Protein AF-0000000065770873 (afdb_homodimer)

Foldseek 3Di:
DKAKEWEQWEQQLPPVRDIDGQKIFIDFQFTADIGRLVVVCVVPVPHHYYYHYQKYKYFQWEFAAAELQQLQDAPQAAWDAQLRRVVSCVVCVVVSNPPCQVSSLVLLVLCVFLRHQEYEYEDAPCPCVVVQVVARHQYEYAHEDFAPDDDPVSLVVSVVVQVVLCVSDDPRYHYAHEYEEQLTHADVSVLSRLVVCVVVVHAYEYEYCLAPQRQCQQDPVDDDSVVVCCPVVVDNDDHRSHNHLLRVLLSQAAHQYEHEACQRPDLVSLLSNVVRHVNYAYEHALQLSCGHHNGHRDVVSNVVSVHQYAYHHYYPSRHNGRNLLVRLVSQLVSDDDDNLVSLSSHLSRRAVRSCSSNVAQGRGNDGPGGPWMWMFHDVDHDDSSCVSVCCSVDGDTTPWTDGSNRTPD/DKAKEWEQWEQQLPPVRDIDGQKIFIDFLFTADIGRLVVVCVVVVPHHYYYHYQKYKYFQWEFAAAELQQLQDAPQAAWDAQLRRVVSCLVCVVVSNPPCQVSSLVLLVLCVFLRHQEYEYEDAPCPCVVVQVVARHQYEYAHEDFAQDDDPVSLVVSVVVQVVLCVSDDDRYHYAHEHEEQLTHADVSVLSRLVVCVVVVHAYEYEYCLAPQRQCQQDPVDDDVVVVCCVPVVDNDDHRSHNHLLRVLLSQAPHQYEHEACQRPDLVSLLSNVVRHVNYAYEHALQLSCGHHNGHRDVVSNVVSVHQYAYHHYYPSRHNGRNLLVRLVSQLVSDDDDNLVSLSSHLSRRAVRSCSSNVAQGRGNDGPGRPWMWMFHDVDHDDSSCVSVCCSVDGDTTPWTDGSNRTND

Structure (mmCIF, N/CA/C/O backbone):
data_AF-0000000065770873-model_v1
#
loop_
_entity.id
_entity.type
_entity.pdbx_description
1 polymer 'Adenosine deaminase'
#
loop_
_atom_site.group_PDB
_atom_site.id
_atom_site.type_symbol
_atom_site.label_atom_id
_atom_site.label_alt_id
_atom_site.label_comp_id
_atom_site.label_asym_id
_atom_site.label_entity_id
_atom_site.label_seq_id
_atom_site.pdbx_PDB_ins_code
_atom_site.Cartn_x
_atom_site.Cartn_y
_atom_site.Cartn_z
_atom_site.occupancy
_atom_site.B_iso_or_equiv
_atom_site.auth_seq_id
_atom_site.auth_comp_id
_atom_site.auth_asym_id
_atom_site.auth_atom_id
_atom_site.pdbx_PDB_model_num
ATOM 1 N N . MET A 1 1 ? 16.359 -15.008 -33.719 1 82.75 1 MET A N 1
ATOM 2 C CA . MET A 1 1 ? 17.547 -14.188 -33.938 1 82.75 1 MET A CA 1
ATOM 3 C C . MET A 1 1 ? 18.109 -13.672 -32.625 1 82.75 1 MET A C 1
ATOM 5 O O . MET A 1 1 ? 17.344 -13.312 -31.719 1 82.75 1 MET A O 1
ATOM 9 N N . GLN A 1 2 ? 19.406 -13.758 -32.469 1 93.56 2 GLN A N 1
ATOM 10 C CA . GLN A 1 2 ? 20.109 -13.359 -31.25 1 93.56 2 GLN A CA 1
ATOM 11 C C . GLN A 1 2 ? 20.25 -11.844 -31.172 1 93.56 2 GLN A C 1
ATOM 13 O O . GLN A 1 2 ? 20.422 -11.18 -32.188 1 93.56 2 GLN A O 1
ATOM 18 N N . GLU A 1 3 ? 20.094 -11.328 -30.047 1 97.12 3 GLU A N 1
ATOM 19 C CA . GLU A 1 3 ? 20.297 -9.906 -29.812 1 97.12 3 GLU A CA 1
ATOM 20 C C . GLU A 1 3 ? 20.969 -9.656 -28.453 1 97.12 3 GLU A C 1
ATOM 22 O O . GLU A 1 3 ? 21.109 -10.578 -27.656 1 97.12 3 GLU A O 1
ATOM 27 N N . ILE A 1 4 ? 21.531 -8.484 -28.344 1 98.56 4 ILE A N 1
ATOM 28 C CA . ILE A 1 4 ? 22.125 -8.039 -27.078 1 98.56 4 ILE A CA 1
ATOM 29 C C . ILE A 1 4 ? 21.281 -6.902 -26.5 1 98.56 4 ILE A C 1
ATOM 31 O O . ILE A 1 4 ? 20.984 -5.922 -27.188 1 98.56 4 ILE A O 1
ATOM 35 N N . ILE A 1 5 ? 20.812 -7.016 -25.266 1 98.69 5 ILE A N 1
ATOM 36 C CA . ILE A 1 5 ? 20.219 -5.895 -24.547 1 98.69 5 ILE A CA 1
ATOM 37 C C . ILE A 1 5 ? 21 -5.625 -23.25 1 98.69 5 ILE A C 1
ATOM 39 O O . ILE A 1 5 ? 21.484 -6.559 -22.609 1 98.69 5 ILE A O 1
ATOM 43 N N . GLY A 1 6 ? 21.234 -4.426 -22.953 1 98.69 6 GLY A N 1
ATOM 44 C CA . GLY A 1 6 ? 21.922 -4.016 -21.734 1 98.69 6 GLY A CA 1
ATOM 45 C C . GLY A 1 6 ? 21.219 -2.881 -21.016 1 98.69 6 GLY A C 1
ATOM 46 O O . GLY A 1 6 ? 20.312 -2.256 -21.562 1 98.69 6 GLY A O 1
ATOM 47 N N . ALA A 1 7 ? 21.516 -2.668 -19.719 1 98.62 7 ALA A N 1
ATOM 48 C CA . ALA A 1 7 ? 20.969 -1.574 -18.922 1 98.62 7 ALA A CA 1
ATOM 49 C C . ALA A 1 7 ? 21.969 -1.094 -17.875 1 98.62 7 ALA A C 1
ATOM 51 O O . ALA A 1 7 ? 22.969 -1.768 -17.609 1 98.62 7 ALA A O 1
ATOM 52 N N . SER A 1 8 ? 21.719 0.104 -17.312 1 98.44 8 SER A N 1
ATOM 53 C CA . SER A 1 8 ? 22.562 0.679 -16.281 1 98.44 8 SER A CA 1
ATOM 54 C C . SER A 1 8 ? 22.656 -0.249 -15.07 1 98.44 8 SER A C 1
ATOM 56 O O . SER A 1 8 ? 23.703 -0.318 -14.422 1 98.44 8 SER A O 1
ATOM 58 N N . LEU A 1 9 ? 21.562 -0.904 -14.758 1 98.62 9 LEU A N 1
ATOM 59 C CA . LEU A 1 9 ? 21.531 -1.903 -13.695 1 98.62 9 LEU A CA 1
ATOM 60 C C . LEU A 1 9 ? 20.891 -3.199 -14.188 1 98.62 9 LEU A C 1
ATOM 62 O O . LEU A 1 9 ? 19.906 -3.17 -14.93 1 98.62 9 LEU A O 1
ATOM 66 N N . VAL A 1 10 ? 21.484 -4.297 -13.852 1 98.81 10 VAL A N 1
ATOM 67 C CA . VAL A 1 10 ? 20.953 -5.621 -14.18 1 98.81 10 VAL A CA 1
ATOM 68 C C . VAL A 1 10 ? 20.781 -6.441 -12.898 1 98.81 10 VAL A C 1
ATOM 70 O O . VAL A 1 10 ? 21.75 -6.66 -12.164 1 98.81 10 VAL A O 1
ATOM 73 N N . PHE A 1 11 ? 19.547 -6.781 -12.594 1 98.94 11 PHE A N 1
ATOM 74 C CA . PHE A 1 11 ? 19.266 -7.695 -11.492 1 98.94 11 PHE A CA 1
ATOM 75 C C . PHE A 1 11 ? 19.312 -9.141 -11.969 1 98.94 11 PHE A C 1
ATOM 77 O O . PHE A 1 11 ? 18.469 -9.57 -12.766 1 98.94 11 PHE A O 1
ATOM 84 N N . LEU A 1 12 ? 20.219 -9.945 -11.5 1 98.81 12 LEU A N 1
ATOM 85 C CA . LEU A 1 12 ? 20.359 -11.32 -11.969 1 98.81 12 LEU A CA 1
ATOM 86 C C . LEU A 1 12 ? 19.266 -12.211 -11.383 1 98.81 12 LEU A C 1
ATOM 88 O O . LEU A 1 12 ? 18.906 -13.227 -11.984 1 98.81 12 LEU A O 1
ATOM 92 N N . CYS A 1 13 ? 18.75 -11.836 -10.203 1 98.81 13 CYS A N 1
ATOM 93 C CA . CYS A 1 13 ? 17.766 -12.586 -9.453 1 98.81 13 CYS A CA 1
ATOM 94 C C . CYS A 1 13 ? 18.234 -14.008 -9.188 1 98.81 13 CYS A C 1
ATOM 96 O O . CYS A 1 13 ? 17.453 -14.953 -9.266 1 98.81 13 CYS A O 1
ATOM 98 N N . ASN A 1 14 ? 19.547 -14.195 -9.039 1 98.31 14 ASN A N 1
ATOM 99 C CA . ASN A 1 14 ? 20.109 -15.445 -8.531 1 98.31 14 ASN A CA 1
ATOM 100 C C . ASN A 1 14 ? 19.969 -15.539 -7.016 1 98.31 14 ASN A C 1
ATOM 102 O O . ASN A 1 14 ? 19.344 -14.688 -6.391 1 98.31 14 ASN A O 1
ATOM 106 N N . GLU A 1 15 ? 20.516 -16.547 -6.426 1 95.94 15 GLU A N 1
ATOM 107 C CA . GLU A 1 15 ? 20.359 -16.781 -4.996 1 95.94 15 GLU A CA 1
ATOM 108 C C . GLU A 1 15 ? 20.906 -15.617 -4.18 1 95.94 15 GLU A C 1
ATOM 110 O O . GLU A 1 15 ? 20.344 -15.266 -3.137 1 95.94 15 GLU A O 1
ATOM 115 N N . LYS A 1 16 ? 21.969 -14.977 -4.688 1 95.56 16 LYS A N 1
ATOM 116 C CA . LYS A 1 16 ? 22.609 -13.883 -3.969 1 95.56 16 LYS A CA 1
ATOM 117 C C . LYS A 1 16 ? 21.969 -12.547 -4.32 1 95.56 16 LYS A C 1
ATOM 119 O O . LYS A 1 16 ? 22.312 -11.516 -3.736 1 95.56 16 LYS A O 1
ATOM 124 N N . CYS A 1 17 ? 21.016 -12.562 -5.234 1 97.06 17 CYS A N 1
ATOM 125 C CA . CYS A 1 17 ? 20.328 -11.352 -5.668 1 97.06 17 CYS A CA 1
ATOM 126 C C . CYS A 1 17 ? 21.328 -10.289 -6.105 1 97.06 17 CYS A C 1
ATOM 128 O O . CYS A 1 17 ? 21.266 -9.148 -5.645 1 97.06 17 CYS A O 1
ATOM 130 N N . GLU A 1 18 ? 22.219 -10.656 -6.98 1 97.75 18 GLU A N 1
ATOM 131 C CA . GLU A 1 18 ? 23.297 -9.766 -7.395 1 97.75 18 GLU A CA 1
ATOM 132 C C . GLU A 1 18 ? 22.781 -8.664 -8.32 1 97.75 18 GLU A C 1
ATOM 134 O O . GLU A 1 18 ? 21.922 -8.914 -9.164 1 97.75 18 GLU A O 1
ATOM 139 N N . VAL A 1 19 ? 23.266 -7.484 -8.094 1 98.56 19 VAL A N 1
ATOM 140 C CA . VAL A 1 19 ? 23.016 -6.316 -8.93 1 98.56 19 VAL A CA 1
ATOM 141 C C . VAL A 1 19 ? 24.297 -5.918 -9.664 1 98.56 19 VAL A C 1
ATOM 143 O O . VAL A 1 19 ? 25.328 -5.664 -9.031 1 98.56 19 VAL A O 1
ATOM 146 N N . LEU A 1 20 ? 24.203 -5.867 -10.992 1 98.44 20 LEU A N 1
ATOM 147 C CA . LEU A 1 20 ? 25.375 -5.539 -11.797 1 98.44 20 LEU A CA 1
ATOM 148 C C . LEU A 1 20 ? 25.172 -4.203 -12.516 1 98.44 20 LEU A C 1
ATOM 150 O O . LEU A 1 20 ? 24.047 -3.838 -12.859 1 98.44 20 LEU A O 1
ATOM 154 N N . GLU A 1 21 ? 26.234 -3.465 -12.703 1 98.31 21 GLU A N 1
ATOM 155 C CA . GLU A 1 21 ? 26.203 -2.158 -13.352 1 98.31 21 GLU A CA 1
ATOM 156 C C . GLU A 1 21 ? 26.719 -2.232 -14.781 1 98.31 21 GLU A C 1
ATOM 158 O O . GLU A 1 21 ? 27.766 -2.814 -15.031 1 98.31 21 GLU A O 1
ATOM 163 N N . ASP A 1 22 ? 25.938 -1.751 -15.727 1 98.38 22 ASP A N 1
ATOM 164 C CA . ASP A 1 22 ? 26.297 -1.622 -17.141 1 98.38 22 ASP A CA 1
ATOM 165 C C . ASP A 1 22 ? 26.578 -2.988 -17.75 1 98.38 22 ASP A C 1
ATOM 167 O O . ASP A 1 22 ? 27.578 -3.168 -18.453 1 98.38 22 ASP A O 1
ATOM 171 N N . TYR A 1 23 ? 25.719 -3.916 -17.484 1 98.62 23 TYR A N 1
ATOM 172 C CA . TYR A 1 23 ? 25.812 -5.273 -18 1 98.62 23 TYR A CA 1
ATOM 173 C C . TYR A 1 23 ? 24.766 -5.508 -19.094 1 98.62 23 TYR A C 1
ATOM 175 O O . TYR A 1 23 ? 23.875 -4.676 -19.297 1 98.62 23 TYR A O 1
ATOM 183 N N . GLY A 1 24 ? 24.938 -6.598 -19.797 1 98.56 24 GLY A N 1
ATOM 184 C CA . GLY A 1 24 ? 24 -6.992 -20.844 1 98.56 24 GLY A CA 1
ATOM 185 C C . GLY A 1 24 ? 23.812 -8.492 -20.938 1 98.56 24 GLY A C 1
ATOM 186 O O . GLY A 1 24 ? 24.438 -9.25 -20.188 1 98.56 24 GLY A O 1
ATOM 187 N N . VAL A 1 25 ? 22.875 -8.836 -21.766 1 98.81 25 VAL A N 1
ATOM 188 C CA . VAL A 1 25 ? 22.5 -10.227 -22 1 98.81 25 VAL A CA 1
ATOM 189 C C . VAL A 1 25 ? 22.453 -10.5 -23.5 1 98.81 25 VAL A C 1
ATOM 191 O O . VAL A 1 25 ? 21.859 -9.734 -24.266 1 98.81 25 VAL A O 1
ATOM 194 N N . VAL A 1 26 ? 23.156 -11.531 -23.953 1 98.81 26 VAL A N 1
ATOM 195 C CA . VAL A 1 26 ? 22.984 -12.086 -25.297 1 98.81 26 VAL A CA 1
ATOM 196 C C . VAL A 1 26 ? 21.938 -13.195 -25.266 1 98.81 26 VAL A C 1
ATOM 198 O O . VAL A 1 26 ? 22.016 -14.109 -24.438 1 98.81 26 VAL A O 1
ATOM 201 N N . PHE A 1 27 ? 20.906 -13.055 -26.141 1 98.69 27 PHE A N 1
ATOM 202 C CA . PHE A 1 27 ? 19.844 -14.055 -26.031 1 98.69 27 PHE A CA 1
ATOM 203 C C . PHE A 1 27 ? 19.172 -14.273 -27.375 1 98.69 27 PHE A C 1
ATOM 205 O O . PHE A 1 27 ? 19.297 -13.438 -28.281 1 98.69 27 PHE A O 1
ATOM 212 N N . ASP A 1 28 ? 18.609 -15.391 -27.594 1 97.94 28 ASP A N 1
ATOM 213 C CA . ASP A 1 28 ? 17.547 -15.727 -28.531 1 97.94 28 ASP A CA 1
ATOM 214 C C . ASP A 1 28 ? 16.312 -16.234 -27.797 1 97.94 28 ASP A C 1
ATOM 216 O O . ASP A 1 28 ? 15.734 -15.531 -26.969 1 97.94 28 ASP A O 1
ATOM 220 N N . GLU A 1 29 ? 16.031 -17.484 -27.906 1 97.75 29 GLU A N 1
ATOM 221 C CA . GLU A 1 29 ? 14.938 -18.031 -27.094 1 97.75 29 GLU A CA 1
ATOM 222 C C . GLU A 1 29 ? 15.375 -18.234 -25.641 1 97.75 29 GLU A C 1
ATOM 224 O O . GLU A 1 29 ? 14.562 -18.109 -24.719 1 97.75 29 GLU A O 1
ATOM 229 N N . LYS A 1 30 ? 16.656 -18.5 -25.562 1 98.38 30 LYS A N 1
ATOM 230 C CA . LYS A 1 30 ? 17.297 -18.656 -24.266 1 98.38 30 LYS A CA 1
ATOM 231 C C . LYS A 1 30 ? 18.422 -17.641 -24.078 1 98.38 30 LYS A C 1
ATOM 233 O O . LYS A 1 30 ? 18.922 -17.078 -25.047 1 98.38 30 LYS A O 1
ATOM 238 N N . ILE A 1 31 ? 18.734 -17.422 -22.891 1 98.75 31 ILE A N 1
ATOM 239 C CA . ILE A 1 31 ? 19.891 -16.578 -22.594 1 98.75 31 ILE A CA 1
ATOM 240 C C . ILE A 1 31 ? 21.172 -17.328 -22.969 1 98.75 31 ILE A C 1
ATOM 242 O O . ILE A 1 31 ? 21.359 -18.484 -22.594 1 98.75 31 ILE A O 1
ATOM 246 N N . VAL A 1 32 ? 21.969 -16.688 -23.703 1 98.62 32 VAL A N 1
ATOM 247 C CA . VAL A 1 32 ? 23.219 -17.297 -24.188 1 98.62 32 VAL A CA 1
ATOM 248 C C . VAL A 1 32 ? 24.359 -16.938 -23.25 1 98.62 32 VAL A C 1
ATOM 250 O O . VAL A 1 32 ? 25.141 -17.812 -22.844 1 98.62 32 VAL A O 1
ATOM 253 N N . GLU A 1 33 ? 24.391 -15.617 -22.953 1 98.19 33 GLU A N 1
ATOM 254 C CA . GLU A 1 33 ? 25.516 -15.117 -22.188 1 98.19 33 GLU A CA 1
ATOM 255 C C . GLU A 1 33 ? 25.172 -13.797 -21.5 1 98.19 33 GLU A C 1
ATOM 257 O O . GLU A 1 33 ? 24.391 -13.008 -22.016 1 98.19 33 GLU A O 1
ATOM 262 N N . ILE A 1 34 ? 25.734 -13.641 -20.312 1 98.56 34 ILE A N 1
ATOM 263 C CA . ILE A 1 34 ? 25.672 -12.375 -19.594 1 98.56 34 ILE A CA 1
ATOM 264 C C . ILE A 1 34 ? 27.078 -11.82 -19.391 1 98.56 34 ILE A C 1
ATOM 266 O O . ILE A 1 34 ? 28.016 -12.578 -19.156 1 98.56 34 ILE A O 1
ATOM 270 N N . GLY A 1 35 ? 27.25 -10.562 -19.5 1 98.44 35 GLY A N 1
ATOM 271 C CA . GLY A 1 35 ? 28.562 -9.938 -19.297 1 98.44 35 GLY A CA 1
ATOM 272 C C . GLY A 1 35 ? 28.5 -8.422 -19.359 1 98.44 35 GLY A C 1
ATOM 273 O O . GLY A 1 35 ? 27.422 -7.84 -19.5 1 98.44 35 GLY A O 1
ATOM 274 N N . ASP A 1 36 ? 29.703 -7.855 -19.156 1 98.56 36 ASP A N 1
ATOM 275 C CA . ASP A 1 36 ? 29.828 -6.418 -19.391 1 98.56 36 ASP A CA 1
ATOM 276 C C . ASP A 1 36 ? 29.297 -6.035 -20.766 1 98.56 36 ASP A C 1
ATOM 278 O O . ASP A 1 36 ? 29.656 -6.672 -21.766 1 98.56 36 ASP A O 1
ATOM 282 N N . TYR A 1 37 ? 28.438 -4.98 -20.797 1 98.62 37 TYR A N 1
ATOM 283 C CA . TYR A 1 37 ? 27.75 -4.648 -22.047 1 98.62 37 TYR A CA 1
ATOM 284 C C . TYR A 1 37 ? 28.75 -4.34 -23.156 1 98.62 37 TYR A C 1
ATOM 286 O O . TYR A 1 37 ? 28.594 -4.824 -24.281 1 98.62 37 TYR A O 1
ATOM 294 N N . GLN A 1 38 ? 29.734 -3.506 -22.828 1 98.25 38 GLN A N 1
ATOM 295 C CA . GLN A 1 38 ? 30.734 -3.133 -23.828 1 98.25 38 GLN A CA 1
ATOM 296 C C . GLN A 1 38 ? 31.5 -4.355 -24.312 1 98.25 38 GLN A C 1
ATOM 298 O O . GLN A 1 38 ? 31.766 -4.488 -25.516 1 98.25 38 GLN A O 1
ATOM 303 N N . SER A 1 39 ? 31.891 -5.234 -23.438 1 98.5 39 SER A N 1
ATOM 304 C CA . SER A 1 39 ? 32.594 -6.453 -23.797 1 98.5 39 SER A CA 1
ATOM 305 C C . SER A 1 39 ? 31.75 -7.336 -24.719 1 98.5 39 SER A C 1
ATOM 307 O O . SER A 1 39 ? 32.281 -7.941 -25.656 1 98.5 39 SER A O 1
ATOM 309 N N . LEU A 1 40 ? 30.453 -7.449 -24.438 1 98.5 40 LEU A N 1
ATOM 310 C CA . LEU A 1 40 ? 29.562 -8.273 -25.234 1 98.5 40 LEU A CA 1
ATOM 311 C C . LEU A 1 40 ? 29.422 -7.727 -26.641 1 98.5 40 LEU A C 1
ATOM 313 O O . LEU A 1 40 ? 29.406 -8.492 -27.609 1 98.5 40 LEU A O 1
ATOM 317 N N . THR A 1 41 ? 29.312 -6.402 -26.734 1 98.12 41 THR A N 1
ATOM 318 C CA . THR A 1 41 ? 29.141 -5.797 -28.047 1 98.12 41 THR A CA 1
ATOM 319 C C . THR A 1 41 ? 30.406 -5.957 -28.875 1 98.12 41 THR A C 1
ATOM 321 O O . THR A 1 41 ? 30.344 -6.047 -30.109 1 98.12 41 THR A O 1
ATOM 324 N N . LEU A 1 42 ? 31.531 -5.965 -28.281 1 98.19 42 LEU A N 1
ATOM 325 C CA . LEU A 1 42 ? 32.781 -6.211 -28.969 1 98.19 42 LEU A CA 1
ATOM 326 C C . LEU A 1 42 ? 32.906 -7.668 -29.406 1 98.19 42 LEU A C 1
ATOM 328 O O . LEU A 1 42 ? 33.406 -7.965 -30.484 1 98.19 42 LEU A O 1
ATOM 332 N N . LYS A 1 43 ? 32.469 -8.523 -28.547 1 98.12 43 LYS A N 1
ATOM 333 C CA . LYS A 1 43 ? 32.531 -9.961 -28.797 1 98.12 43 LYS A CA 1
ATOM 334 C C . LYS A 1 43 ? 31.594 -10.367 -29.922 1 98.12 43 LYS A C 1
ATOM 336 O O . LYS A 1 43 ? 31.891 -11.273 -30.703 1 98.12 43 LYS A O 1
ATOM 341 N N . TYR A 1 44 ? 30.375 -9.727 -29.938 1 97.88 44 TYR A N 1
ATOM 342 C CA . TYR A 1 44 ? 29.359 -10.031 -30.938 1 97.88 44 TYR A CA 1
ATOM 343 C C . TYR A 1 44 ? 29.016 -8.797 -31.766 1 97.88 44 TYR A C 1
ATOM 345 O O . TYR A 1 44 ? 27.875 -8.328 -31.75 1 97.88 44 TYR A O 1
ATOM 353 N N . PRO A 1 45 ? 29.906 -8.359 -32.625 1 96.69 45 PRO A N 1
ATOM 354 C CA . PRO A 1 45 ? 29.719 -7.086 -33.344 1 96.69 45 PRO A CA 1
ATOM 355 C C . PRO A 1 45 ? 28.594 -7.141 -34.375 1 96.69 45 PRO A C 1
ATOM 357 O O . PRO A 1 45 ? 28.094 -6.098 -34.781 1 96.69 45 PRO A O 1
ATOM 360 N N . HIS A 1 46 ? 28.156 -8.312 -34.75 1 96.88 46 HIS A N 1
ATOM 361 C CA . HIS A 1 46 ? 27.156 -8.438 -35.812 1 96.88 46 HIS A CA 1
ATOM 362 C C . HIS A 1 46 ? 25.75 -8.453 -35.219 1 96.88 46 HIS A C 1
ATOM 364 O O . HIS A 1 46 ? 24.766 -8.336 -35.969 1 96.88 46 HIS A O 1
ATOM 370 N N . LEU A 1 47 ? 25.625 -8.609 -33.906 1 97.69 47 LEU A N 1
ATOM 371 C CA . LEU A 1 47 ? 24.312 -8.695 -33.281 1 97.69 47 LEU A CA 1
ATOM 372 C C . LEU A 1 47 ? 23.734 -7.305 -33.062 1 97.69 47 LEU A C 1
ATOM 374 O O . LEU A 1 47 ? 24.469 -6.367 -32.719 1 97.69 47 LEU A O 1
ATOM 378 N N . LYS A 1 48 ? 22.375 -7.215 -33.281 1 97.12 48 LYS A N 1
ATOM 379 C CA . LYS A 1 48 ? 21.672 -6.004 -32.844 1 97.12 48 LYS A CA 1
ATOM 380 C C . LYS A 1 48 ? 21.844 -5.773 -31.344 1 97.12 48 LYS A C 1
ATOM 382 O O . LYS A 1 48 ? 21.656 -6.695 -30.547 1 97.12 48 LYS A O 1
ATOM 387 N N . ALA A 1 49 ? 22.266 -4.574 -30.969 1 97.94 49 ALA A N 1
ATOM 388 C CA . ALA A 1 49 ? 22.531 -4.254 -29.578 1 97.94 49 ALA A CA 1
ATOM 389 C C . ALA A 1 49 ? 21.781 -2.988 -29.156 1 97.94 49 ALA A C 1
ATOM 391 O O . ALA A 1 49 ? 21.703 -2.025 -29.922 1 97.94 49 ALA A O 1
ATOM 392 N N . GLN A 1 50 ? 21.141 -2.988 -27.969 1 98.12 50 GLN A N 1
ATOM 393 C CA . GLN A 1 50 ? 20.469 -1.827 -27.406 1 98.12 50 GLN A CA 1
ATOM 394 C C . GLN A 1 50 ? 20.781 -1.664 -25.922 1 98.12 50 GLN A C 1
ATOM 396 O O . GLN A 1 50 ? 20.719 -2.629 -25.156 1 98.12 50 GLN A O 1
ATOM 401 N N . PHE A 1 51 ? 21.188 -0.496 -25.5 1 98.5 51 PHE A N 1
ATOM 402 C CA . PHE A 1 51 ? 21.484 -0.197 -24.094 1 98.5 51 PHE A CA 1
ATOM 403 C C . PHE A 1 51 ? 20.438 0.743 -23.516 1 98.5 51 PHE A C 1
ATOM 405 O O . PHE A 1 51 ? 20.141 1.793 -24.094 1 98.5 51 PHE A O 1
ATOM 412 N N . PHE A 1 52 ? 19.844 0.37 -22.391 1 98.31 52 PHE A N 1
ATOM 413 C CA . PHE A 1 52 ? 18.844 1.193 -21.703 1 98.31 52 PHE A CA 1
ATOM 414 C C . PHE A 1 52 ? 19.469 1.942 -20.547 1 98.31 52 PHE A C 1
ATOM 416 O O . PHE A 1 52 ? 19.656 1.38 -19.453 1 98.31 52 PHE A O 1
ATOM 423 N N . GLU A 1 53 ? 19.734 3.225 -20.719 1 97.5 53 GLU A N 1
ATOM 424 C CA . GLU A 1 53 ? 20.312 4.074 -19.688 1 97.5 53 GLU A CA 1
ATOM 425 C C . GLU A 1 53 ? 19.312 4.387 -18.594 1 97.5 53 GLU A C 1
ATOM 427 O O . GLU A 1 53 ? 18.125 4.617 -18.875 1 97.5 53 GLU A O 1
ATOM 432 N N . ASN A 1 54 ? 19.766 4.449 -17.344 1 96.94 54 ASN A N 1
ATOM 433 C CA . ASN A 1 54 ? 18.938 4.734 -16.172 1 96.94 54 ASN A CA 1
ATOM 434 C C . ASN A 1 54 ? 17.719 3.801 -16.109 1 96.94 54 ASN A C 1
ATOM 436 O O . ASN A 1 54 ? 16.594 4.254 -15.891 1 96.94 54 ASN A O 1
ATOM 440 N N . SER A 1 55 ? 18.016 2.537 -16.422 1 98.25 55 SER A N 1
ATOM 441 C CA . SER A 1 55 ? 16.984 1.504 -16.438 1 98.25 55 SER A CA 1
ATOM 442 C C . SER A 1 55 ? 17.453 0.234 -15.742 1 98.25 55 SER A C 1
ATOM 444 O O . SER A 1 55 ? 18.641 0.086 -15.445 1 98.25 55 SER A O 1
ATOM 446 N N . VAL A 1 56 ? 16.516 -0.542 -15.406 1 98.69 56 VAL A N 1
ATOM 447 C CA . VAL A 1 56 ? 16.781 -1.823 -14.766 1 98.69 56 VAL A CA 1
ATOM 448 C C . VAL A 1 56 ? 16.359 -2.965 -15.688 1 98.69 56 VAL A C 1
ATOM 450 O O . VAL A 1 56 ? 15.227 -2.979 -16.188 1 98.69 56 VAL A O 1
ATOM 453 N N . LEU A 1 57 ? 17.297 -3.814 -15.984 1 98.88 57 LEU A N 1
ATOM 454 C CA . LEU A 1 57 ? 17.031 -5.074 -16.672 1 98.88 57 LEU A CA 1
ATOM 455 C C . LEU A 1 57 ? 16.953 -6.23 -15.688 1 98.88 57 LEU A C 1
ATOM 457 O O . LEU A 1 57 ? 17.828 -6.395 -14.836 1 98.88 57 LEU A O 1
ATOM 461 N N . LEU A 1 58 ? 15.906 -6.992 -15.711 1 98.94 58 LEU A N 1
ATOM 462 C CA . LEU A 1 58 ? 15.727 -8.141 -14.828 1 98.94 58 LEU A CA 1
ATOM 463 C C . LEU A 1 58 ? 14.852 -9.203 -15.492 1 98.94 58 LEU A C 1
ATOM 465 O O . LEU A 1 58 ? 14.281 -8.969 -16.562 1 98.94 58 LEU A O 1
ATOM 469 N N . PRO A 1 59 ? 14.828 -10.453 -14.938 1 98.94 59 PRO A N 1
ATOM 470 C CA . PRO A 1 59 ? 13.875 -11.422 -15.477 1 98.94 59 PRO A CA 1
ATOM 471 C C . PRO A 1 59 ? 12.43 -10.93 -15.406 1 98.94 59 PRO A C 1
ATOM 473 O O . PRO A 1 59 ? 12.062 -10.203 -14.477 1 98.94 59 PRO A O 1
ATOM 476 N N . ALA A 1 60 ? 11.617 -11.289 -16.438 1 98.94 60 ALA A N 1
ATOM 477 C CA . ALA A 1 60 ? 10.188 -11.023 -16.312 1 98.94 60 ALA A CA 1
ATOM 478 C C . ALA A 1 60 ? 9.617 -11.641 -15.039 1 98.94 60 ALA A C 1
ATOM 480 O O . ALA A 1 60 ? 10.008 -12.75 -14.656 1 98.94 60 ALA A O 1
ATOM 481 N N . PHE A 1 61 ? 8.711 -10.953 -14.398 1 98.94 61 PHE A N 1
ATOM 482 C CA . PHE A 1 61 ? 8.109 -11.414 -13.148 1 98.94 61 PHE A CA 1
ATOM 483 C C . PHE A 1 61 ? 7.242 -12.648 -13.391 1 98.94 61 PHE A C 1
ATOM 485 O O . PHE A 1 61 ? 6.797 -12.891 -14.516 1 98.94 61 PHE A O 1
ATOM 492 N N . ILE A 1 62 ? 7.105 -13.422 -12.359 1 98.94 62 ILE A N 1
ATOM 493 C CA . ILE A 1 62 ? 6.215 -14.578 -12.32 1 98.94 62 ILE A CA 1
ATOM 494 C C . ILE A 1 62 ? 5.141 -14.367 -11.258 1 98.94 62 ILE A C 1
ATOM 496 O O . ILE A 1 62 ? 5.453 -14.188 -10.078 1 98.94 62 ILE A O 1
ATOM 500 N N . ASN A 1 63 ? 3.91 -14.266 -11.633 1 98.94 63 ASN A N 1
ATOM 501 C CA . ASN A 1 63 ? 2.771 -14.289 -10.727 1 98.94 63 ASN A CA 1
ATOM 502 C C . ASN A 1 63 ? 2.246 -15.711 -10.516 1 98.94 63 ASN A C 1
ATOM 504 O O . ASN A 1 63 ? 1.39 -16.172 -11.273 1 98.94 63 ASN A O 1
ATOM 508 N N . ALA A 1 64 ? 2.619 -16.359 -9.422 1 98.88 64 ALA A N 1
ATOM 509 C CA . ALA A 1 64 ? 2.469 -17.797 -9.273 1 98.88 64 ALA A CA 1
ATOM 510 C C . ALA A 1 64 ? 1.035 -18.156 -8.891 1 98.88 64 ALA A C 1
ATOM 512 O O . ALA A 1 64 ? 0.671 -19.344 -8.875 1 98.88 64 ALA A O 1
ATOM 513 N N . HIS A 1 65 ? 0.213 -17.172 -8.617 1 98.94 65 HIS A N 1
ATOM 514 C CA . HIS A 1 65 ? -1.164 -17.453 -8.227 1 98.94 65 HIS A CA 1
ATOM 515 C C . HIS A 1 65 ? -2.08 -16.281 -8.547 1 98.94 65 HIS A C 1
ATOM 517 O O . HIS A 1 65 ? -1.932 -15.195 -7.98 1 98.94 65 HIS A O 1
ATOM 523 N N . THR A 1 66 ? -3.025 -16.5 -9.406 1 98.81 66 THR A N 1
ATOM 524 C CA . THR A 1 66 ? -4.023 -15.5 -9.742 1 98.81 66 THR A CA 1
ATOM 525 C C . THR A 1 66 ? -5.328 -16.156 -10.188 1 98.81 66 THR A C 1
ATOM 527 O O . THR A 1 66 ? -5.348 -17.344 -10.531 1 98.81 66 THR A O 1
ATOM 530 N N . HIS A 1 67 ? -6.43 -15.508 -10 1 98.19 67 HIS A N 1
ATOM 531 C CA . HIS A 1 67 ? -7.75 -15.898 -10.477 1 98.19 67 HIS A CA 1
ATOM 532 C C . HIS A 1 67 ? -8.273 -14.906 -11.516 1 98.19 67 HIS A C 1
ATOM 534 O O . HIS A 1 67 ? -8.859 -13.883 -11.164 1 98.19 67 HIS A O 1
ATOM 540 N N . PHE A 1 68 ? -8.227 -15.289 -12.812 1 98 68 PHE A N 1
ATOM 541 C CA . PHE A 1 68 ? -8.68 -14.375 -13.852 1 98 68 PHE A CA 1
ATOM 542 C C . PHE A 1 68 ? -10.203 -14.367 -13.945 1 98 68 PHE A C 1
ATOM 544 O O . PHE A 1 68 ? -10.797 -13.391 -14.398 1 98 68 PHE A O 1
ATOM 551 N N . GLU A 1 69 ? -10.852 -15.43 -13.484 1 94.06 69 GLU A N 1
ATOM 552 C CA . GLU A 1 69 ? -12.297 -15.586 -13.625 1 94.06 69 GLU A CA 1
ATOM 553 C C . GLU A 1 69 ? -13.047 -14.5 -12.844 1 94.06 69 GLU A C 1
ATOM 555 O O . GLU A 1 69 ? -14.164 -14.125 -13.211 1 94.06 69 GLU A O 1
ATOM 560 N N . PHE A 1 70 ? -12.383 -13.953 -11.805 1 92.56 70 PHE A N 1
ATOM 561 C CA . PHE A 1 70 ? -13.055 -12.992 -10.938 1 92.56 70 PHE A CA 1
ATOM 562 C C . PHE A 1 70 ? -12.719 -11.562 -11.352 1 92.56 70 PHE A C 1
ATOM 564 O O . PHE A 1 70 ? -12.977 -10.617 -10.602 1 92.56 70 PHE A O 1
ATOM 571 N N . SER A 1 71 ? -12.242 -11.359 -12.523 1 93.88 71 SER A N 1
ATOM 572 C CA . SER A 1 71 ? -11.703 -10.07 -12.938 1 93.88 71 SER A CA 1
ATOM 573 C C . SER A 1 71 ? -12.82 -9.055 -13.188 1 93.88 71 SER A C 1
ATOM 575 O O . SER A 1 71 ? -12.562 -7.855 -13.305 1 93.88 71 SER A O 1
ATOM 577 N N . ASN A 1 72 ? -14.062 -9.531 -13.172 1 90.88 72 ASN A N 1
ATOM 578 C CA . ASN A 1 72 ? -15.188 -8.633 -13.375 1 90.88 72 ASN A CA 1
ATOM 579 C C . ASN A 1 72 ? -15.656 -8.008 -12.062 1 90.88 72 ASN A C 1
ATOM 581 O O . ASN A 1 72 ? -16.547 -7.164 -12.047 1 90.88 72 ASN A O 1
ATOM 585 N N . ASN A 1 73 ? -14.992 -8.438 -10.992 1 89.31 73 ASN A N 1
ATOM 586 C CA . ASN A 1 73 ? -15.367 -7.871 -9.695 1 89.31 73 ASN A CA 1
ATOM 587 C C . ASN A 1 73 ? -14.914 -6.418 -9.578 1 89.31 73 ASN A C 1
ATOM 589 O O . ASN A 1 73 ? -13.75 -6.105 -9.805 1 89.31 73 ASN A O 1
ATOM 593 N N . LYS A 1 74 ? -15.75 -5.535 -9.141 1 80.19 74 LYS A N 1
ATOM 594 C CA . LYS A 1 74 ? -15.398 -4.141 -8.875 1 80.19 74 LYS A CA 1
ATOM 595 C C . LYS A 1 74 ? -15.477 -3.82 -7.387 1 80.19 74 LYS A C 1
ATOM 597 O O . LYS A 1 74 ? -14.492 -3.4 -6.781 1 80.19 74 LYS A O 1
ATOM 602 N N . ALA A 1 75 ? -16.469 -4.105 -6.758 1 85.94 75 ALA A N 1
ATOM 603 C CA . ALA A 1 75 ? -16.688 -3.893 -5.332 1 85.94 75 ALA A CA 1
ATOM 604 C C . ALA A 1 75 ? -17.938 -4.621 -4.848 1 85.94 75 ALA A C 1
ATOM 606 O O . ALA A 1 75 ? -18.688 -4.094 -4.027 1 85.94 75 ALA A O 1
ATOM 607 N N . SER A 1 76 ? -18.031 -5.801 -5.301 1 88.69 76 SER A N 1
ATOM 608 C CA . SER A 1 76 ? -19.266 -6.535 -5.051 1 88.69 76 SER A CA 1
ATOM 609 C C . SER A 1 76 ? -19.156 -7.375 -3.781 1 88.69 76 SER A C 1
ATOM 611 O O . SER A 1 76 ? -20.172 -7.82 -3.244 1 88.69 76 SER A O 1
ATOM 613 N N . PHE A 1 77 ? -17.938 -7.578 -3.363 1 93.25 77 PHE A N 1
ATOM 614 C CA . PHE A 1 77 ? -17.75 -8.508 -2.254 1 93.25 77 PHE A CA 1
ATOM 615 C C . PHE A 1 77 ? -17.391 -7.758 -0.974 1 93.25 77 PHE A C 1
ATOM 617 O O . PHE A 1 77 ? -16.891 -6.633 -1.025 1 93.25 77 PHE A O 1
ATOM 624 N N . ASP A 1 78 ? -17.734 -8.414 0.121 1 95.62 78 ASP A N 1
ATOM 625 C CA . ASP A 1 78 ? -17.469 -7.836 1.435 1 95.62 78 ASP A CA 1
ATOM 626 C C . ASP A 1 78 ? -16.062 -8.156 1.913 1 95.62 78 ASP A C 1
ATOM 628 O O . ASP A 1 78 ? -15.578 -9.281 1.731 1 95.62 78 ASP A O 1
ATOM 632 N N . TYR A 1 79 ? -15.414 -7.168 2.449 1 97.19 79 TYR A N 1
ATOM 633 C CA . TYR A 1 79 ? -14.086 -7.355 3.029 1 97.19 79 TYR A CA 1
ATOM 634 C C . TYR A 1 79 ? -14.109 -7.105 4.531 1 97.19 79 TYR A C 1
ATOM 636 O O . TYR A 1 79 ? -15.117 -6.637 5.078 1 97.19 79 TYR A O 1
ATOM 644 N N . GLY A 1 80 ? -13.031 -7.496 5.215 1 96.31 80 GLY A N 1
ATOM 645 C CA . GLY A 1 80 ? -12.906 -7.312 6.652 1 96.31 80 GLY A CA 1
ATOM 646 C C . GLY A 1 80 ? -12.836 -8.617 7.418 1 96.31 80 GLY A C 1
ATOM 647 O O . GLY A 1 80 ? -12.281 -8.672 8.523 1 96.31 80 GLY A O 1
ATOM 648 N N . SER A 1 81 ? -13.406 -9.648 6.867 1 95.69 81 SER A N 1
ATOM 649 C CA . SER A 1 81 ? -13.32 -10.992 7.434 1 95.69 81 SER A CA 1
ATOM 650 C C . SER A 1 81 ? -13.469 -12.055 6.352 1 95.69 81 SER A C 1
ATOM 652 O O . SER A 1 81 ? -14.125 -11.828 5.332 1 95.69 81 SER A O 1
ATOM 654 N N . PHE A 1 82 ? -12.828 -13.172 6.625 1 96.75 82 PHE A N 1
ATOM 655 C CA . PHE A 1 82 ? -12.922 -14.273 5.676 1 96.75 82 PHE A CA 1
ATOM 656 C C . PHE A 1 82 ? -14.359 -14.758 5.547 1 96.75 82 PHE A C 1
ATOM 658 O O . PHE A 1 82 ? -14.836 -15.008 4.441 1 96.75 82 PHE A O 1
ATOM 665 N N . SER A 1 83 ? -15.039 -14.867 6.684 1 94.81 83 SER A N 1
ATOM 666 C CA . SER A 1 83 ? -16.422 -15.344 6.684 1 94.81 83 SER A CA 1
ATOM 667 C C . SER A 1 83 ? -17.328 -14.391 5.914 1 94.81 83 SER A C 1
ATOM 669 O O . SER A 1 83 ? -18.156 -14.836 5.109 1 94.81 83 SER A O 1
ATOM 671 N N . GLY A 1 84 ? -17.203 -13.078 6.199 1 93.62 84 GLY A N 1
ATOM 672 C CA . GLY A 1 84 ? -18 -12.094 5.465 1 93.62 84 GLY A CA 1
ATOM 673 C C . GLY A 1 84 ? -17.75 -12.141 3.967 1 93.62 84 GLY A C 1
ATOM 674 O O . GLY A 1 84 ? -18.688 -12.102 3.178 1 93.62 84 GLY A O 1
ATOM 675 N N . TRP A 1 85 ? -16.516 -12.211 3.598 1 96.25 85 TRP A N 1
ATOM 676 C CA . TRP A 1 85 ? -16.125 -12.281 2.195 1 96.25 85 TRP A CA 1
ATOM 677 C C . TRP A 1 85 ? -16.688 -13.531 1.532 1 96.25 85 TRP A C 1
ATOM 679 O O . TRP A 1 85 ? -17.344 -13.445 0.493 1 96.25 85 TRP A O 1
ATOM 689 N N . LEU A 1 86 ? -16.422 -14.719 2.145 1 94.62 86 LEU A N 1
ATOM 690 C CA . LEU A 1 86 ? -16.875 -15.984 1.565 1 94.62 86 LEU A CA 1
ATOM 691 C C . LEU A 1 86 ? -18.406 -15.992 1.416 1 94.62 86 LEU A C 1
ATOM 693 O O . LEU A 1 86 ? -18.922 -16.438 0.388 1 94.62 86 LEU A O 1
ATOM 697 N N . GLY A 1 87 ? -19.109 -15.516 2.455 1 90.81 87 GLY A N 1
ATOM 698 C CA . GLY A 1 87 ? -20.562 -15.398 2.354 1 90.81 87 GLY A CA 1
ATOM 699 C C . GLY A 1 87 ? -21 -14.555 1.175 1 90.81 87 GLY A C 1
ATOM 700 O O . GLY A 1 87 ? -21.938 -14.93 0.46 1 90.81 87 GLY A O 1
ATOM 701 N N . SER A 1 88 ? -20.312 -13.445 0.953 1 92.44 88 SER A N 1
ATOM 702 C CA . SER A 1 88 ? -20.688 -12.555 -0.142 1 92.44 88 SER A CA 1
ATOM 703 C C . SER A 1 88 ? -20.375 -13.18 -1.496 1 92.44 88 SER A C 1
ATOM 705 O O . SER A 1 88 ? -21.094 -12.953 -2.473 1 92.44 88 SER A O 1
ATOM 707 N N . VAL A 1 89 ? -19.266 -13.953 -1.612 1 91 89 VAL A N 1
ATOM 708 C CA . VAL A 1 89 ? -18.906 -14.648 -2.842 1 91 89 VAL A CA 1
ATOM 709 C C . VAL A 1 89 ? -19.969 -15.68 -3.191 1 91 89 VAL A C 1
ATOM 711 O O . VAL A 1 89 ? -20.375 -15.797 -4.348 1 91 89 VAL A O 1
ATOM 714 N N . LEU A 1 90 ? -20.422 -16.438 -2.217 1 87.06 90 LEU A N 1
ATOM 715 C CA . LEU A 1 90 ? -21.422 -17.469 -2.441 1 87.06 90 LEU A CA 1
ATOM 716 C C . LEU A 1 90 ? -22.75 -16.859 -2.883 1 87.06 90 LEU A C 1
ATOM 718 O O . LEU A 1 90 ? -23.469 -17.453 -3.688 1 87.06 90 LEU A O 1
ATOM 722 N N . ASN A 1 91 ? -23 -15.656 -2.434 1 84.06 91 ASN A N 1
ATOM 723 C CA . ASN A 1 91 ? -24.281 -15.008 -2.736 1 84.06 91 ASN A CA 1
ATOM 724 C C . ASN A 1 91 ? -24.25 -14.312 -4.094 1 84.06 91 ASN A C 1
ATOM 726 O O . ASN A 1 91 ? -25.266 -14.211 -4.77 1 84.06 91 ASN A O 1
ATOM 730 N N . ASN A 1 92 ? -23 -13.82 -4.496 1 81.19 92 ASN A N 1
ATOM 731 C CA . ASN A 1 92 ? -22.953 -12.938 -5.652 1 81.19 92 ASN A CA 1
ATOM 732 C C . ASN A 1 92 ? -21.969 -13.445 -6.703 1 81.19 92 ASN A C 1
ATOM 734 O O . ASN A 1 92 ? -21.734 -12.781 -7.715 1 81.19 92 ASN A O 1
ATOM 738 N N . GLY A 1 93 ? -21.391 -14.508 -6.551 1 77.56 93 GLY A N 1
ATOM 739 C CA . GLY A 1 93 ? -20.297 -14.992 -7.387 1 77.56 93 GLY A CA 1
ATOM 740 C C . GLY A 1 93 ? -20.734 -15.273 -8.82 1 77.56 93 GLY A C 1
ATOM 741 O O . GLY A 1 93 ? -19.953 -15.078 -9.75 1 77.56 93 GLY A O 1
ATOM 742 N N . GLY A 1 94 ? -21.906 -15.688 -9 1 77.94 94 GLY A N 1
ATOM 743 C CA . GLY A 1 94 ? -22.391 -16.016 -10.328 1 77.94 94 GLY A CA 1
ATOM 744 C C . GLY A 1 94 ? -22.453 -14.812 -11.25 1 77.94 94 GLY A C 1
ATOM 745 O O . GLY A 1 94 ? -22.141 -14.914 -12.438 1 77.94 94 GLY A O 1
ATOM 746 N N . ALA A 1 95 ? -22.656 -13.711 -10.789 1 80.25 95 ALA A N 1
ATOM 747 C CA . ALA A 1 95 ? -22.844 -12.492 -11.578 1 80.25 95 ALA A CA 1
ATOM 748 C C . ALA A 1 95 ? -21.516 -12.023 -12.172 1 80.25 95 ALA A C 1
ATOM 750 O O . ALA A 1 95 ? -21.484 -11.492 -13.289 1 80.25 95 ALA A O 1
ATOM 751 N N . ILE A 1 96 ? -20.469 -12.312 -11.516 1 84.62 96 ILE A N 1
ATOM 752 C CA . ILE A 1 96 ? -19.172 -11.797 -11.953 1 84.62 96 ILE A CA 1
ATOM 753 C C . ILE A 1 96 ? -18.641 -12.633 -13.109 1 84.62 96 ILE A C 1
ATOM 755 O O . ILE A 1 96 ? -17.734 -12.203 -13.828 1 84.62 96 ILE A O 1
ATOM 759 N N . LEU A 1 97 ? -19.25 -13.781 -13.297 1 88.06 97 LEU A N 1
ATOM 760 C CA . LEU A 1 97 ? -18.781 -14.695 -14.328 1 88.06 97 LEU A CA 1
ATOM 761 C C . LEU A 1 97 ? -19.453 -14.391 -15.664 1 88.06 97 LEU A C 1
ATOM 763 O O . LEU A 1 97 ? -19 -14.875 -16.719 1 88.06 97 LEU A O 1
ATOM 767 N N . GLU A 1 98 ? -20.406 -13.5 -15.555 1 87.88 98 GLU A N 1
ATOM 768 C CA . GLU A 1 98 ? -21.141 -13.148 -16.766 1 87.88 98 GLU A CA 1
ATOM 769 C C . GLU A 1 98 ? -20.406 -12.062 -17.562 1 87.88 98 GLU A C 1
ATOM 771 O O . GLU A 1 98 ? -19.984 -11.055 -16.984 1 87.88 98 GLU A O 1
ATOM 776 N N . ASN A 1 99 ? -20.219 -12.281 -18.859 1 89.25 99 ASN A N 1
ATOM 777 C CA . ASN A 1 99 ? -19.641 -11.297 -19.766 1 89.25 99 ASN A CA 1
ATOM 778 C C . ASN A 1 99 ? -18.312 -10.773 -19.25 1 89.25 99 ASN A C 1
ATOM 780 O O . ASN A 1 99 ? -18.094 -9.562 -19.172 1 89.25 99 ASN A O 1
ATOM 784 N N . CYS A 1 100 ? -17.5 -11.773 -18.828 1 92.69 100 CYS A N 1
ATOM 785 C CA . CYS A 1 100 ? -16.297 -11.367 -18.125 1 92.69 100 CYS A CA 1
ATOM 786 C C . CYS A 1 100 ? -15.086 -11.375 -19.047 1 92.69 100 CYS A C 1
ATOM 788 O O . CYS A 1 100 ? -13.961 -11.156 -18.594 1 92.69 100 CYS A O 1
ATOM 790 N N . GLN A 1 101 ? -15.258 -11.594 -20.359 1 95 101 GLN A N 1
ATOM 791 C CA . GLN A 1 101 ? -14.141 -11.727 -21.297 1 95 101 GLN A CA 1
ATOM 792 C C . GLN A 1 101 ? -13.305 -10.453 -21.328 1 95 101 GLN A C 1
ATOM 794 O O . GLN A 1 101 ? -12.07 -10.516 -21.297 1 95 101 GLN A O 1
ATOM 799 N N . GLY A 1 102 ? -13.992 -9.328 -21.484 1 96.19 102 GLY A N 1
ATOM 800 C CA . GLY A 1 102 ? -13.281 -8.062 -21.5 1 96.19 102 GLY A CA 1
ATOM 801 C C . GLY A 1 102 ? -12.469 -7.809 -20.25 1 96.19 102 GLY A C 1
ATOM 802 O O . GLY A 1 102 ? -11.336 -7.328 -20.312 1 96.19 102 GLY A O 1
ATOM 803 N N . ALA A 1 103 ? -13.039 -8.109 -19.109 1 96.25 103 ALA A N 1
ATOM 804 C CA . ALA A 1 103 ? -12.367 -7.93 -17.828 1 96.25 103 ALA A CA 1
ATOM 805 C C . ALA A 1 103 ? -11.148 -8.836 -17.719 1 96.25 103 ALA A C 1
ATOM 807 O O . ALA A 1 103 ? -10.102 -8.43 -17.188 1 96.25 103 ALA A O 1
ATOM 808 N N . ILE A 1 104 ? -11.273 -10.078 -18.203 1 97.81 104 ILE A N 1
ATOM 809 C CA . ILE A 1 104 ? -10.164 -11.023 -18.172 1 97.81 104 ILE A CA 1
ATOM 810 C C . ILE A 1 104 ? -9.039 -10.539 -19.094 1 97.81 104 ILE A C 1
ATOM 812 O O . ILE A 1 104 ? -7.867 -10.594 -18.719 1 97.81 104 ILE A O 1
ATOM 816 N N . GLN A 1 105 ? -9.383 -10.055 -20.234 1 98.12 105 GLN A N 1
ATOM 817 C CA . GLN A 1 105 ? -8.391 -9.508 -21.156 1 98.12 105 GLN A CA 1
ATOM 818 C C . GLN A 1 105 ? -7.633 -8.344 -20.531 1 98.12 105 GLN A C 1
ATOM 820 O O . GLN A 1 105 ? -6.414 -8.242 -20.672 1 98.12 105 GLN A O 1
ATOM 825 N N . ASN A 1 106 ? -8.375 -7.484 -19.875 1 97.69 106 ASN A N 1
ATOM 826 C CA . ASN A 1 106 ? -7.746 -6.363 -19.172 1 97.69 106 ASN A CA 1
ATOM 827 C C . ASN A 1 106 ? -6.809 -6.848 -18.078 1 97.69 106 ASN A C 1
ATOM 829 O O . ASN A 1 106 ? -5.746 -6.262 -17.859 1 97.69 106 ASN A O 1
ATOM 833 N N . ALA A 1 107 ? -7.266 -7.855 -17.359 1 98.19 107 ALA A N 1
ATOM 834 C CA . ALA A 1 107 ? -6.445 -8.43 -16.297 1 98.19 107 ALA A CA 1
ATOM 835 C C . ALA A 1 107 ? -5.148 -9.008 -16.859 1 98.19 107 ALA A C 1
ATOM 837 O O . ALA A 1 107 ? -4.078 -8.836 -16.266 1 98.19 107 ALA A O 1
ATOM 838 N N . ILE A 1 108 ? -5.207 -9.695 -17.969 1 98.62 108 ILE A N 1
ATOM 839 C CA . ILE A 1 108 ? -4.031 -10.25 -18.625 1 98.62 108 ILE A CA 1
ATOM 840 C C . ILE A 1 108 ? -3.1 -9.117 -19.062 1 98.62 108 ILE A C 1
ATOM 842 O O . ILE A 1 108 ? -1.889 -9.188 -18.828 1 98.62 108 ILE A O 1
ATOM 846 N N . SER A 1 109 ? -3.66 -8.094 -19.625 1 98.56 109 SER A N 1
ATOM 847 C CA . SER A 1 109 ? -2.877 -6.93 -20.031 1 98.56 109 SER A CA 1
ATOM 848 C C . SER A 1 109 ? -2.17 -6.301 -18.828 1 98.56 109 SER A C 1
ATOM 850 O O . SER A 1 109 ? -1.021 -5.867 -18.938 1 98.56 109 SER A O 1
ATOM 852 N N . THR A 1 110 ? -2.869 -6.238 -17.703 1 98.62 110 THR A N 1
ATOM 853 C CA . THR A 1 110 ? -2.305 -5.68 -16.484 1 98.62 110 THR A CA 1
ATOM 854 C C . THR A 1 110 ? -1.09 -6.484 -16.031 1 98.62 110 THR A C 1
ATOM 856 O O . THR A 1 110 ? -0.099 -5.914 -15.562 1 98.62 110 THR A O 1
ATOM 859 N N . GLN A 1 111 ? -1.164 -7.805 -16.172 1 98.88 111 GLN A N 1
ATOM 860 C CA . GLN A 1 111 ? -0.003 -8.633 -15.867 1 98.88 111 GLN A CA 1
ATOM 861 C C . GLN A 1 111 ? 1.197 -8.234 -16.719 1 98.88 111 GLN A C 1
ATOM 863 O O . GLN A 1 111 ? 2.268 -7.926 -16.203 1 98.88 111 GLN A O 1
ATOM 868 N N . LEU A 1 112 ? 0.965 -8.156 -18 1 98.88 112 LEU A N 1
ATOM 869 C CA . LEU A 1 112 ? 2.043 -7.852 -18.938 1 98.88 112 LEU A CA 1
ATOM 870 C C . LEU A 1 112 ? 2.631 -6.473 -18.656 1 98.88 112 LEU A C 1
ATOM 872 O O . LEU A 1 112 ? 3.852 -6.32 -18.578 1 98.88 112 LEU A O 1
ATOM 876 N N . LYS A 1 113 ? 1.818 -5.52 -18.406 1 98.75 113 LYS A N 1
ATOM 877 C CA . LYS A 1 113 ? 2.26 -4.145 -18.188 1 98.75 113 LYS A CA 1
ATOM 878 C C . LYS A 1 113 ? 3.064 -4.031 -16.891 1 98.75 113 LYS A C 1
ATOM 880 O O . LYS A 1 113 ? 3.91 -3.143 -16.766 1 98.75 113 LYS A O 1
ATOM 885 N N . SER A 1 114 ? 2.812 -4.945 -15.992 1 98.81 114 SER A N 1
ATOM 886 C CA . SER A 1 114 ? 3.543 -4.922 -14.734 1 98.81 114 SER A CA 1
ATOM 887 C C . SER A 1 114 ? 4.832 -5.727 -14.82 1 98.81 114 SER A C 1
ATOM 889 O O . SER A 1 114 ? 5.527 -5.914 -13.82 1 98.81 114 SER A O 1
ATOM 891 N N . GLY A 1 115 ? 5.168 -6.234 -16.016 1 98.88 115 GLY A N 1
ATOM 892 C CA . GLY A 1 115 ? 6.422 -6.938 -16.234 1 98.88 115 GLY A CA 1
ATOM 893 C C . GLY A 1 115 ? 6.309 -8.438 -16.016 1 98.88 115 GLY A C 1
ATOM 894 O O . GLY A 1 115 ? 7.32 -9.133 -15.914 1 98.88 115 GLY A O 1
ATOM 895 N N . VAL A 1 116 ? 5.086 -8.945 -15.922 1 98.94 116 VAL A N 1
ATOM 896 C CA . VAL A 1 116 ? 4.859 -10.375 -15.695 1 98.94 116 VAL A CA 1
ATOM 897 C C . VAL A 1 116 ? 4.895 -11.117 -17.031 1 98.94 116 VAL A C 1
ATOM 899 O O . VAL A 1 116 ? 4.27 -10.695 -18 1 98.94 116 VAL A O 1
ATOM 902 N N . GLY A 1 117 ? 5.617 -12.211 -17.062 1 98.88 117 GLY A N 1
ATOM 903 C CA . GLY A 1 117 ? 5.68 -13.031 -18.25 1 98.88 117 GLY A CA 1
ATOM 904 C C . GLY A 1 117 ? 5.09 -14.414 -18.062 1 98.88 117 GLY A C 1
ATOM 905 O O . GLY A 1 117 ? 4.809 -15.117 -19.031 1 98.88 117 GLY A O 1
ATOM 906 N N . SER A 1 118 ? 4.922 -14.82 -16.828 1 98.94 118 SER A N 1
ATOM 907 C CA . SER A 1 118 ? 4.383 -16.141 -16.5 1 98.94 118 SER A CA 1
ATOM 908 C C . SER A 1 118 ? 3.383 -16.062 -15.359 1 98.94 118 SER A C 1
ATOM 910 O O . SER A 1 118 ? 3.57 -15.289 -14.414 1 98.94 118 SER A O 1
ATOM 912 N N . VAL A 1 119 ? 2.314 -16.891 -15.477 1 98.94 119 VAL A N 1
ATOM 913 C CA . VAL A 1 119 ? 1.298 -16.859 -14.43 1 98.94 119 VAL A CA 1
ATOM 914 C C . VAL A 1 119 ? 0.893 -18.281 -14.062 1 98.94 119 VAL A C 1
ATOM 916 O O . VAL A 1 119 ? 0.942 -19.188 -14.906 1 98.94 119 VAL A O 1
ATOM 919 N N . GLY A 1 120 ? 0.678 -18.516 -12.75 1 98.94 120 GLY A N 1
ATOM 920 C CA . GLY A 1 120 ? -0.162 -19.625 -12.289 1 98.94 120 GLY A CA 1
ATOM 921 C C . GLY A 1 120 ? -1.613 -19.219 -12.102 1 98.94 120 GLY A C 1
ATOM 922 O O . GLY A 1 120 ? -1.947 -18.484 -11.164 1 98.94 120 GLY A O 1
ATOM 923 N N . ALA A 1 121 ? -2.498 -19.719 -13 1 98.81 121 ALA A N 1
ATOM 924 C CA . ALA A 1 121 ? -3.896 -19.297 -13.016 1 98.81 121 ALA A CA 1
ATOM 925 C C . ALA A 1 121 ? -4.809 -20.391 -12.477 1 98.81 121 ALA A C 1
ATOM 927 O O . ALA A 1 121 ? -4.832 -21.5 -13.008 1 98.81 121 ALA A O 1
ATOM 928 N N . ILE A 1 122 ? -5.508 -20.062 -11.445 1 98.75 122 ILE A N 1
ATOM 929 C CA . ILE A 1 122 ? -6.512 -20.969 -10.922 1 98.75 122 ILE A CA 1
ATOM 930 C C . ILE A 1 122 ? -7.82 -20.797 -11.688 1 98.75 122 ILE A C 1
ATOM 932 O O . ILE A 1 122 ? -8.312 -19.688 -11.844 1 98.75 122 ILE A O 1
ATOM 936 N N . SER A 1 123 ? -8.352 -21.938 -12.117 1 97.88 123 SER A N 1
ATOM 937 C CA . SER A 1 123 ? -9.531 -21.859 -12.961 1 97.88 123 SER A CA 1
ATOM 938 C C . SER A 1 123 ? -10.578 -22.891 -12.539 1 97.88 123 SER A C 1
ATOM 940 O O . SER A 1 123 ? -10.258 -24.078 -12.375 1 97.88 123 SER A O 1
ATOM 942 N N . ASN A 1 124 ? -11.789 -22.422 -12.359 1 95.06 124 ASN A N 1
ATOM 943 C CA . ASN A 1 124 ? -12.906 -23.312 -12.102 1 95.06 124 ASN A CA 1
ATOM 944 C C . ASN A 1 124 ? -13.633 -23.688 -13.391 1 95.06 124 ASN A C 1
ATOM 946 O O . ASN A 1 124 ? -14.078 -24.828 -13.547 1 95.06 124 ASN A O 1
ATOM 950 N N . HIS A 1 125 ? -13.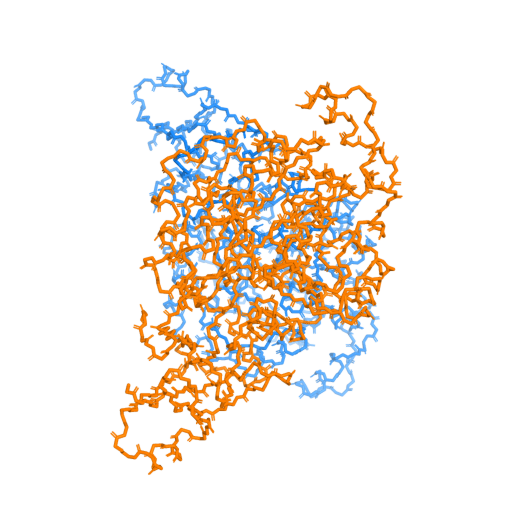68 -22.766 -14.391 1 93.69 125 HIS A N 1
ATOM 951 C CA . HIS A 1 125 ? -14.555 -22.953 -15.547 1 93.69 125 HIS A CA 1
ATOM 952 C C . HIS A 1 125 ? -13.766 -22.875 -16.844 1 93.69 125 HIS A C 1
ATOM 954 O O . HIS A 1 125 ? -14.344 -22.969 -17.938 1 93.69 125 HIS A O 1
ATOM 960 N N . LEU A 1 126 ? -12.508 -22.641 -16.797 1 95.94 126 LEU A N 1
ATOM 961 C CA . LEU A 1 126 ? -11.594 -22.625 -17.938 1 95.94 126 LEU A CA 1
ATOM 962 C C . LEU A 1 126 ? -11.961 -21.5 -18.906 1 95.94 126 LEU A C 1
ATOM 964 O O . LEU A 1 126 ? -11.609 -21.547 -20.078 1 95.94 126 LEU A O 1
ATOM 968 N N . ILE A 1 127 ? -12.625 -20.438 -18.359 1 95.06 127 ILE A N 1
ATOM 969 C CA . ILE A 1 127 ? -13.133 -19.359 -19.188 1 95.06 127 ILE A CA 1
ATOM 970 C C . ILE A 1 127 ? -11.969 -18.531 -19.719 1 95.06 127 ILE A C 1
ATOM 972 O O . ILE A 1 127 ? -12.07 -17.906 -20.781 1 95.06 127 ILE A O 1
ATOM 976 N N . GLU A 1 128 ? -10.82 -18.516 -19.062 1 97 128 GLU A N 1
ATOM 977 C CA . GLU A 1 128 ? -9.711 -17.641 -19.438 1 97 128 GLU A CA 1
ATOM 978 C C . GLU A 1 128 ? -8.734 -18.344 -20.375 1 97 128 GLU A C 1
ATOM 980 O O . GLU A 1 128 ? -7.816 -17.734 -20.906 1 97 128 GLU A O 1
ATOM 985 N N . VAL A 1 129 ? -8.891 -19.672 -20.625 1 97.88 129 VAL A N 1
ATOM 986 C CA . VAL A 1 129 ? -7.871 -20.5 -21.25 1 97.88 129 VAL A CA 1
ATOM 987 C C . VAL A 1 129 ? -7.602 -20 -22.672 1 97.88 129 VAL A C 1
ATOM 989 O O . VAL A 1 129 ? -6.449 -19.812 -23.062 1 97.88 129 VAL A O 1
ATOM 992 N N . ASN A 1 130 ? -8.648 -19.766 -23.453 1 96.81 130 ASN A N 1
ATOM 993 C CA . ASN A 1 130 ? -8.461 -19.297 -24.828 1 96.81 130 ASN A CA 1
ATOM 994 C C . ASN A 1 130 ? -7.797 -17.922 -24.859 1 96.81 130 ASN A C 1
ATOM 996 O O . ASN A 1 130 ? -6.969 -17.656 -25.734 1 96.81 130 ASN A O 1
ATOM 1000 N N . LEU A 1 131 ? -8.227 -17.031 -23.953 1 97.88 131 LEU A N 1
ATOM 1001 C CA . LEU A 1 131 ? -7.625 -15.703 -23.859 1 97.88 131 LEU A CA 1
ATOM 1002 C C . LEU A 1 131 ? -6.152 -15.789 -23.484 1 97.88 131 LEU A C 1
ATOM 1004 O O . LEU A 1 131 ? -5.332 -15.016 -23.984 1 97.88 131 LEU A O 1
ATOM 1008 N N . LEU A 1 132 ? -5.805 -16.75 -22.641 1 98.38 132 LEU A N 1
ATOM 1009 C CA . LEU A 1 132 ? -4.418 -16.969 -22.25 1 98.38 132 LEU A CA 1
ATOM 1010 C C . LEU A 1 132 ? -3.607 -17.5 -23.438 1 98.38 132 LEU A C 1
ATOM 1012 O O . LEU A 1 132 ? -2.475 -17.062 -23.656 1 98.38 132 LEU A O 1
ATOM 1016 N N . LYS A 1 133 ? -4.152 -18.375 -24.156 1 97.19 133 LYS A N 1
ATOM 1017 C CA . LYS A 1 133 ? -3.479 -18.938 -25.328 1 97.19 133 LYS A CA 1
ATOM 1018 C C . LYS A 1 133 ? -3.188 -17.844 -26.359 1 97.19 133 LYS A C 1
ATOM 1020 O O . LYS A 1 133 ? -2.154 -17.875 -27.031 1 97.19 133 LYS A O 1
ATOM 1025 N N . GLU A 1 134 ? -4.086 -16.922 -26.438 1 96.69 134 GLU A N 1
ATOM 1026 C CA . GLU A 1 134 ? -3.957 -15.836 -27.422 1 96.69 134 GLU A CA 1
ATOM 1027 C C . GLU A 1 134 ? -2.998 -14.758 -26.922 1 96.69 134 GLU A C 1
ATOM 1029 O O . GLU A 1 134 ? -2.527 -13.93 -27.703 1 96.69 134 GLU A O 1
ATOM 1034 N N . SER A 1 135 ? -2.701 -14.734 -25.672 1 97.69 135 SER A N 1
ATOM 1035 C CA . SER A 1 135 ? -1.8 -13.742 -25.109 1 97.69 135 SER A CA 1
ATOM 1036 C C . SER A 1 135 ? -0.354 -14.227 -25.141 1 97.69 135 SER A C 1
ATOM 1038 O O . SER A 1 135 ? -0.093 -15.406 -25.359 1 97.69 135 SER A O 1
ATOM 1040 N N . PRO A 1 136 ? 0.588 -13.344 -24.891 1 97.69 136 PRO A N 1
ATOM 1041 C CA . PRO A 1 136 ? 1.992 -13.766 -24.859 1 97.69 136 PRO A CA 1
ATOM 1042 C C . PRO A 1 136 ? 2.379 -14.43 -23.531 1 97.69 136 PRO A C 1
ATOM 1044 O O . PRO A 1 136 ? 3.48 -14.969 -23.406 1 97.69 136 PRO A O 1
ATOM 1047 N N . LEU A 1 137 ? 1.555 -14.516 -22.562 1 98.19 137 LEU A N 1
ATOM 1048 C CA . LEU A 1 137 ? 1.879 -15.031 -21.234 1 98.19 137 LEU A CA 1
ATOM 1049 C C . LEU A 1 137 ? 2.164 -16.531 -21.297 1 98.19 137 LEU A C 1
ATOM 1051 O O . LEU A 1 137 ? 1.49 -17.266 -22.016 1 98.19 137 LEU A O 1
ATOM 1055 N N . ASN A 1 138 ? 3.193 -16.922 -20.609 1 98.25 138 ASN A N 1
ATOM 1056 C CA . ASN A 1 138 ? 3.295 -18.328 -20.203 1 98.25 138 ASN A CA 1
ATOM 1057 C C . ASN A 1 138 ? 2.363 -18.641 -19.047 1 98.25 138 ASN A C 1
ATOM 1059 O O . ASN A 1 138 ? 2.389 -17.969 -18.016 1 98.25 138 ASN A O 1
ATOM 1063 N N . ALA A 1 139 ? 1.519 -19.703 -19.266 1 98.69 139 ALA A N 1
ATOM 1064 C CA . ALA A 1 139 ? 0.508 -19.922 -18.234 1 98.69 139 ALA A CA 1
ATOM 1065 C C . ALA A 1 139 ? 0.491 -21.375 -17.781 1 98.69 139 ALA A C 1
ATOM 1067 O O . ALA A 1 139 ? 0.546 -22.281 -18.609 1 98.69 139 ALA A O 1
ATOM 1068 N N . VAL A 1 140 ? 0.612 -21.594 -16.516 1 98.88 140 VAL A N 1
ATOM 1069 C CA . VAL A 1 140 ? 0.212 -22.844 -15.898 1 98.88 140 VAL A CA 1
ATOM 1070 C C . VAL A 1 140 ? -1.209 -22.719 -15.359 1 98.88 140 VAL A C 1
ATOM 1072 O O . VAL A 1 140 ? -1.462 -21.953 -14.438 1 98.88 140 VAL A O 1
ATOM 1075 N N . VAL A 1 141 ? -2.146 -23.438 -15.969 1 98.88 141 VAL A N 1
ATOM 1076 C CA . VAL A 1 141 ? -3.549 -23.328 -15.57 1 98.88 141 VAL A CA 1
ATOM 1077 C C . VAL A 1 141 ? -3.9 -24.469 -14.617 1 98.88 141 VAL A C 1
ATOM 1079 O O . VAL A 1 141 ? -3.822 -25.641 -14.984 1 98.88 141 VAL A O 1
ATOM 1082 N N . PHE A 1 142 ? -4.258 -24.109 -13.391 1 98.94 142 PHE A N 1
ATOM 1083 C CA . PHE A 1 142 ? -4.66 -25.062 -12.375 1 98.94 142 PHE A CA 1
ATOM 1084 C C . PHE A 1 142 ? -6.172 -25.25 -12.375 1 98.94 142 PHE A C 1
ATOM 1086 O O . PHE A 1 142 ? -6.91 -24.391 -11.898 1 98.94 142 PHE A O 1
ATOM 1093 N N . LEU A 1 143 ? -6.617 -26.359 -12.914 1 98.88 143 LEU A N 1
ATOM 1094 C CA . LEU A 1 143 ? -8.031 -26.688 -12.789 1 98.88 143 LEU A CA 1
ATOM 1095 C C . LEU A 1 143 ? -8.383 -27.016 -11.344 1 98.88 143 LEU A C 1
ATOM 1097 O O . LEU A 1 143 ? -7.82 -27.953 -10.758 1 98.88 143 LEU A O 1
ATOM 1101 N N . GLU A 1 144 ? -9.312 -26.281 -10.789 1 98.69 144 GLU A N 1
ATOM 1102 C CA . GLU A 1 144 ? -9.562 -26.359 -9.352 1 98.69 144 GLU A CA 1
ATOM 1103 C C . GLU A 1 144 ? -10.766 -27.266 -9.055 1 98.69 144 GLU A C 1
ATOM 1105 O O . GLU A 1 144 ? -11.812 -27.125 -9.688 1 98.69 144 GLU A O 1
ATOM 1110 N N . PHE A 1 145 ? -10.602 -28.156 -8.125 1 98.19 145 PHE A N 1
ATOM 1111 C CA . PHE A 1 145 ? -11.656 -29.047 -7.676 1 98.19 145 PHE A CA 1
ATOM 1112 C C . PHE A 1 145 ? -12.242 -28.578 -6.355 1 98.19 145 PHE A C 1
ATOM 1114 O O . PHE A 1 145 ? -11.508 -28.234 -5.426 1 98.19 145 PHE A O 1
ATOM 1121 N N . LEU A 1 146 ? -13.508 -28.469 -6.305 1 94.44 146 LEU A N 1
ATOM 1122 C CA . LEU A 1 146 ? -14.273 -28.188 -5.098 1 94.44 146 LEU A CA 1
ATOM 1123 C C . LEU A 1 146 ? -15.352 -29.25 -4.875 1 94.44 146 LEU A C 1
ATOM 1125 O O . LEU A 1 146 ? -15.945 -29.75 -5.836 1 94.44 146 LEU A O 1
ATOM 1129 N N . GLY A 1 147 ? -15.594 -29.656 -3.645 1 89.56 147 GLY A N 1
ATOM 1130 C CA . GLY A 1 147 ? -16.641 -30.609 -3.289 1 89.56 147 GLY A CA 1
ATOM 1131 C C . GLY A 1 147 ? -16.547 -31.094 -1.856 1 89.56 147 GLY A C 1
ATOM 1132 O O . GLY A 1 147 ? -15.648 -31.875 -1.521 1 89.56 147 GLY A O 1
ATOM 1133 N N . SER A 1 148 ? -17.5 -30.688 -1.055 1 85.62 148 SER A N 1
ATOM 1134 C CA . SER A 1 148 ? -17.453 -31 0.37 1 85.62 148 SER A CA 1
ATOM 1135 C C . SER A 1 148 ? -18.094 -32.344 0.666 1 85.62 148 SER A C 1
ATOM 1137 O O . SER A 1 148 ? -18.047 -32.844 1.8 1 85.62 148 SER A O 1
ATOM 1139 N N . SER A 1 149 ? -18.672 -32.938 -0.362 1 85.94 149 SER A N 1
ATOM 1140 C CA . SER A 1 149 ? -19.25 -34.281 -0.244 1 85.94 149 SER A CA 1
ATOM 1141 C C . SER A 1 149 ? -18.734 -35.188 -1.357 1 85.94 149 SER A C 1
ATOM 1143 O O . SER A 1 149 ? -18.5 -34.75 -2.479 1 85.94 149 SER A O 1
ATOM 1145 N N . TYR A 1 150 ? -18.688 -36.469 -0.965 1 90.31 150 TYR A N 1
ATOM 1146 C CA . TYR A 1 150 ? -18.203 -37.438 -1.954 1 90.31 150 TYR A CA 1
ATOM 1147 C C . TYR A 1 150 ? -19.172 -37.562 -3.119 1 90.31 150 TYR A C 1
ATOM 1149 O O . TYR A 1 150 ? -20.391 -37.656 -2.914 1 90.31 150 TYR A O 1
ATOM 1157 N N . SER A 1 151 ? -18.656 -37.469 -4.277 1 93.31 151 SER A N 1
ATOM 1158 C CA . SER A 1 151 ? -19.438 -37.656 -5.5 1 93.31 151 SER A CA 1
ATOM 1159 C C . SER A 1 151 ? -18.562 -38.188 -6.633 1 93.31 151 SER A C 1
ATOM 1161 O O . SER A 1 151 ? -17.719 -37.469 -7.164 1 93.31 151 SER A O 1
ATOM 1163 N N . LEU A 1 152 ? -18.828 -39.438 -6.996 1 95.25 152 LEU A N 1
ATOM 1164 C CA . LEU A 1 152 ? -18.094 -40.062 -8.102 1 95.25 152 LEU A CA 1
ATOM 1165 C C . LEU A 1 152 ? -18.391 -39.344 -9.414 1 95.25 152 LEU A C 1
ATOM 1167 O O . LEU A 1 152 ? -17.5 -39.188 -10.25 1 95.25 152 LEU A O 1
ATOM 1171 N N . GLU A 1 153 ? -19.594 -38.906 -9.562 1 96.38 153 GLU A N 1
ATOM 1172 C CA . GLU A 1 153 ? -20 -38.156 -10.758 1 96.38 153 GLU A CA 1
ATOM 1173 C C . GLU A 1 153 ? -19.203 -36.875 -10.906 1 96.38 153 GLU A C 1
ATOM 1175 O O . GLU A 1 153 ? -18.734 -36.531 -12 1 96.38 153 GLU A O 1
ATOM 1180 N N . LYS A 1 154 ? -19.078 -36.188 -9.82 1 95.81 154 LYS A N 1
ATOM 1181 C CA . LYS A 1 154 ? -18.328 -34.938 -9.836 1 95.81 154 LYS A CA 1
ATOM 1182 C C . LYS A 1 154 ? -16.859 -35.188 -10.172 1 95.81 154 LYS A C 1
ATOM 1184 O O . LYS A 1 154 ? -16.25 -34.406 -10.906 1 95.81 154 LYS A O 1
ATOM 1189 N N . LEU A 1 155 ? -16.266 -36.219 -9.633 1 97.19 155 LEU A N 1
ATOM 1190 C CA . LEU A 1 155 ? -14.875 -36.594 -9.898 1 97.19 155 LEU A CA 1
ATOM 1191 C C . LEU A 1 155 ? -14.664 -36.906 -11.367 1 97.19 155 LEU A C 1
ATOM 1193 O O . LEU A 1 155 ? -13.695 -36.469 -11.977 1 97.19 155 LEU A O 1
ATOM 1197 N N . LYS A 1 156 ? -15.594 -37.688 -11.906 1 97.56 156 LYS A N 1
ATOM 1198 C CA . LYS A 1 156 ? -15.492 -38.094 -13.312 1 97.56 156 LYS A CA 1
ATOM 1199 C C . LYS A 1 156 ? -15.609 -36.875 -14.227 1 97.56 156 LYS A C 1
ATOM 1201 O O . LYS A 1 156 ? -14.891 -36.781 -15.219 1 97.56 156 LYS A O 1
ATOM 1206 N N . ALA A 1 157 ? -16.562 -36.031 -13.922 1 97.56 157 ALA A N 1
ATOM 1207 C CA . ALA A 1 157 ? -16.719 -34.781 -14.688 1 97.56 157 ALA A CA 1
ATOM 1208 C C . ALA A 1 157 ? -15.445 -33.938 -14.625 1 97.56 157 ALA A C 1
ATOM 1210 O O . ALA A 1 157 ? -15.047 -33.312 -15.617 1 97.56 157 ALA A O 1
ATOM 1211 N N . PHE A 1 158 ? -14.875 -33.875 -13.484 1 98.06 158 PHE A N 1
ATOM 1212 C CA . PHE A 1 158 ? -13.641 -33.156 -13.266 1 98.06 158 PHE A CA 1
ATOM 1213 C C . PHE A 1 158 ? -12.5 -33.719 -14.086 1 98.06 158 PHE A C 1
ATOM 1215 O O . PHE A 1 158 ? -11.742 -33 -14.727 1 98.06 158 PHE A O 1
ATOM 1222 N N . GLU A 1 159 ? -12.336 -35.031 -14.078 1 98.25 159 GLU A N 1
ATOM 1223 C CA . GLU A 1 159 ? -11.297 -35.719 -14.844 1 98.25 159 GLU A CA 1
ATOM 1224 C C . GLU A 1 159 ? -11.453 -35.469 -16.344 1 98.25 159 GLU A C 1
ATOM 1226 O O . GLU A 1 159 ? -10.461 -35.281 -17.047 1 98.25 159 GLU A O 1
ATOM 1231 N N . ALA A 1 160 ? -12.711 -35.5 -16.734 1 98.12 160 ALA A N 1
ATOM 1232 C CA . ALA A 1 160 ? -12.984 -35.188 -18.141 1 98.12 160 ALA A CA 1
ATOM 1233 C C . ALA A 1 160 ? -12.57 -33.781 -18.5 1 98.12 160 ALA A C 1
ATOM 1235 O O . ALA A 1 160 ? -11.984 -33.531 -19.562 1 98.12 160 ALA A O 1
ATOM 1236 N N . LYS A 1 161 ? -12.914 -32.844 -17.641 1 98.12 161 LYS A N 1
ATOM 1237 C CA . LYS A 1 161 ? -12.539 -31.453 -17.859 1 98.12 161 LYS A CA 1
ATOM 1238 C C . LYS A 1 161 ? -11.023 -31.281 -17.859 1 98.12 161 LYS A C 1
ATOM 1240 O O . LYS A 1 161 ? -10.484 -30.5 -18.641 1 98.12 161 LYS A O 1
ATOM 1245 N N . PHE A 1 162 ? -10.359 -31.984 -17.016 1 98.62 162 PHE A N 1
ATOM 1246 C CA . PHE A 1 162 ? -8.898 -31.922 -16.953 1 98.62 162 PHE A CA 1
ATOM 1247 C C . PHE A 1 162 ? -8.289 -32.469 -18.234 1 98.62 162 PHE A C 1
ATOM 1249 O O . PHE A 1 162 ? -7.297 -31.938 -18.734 1 98.62 162 PHE A O 1
ATOM 1256 N N . LYS A 1 163 ? -8.852 -33.562 -18.734 1 98.06 163 LYS A N 1
ATOM 1257 C CA . LYS A 1 163 ? -8.383 -34.125 -20 1 98.06 163 LYS A CA 1
ATOM 1258 C C . LYS A 1 163 ? -8.508 -33.094 -21.125 1 98.06 163 LYS A C 1
ATOM 1260 O O . LYS A 1 163 ? -7.613 -32.969 -21.953 1 98.06 163 LYS A O 1
ATOM 1265 N N . GLU A 1 164 ? -9.602 -32.406 -21.094 1 97.62 164 GLU A N 1
ATOM 1266 C CA . GLU A 1 164 ? -9.797 -31.328 -22.078 1 97.62 164 GLU A CA 1
ATOM 1267 C C . GLU A 1 164 ? -8.711 -30.266 -21.953 1 97.62 164 GLU A C 1
ATOM 1269 O O . GLU A 1 164 ? -8.172 -29.797 -22.953 1 97.62 164 GLU A O 1
ATOM 1274 N N . LEU A 1 165 ? -8.445 -29.844 -20.75 1 98.38 165 LEU A N 1
ATOM 1275 C CA . LEU A 1 165 ? -7.41 -28.844 -20.5 1 98.38 165 LEU A CA 1
ATOM 1276 C C . LEU A 1 165 ? -6.047 -29.359 -20.938 1 98.38 165 LEU A C 1
ATOM 1278 O O . LEU A 1 165 ? -5.262 -28.625 -21.547 1 98.38 165 LEU A O 1
ATOM 1282 N N . LYS A 1 166 ? -5.75 -30.594 -20.625 1 97.75 166 LYS A N 1
ATOM 1283 C CA . LYS A 1 166 ? -4.477 -31.219 -20.984 1 97.75 166 LYS A CA 1
ATOM 1284 C C . LYS A 1 166 ? -4.285 -31.234 -22.5 1 97.75 166 LYS A C 1
ATOM 1286 O O . LYS A 1 166 ? -3.174 -31.047 -22.984 1 97.75 166 LYS A O 1
ATOM 1291 N N . ASP A 1 167 ? -5.367 -31.484 -23.203 1 97.25 167 ASP A N 1
ATOM 1292 C CA . ASP A 1 167 ? -5.332 -31.531 -24.672 1 97.25 167 ASP A CA 1
ATOM 1293 C C . ASP A 1 167 ? -4.996 -30.156 -25.25 1 97.25 167 ASP A C 1
ATOM 1295 O O . ASP A 1 167 ? -4.582 -30.062 -26.406 1 97.25 167 ASP A O 1
ATOM 1299 N N . LEU A 1 168 ? -5.18 -29.109 -24.484 1 96.94 168 LEU A N 1
ATOM 1300 C CA . LEU A 1 168 ? -4.941 -27.75 -24.969 1 96.94 168 LEU A CA 1
ATOM 1301 C C . LEU A 1 168 ? -3.504 -27.328 -24.688 1 96.94 168 LEU A C 1
ATOM 1303 O O . LEU A 1 168 ? -3.096 -26.234 -25.078 1 96.94 168 LEU A O 1
ATOM 1307 N N . GLU A 1 169 ? -2.703 -28.156 -24.031 1 97.44 169 GLU A N 1
ATOM 1308 C CA . GLU A 1 169 ? -1.324 -27.812 -23.703 1 97.44 169 GLU A CA 1
ATOM 1309 C C . GLU A 1 169 ? -0.514 -27.469 -24.938 1 97.44 169 GLU A C 1
ATOM 1311 O O . GLU A 1 169 ? -0.756 -28.031 -26.016 1 97.44 169 GLU A O 1
ATOM 1316 N N . ASP A 1 170 ? 0.342 -26.594 -24.859 1 95.5 170 ASP A N 1
ATOM 1317 C CA . ASP A 1 170 ? 1.343 -26.25 -25.859 1 95.5 170 ASP A CA 1
ATOM 1318 C C . ASP A 1 170 ? 2.604 -25.688 -25.219 1 95.5 170 ASP A C 1
ATOM 1320 O O . ASP A 1 170 ? 2.902 -25.984 -24.062 1 95.5 170 ASP A O 1
ATOM 1324 N N . LYS A 1 171 ? 3.318 -24.969 -25.969 1 92.5 171 LYS A N 1
ATOM 1325 C CA . LYS A 1 171 ? 4.609 -24.484 -25.484 1 92.5 171 LYS A CA 1
ATOM 1326 C C . LYS A 1 171 ? 4.426 -23.484 -24.344 1 92.5 171 LYS A C 1
ATOM 1328 O O . LYS A 1 171 ? 5.27 -23.391 -23.453 1 92.5 171 LYS A O 1
ATOM 1333 N N . LYS A 1 172 ? 3.295 -22.766 -24.297 1 94.5 172 LYS A N 1
ATOM 1334 C CA . LYS A 1 172 ? 3.129 -21.672 -23.359 1 94.5 172 LYS A CA 1
ATOM 1335 C C . LYS A 1 172 ? 2.068 -22 -22.312 1 94.5 172 LYS A C 1
ATOM 1337 O O . LYS A 1 172 ? 1.969 -21.312 -21.281 1 94.5 172 LYS A O 1
ATOM 1342 N N . LEU A 1 173 ? 1.284 -23.016 -22.562 1 97.81 173 LEU A N 1
ATOM 1343 C CA . LEU A 1 173 ? 0.194 -23.344 -21.656 1 97.81 173 LEU A CA 1
ATOM 1344 C C . LEU A 1 173 ? 0.336 -24.766 -21.109 1 97.81 173 LEU A C 1
ATOM 1346 O O . LEU A 1 173 ? 0.38 -25.719 -21.891 1 97.81 173 LEU A O 1
ATOM 1350 N N . LYS A 1 174 ? 0.444 -24.875 -19.859 1 98.38 174 LYS A N 1
ATOM 1351 C CA . LYS A 1 174 ? 0.526 -26.172 -19.188 1 98.38 174 LYS A CA 1
ATOM 1352 C C . LYS A 1 174 ? -0.677 -26.391 -18.266 1 98.38 174 LYS A C 1
ATOM 1354 O O . LYS A 1 174 ? -1.161 -25.453 -17.641 1 98.38 174 LYS A O 1
ATOM 1359 N N . ALA A 1 175 ? -1.154 -27.609 -18.234 1 98.69 175 ALA A N 1
ATOM 1360 C CA . ALA A 1 175 ? -2.281 -27.984 -17.391 1 98.69 175 ALA A CA 1
ATOM 1361 C C . ALA A 1 175 ? -1.8 -28.484 -16.031 1 98.69 175 ALA A C 1
ATOM 1363 O O . ALA A 1 175 ? -0.799 -29.188 -15.938 1 98.69 175 ALA A O 1
ATOM 1364 N N . ALA A 1 176 ? -2.416 -28.062 -15.016 1 98.88 176 ALA A N 1
ATOM 1365 C CA . ALA A 1 176 ? -2.152 -28.453 -13.633 1 98.88 176 ALA A CA 1
ATOM 1366 C C . ALA A 1 176 ? -3.451 -28.609 -12.852 1 98.88 176 ALA A C 1
ATOM 1368 O O . ALA A 1 176 ? -4.543 -28.484 -13.414 1 98.88 176 ALA A O 1
ATOM 1369 N N . LEU A 1 177 ? -3.357 -29.047 -11.617 1 98.88 177 LEU A N 1
ATOM 1370 C CA . LEU A 1 177 ? -4.547 -29.312 -10.812 1 98.88 177 LEU A CA 1
ATOM 1371 C C . LEU A 1 177 ? -4.484 -28.547 -9.484 1 98.88 177 LEU A C 1
ATOM 1373 O O . LEU A 1 177 ? -3.395 -28.266 -8.984 1 98.88 177 LEU A O 1
ATOM 1377 N N . ALA A 1 178 ? -5.633 -28.156 -9 1 98.88 178 ALA A N 1
ATOM 1378 C CA . ALA A 1 178 ? -5.73 -27.547 -7.676 1 98.88 178 ALA A CA 1
ATOM 1379 C C . ALA A 1 178 ? -6.809 -28.219 -6.836 1 98.88 178 ALA A C 1
ATOM 1381 O O . ALA A 1 178 ? -7.887 -28.547 -7.344 1 98.88 178 ALA A O 1
ATOM 1382 N N . VAL A 1 179 ? -6.465 -28.625 -5.645 1 98.38 179 VAL A N 1
ATOM 1383 C CA . VAL A 1 179 ? -7.438 -28.906 -4.598 1 98.38 179 VAL A CA 1
ATOM 1384 C C . VAL A 1 179 ? -7.758 -27.641 -3.816 1 98.38 179 VAL A C 1
ATOM 1386 O O . VAL A 1 179 ? -6.867 -27.016 -3.232 1 98.38 179 VAL A O 1
ATOM 1389 N N . HIS A 1 180 ? -8.938 -27.25 -3.809 1 97.81 180 HIS A N 1
ATOM 1390 C CA . HIS A 1 180 ? -9.281 -25.906 -3.375 1 97.81 180 HIS A CA 1
ATOM 1391 C C . HIS A 1 180 ? -8.727 -25.609 -1.983 1 97.81 180 HIS A C 1
ATOM 1393 O O . HIS A 1 180 ? -7.801 -24.812 -1.833 1 97.81 180 HIS A O 1
ATOM 1399 N N . ALA A 1 181 ? -9.289 -26.25 -0.924 1 97.06 181 ALA A N 1
ATOM 1400 C CA . ALA A 1 181 ? -8.867 -26.016 0.453 1 97.06 181 ALA A CA 1
ATOM 1401 C C . ALA A 1 181 ? -9.367 -27.109 1.381 1 97.06 181 ALA A C 1
ATOM 1403 O O . ALA A 1 181 ? -10.266 -27.875 1.016 1 97.06 181 ALA A O 1
ATOM 1404 N N . PRO A 1 182 ? -8.836 -27.234 2.58 1 95.12 182 PRO A N 1
ATOM 1405 C CA . PRO A 1 182 ? -9.25 -28.297 3.494 1 95.12 182 PRO A CA 1
ATOM 1406 C C . PRO A 1 182 ? -10.719 -28.188 3.908 1 95.12 182 PRO A C 1
ATOM 1408 O O . PRO A 1 182 ? -11.367 -29.188 4.207 1 95.12 182 PRO A O 1
ATOM 1411 N N . TYR A 1 183 ? -11.273 -27 3.877 1 91.5 183 TYR A N 1
ATOM 1412 C CA . TYR A 1 183 ? -12.641 -26.828 4.355 1 91.5 183 TYR A CA 1
ATOM 1413 C C . TYR A 1 183 ? -13.648 -27.094 3.24 1 91.5 183 TYR A C 1
ATOM 1415 O O . TYR A 1 183 ? -14.852 -27.156 3.486 1 91.5 183 TYR A O 1
ATOM 1423 N N . SER A 1 184 ? -13.164 -27.297 1.997 1 92.56 184 SER A N 1
ATOM 1424 C CA . SER A 1 184 ? -14.125 -27.297 0.896 1 92.56 184 SER A CA 1
ATOM 1425 C C . SER A 1 184 ? -13.992 -28.547 0.047 1 92.56 184 SER A C 1
ATOM 1427 O O . SER A 1 184 ? -14.742 -28.734 -0.914 1 92.56 184 SER A O 1
ATOM 1429 N N . VAL A 1 185 ? -13.039 -29.438 0.34 1 94.19 185 VAL A N 1
ATOM 1430 C CA . VAL A 1 185 ? -12.859 -30.625 -0.469 1 94.19 185 VAL A CA 1
ATOM 1431 C C . VAL A 1 185 ? -12.82 -31.859 0.435 1 94.19 185 VAL A C 1
ATOM 1433 O O . VAL A 1 185 ? -12 -31.938 1.353 1 94.19 185 VAL A O 1
ATOM 1436 N N . GLN A 1 186 ? -13.695 -32.812 0.154 1 92.31 186 GLN A N 1
ATOM 1437 C CA . GLN A 1 186 ? -13.742 -34.094 0.865 1 92.31 186 GLN A CA 1
ATOM 1438 C C . GLN A 1 186 ? -12.461 -34.875 0.651 1 92.31 186 GLN A C 1
ATOM 1440 O O . GLN A 1 186 ? -11.914 -34.906 -0.453 1 92.31 186 GLN A O 1
ATOM 1445 N N . LYS A 1 187 ? -12.031 -35.594 1.656 1 94.94 187 LYS A N 1
ATOM 1446 C CA . LYS A 1 187 ? -10.703 -36.188 1.707 1 94.94 187 LYS A CA 1
ATOM 1447 C C . LYS A 1 187 ? -10.508 -37.188 0.568 1 94.94 187 LYS A C 1
ATOM 1449 O O . LYS A 1 187 ? -9.484 -37.156 -0.127 1 94.94 187 LYS A O 1
ATOM 1454 N N . ASP A 1 188 ? -11.438 -38.062 0.361 1 96.06 188 ASP A N 1
ATOM 1455 C CA . ASP A 1 188 ? -11.289 -39.094 -0.667 1 96.06 188 ASP A CA 1
ATOM 1456 C C . ASP A 1 188 ? -11.234 -38.469 -2.061 1 96.06 188 ASP A C 1
ATOM 1458 O O . ASP A 1 188 ? -10.508 -38.969 -2.934 1 96.06 188 ASP A O 1
ATOM 1462 N N . MET A 1 189 ? -12.039 -37.469 -2.25 1 96.31 189 MET A N 1
ATOM 1463 C CA . MET A 1 189 ? -12.008 -36.75 -3.521 1 96.31 189 MET A CA 1
ATOM 1464 C C . MET A 1 189 ? -10.68 -36.031 -3.717 1 96.31 189 MET A C 1
ATOM 1466 O O . MET A 1 189 ? -10.109 -36.062 -4.809 1 96.31 189 MET A O 1
ATOM 1470 N N . ALA A 1 190 ? -10.211 -35.469 -2.631 1 97.56 190 ALA A N 1
ATOM 1471 C CA . ALA A 1 190 ? -8.914 -34.781 -2.689 1 97.56 190 ALA A CA 1
ATOM 1472 C C . ALA A 1 190 ? -7.812 -35.781 -3.076 1 97.56 190 ALA A C 1
ATOM 1474 O O . ALA A 1 190 ? -6.969 -35.469 -3.92 1 97.56 190 ALA A O 1
ATOM 1475 N N . LEU A 1 191 ? -7.828 -36.969 -2.471 1 97.88 191 LEU A N 1
ATOM 1476 C CA . LEU A 1 191 ? -6.836 -38 -2.748 1 97.88 191 LEU A CA 1
ATOM 1477 C C . LEU A 1 191 ? -6.906 -38.438 -4.207 1 97.88 191 LEU A C 1
ATOM 1479 O O . LEU A 1 191 ? -5.871 -38.688 -4.832 1 97.88 191 LEU A O 1
ATOM 1483 N N . SER A 1 192 ? -8.117 -38.5 -4.742 1 97.88 192 SER A N 1
ATOM 1484 C CA . SER A 1 192 ? -8.289 -38.844 -6.145 1 97.88 192 SER A CA 1
ATOM 1485 C C . SER A 1 192 ? -7.672 -37.812 -7.062 1 97.88 192 SER A C 1
ATOM 1487 O O . SER A 1 192 ? -7.016 -38.156 -8.047 1 97.88 192 SER A O 1
ATOM 1489 N N . VAL A 1 193 ? -7.906 -36.562 -6.762 1 98.38 193 VAL A N 1
ATOM 1490 C CA . VAL A 1 193 ? -7.367 -35.438 -7.555 1 98.38 193 VAL A CA 1
ATOM 1491 C C . VAL A 1 193 ? -5.844 -35.438 -7.457 1 98.38 193 VAL A C 1
ATOM 1493 O O . VAL A 1 193 ? -5.152 -35.219 -8.461 1 98.38 193 VAL A O 1
ATOM 1496 N N . ILE A 1 194 ? -5.277 -35.688 -6.273 1 98.31 194 ILE A N 1
ATOM 1497 C CA . ILE A 1 194 ? -3.834 -35.719 -6.055 1 98.31 194 ILE A CA 1
ATOM 1498 C C . ILE A 1 194 ? -3.219 -36.875 -6.824 1 98.31 194 ILE A C 1
ATOM 1500 O O . ILE A 1 194 ? -2.152 -36.75 -7.426 1 98.31 194 ILE A O 1
ATOM 1504 N N . GLN A 1 195 ? -3.92 -38.031 -6.824 1 98.12 195 GLN A N 1
ATOM 1505 C CA . GLN A 1 195 ? -3.449 -39.156 -7.613 1 98.12 195 GLN A CA 1
ATOM 1506 C C . GLN A 1 195 ? -3.441 -38.812 -9.102 1 98.12 195 GLN A C 1
ATOM 1508 O O . GLN A 1 195 ? -2.516 -39.219 -9.82 1 98.12 195 GLN A O 1
ATOM 1513 N N . LEU A 1 196 ? -4.504 -38.188 -9.562 1 98.19 196 LEU A N 1
ATOM 1514 C CA . LEU A 1 196 ? -4.566 -37.719 -10.945 1 98.19 196 LEU A CA 1
ATOM 1515 C C . LEU A 1 196 ? -3.367 -36.844 -11.289 1 98.19 196 LEU A C 1
ATOM 1517 O O . LEU A 1 196 ? -2.805 -36.938 -12.383 1 98.19 196 LEU A O 1
ATOM 1521 N N . ALA A 1 197 ? -2.963 -35.969 -10.414 1 98.19 197 ALA A N 1
ATOM 1522 C CA . ALA A 1 197 ? -1.804 -35.094 -10.609 1 98.19 197 ALA A CA 1
ATOM 1523 C C . ALA A 1 197 ? -0.519 -35.906 -10.719 1 98.19 197 ALA A C 1
ATOM 1525 O O . ALA A 1 197 ? 0.317 -35.656 -11.586 1 98.19 197 ALA A O 1
ATOM 1526 N N . LYS A 1 198 ? -0.355 -36.906 -9.828 1 97.06 198 LYS A N 1
ATOM 1527 C CA . LYS A 1 198 ? 0.815 -37.781 -9.867 1 97.06 198 LYS A CA 1
ATOM 1528 C C . LYS A 1 198 ? 0.883 -38.531 -11.18 1 97.06 198 LYS A C 1
ATOM 1530 O O . LYS A 1 198 ? 1.931 -38.594 -11.828 1 97.06 198 LYS A O 1
ATOM 1535 N N . ASP A 1 199 ? -0.247 -39.094 -11.555 1 97.5 199 ASP A N 1
ATOM 1536 C CA . ASP A 1 199 ? -0.313 -39.906 -12.766 1 97.5 199 ASP A CA 1
ATOM 1537 C C . ASP A 1 199 ? -0.003 -39.094 -14.008 1 97.5 199 ASP A C 1
ATOM 1539 O O . ASP A 1 199 ? 0.599 -39.594 -14.961 1 97.5 199 ASP A O 1
ATOM 1543 N N . SER A 1 200 ? -0.424 -37.844 -14.031 1 97.12 200 SER A N 1
ATOM 1544 C CA . SER A 1 200 ? -0.261 -36.969 -15.195 1 97.12 200 SER A CA 1
ATOM 1545 C C . SER A 1 200 ? 0.998 -36.125 -15.078 1 97.12 200 SER A C 1
ATOM 1547 O O . SER A 1 200 ? 1.275 -35.312 -15.953 1 97.12 200 SER A O 1
ATOM 1549 N N . GLN A 1 201 ? 1.725 -36.281 -13.953 1 96.31 201 GLN A N 1
ATOM 1550 C CA . GLN A 1 201 ? 2.922 -35.5 -13.68 1 96.31 201 GLN A CA 1
ATOM 1551 C C . GLN A 1 201 ? 2.625 -34 -13.758 1 96.31 201 GLN A C 1
ATOM 1553 O O . GLN A 1 201 ? 3.355 -33.25 -14.406 1 96.31 201 GLN A O 1
ATOM 1558 N N . SER A 1 202 ? 1.481 -33.625 -13.219 1 97.75 202 SER A N 1
ATOM 1559 C CA . SER A 1 202 ? 1.049 -32.25 -13.188 1 97.75 202 SER A CA 1
ATOM 1560 C C . SER A 1 202 ? 1.319 -31.609 -11.82 1 97.75 202 SER A C 1
ATOM 1562 O O . SER A 1 202 ? 1.408 -32.312 -10.812 1 97.75 202 SER A O 1
ATOM 1564 N N . LEU A 1 203 ? 1.498 -30.266 -11.789 1 98.38 203 LEU A N 1
ATOM 1565 C CA . LEU A 1 203 ? 1.656 -29.516 -10.547 1 98.38 203 LEU A CA 1
ATOM 1566 C C . LEU A 1 203 ? 0.352 -29.5 -9.758 1 98.38 203 LEU A C 1
ATOM 1568 O O . LEU A 1 203 ? -0.721 -29.734 -10.312 1 98.38 203 LEU A O 1
ATOM 1572 N N . LEU A 1 204 ? 0.509 -29.219 -8.484 1 98.69 204 LEU A N 1
ATOM 1573 C CA . LEU A 1 204 ? -0.647 -29.094 -7.605 1 98.69 204 LEU A CA 1
ATOM 1574 C C . LEU A 1 204 ? -0.631 -27.75 -6.879 1 98.69 204 LEU A C 1
ATOM 1576 O O . LEU A 1 204 ? 0.438 -27.203 -6.617 1 98.69 204 LEU A O 1
ATOM 1580 N N . SER A 1 205 ? -1.758 -27.188 -6.648 1 98.88 205 SER A N 1
ATOM 1581 C CA . SER A 1 205 ? -1.939 -26.016 -5.801 1 98.88 205 SER A CA 1
ATOM 1582 C C . SER A 1 205 ? -3.084 -26.219 -4.816 1 98.88 205 SER A C 1
ATOM 1584 O O . SER A 1 205 ? -4.004 -27 -5.074 1 98.88 205 SER A O 1
ATOM 1586 N N . THR A 1 206 ? -2.988 -25.609 -3.693 1 98.81 206 THR A N 1
ATOM 1587 C CA . THR A 1 206 ? -4.082 -25.625 -2.729 1 98.81 206 THR A CA 1
ATOM 1588 C C . THR A 1 206 ? -4.062 -24.359 -1.869 1 98.81 206 THR A C 1
ATOM 1590 O O . THR A 1 206 ? -2.994 -23.859 -1.521 1 98.81 206 THR A O 1
ATOM 1593 N N . HIS A 1 207 ? -5.199 -23.766 -1.636 1 98.69 207 HIS A N 1
ATOM 1594 C CA . HIS A 1 207 ? -5.305 -22.812 -0.538 1 98.69 207 HIS A CA 1
ATOM 1595 C C . HIS A 1 207 ? -5.164 -23.5 0.812 1 98.69 207 HIS A C 1
ATOM 1597 O O . HIS A 1 207 ? -5.695 -24.609 1.008 1 98.69 207 HIS A O 1
ATOM 1603 N N . PHE A 1 208 ? -4.477 -22.875 1.685 1 98.56 208 PHE A N 1
ATOM 1604 C CA . PHE A 1 208 ? -4.191 -23.578 2.932 1 98.56 208 PHE A CA 1
ATOM 1605 C C . PHE A 1 208 ? -4.102 -22.594 4.094 1 98.56 208 PHE A C 1
ATOM 1607 O O . PHE A 1 208 ? -3.244 -21.719 4.098 1 98.56 208 PHE A O 1
ATOM 1614 N N . LEU A 1 209 ? -5.016 -22.703 5.066 1 98 209 LEU A N 1
ATOM 1615 C CA . LEU A 1 209 ? -5.055 -22 6.344 1 98 209 LEU A CA 1
ATOM 1616 C C . LEU A 1 209 ? -4.949 -20.484 6.137 1 98 209 LEU A C 1
ATOM 1618 O O . LEU A 1 209 ? -4.102 -19.844 6.746 1 98 209 LEU A O 1
ATOM 1622 N N . GLU A 1 210 ? -5.812 -19.922 5.316 1 97.38 210 GLU A N 1
ATOM 1623 C CA . GLU A 1 210 ? -5.789 -18.5 4.988 1 97.38 210 GLU A CA 1
ATOM 1624 C C . GLU A 1 210 ? -6.594 -17.688 6.004 1 97.38 210 GLU A C 1
ATOM 1626 O O . GLU A 1 210 ? -6.566 -16.453 5.98 1 97.38 210 GLU A O 1
ATOM 1631 N N . SER A 1 211 ? -7.332 -18.406 6.922 1 97.12 211 SER A N 1
ATOM 1632 C CA . SER A 1 211 ? -8.141 -17.703 7.902 1 97.12 211 SER A CA 1
ATOM 1633 C C . SER A 1 211 ? -8.195 -18.453 9.227 1 97.12 211 SER A C 1
ATOM 1635 O O . SER A 1 211 ? -7.918 -19.641 9.281 1 97.12 211 SER A O 1
ATOM 1637 N N . LEU A 1 212 ? -8.523 -17.703 10.242 1 96 212 LEU A N 1
ATOM 1638 C CA . LEU A 1 212 ? -8.742 -18.312 11.547 1 96 212 LEU A CA 1
ATOM 1639 C C . LEU A 1 212 ? -9.945 -19.25 11.516 1 96 212 LEU A C 1
ATOM 1641 O O . LEU A 1 212 ? -9.945 -20.297 12.18 1 96 212 LEU A O 1
ATOM 1645 N N . GLU A 1 213 ? -10.953 -18.891 10.758 1 95.5 213 GLU A N 1
ATOM 1646 C CA . GLU A 1 213 ? -12.141 -19.734 10.594 1 95.5 213 GLU A CA 1
ATOM 1647 C C . GLU A 1 213 ? -11.766 -21.109 10.031 1 95.5 213 GLU A C 1
ATOM 1649 O O . GLU A 1 213 ? -12.266 -22.141 10.5 1 95.5 213 GLU A O 1
ATOM 1654 N N . GLU A 1 214 ? -10.891 -21.078 9.055 1 95.56 214 GLU A N 1
ATOM 1655 C CA . GLU A 1 214 ? -10.438 -22.344 8.453 1 95.56 214 GLU A CA 1
ATOM 1656 C C . GLU A 1 214 ? -9.656 -23.172 9.461 1 95.56 214 GLU A C 1
ATOM 1658 O O . GLU A 1 214 ? -9.859 -24.391 9.562 1 95.56 214 GLU A O 1
ATOM 1663 N N . LEU A 1 215 ? -8.75 -22.531 10.18 1 96.44 215 LEU A N 1
ATOM 1664 C CA . LEU A 1 215 ? -7.945 -23.219 11.18 1 96.44 215 LEU A CA 1
ATOM 1665 C C . LEU A 1 215 ? -8.836 -23.875 12.227 1 96.44 215 LEU A C 1
ATOM 1667 O O . LEU A 1 215 ? -8.648 -25.047 12.555 1 96.44 215 LEU A O 1
ATOM 1671 N N . GLU A 1 216 ? -9.805 -23.141 12.742 1 94.56 216 GLU A N 1
ATOM 1672 C CA . GLU A 1 216 ? -10.727 -23.656 13.758 1 94.56 216 GLU A CA 1
ATOM 1673 C C . GLU A 1 216 ? -11.523 -24.844 13.219 1 94.56 216 GLU A C 1
ATOM 1675 O O . GLU A 1 216 ? -11.758 -25.812 13.938 1 94.56 216 GLU A O 1
ATOM 1680 N N . TRP A 1 217 ? -11.852 -24.766 12.008 1 93.06 217 TRP A N 1
ATOM 1681 C CA . TRP A 1 217 ? -12.648 -25.828 11.383 1 93.06 217 TRP A CA 1
ATOM 1682 C C . TRP A 1 217 ? -11.82 -27.094 11.211 1 93.06 217 TRP A C 1
ATOM 1684 O O . TRP A 1 217 ? -12.227 -28.172 11.656 1 93.06 217 TRP A O 1
ATOM 1694 N N . VAL A 1 218 ? -10.656 -26.969 10.633 1 94.06 218 VAL A N 1
ATOM 1695 C CA . VAL A 1 218 ? -9.836 -28.125 10.266 1 94.06 218 VAL A CA 1
ATOM 1696 C C . VAL A 1 218 ? -9.336 -28.828 11.531 1 94.06 218 VAL A C 1
ATOM 1698 O O . VAL A 1 218 ? -9.266 -30.062 11.57 1 94.06 218 VAL A O 1
ATOM 1701 N N . GLU A 1 219 ? -9.117 -28.062 12.609 1 94.31 219 GLU A N 1
ATOM 1702 C CA . GLU A 1 219 ? -8.539 -28.641 13.82 1 94.31 219 GLU A CA 1
ATOM 1703 C C . GLU A 1 219 ? -9.625 -29.141 14.766 1 94.31 219 GLU A C 1
ATOM 1705 O O . GLU A 1 219 ? -9.438 -30.141 15.469 1 94.31 219 GLU A O 1
ATOM 1710 N N . ASN A 1 220 ? -10.797 -28.422 14.789 1 91 220 ASN A N 1
ATOM 1711 C CA . ASN A 1 220 ? -11.727 -28.688 15.891 1 91 220 ASN A CA 1
ATOM 1712 C C . ASN A 1 220 ? -13.148 -28.891 15.383 1 91 220 ASN A C 1
ATOM 1714 O O . ASN A 1 220 ? -14.055 -29.156 16.172 1 91 220 ASN A O 1
ATOM 1718 N N . SER A 1 221 ? -13.383 -28.781 14.133 1 89.5 221 SER A N 1
ATOM 1719 C CA . SER A 1 221 ? -14.727 -28.844 13.562 1 89.5 221 SER A CA 1
ATOM 1720 C C . SER A 1 221 ? -15.672 -27.875 14.258 1 89.5 221 SER A C 1
ATOM 1722 O O . SER A 1 221 ? -16.812 -28.234 14.586 1 89.5 221 SER A O 1
ATOM 1724 N N . LYS A 1 222 ? -15.18 -26.719 14.539 1 87.12 222 LYS A N 1
ATOM 1725 C CA . LYS A 1 222 ? -15.953 -25.688 15.242 1 87.12 222 LYS A CA 1
ATOM 1726 C C . LYS A 1 222 ? -15.844 -24.344 14.539 1 87.12 222 LYS A C 1
ATOM 1728 O O . LYS A 1 222 ? -15.133 -24.203 13.547 1 87.12 222 LYS A O 1
ATOM 1733 N N . GLY A 1 223 ? -16.609 -23.375 15 1 88.5 223 GLY A N 1
ATOM 1734 C CA . GLY A 1 223 ? -16.531 -22 14.516 1 88.5 223 GLY A CA 1
ATOM 1735 C C . GLY A 1 223 ? -17.5 -21.719 13.383 1 88.5 223 GLY A C 1
ATOM 1736 O O . GLY A 1 223 ? -18.578 -22.328 13.297 1 88.5 223 GLY A O 1
ATOM 1737 N N . TRP A 1 224 ? -17.109 -20.828 12.539 1 88.69 224 TRP A N 1
ATOM 1738 C CA . TRP A 1 224 ? -18.016 -20.281 11.539 1 88.69 224 TRP A CA 1
ATOM 1739 C C . TRP A 1 224 ? -18.438 -21.344 10.539 1 88.69 224 TRP A C 1
ATOM 1741 O O . TRP A 1 224 ? -19.578 -21.359 10.078 1 88.69 224 TRP A O 1
ATOM 1751 N N . PHE A 1 225 ? -17.609 -22.281 10.195 1 88.12 225 PHE A N 1
ATOM 1752 C CA . PHE A 1 225 ? -17.875 -23.266 9.156 1 88.12 225 PHE A CA 1
ATOM 1753 C C . PHE A 1 225 ? -18.906 -24.281 9.625 1 88.12 225 PHE A C 1
ATOM 1755 O O . PHE A 1 225 ? -19.578 -24.922 8.812 1 88.12 225 PHE A O 1
ATOM 1762 N N . GLU A 1 226 ? -19.016 -24.453 10.945 1 83.25 226 GLU A N 1
ATOM 1763 C CA . GLU A 1 226 ? -20.094 -25.297 11.453 1 83.25 226 GLU A CA 1
ATOM 1764 C C . GLU A 1 226 ? -21.453 -24.797 10.992 1 83.25 226 GLU A C 1
ATOM 1766 O O . GLU A 1 226 ? -22.297 -25.594 10.539 1 83.25 226 GLU A O 1
ATOM 1771 N N . ASN A 1 227 ? -21.594 -23.516 11.102 1 79.69 227 ASN A N 1
ATOM 1772 C CA . ASN A 1 227 ? -22.844 -22.891 10.711 1 79.69 227 ASN A CA 1
ATOM 1773 C C . ASN A 1 227 ? -22.984 -22.812 9.195 1 79.69 227 ASN A C 1
ATOM 1775 O O . ASN A 1 227 ? -24.094 -22.922 8.656 1 79.69 227 ASN A O 1
ATOM 1779 N N . PHE A 1 228 ? -21.891 -22.656 8.602 1 79.75 228 PHE A N 1
ATOM 1780 C CA . PHE A 1 228 ? -21.844 -22.547 7.145 1 79.75 228 PHE A CA 1
ATOM 1781 C C . PHE A 1 228 ? -22.359 -23.828 6.488 1 79.75 228 PHE A C 1
ATOM 1783 O O . PHE A 1 228 ? -23.234 -23.766 5.617 1 79.75 228 PHE A O 1
ATOM 1790 N N . TYR A 1 229 ? -21.859 -24.938 6.887 1 73.62 229 TYR A N 1
ATOM 1791 C CA . TYR A 1 229 ? -22.234 -26.219 6.316 1 73.62 229 TYR A CA 1
ATOM 1792 C C . TYR A 1 229 ? -23.703 -26.531 6.609 1 73.62 229 TYR A C 1
ATOM 1794 O O . TYR A 1 229 ? -24.422 -27.047 5.746 1 73.62 229 TYR A O 1
ATOM 1802 N N . GLN A 1 230 ? -24.062 -26.031 7.727 1 71.75 230 GLN A N 1
ATOM 1803 C CA . GLN A 1 230 ? -25.469 -26.219 8.07 1 71.75 230 GLN A CA 1
ATOM 1804 C C . GLN A 1 230 ? -26.375 -25.312 7.227 1 71.75 230 GLN A C 1
ATOM 1806 O O . GLN A 1 230 ? -27.375 -25.781 6.672 1 71.75 230 GLN A O 1
ATOM 1811 N N . HIS A 1 231 ? -25.953 -24.141 7.094 1 70.19 231 HIS A N 1
ATOM 1812 C CA . HIS A 1 231 ? -26.797 -23.141 6.453 1 70.19 231 HIS A CA 1
ATOM 1813 C C . HIS A 1 231 ? -26.688 -23.219 4.934 1 70.19 231 HIS A C 1
ATOM 1815 O O . HIS A 1 231 ? -27.703 -23.125 4.234 1 70.19 231 HIS A O 1
ATOM 1821 N N . PHE A 1 232 ? -25.453 -23.422 4.461 1 63.66 232 PHE A N 1
ATOM 1822 C CA . PHE A 1 232 ? -25.266 -23.281 3.02 1 63.66 232 PHE A CA 1
ATOM 1823 C C . PHE A 1 232 ? -25.312 -24.656 2.344 1 63.66 232 PHE A C 1
ATOM 1825 O O . PHE A 1 232 ? -25.766 -24.766 1.207 1 63.66 232 PHE A O 1
ATOM 1832 N N . LEU A 1 233 ? -24.891 -25.672 3.145 1 61.66 233 LEU A N 1
ATOM 1833 C CA . LEU A 1 233 ? -24.844 -26.984 2.508 1 61.66 233 LEU A CA 1
ATOM 1834 C C . LEU A 1 233 ? -25.891 -27.922 3.098 1 61.66 233 LEU A C 1
ATOM 1836 O O . LEU A 1 233 ? -26.062 -29.047 2.621 1 61.66 233 LEU A O 1
ATOM 1840 N N . LYS A 1 234 ? -26.797 -27.438 4.066 1 62.34 234 LYS A N 1
ATOM 1841 C CA . LYS A 1 234 ? -27.891 -28.141 4.719 1 62.34 234 LYS A CA 1
ATOM 1842 C C . LYS A 1 234 ? -27.453 -29.531 5.188 1 62.34 234 LYS A C 1
ATOM 1844 O O . LYS A 1 234 ? -28.172 -30.5 5.023 1 62.34 234 LYS A O 1
ATOM 1849 N N . GLU A 1 235 ? -26.156 -29.641 5.586 1 61.44 235 GLU A N 1
ATOM 1850 C CA . GLU A 1 235 ? -25.656 -30.906 6.125 1 61.44 235 GLU A CA 1
ATOM 1851 C C . GLU A 1 235 ? -25.578 -30.859 7.648 1 61.44 235 GLU A C 1
ATOM 1853 O O . GLU A 1 235 ? -25.141 -29.859 8.227 1 61.44 235 GLU A O 1
ATOM 1858 N N . SER A 1 236 ? -26.406 -31.547 8.625 1 55.38 236 SER A N 1
ATOM 1859 C CA . SER A 1 236 ? -26.594 -31.469 10.07 1 55.38 236 SER A CA 1
ATOM 1860 C C . SER A 1 236 ? -25.375 -32.031 10.812 1 55.38 236 SER A C 1
ATOM 1862 O O . SER A 1 236 ? -25.078 -31.578 11.93 1 55.38 236 SER A O 1
ATOM 1864 N N . HIS A 1 237 ? -24.703 -32.969 10.461 1 57.22 237 HIS A N 1
ATOM 1865 C CA . HIS A 1 237 ? -23.641 -33.625 11.234 1 57.22 237 HIS A CA 1
ATOM 1866 C C . HIS A 1 237 ? -22.297 -33.5 10.539 1 57.22 237 HIS A C 1
ATOM 1868 O O . HIS A 1 237 ? -21.703 -34.5 10.133 1 57.22 237 HIS A O 1
ATOM 1874 N N . PHE A 1 238 ? -21.828 -32.188 10.516 1 66.12 238 PHE A N 1
ATOM 1875 C CA . PHE A 1 238 ? -20.656 -32.062 9.664 1 66.12 238 PHE A CA 1
ATOM 1876 C C . PHE A 1 238 ? -19.406 -31.875 10.508 1 66.12 238 PHE A C 1
ATOM 1878 O O . PHE A 1 238 ? -19.422 -31.141 11.5 1 66.12 238 PHE A O 1
ATOM 1885 N N . LYS A 1 239 ? -18.688 -32.812 10.539 1 76.88 239 LYS A N 1
ATOM 1886 C CA . LYS A 1 239 ? -17.328 -32.719 11.07 1 76.88 239 LYS A CA 1
ATOM 1887 C C . LYS A 1 239 ? -16.328 -32.375 9.969 1 76.88 239 LYS A C 1
ATOM 1889 O O . LYS A 1 239 ? -16.609 -32.562 8.781 1 76.88 239 LYS A O 1
ATOM 1894 N N . SER A 1 240 ? -15.305 -31.766 10.539 1 78.44 240 SER A N 1
ATOM 1895 C CA . SER A 1 240 ? -14.234 -31.5 9.578 1 78.44 240 SER A CA 1
ATOM 1896 C C . SER A 1 240 ? -13.938 -32.719 8.719 1 78.44 240 SER A C 1
ATOM 1898 O O . SER A 1 240 ? -14.055 -33.844 9.18 1 78.44 240 SER A O 1
ATOM 1900 N N . LEU A 1 241 ? -13.609 -32.438 7.59 1 80.12 241 LEU A N 1
ATOM 1901 C CA . LEU A 1 241 ? -13.32 -33.469 6.59 1 80.12 241 LEU A CA 1
ATOM 1902 C C . LEU A 1 241 ? -11.953 -34.094 6.836 1 80.12 241 LEU A C 1
ATOM 1904 O O . LEU A 1 241 ? -11.625 -35.125 6.25 1 80.12 241 LEU A O 1
ATOM 1908 N N . TYR A 1 242 ? -11.203 -33.406 7.801 1 90.38 242 TYR A N 1
ATOM 1909 C CA . TYR A 1 242 ? -9.852 -33.875 8.109 1 90.38 242 TYR A CA 1
ATOM 1910 C C . TYR A 1 242 ? -9.641 -33.969 9.617 1 90.38 242 TYR A C 1
ATOM 1912 O O . TYR A 1 242 ? -10.32 -33.281 10.391 1 90.38 242 TYR A O 1
ATOM 1920 N N . LYS A 1 243 ? -8.688 -34.812 10.07 1 92.25 243 LYS A N 1
ATOM 1921 C CA . LYS A 1 243 ? -8.352 -34.969 11.484 1 92.25 243 LYS A CA 1
ATOM 1922 C C . LYS A 1 243 ? -7.57 -33.75 11.992 1 92.25 243 LYS A C 1
ATOM 1924 O O . LYS A 1 243 ? -7.43 -33.562 13.203 1 92.25 243 LYS A O 1
ATOM 1929 N N . GLY A 1 244 ? -7.098 -33 11.062 1 93.94 244 GLY A N 1
ATOM 1930 C CA . GLY A 1 244 ? -6.312 -31.797 11.328 1 93.94 244 GLY A CA 1
ATOM 1931 C C . GLY A 1 244 ? -5.52 -31.328 10.125 1 93.94 244 GLY A C 1
ATOM 1932 O O . GLY A 1 244 ? -5.578 -31.938 9.055 1 93.94 244 GLY A O 1
ATOM 1933 N N . ALA A 1 245 ? -4.773 -30.188 10.367 1 95.81 245 ALA A N 1
ATOM 1934 C CA . ALA A 1 245 ? -3.961 -29.625 9.289 1 95.81 245 ALA A CA 1
ATOM 1935 C C . ALA A 1 245 ? -2.918 -30.641 8.812 1 95.81 245 ALA A C 1
ATOM 1937 O O . ALA A 1 245 ? -2.637 -30.719 7.613 1 95.81 245 ALA A O 1
ATOM 1938 N N . ASN A 1 246 ? -2.365 -31.406 9.75 1 96.06 246 ASN A N 1
ATOM 1939 C CA . ASN A 1 246 ? -1.327 -32.375 9.422 1 96.06 246 ASN A CA 1
ATOM 1940 C C . ASN A 1 246 ? -1.861 -33.469 8.516 1 96.06 246 ASN A C 1
ATOM 1942 O O . ASN A 1 246 ? -1.164 -33.938 7.605 1 96.06 246 ASN A O 1
ATOM 1946 N N . ASP A 1 247 ? -3.057 -33.875 8.852 1 96.44 247 ASP A N 1
ATOM 1947 C CA . ASP A 1 247 ? -3.729 -34.875 8.031 1 96.44 247 ASP A CA 1
ATOM 1948 C C . ASP A 1 247 ? -3.873 -34.406 6.59 1 96.44 247 ASP A C 1
ATOM 1950 O O . ASP A 1 247 ? -3.674 -35.188 5.648 1 96.44 247 ASP A O 1
ATOM 1954 N N . TYR A 1 248 ? -4.18 -33.188 6.391 1 97.56 248 TYR A N 1
ATOM 1955 C CA . TYR A 1 248 ? -4.324 -32.594 5.074 1 97.56 248 TYR A CA 1
ATOM 1956 C C . TYR A 1 248 ? -2.977 -32.5 4.367 1 97.56 248 TYR A C 1
ATOM 1958 O O . TYR A 1 248 ? -2.854 -32.875 3.199 1 97.56 248 TYR A O 1
ATOM 1966 N N . ILE A 1 249 ? -1.921 -32.062 5.059 1 98.25 249 ILE A N 1
ATOM 1967 C CA . ILE A 1 249 ? -0.581 -31.891 4.512 1 98.25 249 ILE A CA 1
ATOM 1968 C C . ILE A 1 249 ? -0.049 -33.219 3.994 1 98.25 249 ILE A C 1
ATOM 1970 O O . ILE A 1 249 ? 0.551 -33.281 2.918 1 98.25 249 ILE A O 1
ATOM 1974 N N . ASP A 1 250 ? -0.336 -34.25 4.68 1 96.88 250 ASP A N 1
ATOM 1975 C CA . ASP A 1 250 ? 0.233 -35.594 4.395 1 96.88 250 ASP A CA 1
ATOM 1976 C C . ASP A 1 250 ? -0.253 -36.094 3.045 1 96.88 250 ASP A C 1
ATOM 1978 O O . ASP A 1 250 ? 0.409 -36.938 2.424 1 96.88 250 ASP A O 1
ATOM 1982 N N . MET A 1 251 ? -1.399 -35.594 2.613 1 97.5 251 MET A N 1
ATOM 1983 C CA . MET A 1 251 ? -1.946 -36.062 1.345 1 97.5 251 MET A CA 1
ATOM 1984 C C . MET A 1 251 ? -1.056 -35.656 0.18 1 97.5 251 MET A C 1
ATOM 1986 O O . MET A 1 251 ? -1.088 -36.281 -0.886 1 97.5 251 MET A O 1
ATOM 1990 N N . PHE A 1 252 ? -0.233 -34.625 0.359 1 98.19 252 PHE A N 1
ATOM 1991 C CA . PHE A 1 252 ? 0.526 -34.062 -0.742 1 98.19 252 PHE A CA 1
ATOM 1992 C C . PHE A 1 252 ? 1.95 -34.594 -0.763 1 98.19 252 PHE A C 1
ATOM 1994 O O . PHE A 1 252 ? 2.83 -34.031 -1.405 1 98.19 252 PHE A O 1
ATOM 2001 N N . LYS A 1 253 ? 2.16 -35.719 -0.08 1 96.25 253 LYS A N 1
ATOM 2002 C CA . LYS A 1 253 ? 3.477 -36.344 -0.078 1 96.25 253 LYS A CA 1
ATOM 2003 C C . LYS A 1 253 ? 3.941 -36.656 -1.498 1 96.25 253 LYS A C 1
ATOM 2005 O O . LYS A 1 253 ? 3.154 -37.125 -2.326 1 96.25 253 LYS A O 1
ATOM 2010 N N . ASP A 1 254 ? 5.23 -36.312 -1.859 1 92.38 254 ASP A N 1
ATOM 2011 C CA . ASP A 1 254 ? 5.906 -36.594 -3.119 1 92.38 254 ASP A CA 1
ATOM 2012 C C . ASP A 1 254 ? 5.223 -35.906 -4.289 1 92.38 254 ASP A C 1
ATOM 2014 O O . ASP A 1 254 ? 5.117 -36.438 -5.383 1 92.38 254 ASP A O 1
ATOM 2018 N N . THR A 1 255 ? 4.582 -34.781 -4.07 1 96.75 255 THR A N 1
ATOM 2019 C CA . THR A 1 255 ? 3.984 -33.938 -5.117 1 96.75 255 THR A CA 1
ATOM 2020 C C . THR A 1 255 ? 4.648 -32.562 -5.168 1 96.75 255 THR A C 1
ATOM 2022 O O . THR A 1 255 ? 5.246 -32.125 -4.188 1 96.75 255 THR A O 1
ATOM 2025 N N . HIS A 1 256 ? 4.746 -31.969 -6.324 1 97.94 256 HIS A N 1
ATOM 2026 C CA . HIS A 1 256 ? 5.09 -30.562 -6.48 1 97.94 256 HIS A CA 1
ATOM 2027 C C . HIS A 1 256 ? 3.883 -29.672 -6.215 1 97.94 256 HIS A C 1
ATOM 2029 O O . HIS A 1 256 ? 2.965 -29.594 -7.035 1 97.94 256 HIS A O 1
ATOM 2035 N N . THR A 1 257 ? 3.883 -29 -5.004 1 98.69 257 THR A N 1
ATOM 2036 C CA . THR A 1 257 ? 2.633 -28.406 -4.559 1 98.69 257 THR A CA 1
ATOM 2037 C C . THR A 1 257 ? 2.859 -26.953 -4.113 1 98.69 257 THR A C 1
ATOM 2039 O O . THR A 1 257 ? 3.818 -26.672 -3.395 1 98.69 257 THR A O 1
ATOM 2042 N N . LEU A 1 258 ? 2.037 -26.047 -4.617 1 98.81 258 LEU A N 1
ATOM 2043 C CA . LEU A 1 258 ? 1.972 -24.656 -4.152 1 98.81 258 LEU A CA 1
ATOM 2044 C C . LEU A 1 258 ? 0.947 -24.516 -3.033 1 98.81 258 LEU A C 1
ATOM 2046 O O . LEU A 1 258 ? -0.246 -24.734 -3.244 1 98.81 258 LEU A O 1
ATOM 2050 N N . PHE A 1 259 ? 1.395 -24.203 -1.819 1 98.88 259 PHE A N 1
ATOM 2051 C CA . PHE A 1 259 ? 0.508 -23.875 -0.712 1 98.88 259 PHE A CA 1
ATOM 2052 C C . PHE A 1 259 ? 0.261 -22.359 -0.652 1 98.88 259 PHE A C 1
ATOM 2054 O O . PHE A 1 259 ? 1.169 -21.594 -0.335 1 98.88 259 PHE A O 1
ATOM 2061 N N . VAL A 1 260 ? -0.944 -21.922 -0.87 1 98.81 260 VAL A N 1
ATOM 2062 C CA . VAL A 1 260 ? -1.257 -20.516 -1.06 1 98.81 260 VAL A CA 1
ATOM 2063 C C . VAL A 1 260 ? -1.778 -19.922 0.247 1 98.81 260 VAL A C 1
ATOM 2065 O O . VAL A 1 260 ? -2.547 -20.562 0.966 1 98.81 260 VAL A O 1
ATOM 2068 N N . HIS A 1 261 ? -1.396 -18.672 0.6 1 98.5 261 HIS A N 1
ATOM 2069 C CA . HIS A 1 261 ? -1.736 -17.828 1.747 1 98.5 261 HIS A CA 1
ATOM 2070 C C . HIS A 1 261 ? -0.983 -18.281 2.996 1 98.5 261 HIS A C 1
ATOM 2072 O O . HIS A 1 261 ? 0.049 -17.703 3.344 1 98.5 261 HIS A O 1
ATOM 2078 N N . ASN A 1 262 ? -1.374 -19.312 3.732 1 97.94 262 ASN A N 1
ATOM 2079 C CA . ASN A 1 262 ? -0.643 -19.984 4.797 1 97.94 262 ASN A CA 1
ATOM 2080 C C . ASN A 1 262 ? -0.532 -19.125 6.043 1 97.94 262 ASN A C 1
ATOM 2082 O O . ASN A 1 262 ? 0.228 -19.438 6.961 1 97.94 262 ASN A O 1
ATOM 2086 N N . GLN A 1 263 ? -1.172 -17.984 6.141 1 95.69 263 GLN A N 1
ATOM 2087 C CA . GLN A 1 263 ? -0.93 -17 7.191 1 95.69 263 GLN A CA 1
ATOM 2088 C C . GLN A 1 263 ? -1.231 -17.578 8.57 1 95.69 263 GLN A C 1
ATOM 2090 O O . GLN A 1 263 ? -0.728 -17.078 9.578 1 95.69 263 GLN A O 1
ATOM 2095 N N . PHE A 1 264 ? -2.039 -18.641 8.68 1 97.56 264 PHE A N 1
ATOM 2096 C CA . PHE A 1 264 ? -2.393 -19.203 9.984 1 97.56 264 PHE A CA 1
ATOM 2097 C C . PHE A 1 264 ? -1.747 -20.562 10.188 1 97.56 264 PHE A C 1
ATOM 2099 O O . PHE A 1 264 ? -2.129 -21.312 11.094 1 97.56 264 PHE A O 1
ATOM 2106 N N . ALA A 1 265 ? -0.811 -20.891 9.336 1 97.75 265 ALA A N 1
ATOM 2107 C CA . ALA A 1 265 ? -0.037 -22.125 9.539 1 97.75 265 ALA A CA 1
ATOM 2108 C C . ALA A 1 265 ? 0.99 -21.938 10.648 1 97.75 265 ALA A C 1
ATOM 2110 O O . ALA A 1 265 ? 1.743 -20.969 10.664 1 97.75 265 ALA A O 1
ATOM 2111 N N . SER A 1 266 ? 1.028 -22.844 11.594 1 97.38 266 SER A N 1
ATOM 2112 C CA . SER A 1 266 ? 2.021 -22.812 12.664 1 97.38 266 SER A CA 1
ATOM 2113 C C . SER A 1 266 ? 3.402 -23.203 12.141 1 97.38 266 SER A C 1
ATOM 2115 O O . SER A 1 266 ? 3.533 -23.703 11.023 1 97.38 266 SER A O 1
ATOM 2117 N N . LEU A 1 267 ? 4.406 -22.938 12.961 1 98.12 267 LEU A N 1
ATOM 2118 C CA . LEU A 1 267 ? 5.754 -23.375 12.602 1 98.12 267 LEU A CA 1
ATOM 2119 C C . LEU A 1 267 ? 5.809 -24.891 12.43 1 98.12 267 LEU A C 1
ATOM 2121 O O . LEU A 1 267 ? 6.477 -25.375 11.516 1 98.12 267 LEU A O 1
ATOM 2125 N N . GLU A 1 268 ? 5.094 -25.578 13.266 1 97.81 268 GLU A N 1
ATOM 2126 C CA . GLU A 1 268 ? 5.059 -27.031 13.172 1 97.81 268 GLU A CA 1
ATOM 2127 C C . GLU A 1 268 ? 4.445 -27.5 11.852 1 97.81 268 GLU A C 1
ATOM 2129 O O . GLU A 1 268 ? 4.961 -28.406 11.211 1 97.81 268 GLU A O 1
ATOM 2134 N N . ALA A 1 269 ? 3.4 -26.859 11.469 1 97.88 269 ALA A N 1
ATOM 2135 C CA . ALA A 1 269 ? 2.752 -27.203 10.203 1 97.88 269 ALA A CA 1
ATOM 2136 C C . ALA A 1 269 ? 3.68 -26.938 9.023 1 97.88 269 ALA A C 1
ATOM 2138 O O . ALA A 1 269 ? 3.764 -27.734 8.094 1 97.88 269 ALA A O 1
ATOM 2139 N N . LEU A 1 270 ? 4.355 -25.812 9.047 1 98.38 270 LEU A N 1
ATOM 2140 C CA . LEU A 1 270 ? 5.266 -25.453 7.965 1 98.38 270 LEU A CA 1
ATOM 2141 C C . LEU A 1 270 ? 6.438 -26.422 7.883 1 98.38 270 LEU A C 1
ATOM 2143 O O . LEU A 1 270 ? 6.863 -26.797 6.789 1 98.38 270 LEU A O 1
ATOM 2147 N N . LYS A 1 271 ? 6.953 -26.812 9.031 1 98.06 271 LYS A N 1
ATOM 2148 C CA . LYS A 1 271 ? 8.023 -27.812 9.055 1 98.06 271 LYS A CA 1
ATOM 2149 C C . LYS A 1 271 ? 7.551 -29.141 8.5 1 98.06 271 LYS A C 1
ATOM 2151 O O . LYS A 1 271 ? 8.312 -29.859 7.84 1 98.06 271 LYS A O 1
ATOM 2156 N N . ARG A 1 272 ? 6.352 -29.484 8.836 1 97.94 272 ARG A N 1
ATOM 2157 C CA . ARG A 1 272 ? 5.785 -30.719 8.289 1 97.94 272 ARG A CA 1
ATOM 2158 C C . ARG A 1 272 ? 5.664 -30.641 6.77 1 97.94 272 ARG A C 1
ATOM 2160 O O . ARG A 1 272 ? 5.965 -31.594 6.066 1 97.94 272 ARG A O 1
ATOM 2167 N N . ILE A 1 273 ? 5.152 -29.5 6.27 1 98.44 273 ILE A N 1
ATOM 2168 C CA . ILE A 1 273 ? 5.09 -29.297 4.824 1 98.44 273 ILE A CA 1
ATOM 2169 C C . ILE A 1 273 ? 6.469 -29.531 4.211 1 98.44 273 ILE A C 1
ATOM 2171 O O . ILE A 1 273 ? 6.609 -30.312 3.258 1 98.44 273 ILE A O 1
ATOM 2175 N N . LYS A 1 274 ? 7.48 -28.922 4.801 1 97.62 274 LYS A N 1
ATOM 2176 C CA . LYS A 1 274 ? 8.844 -29.031 4.289 1 97.62 274 LYS A CA 1
ATOM 2177 C C . LYS A 1 274 ? 9.328 -30.484 4.305 1 97.62 274 LYS A C 1
ATOM 2179 O O . LYS A 1 274 ? 9.953 -30.938 3.348 1 97.62 274 LYS A O 1
ATOM 2184 N N . SER A 1 275 ? 9.023 -31.188 5.332 1 96.81 275 SER A N 1
ATOM 2185 C CA . SER A 1 275 ? 9.555 -32.531 5.527 1 96.81 275 SER A CA 1
ATOM 2186 C C . SER A 1 275 ? 8.797 -33.562 4.691 1 96.81 275 SER A C 1
ATOM 2188 O O . SER A 1 275 ? 9.383 -34.5 4.176 1 96.81 275 SER A O 1
ATOM 2190 N N . GLN A 1 276 ? 7.488 -33.375 4.551 1 96 276 GLN A N 1
ATOM 2191 C CA . GLN A 1 276 ? 6.656 -34.406 3.945 1 96 276 GLN A CA 1
ATOM 2192 C C . GLN A 1 276 ? 6.449 -34.125 2.455 1 96 276 GLN A C 1
ATOM 2194 O O . GLN A 1 276 ? 6.227 -35.062 1.682 1 96 276 GLN A O 1
ATOM 2199 N N . VAL A 1 277 ? 6.465 -32.875 2.09 1 95.88 277 VAL A N 1
ATOM 2200 C CA . VAL A 1 277 ? 6.219 -32.469 0.701 1 95.88 277 VAL A CA 1
ATOM 2201 C C . VAL A 1 277 ? 7.516 -31.984 0.069 1 95.88 277 VAL A C 1
ATOM 2203 O O . VAL A 1 277 ? 7.914 -30.828 0.286 1 95.88 277 VAL A O 1
ATOM 2206 N N . LYS A 1 278 ? 8.305 -32.75 -0.651 1 87.06 278 LYS A N 1
ATOM 2207 C CA . LYS A 1 278 ? 9.656 -32.469 -1.148 1 87.06 278 LYS A CA 1
ATOM 2208 C C . LYS A 1 278 ? 9.695 -31.203 -1.979 1 87.06 278 LYS A C 1
ATOM 2210 O O . LYS A 1 278 ? 10.633 -30.406 -1.867 1 87.06 278 LYS A O 1
ATOM 2215 N N . ASN A 1 279 ? 8.727 -30.922 -2.869 1 94.25 279 ASN A N 1
ATOM 2216 C CA . ASN A 1 279 ? 8.648 -29.734 -3.707 1 94.25 279 ASN A CA 1
ATOM 2217 C C . ASN A 1 279 ? 7.445 -28.859 -3.338 1 94.25 279 ASN A C 1
ATOM 2219 O O . ASN A 1 279 ? 6.543 -28.656 -4.152 1 94.25 279 ASN A O 1
ATOM 2223 N N . ALA A 1 280 ? 7.602 -28.391 -2.082 1 97.56 280 ALA A N 1
ATOM 2224 C CA . ALA A 1 280 ? 6.555 -27.5 -1.574 1 97.56 280 ALA A CA 1
ATOM 2225 C C . ALA A 1 280 ? 6.984 -26.031 -1.652 1 97.56 280 ALA A C 1
ATOM 2227 O O . ALA A 1 280 ? 8.141 -25.703 -1.376 1 97.56 280 ALA A O 1
ATOM 2228 N N . PHE A 1 281 ? 6.113 -25.25 -2.088 1 98.12 281 PHE A N 1
ATOM 2229 C CA . PHE A 1 281 ? 6.34 -23.812 -2.199 1 98.12 281 PHE A CA 1
ATOM 2230 C C . PHE A 1 281 ? 5.207 -23.031 -1.534 1 98.12 281 PHE A C 1
ATOM 2232 O O . PHE A 1 281 ? 4.043 -23.422 -1.609 1 98.12 281 PHE A O 1
ATOM 2239 N N . LEU A 1 282 ? 5.539 -21.984 -0.808 1 98.75 282 LEU A N 1
ATOM 2240 C CA . LEU A 1 282 ? 4.527 -21.125 -0.2 1 98.75 282 LEU A CA 1
ATOM 2241 C C . LEU A 1 282 ? 4.258 -19.906 -1.074 1 98.75 282 LEU A C 1
ATOM 2243 O O . LEU A 1 282 ? 5.191 -19.281 -1.583 1 98.75 282 LEU A O 1
ATOM 2247 N N . ILE A 1 283 ? 3.02 -19.609 -1.308 1 98.88 283 ILE A N 1
ATOM 2248 C CA . ILE A 1 283 ? 2.58 -18.422 -2.039 1 98.88 283 ILE A CA 1
ATOM 2249 C C . ILE A 1 283 ? 1.809 -17.5 -1.103 1 98.88 283 ILE A C 1
ATOM 2251 O O . ILE A 1 283 ? 0.905 -17.938 -0.388 1 98.88 283 ILE A O 1
ATOM 2255 N N . THR A 1 284 ? 2.172 -16.25 -1.009 1 98.75 284 THR A N 1
ATOM 2256 C CA . THR A 1 284 ? 1.428 -15.281 -0.213 1 98.75 284 THR A CA 1
ATOM 2257 C C . THR A 1 284 ? 0.824 -14.203 -1.105 1 98.75 284 THR A C 1
ATOM 2259 O O . THR A 1 284 ? 1.39 -13.859 -2.146 1 98.75 284 THR A O 1
ATOM 2262 N N . CYS A 1 285 ? -0.293 -13.758 -0.828 1 98.75 285 CYS A N 1
ATOM 2263 C CA . CYS A 1 285 ? -1.02 -12.688 -1.506 1 98.75 285 CYS A CA 1
ATOM 2264 C C . CYS A 1 285 ? -1.36 -11.562 -0.54 1 98.75 285 CYS A C 1
ATOM 2266 O O . CYS A 1 285 ? -2.467 -11.508 0 1 98.75 285 CYS A O 1
ATOM 2268 N N . PRO A 1 286 ? -0.458 -10.625 -0.387 1 98.06 286 PRO A N 1
ATOM 2269 C CA . PRO A 1 286 ? -0.512 -9.641 0.696 1 98.06 286 PRO A CA 1
ATOM 2270 C C . PRO A 1 286 ? -1.846 -8.898 0.755 1 98.06 286 PRO A C 1
ATOM 2272 O O . PRO A 1 286 ? -2.438 -8.773 1.829 1 98.06 286 PRO A O 1
ATOM 2275 N N . PHE A 1 287 ? -2.328 -8.414 -0.343 1 97.88 287 PHE A N 1
ATOM 2276 C CA . PHE A 1 287 ? -3.561 -7.637 -0.326 1 97.88 287 PHE A CA 1
ATOM 2277 C C . PHE A 1 287 ? -4.742 -8.5 0.106 1 97.88 287 PHE A C 1
ATOM 2279 O O . PHE A 1 287 ? -5.52 -8.102 0.975 1 97.88 287 PHE A O 1
ATOM 2286 N N . SER A 1 288 ? -4.867 -9.648 -0.511 1 98.12 288 SER A N 1
ATOM 2287 C CA . SER A 1 288 ? -5.941 -10.562 -0.142 1 98.12 288 SER A CA 1
ATOM 2288 C C . SER A 1 288 ? -5.867 -10.938 1.335 1 98.12 288 SER A C 1
ATOM 2290 O O . SER A 1 288 ? -6.887 -10.969 2.025 1 98.12 288 SER A O 1
ATOM 2292 N N . ASN A 1 289 ? -4.645 -11.25 1.805 1 98 289 ASN A N 1
ATOM 2293 C CA . ASN A 1 289 ? -4.445 -11.578 3.213 1 98 289 ASN A CA 1
ATOM 2294 C C . ASN A 1 289 ? -4.953 -10.469 4.125 1 98 289 ASN A C 1
ATOM 2296 O O . ASN A 1 289 ? -5.602 -10.742 5.137 1 98 289 ASN A O 1
ATOM 2300 N N . ARG A 1 290 ? -4.695 -9.234 3.719 1 97.75 290 ARG A N 1
ATOM 2301 C CA . ARG A 1 290 ? -5.121 -8.102 4.535 1 97.75 290 ARG A CA 1
ATOM 2302 C C . ARG A 1 290 ? -6.637 -7.938 4.488 1 97.75 290 ARG A C 1
ATOM 2304 O O . ARG A 1 290 ? -7.27 -7.684 5.516 1 97.75 290 ARG A O 1
ATOM 2311 N N . LEU A 1 291 ? -7.234 -8.07 3.359 1 97.69 291 LEU A N 1
ATOM 2312 C CA . LEU A 1 291 ? -8.656 -7.797 3.186 1 97.69 291 LEU A CA 1
ATOM 2313 C C . LEU A 1 291 ? -9.5 -8.859 3.883 1 97.69 291 LEU A C 1
ATOM 2315 O O . LEU A 1 291 ? -10.594 -8.562 4.371 1 97.69 291 LEU A O 1
ATOM 2319 N N . LEU A 1 292 ? -8.992 -10.078 3.963 1 97.56 292 LEU A N 1
ATOM 2320 C CA . LEU A 1 292 ? -9.852 -11.18 4.375 1 97.56 292 LEU A CA 1
ATOM 2321 C C . LEU A 1 292 ? -9.578 -11.57 5.824 1 97.56 292 LEU A C 1
ATOM 2323 O O . LEU A 1 292 ? -10.508 -11.781 6.602 1 97.56 292 LEU A O 1
ATOM 2327 N N . SER A 1 293 ? -8.266 -11.719 6.227 1 94.81 293 SER A N 1
ATOM 2328 C CA . SER A 1 293 ? -7.984 -12.25 7.555 1 94.81 293 SER A CA 1
ATOM 2329 C C . SER A 1 293 ? -7.262 -11.227 8.422 1 94.81 293 SER A C 1
ATOM 2331 O O . SER A 1 293 ? -7.25 -11.344 9.648 1 94.81 293 SER A O 1
ATOM 2333 N N . GLY A 1 294 ? -6.574 -10.312 7.762 1 93.62 294 GLY A N 1
ATOM 2334 C CA . GLY A 1 294 ? -5.852 -9.281 8.492 1 93.62 294 GLY A CA 1
ATOM 2335 C C . GLY A 1 294 ? -4.504 -9.75 9.008 1 93.62 294 GLY A C 1
ATOM 2336 O O . GLY A 1 294 ? -3.84 -9.031 9.758 1 93.62 294 GLY A O 1
ATOM 2337 N N . GLN A 1 295 ? -4.133 -10.938 8.656 1 94.81 295 GLN A N 1
ATOM 2338 C CA . GLN A 1 295 ? -2.848 -11.477 9.086 1 94.81 295 GLN A CA 1
ATOM 2339 C C . GLN A 1 295 ? -1.891 -11.625 7.906 1 94.81 295 GLN A C 1
ATOM 2341 O O . GLN A 1 295 ? -2.289 -12.086 6.832 1 94.81 295 GLN A O 1
ATOM 2346 N N . ALA A 1 296 ? -0.664 -11.164 8.094 1 96.31 296 ALA A N 1
ATOM 2347 C CA . ALA A 1 296 ? 0.367 -11.383 7.086 1 96.31 296 ALA A CA 1
ATOM 2348 C C . ALA A 1 296 ? 1.085 -12.711 7.309 1 96.31 296 ALA A C 1
ATOM 2350 O O . ALA A 1 296 ? 1.106 -13.227 8.43 1 96.31 296 ALA A O 1
ATOM 2351 N N . LEU A 1 297 ? 1.6 -13.312 6.219 1 97.81 297 LEU A N 1
ATOM 2352 C CA . LEU A 1 297 ? 2.432 -14.508 6.352 1 97.81 297 LEU A CA 1
ATOM 2353 C C . LEU A 1 297 ? 3.623 -14.234 7.262 1 97.81 297 LEU A C 1
ATOM 2355 O O . LEU A 1 297 ? 4.277 -13.195 7.148 1 97.81 297 LEU A O 1
ATOM 2359 N N . ASP A 1 298 ? 3.859 -15.102 8.227 1 97.12 298 ASP A N 1
ATOM 2360 C CA . ASP A 1 298 ? 5.008 -14.953 9.117 1 97.12 298 ASP A CA 1
ATOM 2361 C C . ASP A 1 298 ? 6.297 -15.391 8.422 1 97.12 298 ASP A C 1
ATOM 2363 O O . ASP A 1 298 ? 6.613 -16.578 8.383 1 97.12 298 ASP A O 1
ATOM 2367 N N . LEU A 1 299 ? 7.055 -14.469 7.941 1 97.69 299 LEU A N 1
ATOM 2368 C CA . LEU A 1 299 ? 8.234 -14.758 7.141 1 97.69 299 LEU A CA 1
ATOM 2369 C C . LEU A 1 299 ? 9.336 -15.383 7.996 1 97.69 299 LEU A C 1
ATOM 2371 O O . LEU A 1 299 ? 10.164 -16.141 7.492 1 97.69 299 LEU A O 1
ATOM 2375 N N . GLU A 1 300 ? 9.359 -15.062 9.234 1 96.19 300 GLU A N 1
ATOM 2376 C CA . GLU A 1 300 ? 10.336 -15.672 10.125 1 96.19 300 GLU A CA 1
ATOM 2377 C C . GLU A 1 300 ? 10.078 -17.172 10.289 1 96.19 300 GLU A C 1
ATOM 2379 O O . GLU A 1 300 ? 11.016 -17.969 10.273 1 96.19 300 GLU A O 1
ATOM 2384 N N . ARG A 1 301 ? 8.805 -17.516 10.438 1 97.06 301 ARG A N 1
ATOM 2385 C CA . ARG A 1 301 ? 8.438 -18.922 10.531 1 97.06 301 ARG A CA 1
ATOM 2386 C C . ARG A 1 301 ? 8.766 -19.672 9.242 1 97.06 301 ARG A C 1
ATOM 2388 O O . ARG A 1 301 ? 9.234 -20.812 9.281 1 97.06 301 ARG A O 1
ATOM 2395 N N . THR A 1 302 ? 8.453 -19.031 8.125 1 97.88 302 THR A N 1
ATOM 2396 C CA . THR A 1 302 ? 8.719 -19.672 6.844 1 97.88 302 THR A CA 1
ATOM 2397 C C . THR A 1 302 ? 10.211 -19.906 6.656 1 97.88 302 THR A C 1
ATOM 2399 O O . THR A 1 302 ? 10.625 -20.953 6.148 1 97.88 302 THR A O 1
ATOM 2402 N N . LYS A 1 303 ? 11.008 -18.922 7.02 1 96.5 303 LYS A N 1
ATOM 2403 C CA . LYS A 1 303 ? 12.461 -19.047 6.938 1 96.5 303 LYS A CA 1
ATOM 2404 C C . LYS A 1 303 ? 12.961 -20.172 7.84 1 96.5 303 LYS A C 1
ATOM 2406 O O . LYS A 1 303 ? 13.805 -20.969 7.426 1 96.5 303 LYS A O 1
ATOM 2411 N N . GLU A 1 304 ? 12.43 -20.188 9.055 1 97.62 304 GLU A N 1
ATOM 2412 C CA . GLU A 1 304 ? 12.82 -21.234 10.008 1 97.62 304 GLU A CA 1
ATOM 2413 C C . GLU A 1 304 ? 12.469 -22.625 9.477 1 97.62 304 GLU A C 1
ATOM 2415 O O . GLU A 1 304 ? 13.203 -23.578 9.703 1 97.62 304 GLU A O 1
ATOM 2420 N N . ALA A 1 305 ? 11.375 -22.734 8.773 1 97.81 305 ALA A N 1
ATOM 2421 C CA . ALA A 1 305 ? 10.922 -24 8.219 1 97.81 305 ALA A CA 1
ATOM 2422 C C . ALA A 1 305 ? 11.695 -24.359 6.953 1 97.81 305 ALA A C 1
ATOM 2424 O O . ALA A 1 305 ? 11.625 -25.484 6.465 1 97.81 305 ALA A O 1
ATOM 2425 N N . GLY A 1 306 ? 12.43 -23.406 6.387 1 96.56 306 GLY A N 1
ATOM 2426 C CA . GLY A 1 306 ? 13.219 -23.656 5.184 1 96.56 306 GLY A CA 1
ATOM 2427 C C . GLY A 1 306 ? 12.383 -23.656 3.918 1 96.56 306 GLY A C 1
ATOM 2428 O O . GLY A 1 306 ? 12.688 -24.375 2.965 1 96.56 306 GLY A O 1
ATOM 2429 N N . LEU A 1 307 ? 11.305 -22.922 3.902 1 97.06 307 LEU A N 1
ATOM 2430 C CA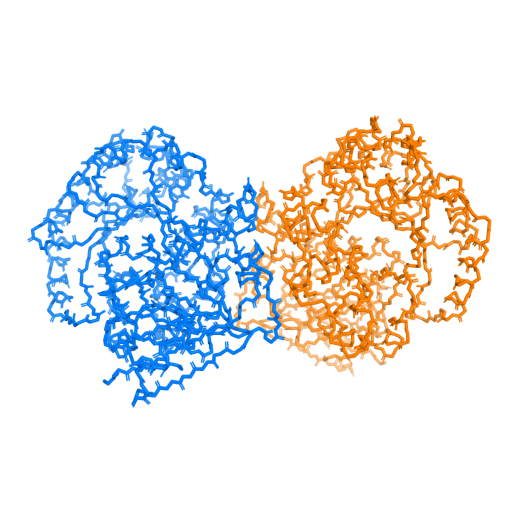 . LEU A 1 307 ? 10.414 -22.875 2.746 1 97.06 307 LEU A CA 1
ATOM 2431 C C . LEU A 1 307 ? 10.578 -21.562 1.981 1 97.06 307 LEU A C 1
ATOM 2433 O O . LEU A 1 307 ? 10.773 -20.516 2.586 1 97.06 307 LEU A O 1
ATOM 2437 N N . SER A 1 308 ? 10.516 -21.625 0.681 1 94.31 308 SER A N 1
ATOM 2438 C CA . SER A 1 308 ? 10.547 -20.438 -0.165 1 94.31 308 SER A CA 1
ATOM 2439 C C . SER A 1 308 ? 9.164 -19.812 -0.289 1 94.31 308 SER A C 1
ATOM 2441 O O . SER A 1 308 ? 8.156 -20.516 -0.295 1 94.31 308 SER A O 1
ATOM 2443 N N . VAL A 1 309 ? 9.203 -18.5 -0.392 1 97.62 309 VAL A N 1
ATOM 2444 C CA . VAL A 1 309 ? 7.945 -17.766 -0.455 1 97.62 309 VAL A CA 1
ATOM 2445 C C . VAL A 1 309 ? 7.879 -16.969 -1.754 1 97.62 309 VAL A C 1
ATOM 2447 O O . VAL A 1 309 ? 8.859 -16.328 -2.154 1 97.62 309 VAL A O 1
ATOM 2450 N N . SER A 1 310 ? 6.801 -17.047 -2.422 1 98.56 310 SER A N 1
ATOM 2451 C CA . SER A 1 310 ? 6.52 -16.219 -3.582 1 98.56 310 SER A CA 1
ATOM 2452 C C . SER A 1 310 ? 5.344 -15.281 -3.316 1 98.56 310 SER A C 1
ATOM 2454 O O . SER A 1 310 ? 4.457 -15.602 -2.523 1 98.56 310 SER A O 1
ATOM 2456 N N . VAL A 1 311 ? 5.371 -14.102 -3.945 1 98.62 311 VAL A N 1
ATOM 2457 C CA . VAL A 1 311 ? 4.297 -13.117 -3.842 1 98.62 311 VAL A CA 1
ATOM 2458 C C . VAL A 1 311 ? 3.408 -13.188 -5.082 1 98.62 311 VAL A C 1
ATOM 2460 O O . VAL A 1 311 ? 3.906 -13.234 -6.207 1 98.62 311 VAL A O 1
ATOM 2463 N N . ALA A 1 312 ? 2.146 -13.273 -4.875 1 98.88 312 ALA A N 1
ATOM 2464 C CA . ALA A 1 312 ? 1.19 -13.359 -5.977 1 98.88 312 ALA A CA 1
ATOM 2465 C C . ALA A 1 312 ? -0.031 -12.477 -5.711 1 98.88 312 ALA A C 1
ATOM 2467 O O . ALA A 1 312 ? -0.174 -11.914 -4.625 1 98.88 312 ALA A O 1
ATOM 2468 N N . THR A 1 313 ? -0.913 -12.359 -6.703 1 98.75 313 THR A N 1
ATOM 2469 C CA . THR A 1 313 ? -1.949 -11.344 -6.625 1 98.75 313 THR A CA 1
ATOM 2470 C C . THR A 1 313 ? -3.256 -11.93 -6.102 1 98.75 313 THR A C 1
ATOM 2472 O O . THR A 1 313 ? -4.117 -11.203 -5.602 1 98.75 313 THR A O 1
ATOM 2475 N N . ASP A 1 314 ? -3.396 -13.242 -6.219 1 98.38 314 ASP A N 1
ATOM 2476 C CA . ASP A 1 314 ? -4.73 -13.82 -6.082 1 98.38 314 ASP A CA 1
ATOM 2477 C C . ASP A 1 314 ? -5.676 -13.289 -7.152 1 98.38 314 ASP A C 1
ATOM 2479 O O . ASP A 1 314 ? -5.301 -13.172 -8.32 1 98.38 314 ASP A O 1
ATOM 2483 N N . GLY A 1 315 ? -7.012 -13.047 -6.832 1 97.38 315 GLY A N 1
ATOM 2484 C CA . GLY A 1 315 ? -7.969 -12.508 -7.785 1 97.38 315 GLY A CA 1
ATOM 2485 C C . GLY A 1 315 ? -8.602 -11.211 -7.324 1 97.38 315 GLY A C 1
ATOM 2486 O O . GLY A 1 315 ? -8.43 -10.805 -6.172 1 97.38 315 GLY A O 1
ATOM 2487 N N . LEU A 1 316 ? -9.375 -10.57 -8.242 1 96.25 316 LEU A N 1
ATOM 2488 C CA . LEU A 1 316 ? -10.016 -9.305 -7.922 1 96.25 316 LEU A CA 1
ATOM 2489 C C . LEU A 1 316 ? -11.18 -9.516 -6.961 1 96.25 316 LEU A C 1
ATOM 2491 O O . LEU A 1 316 ? -11.734 -8.547 -6.422 1 96.25 316 LEU A O 1
ATOM 2495 N N . SER A 1 317 ? -11.508 -10.766 -6.664 1 95.5 317 SER A N 1
ATOM 2496 C CA . SER A 1 317 ? -12.5 -11.016 -5.625 1 95.5 317 SER A CA 1
ATOM 2497 C C . SER A 1 317 ? -12.008 -10.547 -4.262 1 95.5 317 SER A C 1
ATOM 2499 O O . SER A 1 317 ? -12.805 -10.258 -3.367 1 95.5 317 SER A O 1
ATOM 2501 N N . SER A 1 318 ? -10.742 -10.5 -4.062 1 96.94 318 SER A N 1
ATOM 2502 C CA . SER A 1 318 ? -10.148 -10.094 -2.789 1 96.94 318 SER A CA 1
ATOM 2503 C C . SER A 1 318 ? -8.93 -9.203 -3.004 1 96.94 318 SER A C 1
ATOM 2505 O O . SER A 1 318 ? -7.93 -9.328 -2.297 1 96.94 318 SER A O 1
ATOM 2507 N N . ASN A 1 319 ? -9 -8.375 -3.973 1 97.25 319 ASN A N 1
ATOM 2508 C CA . ASN A 1 319 ? -7.934 -7.445 -4.324 1 97.25 319 ASN A CA 1
ATOM 2509 C C . ASN A 1 319 ? -8.469 -6.211 -5.039 1 97.25 319 ASN A C 1
ATOM 2511 O O . ASN A 1 319 ? -9.625 -6.195 -5.477 1 97.25 319 ASN A O 1
ATOM 2515 N N . ILE A 1 320 ? -7.652 -5.16 -5.148 1 95.81 320 ILE A N 1
ATOM 2516 C CA . ILE A 1 320 ? -8.078 -3.945 -5.84 1 95.81 320 ILE A CA 1
ATOM 2517 C C . ILE A 1 320 ? -7.289 -3.789 -7.141 1 95.81 320 ILE A C 1
ATOM 2519 O O . ILE A 1 320 ? -7.594 -2.914 -7.953 1 95.81 320 ILE A O 1
ATOM 2523 N N . SER A 1 321 ? -6.258 -4.625 -7.289 1 95.56 321 SER A N 1
ATOM 2524 C CA . SER A 1 321 ? -5.352 -4.555 -8.43 1 95.56 321 SER A CA 1
ATOM 2525 C C . SER A 1 321 ? -4.699 -5.906 -8.703 1 95.56 321 SER A C 1
ATOM 2527 O O . SER A 1 321 ? -4.34 -6.625 -7.773 1 95.56 321 SER A O 1
ATOM 2529 N N . LEU A 1 322 ? -4.551 -6.27 -9.992 1 97.5 322 LEU A N 1
ATOM 2530 C CA . LEU A 1 322 ? -3.809 -7.484 -10.32 1 97.5 322 LEU A CA 1
ATOM 2531 C C . LEU A 1 322 ? -2.408 -7.148 -10.82 1 97.5 322 LEU A C 1
ATOM 2533 O O . LEU A 1 322 ? -1.739 -7.996 -11.414 1 97.5 322 LEU A O 1
ATOM 2537 N N . SER A 1 323 ? -2.004 -5.84 -10.656 1 98.5 323 SER A N 1
ATOM 2538 C CA . SER A 1 323 ? -0.607 -5.492 -10.906 1 98.5 323 SER A CA 1
ATOM 2539 C C . SER A 1 323 ? 0.312 -6.148 -9.875 1 98.5 323 SER A C 1
ATOM 2541 O O . SER A 1 323 ? 0.193 -5.895 -8.68 1 98.5 323 SER A O 1
ATOM 2543 N N . LEU A 1 324 ? 1.218 -6.941 -10.391 1 98.88 324 LEU A N 1
ATOM 2544 C CA . LEU A 1 324 ? 2.141 -7.582 -9.461 1 98.88 324 LEU A CA 1
ATOM 2545 C C . LEU A 1 324 ? 3.035 -6.547 -8.781 1 98.88 324 LEU A C 1
ATOM 2547 O O . LEU A 1 324 ? 3.475 -6.75 -7.648 1 98.88 324 LEU A O 1
ATOM 2551 N N . LEU A 1 325 ? 3.312 -5.398 -9.445 1 98.81 325 LEU A N 1
ATOM 2552 C CA . LEU A 1 325 ? 4.078 -4.32 -8.828 1 98.81 325 LEU A CA 1
ATOM 2553 C C . LEU A 1 325 ? 3.361 -3.775 -7.598 1 98.81 325 LEU A C 1
ATOM 2555 O O . LEU A 1 325 ? 3.988 -3.541 -6.562 1 98.81 325 LEU A O 1
ATOM 2559 N N . ASP A 1 326 ? 2.031 -3.607 -7.715 1 98.38 326 ASP A N 1
ATOM 2560 C CA . ASP A 1 326 ? 1.237 -3.17 -6.57 1 98.38 326 ASP A CA 1
ATOM 2561 C C . ASP A 1 326 ? 1.319 -4.176 -5.426 1 98.38 326 ASP A C 1
ATOM 2563 O O . ASP A 1 326 ? 1.427 -3.793 -4.258 1 98.38 326 ASP A O 1
ATOM 2567 N N . GLU A 1 327 ? 1.262 -5.43 -5.801 1 98.69 327 GLU A N 1
ATOM 2568 C CA . GLU A 1 327 ? 1.306 -6.488 -4.797 1 98.69 327 GLU A CA 1
ATOM 2569 C C . GLU A 1 327 ? 2.648 -6.504 -4.07 1 98.69 327 GLU A C 1
ATOM 2571 O O . GLU A 1 327 ? 2.701 -6.711 -2.857 1 98.69 327 GLU A O 1
ATOM 2576 N N . LEU A 1 328 ? 3.713 -6.344 -4.809 1 98.88 328 LEU A N 1
ATOM 2577 C CA . LEU A 1 328 ? 5.051 -6.34 -4.227 1 98.88 328 LEU A CA 1
ATOM 2578 C C . LEU A 1 328 ? 5.223 -5.164 -3.268 1 98.88 328 LEU A C 1
ATOM 2580 O O . LEU A 1 328 ? 5.863 -5.301 -2.223 1 98.88 328 LEU A O 1
ATOM 2584 N N . ARG A 1 329 ? 4.641 -4.008 -3.609 1 98.5 329 ARG A N 1
ATOM 2585 C CA . ARG A 1 329 ? 4.676 -2.869 -2.695 1 98.5 329 ARG A CA 1
ATOM 2586 C C . ARG A 1 329 ? 3.85 -3.145 -1.444 1 98.5 329 ARG A C 1
ATOM 2588 O O . ARG A 1 329 ? 4.246 -2.775 -0.338 1 98.5 329 ARG A O 1
ATOM 2595 N N . ALA A 1 330 ? 2.68 -3.787 -1.621 1 98.31 330 ALA A N 1
ATOM 2596 C CA . ALA A 1 330 ? 1.883 -4.184 -0.463 1 98.31 330 ALA A CA 1
ATOM 2597 C C . ALA A 1 330 ? 2.668 -5.125 0.446 1 98.31 330 ALA A C 1
ATOM 2599 O O . ALA A 1 330 ? 2.564 -5.043 1.673 1 98.31 330 ALA A O 1
ATOM 2600 N N . PHE A 1 331 ? 3.451 -5.996 -0.149 1 98.69 331 PHE A N 1
ATOM 2601 C CA . PHE A 1 331 ? 4.309 -6.914 0.595 1 98.69 331 PHE A CA 1
ATOM 2602 C C . PHE A 1 331 ? 5.312 -6.145 1.443 1 98.69 331 PHE A C 1
ATOM 2604 O O . PHE A 1 331 ? 5.508 -6.457 2.619 1 98.69 331 PHE A O 1
ATOM 2611 N N . LEU A 1 332 ? 5.938 -5.117 0.872 1 98.38 332 LEU A N 1
ATOM 2612 C CA . LEU A 1 332 ? 6.91 -4.293 1.579 1 98.38 332 LEU A CA 1
ATOM 2613 C C . LEU A 1 332 ? 6.254 -3.547 2.736 1 98.38 332 LEU A C 1
ATOM 2615 O O . LEU A 1 332 ? 6.887 -3.311 3.768 1 98.38 332 LEU A O 1
ATOM 2619 N N . LEU A 1 333 ? 4.977 -3.203 2.584 1 97.56 333 LEU A N 1
ATOM 2620 C CA . LEU A 1 333 ? 4.27 -2.416 3.59 1 97.56 333 LEU A CA 1
ATOM 2621 C C . LEU A 1 333 ? 3.77 -3.307 4.723 1 97.56 333 LEU A C 1
ATOM 2623 O O . LEU A 1 333 ? 3.768 -2.896 5.887 1 97.56 333 LEU A O 1
ATOM 2627 N N . THR A 1 334 ? 3.406 -4.555 4.418 1 96.38 334 THR A N 1
ATOM 2628 C CA . THR A 1 334 ? 2.621 -5.348 5.359 1 96.38 334 THR A CA 1
ATOM 2629 C C . THR A 1 334 ? 3.531 -6.219 6.223 1 96.38 334 THR A C 1
ATOM 2631 O O . THR A 1 334 ? 3.098 -6.758 7.242 1 96.38 334 THR A O 1
ATOM 2634 N N . HIS A 1 335 ? 4.773 -6.406 5.84 1 96.25 335 HIS A N 1
ATOM 2635 C CA . HIS A 1 335 ? 5.68 -7.25 6.613 1 96.25 335 HIS A CA 1
ATOM 2636 C C . HIS A 1 335 ? 6.656 -6.406 7.43 1 96.25 335 HIS A C 1
ATOM 2638 O O . HIS A 1 335 ? 7.219 -5.438 6.918 1 96.25 335 HIS A O 1
ATOM 2644 N N . ASN A 1 336 ? 6.789 -6.785 8.664 1 89.69 336 ASN A N 1
ATOM 2645 C CA . ASN A 1 336 ? 7.641 -6.031 9.578 1 89.69 336 ASN A CA 1
ATOM 2646 C C . ASN A 1 336 ? 9.055 -6.594 9.625 1 89.69 336 ASN A C 1
ATOM 2648 O O . ASN A 1 336 ? 9.484 -7.125 10.648 1 89.69 336 ASN A O 1
ATOM 2652 N N . MET A 1 337 ? 9.781 -6.582 8.617 1 94.06 337 MET A N 1
ATOM 2653 C CA . MET A 1 337 ? 11.18 -6.953 8.453 1 94.06 337 MET A CA 1
ATOM 2654 C C . MET A 1 337 ? 11.984 -5.793 7.883 1 94.06 337 MET A C 1
ATOM 2656 O O . MET A 1 337 ? 11.422 -4.859 7.309 1 94.06 337 MET A O 1
ATOM 2660 N N . PRO A 1 338 ? 13.305 -5.805 8.148 1 96 338 PRO A N 1
ATOM 2661 C CA . PRO A 1 338 ? 14.109 -4.758 7.527 1 96 338 PRO A CA 1
ATOM 2662 C C . PRO A 1 338 ? 13.875 -4.648 6.02 1 96 338 PRO A C 1
ATOM 2664 O O . PRO A 1 338 ? 13.898 -5.66 5.316 1 96 338 PRO A O 1
ATOM 2667 N N . LEU A 1 339 ? 13.664 -3.486 5.566 1 97.12 339 LEU A N 1
ATOM 2668 C CA . LEU A 1 339 ? 13.141 -3.209 4.234 1 97.12 339 LEU A CA 1
ATOM 2669 C C . LEU A 1 339 ? 14.07 -3.754 3.156 1 97.12 339 LEU A C 1
ATOM 2671 O O . LEU A 1 339 ? 13.609 -4.324 2.162 1 97.12 339 LEU A O 1
ATOM 2675 N N . LEU A 1 340 ? 15.359 -3.586 3.311 1 97 340 LEU A N 1
ATOM 2676 C CA . LEU A 1 340 ? 16.312 -4.004 2.281 1 97 340 LEU A CA 1
ATOM 2677 C C . LEU A 1 340 ? 16.312 -5.523 2.135 1 97 340 LEU A C 1
ATOM 2679 O O . LEU A 1 340 ? 16.422 -6.043 1.021 1 97 340 LEU A O 1
ATOM 2683 N N . GLU A 1 341 ? 16.234 -6.215 3.266 1 96.88 341 GLU A N 1
ATOM 2684 C CA . GLU A 1 341 ? 16.125 -7.668 3.225 1 96.88 341 GLU A CA 1
ATOM 2685 C C . GLU A 1 341 ? 14.789 -8.102 2.605 1 96.88 341 GLU A C 1
ATOM 2687 O O . GLU A 1 341 ? 14.75 -9.016 1.783 1 96.88 341 GLU A O 1
ATOM 2692 N N . LEU A 1 342 ? 13.789 -7.418 3.033 1 97.94 342 LEU A N 1
ATOM 2693 C CA . LEU A 1 342 ? 12.453 -7.734 2.551 1 97.94 342 LEU A CA 1
ATOM 2694 C C . LEU A 1 342 ? 12.352 -7.523 1.044 1 97.94 342 LEU A C 1
ATOM 2696 O O . LEU A 1 342 ? 11.656 -8.273 0.354 1 97.94 342 LEU A O 1
ATOM 2700 N N . ALA A 1 343 ? 12.984 -6.484 0.525 1 98.44 343 ALA A N 1
ATOM 2701 C CA . ALA A 1 343 ? 12.977 -6.199 -0.908 1 98.44 343 ALA A CA 1
ATOM 2702 C C . ALA A 1 343 ? 13.57 -7.367 -1.697 1 98.44 343 ALA A C 1
ATOM 2704 O O . ALA A 1 343 ? 13.047 -7.73 -2.756 1 98.44 343 ALA A O 1
ATOM 2705 N N . LYS A 1 344 ? 14.594 -7.945 -1.207 1 98.38 344 LYS A N 1
ATOM 2706 C CA . LYS A 1 344 ? 15.211 -9.094 -1.867 1 98.38 344 LYS A CA 1
ATOM 2707 C C . LYS A 1 344 ? 14.273 -10.297 -1.862 1 98.38 344 LYS A C 1
ATOM 2709 O O . LYS A 1 344 ? 14.164 -11.008 -2.865 1 98.38 344 LYS A O 1
ATOM 2714 N N . ILE A 1 345 ? 13.648 -10.539 -0.698 1 98.38 345 ILE A N 1
ATOM 2715 C CA . ILE A 1 345 ? 12.695 -11.633 -0.596 1 98.38 345 ILE A CA 1
ATOM 2716 C C . ILE A 1 345 ? 11.578 -11.445 -1.62 1 98.38 345 ILE A C 1
ATOM 2718 O O . ILE A 1 345 ? 11.203 -12.391 -2.318 1 98.38 345 ILE A O 1
ATOM 2722 N N . ALA A 1 346 ? 11.086 -10.203 -1.717 1 98.75 346 ALA A N 1
ATOM 2723 C CA . ALA A 1 346 ? 10.016 -9.891 -2.656 1 98.75 346 ALA A CA 1
ATOM 2724 C C . ALA A 1 346 ? 10.453 -10.141 -4.094 1 98.75 346 ALA A C 1
ATOM 2726 O O . ALA A 1 346 ? 9.734 -10.781 -4.867 1 98.75 346 ALA A O 1
ATOM 2727 N N . LEU A 1 347 ? 11.609 -9.617 -4.473 1 98.88 347 LEU A N 1
ATOM 2728 C CA . LEU A 1 347 ? 12.109 -9.734 -5.84 1 98.88 347 LEU A CA 1
ATOM 2729 C C . LEU A 1 347 ? 12.328 -11.195 -6.211 1 98.88 347 LEU A C 1
ATOM 2731 O O . LEU A 1 347 ? 11.875 -11.648 -7.266 1 98.88 347 LEU A O 1
ATOM 2735 N N . LEU A 1 348 ? 13.008 -11.938 -5.348 1 98.75 348 LEU A N 1
ATOM 2736 C CA . LEU A 1 348 ? 13.266 -13.352 -5.621 1 98.75 348 LEU A CA 1
ATOM 2737 C C . LEU A 1 348 ? 11.969 -14.148 -5.648 1 98.75 348 LEU A C 1
ATOM 2739 O O . LEU A 1 348 ? 11.828 -15.094 -6.43 1 98.75 348 LEU A O 1
ATOM 2743 N N . GLY A 1 349 ? 11.055 -13.758 -4.773 1 98.75 349 GLY A N 1
ATOM 2744 C CA . GLY A 1 349 ? 9.75 -14.406 -4.75 1 98.75 349 GLY A CA 1
ATOM 2745 C C . GLY A 1 349 ? 8.992 -14.258 -6.055 1 98.75 349 GLY A C 1
ATOM 2746 O O . GLY A 1 349 ? 8.289 -15.18 -6.477 1 98.75 349 GLY A O 1
ATOM 2747 N N . ALA A 1 350 ? 9.18 -13.117 -6.715 1 98.88 350 ALA A N 1
ATOM 2748 C CA . ALA A 1 350 ? 8.422 -12.82 -7.926 1 98.88 350 ALA A CA 1
ATOM 2749 C C . ALA A 1 350 ? 9.203 -13.219 -9.172 1 98.88 350 ALA A C 1
ATOM 2751 O O . ALA A 1 350 ? 8.766 -12.953 -10.297 1 98.88 350 ALA A O 1
ATOM 2752 N N . THR A 1 351 ? 10.406 -13.805 -9.023 1 98.88 351 THR A N 1
ATOM 2753 C CA . THR A 1 351 ? 11.227 -14.219 -10.156 1 98.88 351 THR A CA 1
ATOM 2754 C C . THR A 1 351 ? 11.688 -15.664 -9.984 1 98.88 351 THR A C 1
ATOM 2756 O O . THR A 1 351 ? 10.945 -16.594 -10.289 1 98.88 351 THR A O 1
ATOM 2759 N N . ARG A 1 352 ? 12.734 -15.859 -9.227 1 98.56 352 ARG A N 1
ATOM 2760 C CA . ARG A 1 352 ? 13.383 -17.156 -9.07 1 98.56 352 ARG A CA 1
ATOM 2761 C C . ARG A 1 352 ? 12.453 -18.156 -8.383 1 98.56 352 ARG A C 1
ATOM 2763 O O . ARG A 1 352 ? 12.25 -19.266 -8.883 1 98.56 352 ARG A O 1
ATOM 2770 N N . HIS A 1 353 ? 11.906 -17.766 -7.266 1 98.56 353 HIS A N 1
ATOM 2771 C CA . HIS A 1 353 ? 11.086 -18.688 -6.492 1 98.56 353 HIS A CA 1
ATOM 2772 C C . HIS A 1 353 ? 9.75 -18.953 -7.184 1 98.56 353 HIS A C 1
ATOM 2774 O O . HIS A 1 353 ? 9.203 -20.047 -7.094 1 98.56 353 HIS A O 1
ATOM 2780 N N . GLY A 1 354 ? 9.188 -17.906 -7.848 1 98.75 354 GLY A N 1
ATOM 2781 C CA . GLY A 1 354 ? 8 -18.125 -8.656 1 98.75 354 GLY A CA 1
ATOM 2782 C C . GLY A 1 354 ? 8.227 -19.125 -9.789 1 98.75 354 GLY A C 1
ATOM 2783 O O . GLY A 1 354 ? 7.371 -19.953 -10.062 1 98.75 354 GLY A O 1
ATOM 2784 N N . ALA A 1 355 ? 9.406 -19 -10.43 1 98.69 355 ALA A N 1
ATOM 2785 C CA . ALA A 1 355 ? 9.75 -19.922 -11.508 1 98.69 355 ALA A CA 1
ATOM 2786 C C . ALA A 1 355 ? 9.836 -21.359 -11 1 98.69 355 ALA A C 1
ATOM 2788 O O . ALA A 1 355 ? 9.305 -22.281 -11.617 1 98.69 355 ALA A O 1
ATOM 2789 N N . LYS A 1 356 ? 10.461 -21.531 -9.852 1 98.31 356 LYS A N 1
ATOM 2790 C CA . LYS A 1 356 ? 10.57 -22.859 -9.25 1 98.31 356 LYS A CA 1
ATOM 2791 C C . LYS A 1 356 ? 9.195 -23.391 -8.867 1 98.31 356 LYS A C 1
ATOM 2793 O O . LYS A 1 356 ? 8.906 -24.578 -9.078 1 98.31 356 LYS A O 1
ATOM 2798 N N . ALA A 1 357 ? 8.383 -22.547 -8.32 1 98.62 357 ALA A N 1
ATOM 2799 C CA . ALA A 1 357 ? 7.047 -22.953 -7.895 1 98.62 357 ALA A CA 1
ATOM 2800 C C . ALA A 1 357 ? 6.23 -23.484 -9.078 1 98.62 357 ALA A C 1
ATOM 2802 O O . ALA A 1 357 ? 5.477 -24.453 -8.938 1 98.62 357 ALA A O 1
ATOM 2803 N N . LEU A 1 358 ? 6.441 -22.875 -10.234 1 98.75 358 LEU A N 1
ATOM 2804 C CA . LEU A 1 358 ? 5.656 -23.266 -11.398 1 98.75 358 LEU A CA 1
ATOM 2805 C C . LEU A 1 358 ? 6.445 -24.203 -12.305 1 98.75 358 LEU A C 1
ATOM 2807 O O . LEU A 1 358 ? 6.02 -24.516 -13.422 1 98.75 358 LEU A O 1
ATOM 2811 N N . ALA A 1 359 ? 7.629 -24.656 -11.867 1 97.94 359 ALA A N 1
ATOM 2812 C CA . ALA A 1 359 ? 8.492 -25.578 -12.594 1 97.94 359 ALA A CA 1
ATOM 2813 C C . ALA A 1 359 ? 8.852 -25.031 -13.969 1 97.94 359 ALA A C 1
ATOM 2815 O O . ALA A 1 359 ? 8.742 -25.75 -14.977 1 97.94 359 ALA A O 1
ATOM 2816 N N . LEU A 1 360 ? 9.242 -23.797 -14 1 98.31 360 LEU A N 1
ATOM 2817 C CA . LEU A 1 360 ? 9.617 -23.141 -15.242 1 98.31 360 LEU A CA 1
ATOM 2818 C C . LEU A 1 360 ? 11.117 -22.906 -15.305 1 98.31 360 LEU A C 1
ATOM 2820 O O . LEU A 1 360 ? 11.773 -22.781 -14.266 1 98.31 360 LEU A O 1
ATOM 2824 N N . ASN A 1 361 ? 11.656 -22.844 -16.484 1 98.06 361 ASN A N 1
ATOM 2825 C CA . ASN A 1 361 ? 13.078 -22.609 -16.703 1 98.06 361 ASN A CA 1
ATOM 2826 C C . ASN A 1 361 ? 13.359 -21.141 -17.016 1 98.06 361 ASN A C 1
ATOM 2828 O O . ASN A 1 361 ? 13.992 -20.812 -18.031 1 98.06 361 ASN A O 1
ATOM 2832 N N . ASN A 1 362 ? 12.812 -20.219 -16.297 1 98.56 362 ASN A N 1
ATOM 2833 C CA . ASN A 1 362 ? 13.031 -18.781 -16.359 1 98.56 362 ASN A CA 1
ATOM 2834 C C . ASN A 1 362 ? 13.172 -18.188 -14.953 1 98.56 362 ASN A C 1
ATOM 2836 O O . ASN A 1 362 ? 13.539 -18.891 -14.016 1 98.56 362 ASN A O 1
ATOM 2840 N N . GLY A 1 363 ? 13.102 -16.938 -14.766 1 98.62 363 GLY A N 1
ATOM 2841 C CA . GLY A 1 363 ? 13.07 -16.281 -13.461 1 98.62 363 GLY A CA 1
ATOM 2842 C C . GLY A 1 363 ? 14.445 -15.844 -12.984 1 98.62 363 GLY A C 1
ATOM 2843 O O . GLY A 1 363 ? 14.57 -15.258 -11.906 1 98.62 363 GLY A O 1
ATOM 2844 N N . GLU A 1 364 ? 15.484 -16.109 -13.766 1 98.62 364 GLU A N 1
ATOM 2845 C CA . GLU A 1 364 ? 16.844 -15.664 -13.492 1 98.62 364 GLU A CA 1
ATOM 2846 C C . GLU A 1 364 ? 17.578 -15.312 -14.781 1 98.62 364 GLU A C 1
ATOM 2848 O O . GLU A 1 364 ? 17.312 -15.891 -15.836 1 98.62 364 GLU A O 1
ATOM 2853 N N . ILE A 1 365 ? 18.469 -14.367 -14.664 1 98.81 365 ILE A N 1
ATOM 2854 C CA . ILE A 1 365 ? 19.344 -14.094 -15.797 1 98.81 365 ILE A CA 1
ATOM 2855 C C . ILE A 1 365 ? 20.594 -14.953 -15.695 1 98.81 365 ILE A C 1
ATOM 2857 O O . ILE A 1 365 ? 21.562 -14.578 -15.031 1 98.81 365 ILE A O 1
ATOM 2861 N N . GLU A 1 366 ? 20.562 -15.969 -16.328 1 98.5 366 GLU A N 1
ATOM 2862 C CA . GLU A 1 366 ? 21.625 -16.984 -16.375 1 98.5 366 GLU A CA 1
ATOM 2863 C C . GLU A 1 366 ? 21.594 -17.75 -17.688 1 98.5 366 GLU A C 1
ATOM 2865 O O . GLU A 1 366 ? 20.516 -17.938 -18.281 1 98.5 366 GLU A O 1
ATOM 2870 N N . ALA A 1 367 ? 22.734 -18.234 -18.109 1 98.44 367 ALA A N 1
ATOM 2871 C CA . ALA A 1 367 ? 22.828 -18.984 -19.359 1 98.44 367 ALA A CA 1
ATOM 2872 C C . ALA A 1 367 ? 21.875 -20.172 -19.344 1 98.44 367 ALA A C 1
ATOM 2874 O O . ALA A 1 367 ? 21.75 -20.875 -18.344 1 98.44 367 ALA A O 1
ATOM 2875 N N . ASN A 1 368 ? 21.156 -20.375 -20.484 1 98.31 368 ASN A N 1
ATOM 2876 C CA . ASN A 1 368 ? 20.297 -21.516 -20.766 1 98.31 368 ASN A CA 1
ATOM 2877 C C . ASN A 1 368 ? 18.891 -21.312 -20.203 1 98.31 368 ASN A C 1
ATOM 2879 O O . ASN A 1 368 ? 17.984 -22.078 -20.484 1 98.31 368 ASN A O 1
ATOM 2883 N N . LYS A 1 369 ? 18.688 -20.281 -19.406 1 98.62 369 LYS A N 1
ATOM 2884 C CA . LYS A 1 369 ? 17.328 -19.938 -19 1 98.62 369 LYS A CA 1
ATOM 2885 C C . LYS A 1 369 ? 16.562 -19.328 -20.172 1 98.62 369 LYS A C 1
ATOM 2887 O O . LYS A 1 369 ? 17.141 -18.734 -21.078 1 98.62 369 LYS A O 1
ATOM 2892 N N . ARG A 1 370 ? 15.258 -19.625 -20.203 1 98.38 370 ARG A N 1
ATOM 2893 C CA . ARG A 1 370 ? 14.43 -18.953 -21.188 1 98.38 370 ARG A CA 1
ATOM 2894 C C . ARG A 1 370 ? 14.594 -17.438 -21.109 1 98.38 370 ARG A C 1
ATOM 2896 O O . ARG A 1 370 ? 14.672 -16.891 -20.016 1 98.38 370 ARG A O 1
ATOM 2903 N N . ALA A 1 371 ? 14.664 -16.766 -22.234 1 98.56 371 ALA A N 1
ATOM 2904 C CA . ALA A 1 371 ? 14.906 -15.32 -22.266 1 98.56 371 ALA A CA 1
ATOM 2905 C C . ALA A 1 371 ? 13.617 -14.547 -22.016 1 98.56 371 ALA A C 1
ATOM 2907 O O . ALA A 1 371 ? 13.141 -13.82 -22.891 1 98.56 371 ALA A O 1
ATOM 2908 N N . ASP A 1 372 ? 13.062 -14.664 -20.906 1 98.81 372 ASP A N 1
ATOM 2909 C CA . ASP A 1 372 ? 12.008 -13.797 -20.391 1 98.81 372 ASP A CA 1
ATOM 2910 C C . ASP A 1 372 ? 12.602 -12.633 -19.594 1 98.81 372 ASP A C 1
ATOM 2912 O O . ASP A 1 372 ? 12.953 -12.781 -18.422 1 98.81 372 ASP A O 1
ATOM 2916 N N . LEU A 1 373 ? 12.633 -11.492 -20.234 1 98.88 373 LEU A N 1
ATOM 2917 C CA . LEU A 1 373 ? 13.344 -10.336 -19.688 1 98.88 373 LEU A CA 1
ATOM 2918 C C . LEU A 1 373 ? 12.445 -9.102 -19.688 1 98.88 373 LEU A C 1
ATOM 2920 O O . LEU A 1 373 ? 11.57 -8.961 -20.547 1 98.88 373 LEU A O 1
ATOM 2924 N N . SER A 1 374 ? 12.609 -8.266 -18.734 1 98.88 374 SER A N 1
ATOM 2925 C CA . SER A 1 374 ? 11.891 -6.992 -18.688 1 98.88 374 SER A CA 1
ATOM 2926 C C . SER A 1 374 ? 12.844 -5.828 -18.438 1 98.88 374 SER A C 1
ATOM 2928 O O . SER A 1 374 ? 13.898 -6.004 -17.812 1 98.88 374 SER A O 1
ATOM 2930 N N . VAL A 1 375 ? 12.555 -4.691 -18.953 1 98.81 375 VAL A N 1
ATOM 2931 C CA . VAL A 1 375 ? 13.281 -3.443 -18.734 1 98.81 375 VAL A CA 1
ATOM 2932 C C . VAL A 1 375 ? 12.336 -2.379 -18.188 1 98.81 375 VAL A C 1
ATOM 2934 O O . VAL A 1 375 ? 11.258 -2.15 -18.734 1 98.81 375 VAL A O 1
ATOM 2937 N N . PHE A 1 376 ? 12.695 -1.802 -17.094 1 98.75 376 PHE A N 1
ATOM 2938 C CA . PHE A 1 376 ? 11.992 -0.668 -16.516 1 98.75 376 PHE A CA 1
ATOM 2939 C C . PHE A 1 376 ? 12.859 0.581 -16.531 1 98.75 376 PHE A C 1
ATOM 2941 O O . PHE A 1 376 ? 13.992 0.563 -16.031 1 98.75 376 PHE A O 1
ATOM 2948 N N . GLY A 1 377 ? 12.297 1.652 -17 1 97.94 377 GLY A N 1
ATOM 2949 C CA . GLY A 1 377 ? 13.023 2.908 -17.047 1 97.94 377 GLY A CA 1
ATOM 2950 C C . GLY A 1 377 ? 12.68 3.844 -15.906 1 97.94 377 GLY A C 1
ATOM 2951 O O . GLY A 1 377 ? 11.531 3.91 -15.477 1 97.94 377 GLY A O 1
ATOM 2952 N N . PHE A 1 378 ? 13.523 4.691 -15.281 1 94.69 378 PHE A N 1
ATOM 2953 C CA . PHE A 1 378 ? 13.289 5.578 -14.156 1 94.69 378 PHE A CA 1
ATOM 2954 C C . PHE A 1 378 ? 13.844 6.973 -14.438 1 94.69 378 PHE A C 1
ATOM 2956 O O . PHE A 1 378 ? 13.523 7.926 -13.727 1 94.69 378 PHE A O 1
ATOM 2963 N N . ASN A 1 379 ? 14.602 7.207 -15.453 1 85.75 379 ASN A N 1
ATOM 2964 C CA . ASN A 1 379 ? 15.258 8.461 -15.805 1 85.75 379 ASN A CA 1
ATOM 2965 C C . ASN A 1 379 ? 16.125 8.969 -14.664 1 85.75 379 ASN A C 1
ATOM 2967 O O . ASN A 1 379 ? 16.281 10.18 -14.484 1 85.75 379 ASN A O 1
ATOM 2971 N N . GLU A 1 380 ? 16.5 8.258 -13.727 1 88.5 380 GLU A N 1
ATOM 2972 C CA . GLU A 1 380 ? 17.422 8.562 -12.641 1 88.5 380 GLU A CA 1
ATOM 2973 C C . GLU A 1 380 ? 18.297 7.355 -12.305 1 88.5 380 GLU A C 1
ATOM 2975 O O . GLU A 1 380 ? 17.938 6.219 -12.617 1 88.5 380 GLU A O 1
ATOM 2980 N N . LYS A 1 381 ? 19.422 7.641 -11.719 1 89.75 381 LYS A N 1
ATOM 2981 C CA . LYS A 1 381 ? 20.359 6.59 -11.328 1 89.75 381 LYS A CA 1
ATOM 2982 C C . LYS A 1 381 ? 20.094 6.129 -9.891 1 89.75 381 LYS A C 1
ATOM 2984 O O . LYS A 1 381 ? 19.859 6.953 -9.008 1 89.75 381 LYS A O 1
ATOM 2989 N N . PHE A 1 382 ? 19.984 4.848 -9.727 1 94 382 PHE A N 1
ATOM 2990 C CA . PHE A 1 382 ? 19.922 4.273 -8.383 1 94 382 PHE A CA 1
ATOM 2991 C C . PHE A 1 382 ? 21.297 3.842 -7.906 1 94 382 PHE A C 1
ATOM 2993 O O . PHE A 1 382 ? 22.109 3.361 -8.695 1 94 382 PHE A O 1
ATOM 3000 N N . THR A 1 383 ? 21.578 4.027 -6.613 1 91.88 383 THR A N 1
ATOM 3001 C CA . THR A 1 383 ? 22.766 3.383 -6.07 1 91.88 383 THR A CA 1
ATOM 3002 C C . THR A 1 383 ? 22.562 1.875 -5.957 1 91.88 383 THR A C 1
ATOM 3004 O O . THR A 1 383 ? 21.438 1.413 -5.715 1 91.88 383 THR A O 1
ATOM 3007 N N . LYS A 1 384 ? 23.641 1.173 -6.117 1 93.81 384 LYS A N 1
ATOM 3008 C CA . LYS A 1 384 ? 23.578 -0.286 -6.145 1 93.81 384 LYS A CA 1
ATOM 3009 C C . LYS A 1 384 ? 22.938 -0.835 -4.875 1 93.81 384 LYS A C 1
ATOM 3011 O O . LYS A 1 384 ? 22.125 -1.754 -4.938 1 93.81 384 LYS A O 1
ATOM 3016 N N . GLU A 1 385 ? 23.234 -0.233 -3.709 1 94.06 385 GLU A N 1
ATOM 3017 C CA . GLU A 1 385 ? 22.781 -0.719 -2.41 1 94.06 385 GLU A CA 1
ATOM 3018 C C . GLU A 1 385 ? 21.281 -0.511 -2.242 1 94.06 385 GLU A C 1
ATOM 3020 O O . GLU A 1 385 ? 20.609 -1.275 -1.538 1 94.06 385 GLU A O 1
ATOM 3025 N N . GLN A 1 386 ? 20.703 0.492 -2.932 1 97.06 386 GLN A N 1
ATOM 3026 C CA . GLN A 1 386 ? 19.297 0.859 -2.801 1 97.06 386 GLN A CA 1
ATOM 3027 C C . GLN A 1 386 ? 18.484 0.398 -4.012 1 97.06 386 GLN A C 1
ATOM 3029 O O . GLN A 1 386 ? 17.266 0.512 -4.027 1 97.06 386 GLN A O 1
ATOM 3034 N N . ALA A 1 387 ? 19.109 -0.236 -4.988 1 98 387 ALA A N 1
ATOM 3035 C CA . ALA A 1 387 ? 18.562 -0.397 -6.328 1 98 387 ALA A CA 1
ATOM 3036 C C . ALA A 1 387 ? 17.312 -1.271 -6.301 1 98 387 ALA A C 1
ATOM 3038 O O . ALA A 1 387 ? 16.281 -0.917 -6.891 1 98 387 ALA A O 1
ATOM 3039 N N . ILE A 1 388 ? 17.359 -2.379 -5.59 1 98.56 388 ILE A N 1
ATOM 3040 C CA . ILE A 1 388 ? 16.234 -3.307 -5.578 1 98.56 388 ILE A CA 1
ATOM 3041 C C . ILE A 1 388 ? 15.047 -2.654 -4.891 1 98.56 388 ILE A C 1
ATOM 3043 O O . ILE A 1 388 ? 13.922 -2.707 -5.402 1 98.56 388 ILE A O 1
ATOM 3047 N N . LEU A 1 389 ? 15.289 -2.029 -3.746 1 98.38 389 LEU A N 1
ATOM 3048 C CA . LEU A 1 389 ? 14.211 -1.364 -3.02 1 98.38 389 LEU A CA 1
ATOM 3049 C C . LEU A 1 389 ? 13.625 -0.226 -3.846 1 98.38 389 LEU A C 1
ATOM 3051 O O . LEU A 1 389 ? 12.406 -0.115 -3.975 1 98.38 389 LEU A O 1
ATOM 3055 N N . GLN A 1 390 ? 14.5 0.637 -4.445 1 97.81 390 GLN A N 1
ATOM 3056 C CA . GLN A 1 390 ? 14.047 1.76 -5.258 1 97.81 390 GLN A CA 1
ATOM 3057 C C . GLN A 1 390 ? 13.25 1.277 -6.465 1 97.81 390 GLN A C 1
ATOM 3059 O O . GLN A 1 390 ? 12.227 1.873 -6.82 1 97.81 390 GLN A O 1
ATOM 3064 N N . PHE A 1 391 ? 13.711 0.212 -7.059 1 98.56 391 PHE A N 1
ATOM 3065 C CA . PHE A 1 391 ? 13 -0.379 -8.188 1 98.56 391 PHE A CA 1
ATOM 3066 C C . PHE A 1 391 ? 11.578 -0.766 -7.785 1 98.56 391 PHE A C 1
ATOM 3068 O O . PHE A 1 391 ? 10.609 -0.358 -8.43 1 98.56 391 PHE A O 1
ATOM 3075 N N . LEU A 1 392 ? 11.43 -1.501 -6.691 1 98.44 392 LEU A N 1
ATOM 3076 C CA . LEU A 1 392 ? 10.125 -1.996 -6.258 1 98.44 392 LEU A CA 1
ATOM 3077 C C . LEU A 1 392 ? 9.211 -0.844 -5.855 1 98.44 392 LEU A C 1
ATOM 3079 O O . LEU A 1 392 ? 8 -0.904 -6.07 1 98.44 392 LEU A O 1
ATOM 3083 N N . LEU A 1 393 ? 9.758 0.181 -5.328 1 97.75 393 LEU A N 1
ATOM 3084 C CA . LEU A 1 393 ? 8.969 1.304 -4.828 1 97.75 393 LEU A CA 1
ATOM 3085 C C . LEU A 1 393 ? 8.469 2.172 -5.98 1 97.75 393 LEU A C 1
ATOM 3087 O O . LEU A 1 393 ? 7.387 2.76 -5.895 1 97.75 393 LEU A O 1
ATOM 3091 N N . HIS A 1 394 ? 9.227 2.213 -7.121 1 96.88 394 HIS A N 1
ATOM 3092 C CA . HIS A 1 394 ? 8.961 3.293 -8.062 1 96.88 394 HIS A CA 1
ATOM 3093 C C . HIS A 1 394 ? 8.562 2.746 -9.43 1 96.88 394 HIS A C 1
ATOM 3095 O O . HIS A 1 394 ? 8.062 3.486 -10.281 1 96.88 394 HIS A O 1
ATOM 3101 N N . ALA A 1 395 ? 8.781 1.428 -9.68 1 97.75 395 ALA A N 1
ATOM 3102 C CA . ALA A 1 395 ? 8.43 0.866 -10.984 1 97.75 395 ALA A CA 1
ATOM 3103 C C . ALA A 1 395 ? 6.938 1.024 -11.266 1 97.75 395 ALA A C 1
ATOM 3105 O O . ALA A 1 395 ? 6.102 0.773 -10.391 1 97.75 395 ALA A O 1
ATOM 3106 N N . LYS A 1 396 ? 6.574 1.479 -12.461 1 95.44 396 LYS A N 1
ATOM 3107 C CA . LYS A 1 396 ? 5.176 1.719 -12.797 1 95.44 396 LYS A CA 1
ATOM 3108 C C . LYS A 1 396 ? 4.711 0.787 -13.914 1 95.44 396 LYS A C 1
ATOM 3110 O O . LYS A 1 396 ? 3.768 0.013 -13.734 1 95.44 396 LYS A O 1
ATOM 3115 N N . GLU A 1 397 ? 5.352 0.898 -15.07 1 97.94 397 GLU A N 1
ATOM 3116 C CA . GLU A 1 397 ? 5.035 0.083 -16.234 1 97.94 397 GLU A CA 1
ATOM 3117 C C . GLU A 1 397 ? 6.305 -0.363 -16.953 1 97.94 397 GLU A C 1
ATOM 3119 O O . GLU A 1 397 ? 7.27 0.399 -17.062 1 97.94 397 GLU A O 1
ATOM 3124 N N . VAL A 1 398 ? 6.25 -1.536 -17.453 1 98.62 398 VAL A N 1
ATOM 3125 C CA . VAL A 1 398 ? 7.414 -2.082 -18.141 1 98.62 398 VAL A CA 1
ATOM 3126 C C . VAL A 1 398 ? 7.629 -1.342 -19.469 1 98.62 398 VAL A C 1
ATOM 3128 O O . VAL A 1 398 ? 6.664 -0.998 -20.156 1 98.62 398 VAL A O 1
ATOM 3131 N N . GLU A 1 399 ? 8.836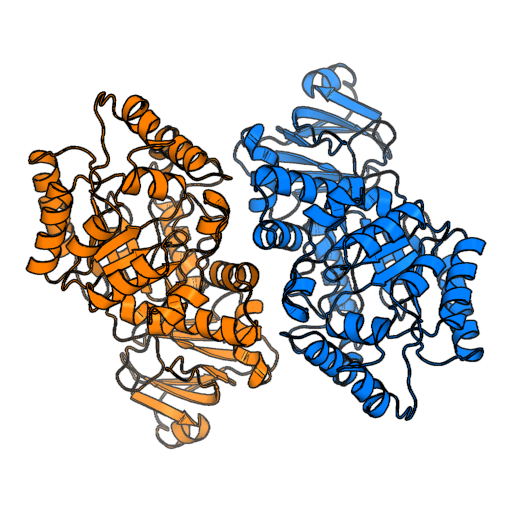 -1.025 -19.719 1 98.25 399 GLU A N 1
ATOM 3132 C CA . GLU A 1 399 ? 9.18 -0.36 -20.969 1 98.25 399 GLU A CA 1
ATOM 3133 C C . GLU A 1 399 ? 9.352 -1.368 -22.109 1 98.25 399 GLU A C 1
ATOM 3135 O O . GLU A 1 399 ? 8.93 -1.121 -23.234 1 98.25 399 GLU A O 1
ATOM 3140 N N . CYS A 1 400 ? 10.023 -2.492 -21.781 1 98.25 400 CYS A N 1
ATOM 3141 C CA . CYS A 1 400 ? 10.219 -3.604 -22.703 1 98.25 400 CYS A CA 1
ATOM 3142 C C . CYS A 1 400 ? 10.023 -4.941 -22 1 98.25 400 CYS A C 1
ATOM 3144 O O . CYS A 1 400 ? 10.477 -5.121 -20.875 1 98.25 400 CYS A O 1
ATOM 3146 N N . LEU A 1 401 ? 9.344 -5.754 -22.672 1 98.81 401 LEU A N 1
ATOM 3147 C CA . LEU A 1 401 ? 9.133 -7.105 -22.172 1 98.81 401 LEU A CA 1
ATOM 3148 C C . LEU A 1 401 ? 9.414 -8.141 -23.25 1 98.81 401 LEU A C 1
ATOM 3150 O O . LEU A 1 401 ? 8.836 -8.078 -24.344 1 98.81 401 LEU A O 1
ATOM 3154 N N . PHE A 1 402 ? 10.359 -8.992 -23 1 98.56 402 PHE A N 1
ATOM 3155 C CA . PHE A 1 402 ? 10.68 -10.117 -23.875 1 98.56 402 PHE A CA 1
ATOM 3156 C C . PHE A 1 402 ? 10.211 -11.43 -23.266 1 98.56 402 PHE A C 1
ATOM 3158 O O . PHE A 1 402 ? 10.469 -11.695 -22.078 1 98.56 402 PHE A O 1
ATOM 3165 N N . LEU A 1 403 ? 9.539 -12.227 -23.984 1 98.5 403 LEU A N 1
ATOM 3166 C CA . LEU A 1 403 ? 9.156 -13.578 -23.578 1 98.5 403 LEU A CA 1
ATOM 3167 C C . LEU A 1 403 ? 9.641 -14.602 -24.609 1 98.5 403 LEU A C 1
ATOM 3169 O O . LEU A 1 403 ? 9.195 -14.594 -25.75 1 98.5 403 LEU A O 1
ATOM 3173 N N . GLY A 1 404 ? 10.578 -15.445 -24.156 1 97.31 404 GLY A N 1
ATOM 3174 C CA . GLY A 1 404 ? 11.203 -16.375 -25.094 1 97.31 404 GLY A CA 1
ATOM 3175 C C . GLY A 1 404 ? 12 -15.672 -26.188 1 97.31 404 GLY A C 1
ATOM 3176 O O . GLY A 1 404 ? 11.953 -16.078 -27.344 1 97.31 404 GLY A O 1
ATOM 3177 N N . GLY A 1 405 ? 12.531 -14.57 -25.797 1 97.31 405 GLY A N 1
ATOM 3178 C CA . GLY A 1 405 ? 13.383 -13.844 -26.719 1 97.31 405 GLY A CA 1
ATOM 3179 C C . GLY A 1 405 ? 12.602 -12.945 -27.672 1 97.31 405 GLY A C 1
ATOM 3180 O O . GLY A 1 405 ? 13.195 -12.18 -28.438 1 97.31 405 GLY A O 1
ATOM 3181 N N . LYS A 1 406 ? 11.336 -12.961 -27.609 1 97.12 406 LYS A N 1
ATOM 3182 C CA . LYS A 1 406 ? 10.5 -12.141 -28.484 1 97.12 406 LYS A CA 1
ATOM 3183 C C . LYS A 1 406 ? 9.953 -10.93 -27.734 1 97.12 406 LYS A C 1
ATOM 3185 O O . LYS A 1 406 ? 9.406 -11.062 -26.641 1 97.12 406 LYS A O 1
ATOM 3190 N N . ARG A 1 407 ? 10.117 -9.75 -28.312 1 97.62 407 ARG A N 1
ATOM 3191 C CA . ARG A 1 407 ? 9.586 -8.539 -27.703 1 97.62 407 ARG A CA 1
ATOM 3192 C C . ARG A 1 407 ? 8.062 -8.508 -27.781 1 97.62 407 ARG A C 1
ATOM 3194 O O . ARG A 1 407 ? 7.484 -8.609 -28.859 1 97.62 407 ARG A O 1
ATOM 3201 N N . VAL A 1 408 ? 7.406 -8.398 -26.688 1 98.12 408 VAL A N 1
ATOM 3202 C CA . VAL A 1 408 ? 5.949 -8.43 -26.688 1 98.12 408 VAL A CA 1
ATOM 3203 C C . VAL A 1 408 ? 5.398 -7.07 -26.266 1 98.12 408 VAL A C 1
ATOM 3205 O O . VAL A 1 408 ? 4.207 -6.801 -26.422 1 98.12 408 VAL A O 1
ATOM 3208 N N . ILE A 1 409 ? 6.156 -6.281 -25.562 1 97.12 409 ILE A N 1
ATOM 3209 C CA . ILE A 1 409 ? 5.887 -4.875 -25.281 1 97.12 409 ILE A CA 1
ATOM 3210 C C . ILE A 1 409 ? 7.09 -4.027 -25.703 1 97.12 409 ILE A C 1
ATOM 3212 O O . ILE A 1 409 ? 8.219 -4.309 -25.297 1 97.12 409 ILE A O 1
ATOM 3216 N N . MET B 1 1 ? -23.141 32 -5.359 1 82.94 1 MET B N 1
ATOM 3217 C CA . MET B 1 1 ? -24.438 31.469 -5.734 1 82.94 1 MET B CA 1
ATOM 3218 C C . MET B 1 1 ? -24.656 30.078 -5.129 1 82.94 1 MET B C 1
ATOM 3220 O O . MET B 1 1 ? -23.719 29.281 -5.062 1 82.94 1 MET B O 1
ATOM 3224 N N . GLN B 1 2 ? -25.844 29.859 -4.582 1 93.69 2 GLN B N 1
ATOM 3225 C CA . GLN B 1 2 ? -26.188 28.609 -3.916 1 93.69 2 GLN B CA 1
ATOM 3226 C C . GLN B 1 2 ? -26.516 27.516 -4.93 1 93.69 2 GLN B C 1
ATOM 3228 O O . GLN B 1 2 ? -27.062 27.797 -5.996 1 93.69 2 GLN B O 1
ATOM 3233 N N . GLU B 1 3 ? -26.094 26.375 -4.66 1 97.19 3 GLU B N 1
ATOM 3234 C CA . GLU B 1 3 ? -26.406 25.219 -5.5 1 97.19 3 GLU B CA 1
ATOM 3235 C C . GLU B 1 3 ? -26.672 23.984 -4.652 1 97.19 3 GLU B C 1
ATOM 3237 O O . GLU B 1 3 ? -26.453 24 -3.438 1 97.19 3 GLU B O 1
ATOM 3242 N N . ILE B 1 4 ? -27.328 23.031 -5.258 1 98.56 4 ILE B N 1
ATOM 3243 C CA . ILE B 1 4 ? -27.562 21.734 -4.629 1 98.56 4 ILE B CA 1
ATOM 3244 C C . ILE B 1 4 ? -26.75 20.656 -5.344 1 98.56 4 ILE B C 1
ATOM 3246 O O . ILE B 1 4 ? -26.797 20.547 -6.57 1 98.56 4 ILE B O 1
ATOM 3250 N N . ILE B 1 5 ? -25.922 19.891 -4.633 1 98.62 5 ILE B N 1
ATOM 3251 C CA . ILE B 1 5 ? -25.312 18.688 -5.184 1 98.62 5 ILE B CA 1
ATOM 3252 C C . ILE B 1 5 ? -25.703 17.469 -4.355 1 98.62 5 ILE B C 1
ATOM 3254 O O . ILE B 1 5 ? -25.859 17.578 -3.135 1 98.62 5 ILE B O 1
ATOM 3258 N N . GLY B 1 6 ? -26 16.406 -4.977 1 98.69 6 GLY B N 1
ATOM 3259 C CA . GLY B 1 6 ? -26.328 15.156 -4.324 1 98.69 6 GLY B CA 1
ATOM 3260 C C . GLY B 1 6 ? -25.609 13.961 -4.91 1 98.69 6 GLY B C 1
ATOM 3261 O O . GLY B 1 6 ? -25 14.062 -5.973 1 98.69 6 GLY B O 1
ATOM 3262 N N . ALA B 1 7 ? -25.531 12.828 -4.172 1 98.62 7 ALA B N 1
ATOM 3263 C CA . ALA B 1 7 ? -24.922 11.594 -4.641 1 98.62 7 ALA B CA 1
ATOM 3264 C C . ALA B 1 7 ? -25.625 10.375 -4.051 1 98.62 7 ALA B C 1
ATOM 3266 O O . ALA B 1 7 ? -26.391 10.492 -3.098 1 98.62 7 ALA B O 1
ATOM 3267 N N . SER B 1 8 ? -25.375 9.203 -4.66 1 98.31 8 SER B N 1
ATOM 3268 C CA . SER B 1 8 ? -25.953 7.945 -4.184 1 98.31 8 SER B CA 1
ATOM 3269 C C . SER B 1 8 ? -25.562 7.676 -2.734 1 98.31 8 SER B C 1
ATOM 3271 O O . SER B 1 8 ? -26.359 7.105 -1.974 1 98.31 8 SER B O 1
ATOM 3273 N N . LEU B 1 9 ? -24.344 8.031 -2.391 1 98.56 9 LEU B N 1
ATOM 3274 C CA . LEU B 1 9 ? -23.875 7.934 -1.016 1 98.56 9 LEU B CA 1
ATOM 3275 C C . LEU B 1 9 ? -23.25 9.25 -0.561 1 98.56 9 LEU B C 1
ATOM 3277 O O . LEU B 1 9 ? -22.547 9.906 -1.331 1 98.56 9 LEU B O 1
ATOM 3281 N N . VAL B 1 10 ? -23.562 9.656 0.617 1 98.81 10 VAL B N 1
ATOM 3282 C CA . VAL B 1 10 ? -22.984 10.852 1.228 1 98.81 10 VAL B CA 1
ATOM 3283 C C . VAL B 1 10 ? -22.344 10.492 2.562 1 98.81 10 VAL B C 1
ATOM 3285 O O . VAL B 1 10 ? -23 9.977 3.463 1 98.81 10 VAL B O 1
ATOM 3288 N N . PHE B 1 11 ? -21.047 10.656 2.65 1 98.94 11 PHE B N 1
ATOM 3289 C CA . PHE B 1 11 ? -20.328 10.508 3.914 1 98.94 11 PHE B CA 1
ATOM 3290 C C . PHE B 1 11 ? -20.312 11.82 4.691 1 98.94 11 PHE B C 1
ATOM 3292 O O . PHE B 1 11 ? -19.703 12.797 4.258 1 98.94 11 PHE B O 1
ATOM 3299 N N . LEU B 1 12 ? -20.922 11.906 5.82 1 98.81 12 LEU B N 1
ATOM 3300 C CA . LEU B 1 12 ? -21.016 13.148 6.578 1 98.81 12 LEU B CA 1
ATOM 3301 C C . LEU B 1 12 ? -19.688 13.469 7.262 1 98.81 12 LEU B C 1
ATOM 3303 O O . LEU B 1 12 ? -19.375 14.633 7.531 1 98.81 12 LEU B O 1
ATOM 3307 N N . CYS B 1 13 ? -18.906 12.414 7.57 1 98.81 13 CYS B N 1
ATOM 3308 C CA . CYS B 1 13 ? -17.641 12.5 8.289 1 98.81 13 CYS B CA 1
ATOM 3309 C C . CYS B 1 13 ? -17.812 13.203 9.633 1 98.81 13 CYS B C 1
ATOM 3311 O O . CYS B 1 13 ? -16.969 13.992 10.047 1 98.81 13 CYS B O 1
ATOM 3313 N N . ASN B 1 14 ? -18.984 13.047 10.242 1 98.31 14 ASN B N 1
ATOM 3314 C CA . ASN B 1 14 ? -19.203 13.438 11.625 1 98.31 14 ASN B CA 1
ATOM 3315 C C . ASN B 1 14 ? -18.625 12.414 12.594 1 98.31 14 ASN B C 1
ATOM 3317 O O . ASN B 1 14 ? -17.953 11.461 12.18 1 98.31 14 ASN B O 1
ATOM 3321 N N . GLU B 1 15 ? -18.828 12.594 13.844 1 95.81 15 GLU B N 1
ATOM 3322 C CA . GLU B 1 15 ? -18.234 11.727 14.859 1 95.81 15 GLU B CA 1
ATOM 3323 C C . GLU B 1 15 ? -18.656 10.273 14.664 1 95.81 15 GLU B C 1
ATOM 3325 O O . GLU B 1 15 ? -17.875 9.352 14.906 1 95.81 15 GLU B O 1
ATOM 3330 N N . LYS B 1 16 ? -19.906 10.086 14.195 1 95.06 16 LYS B N 1
ATOM 3331 C CA . LYS B 1 16 ? -20.453 8.734 14.031 1 95.06 16 LYS B CA 1
ATOM 3332 C C . LYS B 1 16 ? -20.125 8.172 12.648 1 95.06 16 LYS B C 1
ATOM 3334 O O . LYS B 1 16 ? -20.406 7.012 12.367 1 95.06 16 LYS B O 1
ATOM 3339 N N . CYS B 1 17 ? -19.5 8.969 11.836 1 97.12 17 CYS B N 1
ATOM 3340 C CA . CYS B 1 17 ? -19.141 8.562 10.484 1 97.12 17 CYS B CA 1
ATOM 3341 C C . CYS B 1 17 ? -20.359 8.039 9.727 1 97.12 17 CYS B C 1
ATOM 3343 O O . CYS B 1 17 ? -20.312 6.945 9.156 1 97.12 17 CYS B O 1
ATOM 3345 N N . GLU B 1 18 ? -21.391 8.812 9.711 1 97.69 18 GLU B N 1
ATOM 3346 C CA . GLU B 1 18 ? -22.656 8.375 9.117 1 97.69 18 GLU B CA 1
ATOM 3347 C C . GLU B 1 18 ? -22.578 8.383 7.594 1 97.69 18 GLU B C 1
ATOM 3349 O O . GLU B 1 18 ? -21.969 9.281 7 1 97.69 18 GLU B O 1
ATOM 3354 N N . VAL B 1 19 ? -23.141 7.359 7.016 1 98.5 19 VAL B N 1
ATOM 3355 C CA . VAL B 1 19 ? -23.297 7.223 5.574 1 98.5 19 VAL B CA 1
ATOM 3356 C C . VAL B 1 19 ? -24.781 7.316 5.203 1 98.5 19 VAL B C 1
ATOM 3358 O O . VAL B 1 19 ? -25.594 6.555 5.715 1 98.5 19 VAL B O 1
ATOM 3361 N N . LEU B 1 20 ? -25.094 8.258 4.332 1 98.38 20 LEU B N 1
ATOM 3362 C CA . LEU B 1 20 ? -26.469 8.477 3.928 1 98.38 20 LEU B CA 1
ATOM 3363 C C . LEU B 1 20 ? -26.672 8.125 2.457 1 98.38 20 LEU B C 1
ATOM 3365 O O . LEU B 1 20 ? -25.766 8.273 1.648 1 98.38 20 LEU B O 1
ATOM 3369 N N . GLU B 1 21 ? -27.844 7.625 2.113 1 98.25 21 GLU B N 1
ATOM 3370 C CA . GLU B 1 21 ? -28.156 7.227 0.747 1 98.25 21 GLU B CA 1
ATOM 3371 C C . GLU B 1 21 ? -29.062 8.25 0.068 1 98.25 21 GLU B C 1
ATOM 3373 O O . GLU B 1 21 ? -30.062 8.68 0.645 1 98.25 21 GLU B O 1
ATOM 3378 N N . ASP B 1 22 ? -28.672 8.719 -1.099 1 98.31 22 ASP B N 1
ATOM 3379 C CA . ASP B 1 22 ? -29.453 9.609 -1.954 1 98.31 22 ASP B CA 1
ATOM 3380 C C . ASP B 1 22 ? -29.719 10.945 -1.261 1 98.31 22 ASP B C 1
ATOM 3382 O O . ASP B 1 22 ? -30.844 11.438 -1.262 1 98.31 22 ASP B O 1
ATOM 3386 N N . TYR B 1 23 ? -28.688 11.484 -0.675 1 98.62 23 TYR B N 1
ATOM 3387 C CA . TYR B 1 23 ? -28.75 12.766 0.02 1 98.62 23 TYR B CA 1
ATOM 3388 C C . TYR B 1 23 ? -28.062 13.859 -0.785 1 98.62 23 TYR B C 1
ATOM 3390 O O . TYR B 1 23 ? -27.391 13.578 -1.783 1 98.62 23 TYR B O 1
ATOM 3398 N N . GLY B 1 24 ? -28.297 15.086 -0.361 1 98.56 24 GLY B N 1
ATOM 3399 C CA . GLY B 1 24 ? -27.656 16.234 -0.99 1 98.56 24 GLY B CA 1
ATOM 3400 C C . GLY B 1 24 ? -27.297 17.328 -0.006 1 98.56 24 GLY B C 1
ATOM 3401 O O . GLY B 1 24 ? -27.594 17.219 1.188 1 98.56 24 GLY B O 1
ATOM 3402 N N . VAL B 1 25 ? -26.609 18.297 -0.542 1 98.81 25 VAL B N 1
ATOM 3403 C CA . VAL B 1 25 ? -26.141 19.453 0.213 1 98.81 25 VAL B CA 1
ATOM 3404 C C . VAL B 1 25 ? -26.5 20.734 -0.529 1 98.81 25 VAL B C 1
ATOM 3406 O O . VAL B 1 25 ? -26.266 20.844 -1.732 1 98.81 25 VAL B O 1
ATOM 3409 N N . VAL B 1 26 ? -27.156 21.656 0.145 1 98.81 26 VAL B N 1
ATOM 3410 C CA . VAL B 1 26 ? -27.312 23.031 -0.331 1 98.81 26 VAL B CA 1
ATOM 3411 C C . VAL B 1 26 ? -26.172 23.891 0.187 1 98.81 26 VAL B C 1
ATOM 3413 O O . VAL B 1 26 ? -25.891 23.891 1.387 1 98.81 26 VAL B O 1
ATOM 3416 N N . PHE B 1 27 ? -25.469 24.562 -0.745 1 98.69 27 PHE B N 1
ATOM 3417 C CA . PHE B 1 27 ? -24.312 25.312 -0.263 1 98.69 27 PHE B CA 1
ATOM 3418 C C . PHE B 1 27 ? -24.031 26.516 -1.142 1 98.69 27 PHE B C 1
ATOM 3420 O O . PHE B 1 27 ? -24.516 26.594 -2.271 1 98.69 27 PHE B O 1
ATOM 3427 N N . ASP B 1 28 ? -23.422 27.5 -0.618 1 97.94 28 ASP B N 1
ATOM 3428 C CA . ASP B 1 28 ? -22.641 28.547 -1.265 1 97.94 28 ASP B CA 1
ATOM 3429 C C . ASP B 1 28 ? -21.188 28.531 -0.804 1 97.94 28 ASP B C 1
ATOM 3431 O O . ASP B 1 28 ? -20.5 27.516 -0.973 1 97.94 28 ASP B O 1
ATOM 3435 N N . GLU B 1 29 ? -20.781 29.469 -0.046 1 97.81 29 GLU B N 1
ATOM 3436 C CA . GLU B 1 29 ? -19.438 29.391 0.522 1 97.81 29 GLU B CA 1
ATOM 3437 C C . GLU B 1 29 ? -19.406 28.406 1.695 1 97.81 29 GLU B C 1
ATOM 3439 O O . GLU B 1 29 ? -18.391 27.766 1.937 1 97.81 29 GLU B O 1
ATOM 3444 N N . LYS B 1 30 ? -20.562 28.359 2.314 1 98.38 30 LYS B N 1
ATOM 3445 C CA . LYS B 1 30 ? -20.75 27.438 3.422 1 98.38 30 LYS B CA 1
ATOM 3446 C C . LYS B 1 30 ? -21.906 26.469 3.133 1 98.38 30 LYS B C 1
ATOM 3448 O O . LYS B 1 30 ? -22.734 26.734 2.26 1 98.38 30 LYS B O 1
ATOM 3453 N N . ILE B 1 31 ? -21.875 25.422 3.795 1 98.75 31 ILE B N 1
ATOM 3454 C CA . ILE B 1 31 ? -23 24.484 3.709 1 98.75 31 ILE B CA 1
ATOM 3455 C C . ILE B 1 31 ? -24.219 25.078 4.398 1 98.75 31 ILE B C 1
ATOM 3457 O O . ILE B 1 31 ? -24.141 25.562 5.531 1 98.75 31 ILE B O 1
ATOM 3461 N N . VAL B 1 32 ? -25.297 25.094 3.715 1 98.62 32 VAL B N 1
ATOM 3462 C CA . VAL B 1 32 ? -26.531 25.688 4.23 1 98.62 32 VAL B CA 1
ATOM 3463 C C . VAL B 1 32 ? -27.391 24.609 4.883 1 98.62 32 VAL B C 1
ATOM 3465 O O . VAL B 1 32 ? -27.891 24.797 5.992 1 98.62 32 VAL B O 1
ATOM 3468 N N . GLU B 1 33 ? -27.5 23.5 4.102 1 98.12 33 GLU B N 1
ATOM 3469 C CA . GLU B 1 33 ? -28.422 22.453 4.551 1 98.12 33 GLU B CA 1
ATOM 3470 C C . GLU B 1 33 ? -28.062 21.109 3.914 1 98.12 33 GLU B C 1
ATOM 3472 O O . GLU B 1 33 ? -27.562 21.062 2.789 1 98.12 33 GLU B O 1
ATOM 3477 N N . ILE B 1 34 ? -28.266 20.078 4.695 1 98.56 34 ILE B N 1
ATOM 3478 C CA . ILE B 1 34 ? -28.156 18.703 4.199 1 98.56 34 ILE B CA 1
ATOM 3479 C C . ILE B 1 34 ? -29.516 18 4.328 1 98.56 34 ILE B C 1
ATOM 3481 O O . ILE B 1 34 ? -30.234 18.203 5.301 1 98.56 34 ILE B O 1
ATOM 3485 N N . GLY B 1 35 ? -29.875 17.203 3.396 1 98.44 35 GLY B N 1
ATOM 3486 C CA . GLY B 1 35 ? -31.125 16.469 3.439 1 98.44 35 GLY B CA 1
ATOM 3487 C C . GLY B 1 35 ? -31.281 15.508 2.279 1 98.44 35 GLY B C 1
ATOM 3488 O O . GLY B 1 35 ? -30.375 15.352 1.455 1 98.44 35 GLY B O 1
ATOM 3489 N N . ASP B 1 36 ? -32.438 14.82 2.33 1 98.5 36 ASP B N 1
ATOM 3490 C CA . ASP B 1 36 ? -32.812 14.008 1.176 1 98.5 36 ASP B CA 1
ATOM 3491 C C . ASP B 1 36 ? -32.781 14.828 -0.111 1 98.5 36 ASP B C 1
ATOM 3493 O O . ASP B 1 36 ? -33.312 15.938 -0.16 1 98.5 36 ASP B O 1
ATOM 3497 N N . TYR B 1 37 ? -32.094 14.266 -1.146 1 98.62 37 TYR B N 1
ATOM 3498 C CA . TYR B 1 37 ? -31.859 15.047 -2.355 1 98.62 37 TYR B CA 1
ATOM 3499 C C . TYR B 1 37 ? -33.156 15.516 -2.975 1 98.62 37 TYR B C 1
ATOM 3501 O O . TYR B 1 37 ? -33.281 16.672 -3.363 1 98.62 37 TYR B O 1
ATOM 3509 N N . GLN B 1 38 ? -34.125 14.586 -3.08 1 98.25 38 GLN B N 1
ATOM 3510 C CA . GLN B 1 38 ? -35.406 14.93 -3.68 1 98.25 38 GLN B CA 1
ATOM 3511 C C . GLN B 1 38 ? -36.094 16.016 -2.869 1 98.25 38 GLN B C 1
ATOM 3513 O O . GLN B 1 38 ? -36.688 16.938 -3.438 1 98.25 38 GLN B O 1
ATOM 3518 N N . SER B 1 39 ? -36.094 15.906 -1.58 1 98.5 39 SER B N 1
ATOM 3519 C CA . SER B 1 39 ? -36.719 16.891 -0.707 1 98.5 39 SER B CA 1
ATOM 3520 C C . SER B 1 39 ? -36.062 18.266 -0.874 1 98.5 39 SER B C 1
ATOM 3522 O O . SER B 1 39 ? -36.75 19.281 -0.864 1 98.5 39 SER B O 1
ATOM 3524 N N . LEU B 1 40 ? -34.75 18.312 -0.989 1 98.5 40 LEU B N 1
ATOM 3525 C CA . LEU B 1 40 ? -34.031 19.562 -1.141 1 98.5 40 LEU B CA 1
ATOM 3526 C C . LEU B 1 40 ? -34.375 20.25 -2.457 1 98.5 40 LEU B C 1
ATOM 3528 O O . LEU B 1 40 ? -34.531 21.469 -2.508 1 98.5 40 LEU B O 1
ATOM 3532 N N . THR B 1 41 ? -34.469 19.438 -3.516 1 98.19 41 THR B N 1
ATOM 3533 C CA . THR B 1 41 ? -34.781 20.016 -4.82 1 98.19 41 THR B CA 1
ATOM 3534 C C . THR B 1 41 ? -36.219 20.562 -4.848 1 98.19 41 THR B C 1
ATOM 3536 O O . THR B 1 41 ? -36.5 21.531 -5.562 1 98.19 41 THR B O 1
ATOM 3539 N N . LEU B 1 42 ? -37.094 19.984 -4.137 1 98.12 42 LEU B N 1
ATOM 3540 C CA . LEU B 1 42 ? -38.438 20.484 -4.02 1 98.12 42 LEU B CA 1
ATOM 3541 C C . LEU B 1 42 ? -38.469 21.766 -3.188 1 98.12 42 LEU B C 1
ATOM 3543 O O . LEU B 1 42 ? -39.25 22.672 -3.484 1 98.12 42 LEU B O 1
ATOM 3547 N N . LYS B 1 43 ? -37.719 21.766 -2.16 1 98.06 43 LYS B N 1
ATOM 3548 C CA . LYS B 1 43 ? -37.688 22.906 -1.25 1 98.06 43 LYS B CA 1
ATOM 3549 C C . LYS B 1 43 ? -37.062 24.125 -1.924 1 98.06 43 LYS B C 1
ATOM 3551 O O . LYS B 1 43 ? -37.438 25.266 -1.659 1 98.06 43 LYS B O 1
ATOM 3556 N N . TYR B 1 44 ? -36 23.875 -2.758 1 97.88 44 TYR B N 1
ATOM 3557 C CA . TYR B 1 44 ? -35.281 24.953 -3.451 1 97.88 44 TYR B CA 1
ATOM 3558 C C . TYR B 1 44 ? -35.375 24.766 -4.961 1 97.88 44 TYR B C 1
ATOM 3560 O O . TYR B 1 44 ? -34.344 24.594 -5.629 1 97.88 44 TYR B O 1
ATOM 3568 N N . PRO B 1 45 ? -36.531 24.984 -5.559 1 96.62 45 PRO B N 1
ATOM 3569 C CA . PRO B 1 45 ? -36.719 24.672 -6.977 1 96.62 45 PRO B CA 1
ATOM 3570 C C . PRO B 1 45 ? -35.969 25.609 -7.906 1 96.62 45 PRO B C 1
ATOM 3572 O O . PRO B 1 45 ? -35.75 25.297 -9.07 1 96.62 45 PRO B O 1
ATOM 3575 N N . HIS B 1 46 ? -35.5 26.734 -7.414 1 96.88 46 HIS B N 1
ATOM 3576 C CA . HIS B 1 46 ? -34.844 27.734 -8.266 1 96.88 46 HIS B CA 1
ATOM 3577 C C . HIS B 1 46 ? -33.344 27.5 -8.312 1 96.88 46 HIS B C 1
ATOM 3579 O O . HIS B 1 46 ? -32.625 28.094 -9.141 1 96.88 46 HIS B O 1
ATOM 3585 N N . LEU B 1 47 ? -32.812 26.641 -7.406 1 97.69 47 LEU B N 1
ATOM 3586 C CA . LEU B 1 47 ? -31.375 26.422 -7.344 1 97.69 47 LEU B CA 1
ATOM 3587 C C . LEU B 1 47 ? -30.938 25.391 -8.383 1 97.69 47 LEU B C 1
ATOM 3589 O O . LEU B 1 47 ? -31.656 24.422 -8.656 1 97.69 47 LEU B O 1
ATOM 3593 N N . LYS B 1 48 ? -29.719 25.672 -8.984 1 97.19 48 LYS B N 1
ATOM 3594 C CA . LYS B 1 48 ? -29.109 24.641 -9.805 1 97.19 48 LYS B CA 1
ATOM 3595 C C . LYS B 1 48 ? -28.859 23.359 -9 1 97.19 48 LYS B C 1
ATOM 3597 O O . LYS B 1 48 ? -28.328 23.422 -7.887 1 97.19 48 LYS B O 1
ATOM 3602 N N . ALA B 1 49 ? -29.312 22.234 -9.516 1 97.94 49 ALA B N 1
ATOM 3603 C CA . ALA B 1 49 ? -29.188 20.969 -8.805 1 97.94 49 ALA B CA 1
ATOM 3604 C C . ALA B 1 49 ? -28.531 19.906 -9.688 1 97.94 49 ALA B C 1
ATOM 3606 O O . ALA B 1 49 ? -28.812 19.828 -10.891 1 97.94 49 ALA B O 1
ATOM 3607 N N . GLN B 1 50 ? -27.578 19.125 -9.156 1 98.12 50 GLN B N 1
ATOM 3608 C CA . GLN B 1 50 ? -26.922 18.031 -9.852 1 98.12 50 GLN B CA 1
ATOM 3609 C C . GLN B 1 50 ? -26.828 16.797 -8.961 1 98.12 50 GLN B C 1
ATOM 3611 O O . GLN B 1 50 ? -26.406 16.891 -7.805 1 98.12 50 GLN B O 1
ATOM 3616 N N . PHE B 1 51 ? -27.219 15.633 -9.43 1 98.5 51 PHE B N 1
ATOM 3617 C CA . PHE B 1 51 ? -27.125 14.375 -8.703 1 98.5 51 PHE B CA 1
ATOM 3618 C C . PHE B 1 51 ? -26.094 13.453 -9.328 1 98.5 51 PHE B C 1
ATOM 3620 O O . PHE B 1 51 ? -26.125 13.211 -10.539 1 98.5 51 PHE B O 1
ATOM 3627 N N . PHE B 1 52 ? -25.141 12.977 -8.539 1 98.25 52 PHE B N 1
ATOM 3628 C CA . PHE B 1 52 ? -24.109 12.055 -9.016 1 98.25 52 PHE B CA 1
ATOM 3629 C C . PHE B 1 52 ? -24.453 10.617 -8.656 1 98.25 52 PHE B C 1
ATOM 3631 O O . PHE B 1 52 ? -24.234 10.18 -7.523 1 98.25 52 PHE B O 1
ATOM 3638 N N . GLU B 1 53 ? -24.922 9.844 -9.633 1 97.44 53 GLU B N 1
ATOM 3639 C CA . GLU B 1 53 ? -25.281 8.445 -9.445 1 97.44 53 GLU B CA 1
ATOM 3640 C C . GLU B 1 53 ? -24.047 7.566 -9.281 1 97.44 53 GLU B C 1
ATOM 3642 O O . GLU B 1 53 ? -23.031 7.773 -9.961 1 97.44 53 GLU B O 1
ATOM 3647 N N . ASN B 1 54 ? -24.125 6.559 -8.422 1 96.88 54 ASN B N 1
ATOM 3648 C CA . ASN B 1 54 ? -23.031 5.625 -8.148 1 96.88 54 ASN B CA 1
ATOM 3649 C C . ASN B 1 54 ? -21.75 6.359 -7.77 1 96.88 54 ASN B C 1
ATOM 3651 O O . ASN B 1 54 ? -20.672 6.055 -8.305 1 96.88 54 ASN B O 1
ATOM 3655 N N . SER B 1 55 ? -21.938 7.383 -6.957 1 98.25 55 SER B N 1
ATOM 3656 C CA . SER B 1 55 ? -20.844 8.234 -6.523 1 98.25 55 SER B CA 1
ATOM 3657 C C . SER B 1 55 ? -20.906 8.508 -5.023 1 98.25 55 SER B C 1
ATOM 3659 O O . SER B 1 55 ? -21.922 8.234 -4.387 1 98.25 55 SER B O 1
ATOM 3661 N N . VAL B 1 56 ? -19.812 8.922 -4.535 1 98.62 56 VAL B N 1
ATOM 3662 C CA . VAL B 1 56 ? -19.703 9.281 -3.125 1 98.62 56 VAL B CA 1
ATOM 3663 C C . VAL B 1 56 ? -19.422 10.773 -2.99 1 98.62 56 VAL B C 1
ATOM 3665 O O . VAL B 1 56 ? -18.5 11.305 -3.623 1 98.62 56 VAL B O 1
ATOM 3668 N N . LEU B 1 57 ? -20.297 11.438 -2.275 1 98.88 57 LEU B N 1
ATOM 3669 C CA . LEU B 1 57 ? -20.078 12.82 -1.863 1 98.88 57 LEU B CA 1
ATOM 3670 C C . LEU B 1 57 ? -19.547 12.891 -0.433 1 98.88 57 LEU B C 1
ATOM 3672 O O . LEU B 1 57 ? -20.109 12.266 0.469 1 98.88 57 LEU B O 1
ATOM 3676 N N . LEU B 1 58 ? -18.469 13.562 -0.198 1 98.94 58 LEU B N 1
ATOM 3677 C CA . LEU B 1 58 ? -17.891 13.719 1.131 1 98.94 58 LEU B CA 1
ATOM 3678 C C . LEU B 1 58 ? -17.125 15.031 1.24 1 98.94 58 LEU B C 1
ATOM 3680 O O . LEU B 1 58 ? -16.922 15.727 0.242 1 98.94 58 LEU B O 1
ATOM 3684 N N . PRO B 1 59 ? -16.766 15.469 2.484 1 98.94 59 PRO B N 1
ATOM 3685 C CA . PRO B 1 59 ? -15.891 16.641 2.574 1 98.94 59 PRO B CA 1
ATOM 3686 C C . PRO B 1 59 ? -14.57 16.453 1.833 1 98.94 59 PRO B C 1
ATOM 3688 O O . PRO B 1 59 ? -14.039 15.336 1.777 1 98.94 59 PRO B O 1
ATOM 3691 N N . ALA B 1 60 ? -14.062 17.547 1.223 1 98.94 60 ALA B N 1
ATOM 3692 C CA . ALA B 1 60 ? -12.703 17.469 0.684 1 98.94 60 ALA B CA 1
ATOM 3693 C C . ALA B 1 60 ? -11.711 17.031 1.757 1 98.94 60 ALA B C 1
ATOM 3695 O O . ALA B 1 60 ? -11.82 17.438 2.916 1 98.94 60 ALA B O 1
ATOM 3696 N N . PHE B 1 61 ? -10.742 16.219 1.387 1 98.94 61 PHE B N 1
ATOM 3697 C CA . PHE B 1 61 ? -9.75 15.703 2.318 1 98.94 61 PHE B CA 1
ATOM 3698 C C . PHE B 1 61 ? -8.844 16.812 2.816 1 98.94 61 PHE B C 1
ATOM 3700 O O . PHE B 1 61 ? -8.711 17.859 2.168 1 98.94 61 PHE B O 1
ATOM 3707 N N . ILE B 1 62 ? -8.305 16.609 3.973 1 98.94 62 ILE B N 1
ATOM 3708 C CA . ILE B 1 62 ? -7.293 17.469 4.578 1 98.94 62 ILE B CA 1
ATOM 3709 C C . ILE B 1 62 ? -5.992 16.703 4.758 1 98.94 62 ILE B C 1
ATOM 3711 O O . ILE B 1 62 ? -5.961 15.672 5.449 1 98.94 62 ILE B O 1
ATOM 3715 N N . ASN B 1 63 ? -4.949 17.078 4.094 1 98.94 63 ASN B N 1
ATOM 3716 C CA . ASN B 1 63 ? -3.6 16.578 4.336 1 98.94 63 ASN B CA 1
ATOM 3717 C C . ASN B 1 63 ? -2.854 17.438 5.344 1 98.94 63 ASN B C 1
ATOM 3719 O O . ASN B 1 63 ? -2.197 18.422 4.961 1 98.94 63 ASN B O 1
ATOM 3723 N N . ALA B 1 64 ? -2.797 17.031 6.594 1 98.88 64 ALA B N 1
ATOM 3724 C CA . ALA B 1 64 ? -2.42 17.922 7.699 1 98.88 64 ALA B CA 1
ATOM 3725 C C . ALA B 1 64 ? -0.904 18.078 7.777 1 98.88 64 ALA B C 1
ATOM 3727 O O . ALA B 1 64 ? -0.401 18.906 8.539 1 98.88 64 ALA B O 1
ATOM 3728 N N . HIS B 1 65 ? -0.172 17.312 6.98 1 98.94 65 HIS B N 1
ATOM 3729 C CA . HIS B 1 65 ? 1.283 17.406 7.02 1 98.94 65 HIS B CA 1
ATOM 3730 C C . HIS B 1 65 ? 1.898 16.969 5.695 1 98.94 65 HIS B C 1
ATOM 3732 O O . HIS B 1 65 ? 1.781 15.812 5.301 1 98.94 65 HIS B O 1
ATOM 3738 N N . THR B 1 66 ? 2.566 17.875 5.055 1 98.81 66 THR B N 1
ATOM 3739 C CA . THR B 1 66 ? 3.273 17.578 3.814 1 98.81 66 THR B CA 1
ATOM 3740 C C . THR B 1 66 ? 4.465 18.516 3.629 1 98.81 66 THR B C 1
ATOM 3742 O O . THR B 1 66 ? 4.535 19.578 4.262 1 98.81 66 THR B O 1
ATOM 3745 N N . HIS B 1 67 ? 5.48 18.094 2.949 1 98.19 67 HIS B N 1
ATOM 3746 C CA . HIS B 1 67 ? 6.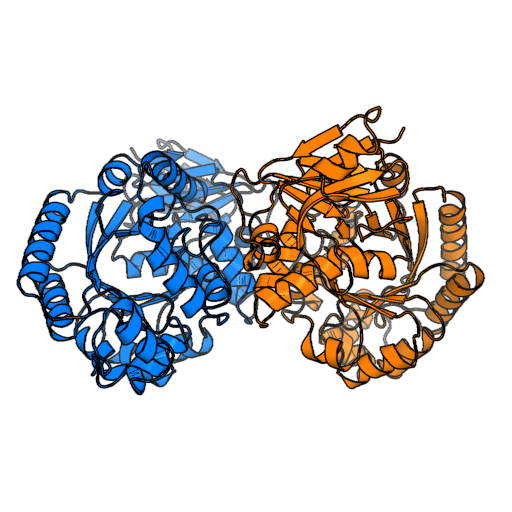641 18.875 2.547 1 98.19 67 HIS B CA 1
ATOM 3747 C C . HIS B 1 67 ? 6.695 19.047 1.031 1 98.19 67 HIS B C 1
ATOM 3749 O O . HIS B 1 67 ? 7.207 18.172 0.326 1 98.19 67 HIS B O 1
ATOM 3755 N N . PHE B 1 68 ? 6.324 20.234 0.522 1 98 68 PHE B N 1
ATOM 3756 C CA . PHE B 1 68 ? 6.324 20.438 -0.921 1 98 68 PHE B CA 1
ATOM 3757 C C . PHE B 1 68 ? 7.734 20.703 -1.432 1 98 68 PHE B C 1
ATOM 3759 O O . PHE B 1 68 ? 8.031 20.453 -2.6 1 98 68 PHE B O 1
ATOM 3766 N N . GLU B 1 69 ? 8.641 21.156 -0.55 1 93.94 69 GLU B N 1
ATOM 3767 C CA . GLU B 1 69 ? 9.984 21.562 -0.953 1 93.94 69 GLU B CA 1
ATOM 3768 C C . GLU B 1 69 ? 10.773 20.375 -1.49 1 93.94 69 GLU B C 1
ATOM 3770 O O . GLU B 1 69 ? 11.664 20.547 -2.326 1 93.94 69 GLU B O 1
ATOM 3775 N N . PHE B 1 70 ? 10.391 19.156 -1.059 1 92.38 70 PHE B N 1
ATOM 3776 C CA . PHE B 1 70 ? 11.156 17.969 -1.431 1 92.38 70 PHE B CA 1
ATOM 3777 C C . PHE B 1 70 ? 10.516 17.266 -2.617 1 92.38 70 PHE B C 1
ATOM 3779 O O . PHE B 1 70 ? 10.852 16.109 -2.916 1 92.38 70 PHE B O 1
ATOM 3786 N N . SER B 1 71 ? 9.688 17.922 -3.346 1 93.81 71 SER B N 1
ATOM 3787 C CA . SER B 1 71 ? 8.883 17.281 -4.375 1 93.81 71 SER B CA 1
ATOM 3788 C C . SER B 1 71 ? 9.719 16.938 -5.602 1 93.81 71 SER B C 1
ATOM 3790 O O . SER B 1 71 ? 9.273 16.188 -6.469 1 93.81 71 SER B O 1
ATOM 3792 N N . ASN B 1 72 ? 10.961 17.406 -5.617 1 90.56 72 ASN B N 1
ATOM 3793 C CA . ASN B 1 72 ? 11.844 17.094 -6.738 1 90.56 72 ASN B CA 1
ATOM 3794 C C . ASN B 1 72 ? 12.594 15.781 -6.516 1 90.56 72 ASN B C 1
ATOM 3796 O O . ASN B 1 72 ? 13.32 15.32 -7.398 1 90.56 72 ASN B O 1
ATOM 3800 N N . ASN B 1 73 ? 12.352 15.203 -5.348 1 89.25 73 ASN B N 1
ATOM 3801 C CA . ASN B 1 73 ? 13 13.93 -5.07 1 89.25 73 ASN B CA 1
ATOM 3802 C C . ASN B 1 73 ? 12.398 12.797 -5.906 1 89.25 73 ASN B C 1
ATOM 3804 O O . ASN B 1 73 ? 11.18 12.617 -5.922 1 89.25 73 ASN B O 1
ATOM 3808 N N . LYS B 1 74 ? 13.195 11.984 -6.504 1 79.81 74 LYS B N 1
ATOM 3809 C CA . LYS B 1 74 ? 12.734 10.805 -7.223 1 79.81 74 LYS B CA 1
ATOM 3810 C C . LYS B 1 74 ? 13.219 9.523 -6.543 1 79.81 74 LYS B C 1
ATOM 3812 O O . LYS B 1 74 ? 12.406 8.688 -6.137 1 79.81 74 LYS B O 1
ATOM 3817 N N . ALA B 1 75 ? 14.398 9.383 -6.297 1 85.94 75 ALA B N 1
ATOM 3818 C CA . ALA B 1 75 ? 15 8.234 -5.625 1 85.94 75 ALA B CA 1
ATOM 3819 C C . ALA B 1 75 ? 16.422 8.539 -5.172 1 85.94 75 ALA B C 1
ATOM 3821 O O . ALA B 1 75 ? 17.312 7.688 -5.273 1 85.94 75 ALA B O 1
ATOM 3822 N N . SER B 1 76 ? 16.531 9.68 -4.605 1 88.69 76 SER B N 1
ATOM 3823 C CA . SER B 1 76 ? 17.875 10.156 -4.289 1 88.69 76 SER B CA 1
ATOM 3824 C C . SER B 1 76 ? 18.266 9.781 -2.865 1 88.69 76 SER B C 1
ATOM 3826 O O . SER B 1 76 ? 19.453 9.828 -2.51 1 88.69 76 SER B O 1
ATOM 3828 N N . PHE B 1 77 ? 17.266 9.43 -2.094 1 93.31 77 PHE B N 1
ATOM 3829 C CA . PHE B 1 77 ? 17.562 9.227 -0.681 1 93.31 77 PHE B CA 1
ATOM 3830 C C . PHE B 1 77 ? 17.5 7.742 -0.329 1 93.31 77 PHE B C 1
ATOM 3832 O O . PHE B 1 77 ? 16.875 6.953 -1.034 1 93.31 77 PHE B O 1
ATOM 3839 N N . ASP B 1 78 ? 18.234 7.434 0.732 1 95.62 78 ASP B N 1
ATOM 3840 C CA . ASP B 1 78 ? 18.312 6.055 1.195 1 95.62 78 ASP B CA 1
ATOM 3841 C C . ASP B 1 78 ? 17.156 5.73 2.148 1 95.62 78 ASP B C 1
ATOM 3843 O O . ASP B 1 78 ? 16.797 6.551 2.994 1 95.62 78 ASP B O 1
ATOM 3847 N N . TYR B 1 79 ? 16.562 4.59 1.951 1 97.19 79 TYR B N 1
ATOM 3848 C CA . TYR B 1 79 ? 15.508 4.121 2.836 1 97.19 79 TYR B CA 1
ATOM 3849 C C . TYR B 1 79 ? 15.938 2.859 3.578 1 97.19 79 TYR B C 1
ATOM 3851 O O . TYR B 1 79 ? 16.984 2.277 3.273 1 97.19 79 TYR B O 1
ATOM 3859 N N . GLY B 1 80 ? 15.164 2.486 4.613 1 96.31 80 GLY B N 1
ATOM 3860 C CA . GLY B 1 80 ? 15.445 1.298 5.402 1 96.31 80 GLY B CA 1
ATOM 3861 C C . GLY B 1 80 ? 15.781 1.609 6.852 1 96.31 80 GLY B C 1
ATOM 3862 O O . GLY B 1 80 ? 15.594 0.767 7.73 1 96.31 80 GLY B O 1
ATOM 3863 N N . SER B 1 81 ? 16.297 2.777 7.078 1 95.62 81 SER B N 1
ATOM 3864 C CA . SER B 1 81 ? 16.578 3.258 8.43 1 95.62 81 SER B CA 1
ATOM 3865 C C . SER B 1 81 ? 16.531 4.781 8.492 1 95.62 81 SER B C 1
ATOM 3867 O O . SER B 1 81 ? 16.828 5.457 7.504 1 95.62 81 SER B O 1
ATOM 3869 N N . PHE B 1 82 ? 16.141 5.258 9.664 1 96.69 82 PHE B N 1
ATOM 3870 C CA . PHE B 1 82 ? 16.094 6.703 9.852 1 96.69 82 PHE B CA 1
ATOM 3871 C C . PHE B 1 82 ? 17.484 7.316 9.695 1 96.69 82 PHE B C 1
ATOM 3873 O O . PHE B 1 82 ? 17.641 8.352 9.055 1 96.69 82 PHE B O 1
ATOM 3880 N N . SER B 1 83 ? 18.469 6.648 10.273 1 94.69 83 SER B N 1
ATOM 3881 C CA . SER B 1 83 ? 19.844 7.148 10.211 1 94.69 83 SER B CA 1
ATOM 3882 C C . SER B 1 83 ? 20.359 7.195 8.773 1 94.69 83 SER B C 1
ATOM 3884 O O . SER B 1 83 ? 20.953 8.188 8.359 1 94.69 83 SER B O 1
ATOM 3886 N N . GLY B 1 84 ? 20.141 6.086 8.039 1 93.56 84 GLY B N 1
ATOM 3887 C CA . GLY B 1 84 ? 20.547 6.07 6.637 1 93.56 84 GLY B CA 1
ATOM 3888 C C . GLY B 1 84 ? 19.875 7.152 5.812 1 93.56 84 GLY B C 1
ATOM 3889 O O . GLY B 1 84 ? 20.531 7.832 5.023 1 93.56 84 GLY B O 1
ATOM 3890 N N . TRP B 1 85 ? 18.609 7.309 6 1 96.19 85 TRP B N 1
ATOM 3891 C CA . TRP B 1 85 ? 17.828 8.328 5.297 1 96.19 85 TRP B CA 1
ATOM 3892 C C . TRP B 1 85 ? 18.344 9.727 5.629 1 96.19 85 TRP B C 1
ATOM 3894 O O . TRP B 1 85 ? 18.641 10.508 4.727 1 96.19 85 TRP B O 1
ATOM 3904 N N . LEU B 1 86 ? 18.422 10.047 6.957 1 94.56 86 LEU B N 1
ATOM 3905 C CA . LEU B 1 86 ? 18.844 11.375 7.383 1 94.56 86 LEU B CA 1
ATOM 3906 C C . LEU B 1 86 ? 20.25 11.695 6.852 1 94.56 86 LEU B C 1
ATOM 3908 O O . LEU B 1 86 ? 20.484 12.805 6.379 1 94.56 86 LEU B O 1
ATOM 3912 N N . GLY B 1 87 ? 21.156 10.719 6.938 1 90.81 87 GLY B N 1
ATOM 3913 C CA . GLY B 1 87 ? 22.484 10.906 6.371 1 90.81 87 GLY B CA 1
ATOM 3914 C C . GLY B 1 87 ? 22.453 11.258 4.895 1 90.81 87 GLY B C 1
ATOM 3915 O O . GLY B 1 87 ? 23.172 12.156 4.453 1 90.81 87 GLY B O 1
ATOM 3916 N N . SER B 1 88 ? 21.594 10.57 4.148 1 92.44 88 SER B N 1
ATOM 3917 C CA . SER B 1 88 ? 21.5 10.812 2.711 1 92.44 88 SER B CA 1
ATOM 3918 C C . SER B 1 88 ? 20.891 12.18 2.418 1 92.44 88 SER B C 1
ATOM 3920 O O . SER B 1 88 ? 21.25 12.836 1.44 1 92.44 88 SER B O 1
ATOM 3922 N N . VAL B 1 89 ? 19.906 12.633 3.229 1 91.12 89 VAL B N 1
ATOM 3923 C CA . VAL B 1 89 ? 19.297 13.945 3.078 1 91.12 89 VAL B CA 1
ATOM 3924 C C . VAL B 1 89 ? 20.328 15.047 3.303 1 91.12 89 VAL B C 1
ATOM 3926 O O . VAL B 1 89 ? 20.391 16.016 2.547 1 91.12 89 VAL B O 1
ATOM 3929 N N . LEU B 1 90 ? 21.141 14.898 4.32 1 87.06 90 LEU B N 1
ATOM 3930 C CA . LEU B 1 90 ? 22.156 15.891 4.641 1 87.06 90 LEU B CA 1
ATOM 3931 C C . LEU B 1 90 ? 23.203 15.977 3.535 1 87.06 90 LEU B C 1
ATOM 3933 O O . LEU B 1 90 ? 23.734 17.047 3.254 1 87.06 90 LEU B O 1
ATOM 3937 N N . ASN B 1 91 ? 23.422 14.875 2.869 1 84.12 91 ASN B N 1
ATOM 3938 C CA . ASN B 1 91 ? 24.453 14.828 1.842 1 84.12 91 ASN B CA 1
ATOM 3939 C C . ASN B 1 91 ? 23.938 15.344 0.502 1 84.12 91 ASN B C 1
ATOM 3941 O O . ASN B 1 91 ? 24.703 15.898 -0.29 1 84.12 91 ASN B O 1
ATOM 3945 N N . ASN B 1 92 ? 22.578 15.141 0.27 1 81.19 92 ASN B N 1
ATOM 3946 C CA . ASN B 1 92 ? 22.094 15.383 -1.081 1 81.19 92 ASN B CA 1
ATOM 3947 C C . ASN B 1 92 ? 20.906 16.344 -1.08 1 81.19 92 ASN B C 1
ATOM 3949 O O . ASN B 1 92 ? 20.312 16.609 -2.127 1 81.19 92 ASN B O 1
ATOM 3953 N N . GLY B 1 93 ? 20.531 16.875 -0.046 1 77.5 93 GLY B N 1
ATOM 3954 C CA . GLY B 1 93 ? 19.312 17.656 0.102 1 77.5 93 GLY B CA 1
ATOM 3955 C C . GLY B 1 93 ? 19.328 18.953 -0.702 1 77.5 93 GLY B C 1
ATOM 3956 O O . GLY B 1 93 ? 18.297 19.391 -1.195 1 77.5 93 GLY B O 1
ATOM 3957 N N . GLY B 1 94 ? 20.453 19.516 -0.86 1 77.94 94 GLY B N 1
ATOM 3958 C CA . GLY B 1 94 ? 20.547 20.781 -1.582 1 77.94 94 GLY B CA 1
ATOM 3959 C C . GLY B 1 94 ? 20.172 20.656 -3.049 1 77.94 94 GLY B C 1
ATOM 3960 O O . GLY B 1 94 ? 19.531 21.547 -3.605 1 77.94 94 GLY B O 1
ATOM 3961 N N . ALA B 1 95 ? 20.359 19.609 -3.613 1 80.19 95 ALA B N 1
ATOM 3962 C CA . ALA B 1 95 ? 20.141 19.391 -5.043 1 80.19 95 ALA B CA 1
ATOM 3963 C C . ALA B 1 95 ? 18.641 19.344 -5.371 1 80.19 95 ALA B C 1
ATOM 3965 O O . ALA B 1 95 ? 18.219 19.797 -6.43 1 80.19 95 ALA B O 1
ATOM 3966 N N . ILE B 1 96 ? 17.906 18.906 -4.453 1 84.44 96 ILE B N 1
ATOM 3967 C CA . ILE B 1 96 ? 16.484 18.703 -4.723 1 84.44 96 ILE B CA 1
ATOM 3968 C C . ILE B 1 96 ? 15.742 20.031 -4.668 1 84.44 96 ILE B C 1
ATOM 3970 O O . ILE B 1 96 ? 14.617 20.156 -5.156 1 84.44 96 ILE B O 1
ATOM 3974 N N . LEU B 1 97 ? 16.422 21.016 -4.121 1 88 97 LEU B N 1
ATOM 3975 C CA . LEU B 1 97 ? 15.781 22.328 -3.953 1 88 97 LEU B CA 1
ATOM 3976 C C . LEU B 1 97 ? 15.977 23.188 -5.195 1 88 97 LEU B C 1
ATOM 3978 O O . LEU B 1 97 ? 15.312 24.219 -5.355 1 88 97 LEU B O 1
ATOM 3982 N N . GLU B 1 98 ? 16.812 22.656 -6.07 1 87.75 98 GLU B N 1
ATOM 3983 C CA . GLU B 1 98 ? 17.094 23.406 -7.289 1 87.75 98 GLU B CA 1
ATOM 3984 C C . GLU B 1 98 ? 16.031 23.141 -8.352 1 87.75 98 GLU B C 1
ATOM 3986 O O . GLU B 1 98 ? 15.656 22 -8.609 1 87.75 98 GLU B O 1
ATOM 3991 N N . ASN B 1 99 ? 15.484 24.219 -8.938 1 89.25 99 ASN B N 1
ATOM 3992 C CA . ASN B 1 99 ? 14.539 24.125 -10.039 1 89.25 99 ASN B CA 1
ATOM 3993 C C . ASN B 1 99 ? 13.367 23.219 -9.703 1 89.25 99 ASN B C 1
ATOM 3995 O O . ASN B 1 99 ? 13.031 22.312 -10.477 1 89.25 99 ASN B O 1
ATOM 3999 N N . CYS B 1 100 ? 12.867 23.484 -8.484 1 92.62 100 CYS B N 1
ATOM 4000 C CA . CYS B 1 100 ? 11.883 22.531 -7.988 1 92.62 100 CYS B CA 1
ATOM 4001 C C . CYS B 1 100 ? 10.461 23.047 -8.195 1 92.62 100 CYS B C 1
ATOM 4003 O O . CYS B 1 100 ? 9.5 22.438 -7.742 1 92.62 100 CYS B O 1
ATOM 4005 N N . GLN B 1 101 ? 10.258 24.172 -8.898 1 94.94 101 GLN B N 1
ATOM 4006 C CA . GLN B 1 101 ? 8.953 24.797 -9.047 1 94.94 101 GLN B CA 1
ATOM 4007 C C . GLN B 1 101 ? 7.973 23.859 -9.758 1 94.94 101 GLN B C 1
ATOM 4009 O O . GLN B 1 101 ? 6.828 23.703 -9.32 1 94.94 101 GLN B O 1
ATOM 4014 N N . GLY B 1 102 ? 8.43 23.297 -10.859 1 96.19 102 GLY B N 1
ATOM 4015 C CA . GLY B 1 102 ? 7.578 22.375 -11.594 1 96.19 102 GLY B CA 1
ATOM 4016 C C . GLY B 1 102 ? 7.152 21.172 -10.758 1 96.19 102 GLY B C 1
ATOM 4017 O O . GLY B 1 102 ? 5.992 20.75 -10.82 1 96.19 102 GLY B O 1
ATOM 4018 N N . ALA B 1 103 ? 8.062 20.625 -10.008 1 96.19 103 ALA B N 1
ATOM 4019 C CA . ALA B 1 103 ? 7.777 19.484 -9.148 1 96.19 103 ALA B CA 1
ATOM 4020 C C . ALA B 1 103 ? 6.777 19.844 -8.055 1 96.19 103 ALA B C 1
ATOM 4022 O O . ALA B 1 103 ? 5.891 19.062 -7.727 1 96.19 103 ALA B O 1
ATOM 4023 N N . ILE B 1 104 ? 6.914 21.062 -7.504 1 97.81 104 ILE B N 1
ATOM 4024 C CA . ILE B 1 104 ? 6 21.531 -6.469 1 97.81 104 ILE B CA 1
ATOM 4025 C C . ILE B 1 104 ? 4.605 21.719 -7.059 1 97.81 104 ILE B C 1
ATOM 4027 O O . ILE B 1 104 ? 3.609 21.328 -6.445 1 97.81 104 ILE B O 1
ATOM 4031 N N . GLN B 1 105 ? 4.531 22.266 -8.227 1 98.06 105 GLN B N 1
ATOM 4032 C CA . GLN B 1 105 ? 3.248 22.438 -8.898 1 98.06 105 GLN B CA 1
ATOM 4033 C C . GLN B 1 105 ? 2.564 21.094 -9.133 1 98.06 105 GLN B C 1
ATOM 4035 O O . GLN B 1 105 ? 1.354 20.969 -8.93 1 98.06 105 GLN B O 1
ATOM 4040 N N . ASN B 1 106 ? 3.344 20.141 -9.562 1 97.69 106 ASN B N 1
ATOM 4041 C CA . ASN B 1 106 ? 2.807 18.797 -9.758 1 97.69 106 ASN B CA 1
ATOM 4042 C C . ASN B 1 106 ? 2.311 18.188 -8.453 1 97.69 106 ASN B C 1
ATOM 4044 O O . ASN B 1 106 ? 1.293 17.5 -8.43 1 97.69 106 ASN B O 1
ATOM 4048 N N . ALA B 1 107 ? 3.084 18.406 -7.414 1 98.19 107 ALA B N 1
ATOM 4049 C CA . ALA B 1 107 ? 2.695 17.906 -6.098 1 98.19 107 ALA B CA 1
ATOM 4050 C C . ALA B 1 107 ? 1.38 18.531 -5.641 1 98.19 107 ALA B C 1
ATOM 4052 O O . ALA B 1 107 ? 0.521 17.844 -5.078 1 98.19 107 ALA B O 1
ATOM 4053 N N . ILE B 1 108 ? 1.203 19.828 -5.852 1 98.62 108 ILE B N 1
ATOM 4054 C CA . ILE B 1 108 ? -0.031 20.516 -5.512 1 98.62 108 ILE B CA 1
ATOM 4055 C C . ILE B 1 108 ? -1.189 19.953 -6.324 1 98.62 108 ILE B C 1
ATOM 4057 O O . ILE B 1 108 ? -2.258 19.656 -5.777 1 98.62 108 ILE B O 1
ATOM 4061 N N . SER B 1 109 ? -0.959 19.75 -7.594 1 98.56 109 SER B N 1
ATOM 4062 C CA . SER B 1 109 ? -1.973 19.141 -8.453 1 98.56 109 SER B CA 1
ATOM 4063 C C . SER B 1 109 ? -2.371 17.766 -7.965 1 98.56 109 SER B C 1
ATOM 4065 O O . SER B 1 109 ? -3.547 17.391 -8.016 1 98.56 109 SER B O 1
ATOM 4067 N N . THR B 1 110 ? -1.387 17 -7.512 1 98.62 110 THR B N 1
ATOM 4068 C CA . THR B 1 110 ? -1.632 15.656 -6.996 1 98.62 110 THR B CA 1
ATOM 4069 C C . THR B 1 110 ? -2.543 15.703 -5.773 1 98.62 110 THR B C 1
ATOM 4071 O O . THR B 1 110 ? -3.418 14.852 -5.609 1 98.62 110 THR B O 1
ATOM 4074 N N . GLN B 1 111 ? -2.348 16.703 -4.922 1 98.88 111 GLN B N 1
ATOM 4075 C CA . GLN B 1 111 ? -3.248 16.891 -3.789 1 98.88 111 GLN B CA 1
ATOM 4076 C C . GLN B 1 111 ? -4.688 17.078 -4.254 1 98.88 111 GLN B C 1
ATOM 4078 O O . GLN B 1 111 ? -5.59 16.359 -3.836 1 98.88 111 GLN B O 1
ATOM 4083 N N . LEU B 1 112 ? -4.855 18 -5.176 1 98.88 112 LEU B N 1
ATOM 4084 C CA . LEU B 1 112 ? -6.188 18.328 -5.664 1 98.88 112 LEU B CA 1
ATOM 4085 C C . LEU B 1 112 ? -6.848 17.125 -6.32 1 98.88 112 LEU B C 1
ATOM 4087 O O . LEU B 1 112 ? -8 16.797 -6.027 1 98.88 112 LEU B O 1
ATOM 4091 N N . LYS B 1 113 ? -6.129 16.406 -7.094 1 98.75 113 LYS B N 1
ATOM 4092 C CA . LYS B 1 113 ? -6.664 15.258 -7.824 1 98.75 113 LYS B CA 1
ATOM 4093 C C . LYS B 1 113 ? -7.059 14.133 -6.875 1 98.75 113 LYS B C 1
ATOM 4095 O O . LYS B 1 113 ? -7.934 13.32 -7.188 1 98.75 113 LYS B O 1
ATOM 4100 N N . SER B 1 114 ? -6.434 14.125 -5.73 1 98.81 114 SER B N 1
ATOM 4101 C CA . SER B 1 114 ? -6.754 13.094 -4.75 1 98.81 114 SER B CA 1
ATOM 4102 C C . SER B 1 114 ? -7.898 13.531 -3.84 1 98.81 114 SER B C 1
ATOM 4104 O O . SER B 1 114 ? -8.234 12.836 -2.877 1 98.81 114 SER B O 1
ATOM 4106 N N . GLY B 1 115 ? -8.5 14.695 -4.102 1 98.88 115 GLY B N 1
ATOM 4107 C CA . GLY B 1 115 ? -9.656 15.164 -3.35 1 98.88 115 GLY B CA 1
ATOM 4108 C C . GLY B 1 115 ? -9.289 16.016 -2.154 1 98.88 115 GLY B C 1
ATOM 4109 O O . GLY B 1 115 ? -10.125 16.281 -1.288 1 98.88 115 GLY B O 1
ATOM 4110 N N . VAL B 1 116 ? -8.031 16.453 -2.094 1 98.94 116 VAL B N 1
ATOM 4111 C CA . VAL B 1 116 ? -7.566 17.281 -0.98 1 98.94 116 VAL B CA 1
ATOM 4112 C C . VAL B 1 116 ? -7.895 18.75 -1.246 1 98.94 116 VAL B C 1
ATOM 4114 O O . VAL B 1 116 ? -7.645 19.25 -2.342 1 98.94 116 VAL B O 1
ATOM 4117 N N . GLY B 1 117 ? -8.445 19.406 -0.26 1 98.88 117 GLY B N 1
ATOM 4118 C CA . GLY B 1 117 ? -8.75 20.828 -0.377 1 98.88 117 GLY B CA 1
ATOM 4119 C C . GLY B 1 117 ? -7.953 21.688 0.58 1 98.88 117 GLY B C 1
ATOM 4120 O O . GLY B 1 117 ? -7.879 22.906 0.409 1 98.88 117 GLY B O 1
ATOM 4121 N N . SER B 1 118 ? -7.371 21.078 1.588 1 98.94 118 SER B N 1
ATOM 4122 C CA . SER B 1 118 ? -6.594 21.812 2.588 1 98.94 118 SER B CA 1
ATOM 4123 C C . SER B 1 118 ? -5.316 21.047 2.943 1 98.94 118 SER B C 1
ATOM 4125 O O . SER B 1 118 ? -5.316 19.828 3.02 1 98.94 118 SER B O 1
ATOM 4127 N N . VAL B 1 119 ? -4.238 21.844 3.156 1 98.94 119 VAL B N 1
ATOM 4128 C CA . VAL B 1 119 ? -2.967 21.203 3.48 1 98.94 119 VAL B CA 1
ATOM 4129 C C . VAL B 1 119 ? -2.289 21.938 4.629 1 98.94 119 VAL B C 1
ATOM 4131 O O . VAL B 1 119 ? -2.469 23.156 4.781 1 98.94 119 VAL B O 1
ATOM 4134 N N . GLY B 1 120 ? -1.656 21.172 5.547 1 98.94 120 GLY B N 1
ATOM 4135 C CA . GLY B 1 120 ? -0.584 21.688 6.383 1 98.94 120 GLY B CA 1
ATOM 4136 C C . GLY B 1 120 ? 0.793 21.484 5.785 1 98.94 120 GLY B C 1
ATOM 4137 O O . GLY B 1 120 ? 1.294 20.359 5.738 1 98.94 120 GLY B O 1
ATOM 4138 N N . ALA B 1 121 ? 1.418 22.594 5.324 1 98.81 121 ALA B N 1
ATOM 4139 C CA . ALA B 1 121 ? 2.68 22.5 4.594 1 98.81 121 ALA B CA 1
ATOM 4140 C C . ALA B 1 121 ? 3.848 22.969 5.461 1 98.81 121 ALA B C 1
ATOM 4142 O O . ALA B 1 121 ? 3.859 24.094 5.941 1 98.81 121 ALA B O 1
ATOM 4143 N N . ILE B 1 122 ? 4.773 22.094 5.648 1 98.75 122 ILE B N 1
ATOM 4144 C CA . ILE B 1 122 ? 6.004 22.453 6.348 1 98.75 122 ILE B CA 1
ATOM 4145 C C . ILE B 1 122 ? 6.992 23.062 5.363 1 98.75 122 ILE B C 1
ATOM 4147 O O . ILE B 1 122 ? 7.273 22.484 4.309 1 98.75 122 ILE B O 1
ATOM 4151 N N . SER B 1 123 ? 7.516 24.203 5.77 1 97.88 123 SER B N 1
ATOM 4152 C CA . SER B 1 123 ? 8.383 24.938 4.848 1 97.88 123 SER B CA 1
ATOM 4153 C C . SER B 1 123 ? 9.625 25.453 5.559 1 97.88 123 SER B C 1
ATOM 4155 O O . SER B 1 123 ? 9.531 26.078 6.613 1 97.88 123 SER B O 1
ATOM 4157 N N . ASN B 1 124 ? 10.766 25.172 4.953 1 95.06 124 ASN B N 1
ATOM 4158 C CA . ASN B 1 124 ? 12.016 25.734 5.438 1 95.06 124 ASN B CA 1
ATOM 4159 C C . ASN B 1 124 ? 12.375 27.031 4.703 1 95.06 124 ASN B C 1
ATOM 4161 O O . ASN B 1 124 ? 12.898 27.969 5.305 1 95.06 124 ASN B O 1
ATOM 4165 N N . HIS B 1 125 ? 11.992 27.141 3.396 1 93.75 125 HIS B N 1
ATOM 4166 C CA . HIS B 1 125 ? 12.508 28.219 2.561 1 93.75 125 HIS B CA 1
ATOM 4167 C C . HIS B 1 125 ? 11.367 29.016 1.935 1 93.75 125 HIS B C 1
ATOM 4169 O O . HIS B 1 125 ? 11.609 29.953 1.171 1 93.75 125 HIS B O 1
ATOM 4175 N N . LEU B 1 126 ? 10.156 28.656 2.18 1 96 126 LEU B N 1
ATOM 4176 C CA . LEU B 1 126 ? 8.953 29.344 1.722 1 96 126 LEU B CA 1
ATOM 4177 C C . LEU B 1 126 ? 8.875 29.344 0.199 1 96 126 LEU B C 1
ATOM 4179 O O . LEU B 1 126 ? 8.195 30.188 -0.393 1 96 126 LEU B O 1
ATOM 4183 N N . ILE B 1 127 ? 9.516 28.312 -0.435 1 95.12 127 ILE B N 1
ATOM 4184 C CA . ILE B 1 127 ? 9.609 28.266 -1.89 1 95.12 127 ILE B CA 1
ATOM 4185 C C . ILE B 1 127 ? 8.242 27.938 -2.482 1 95.12 127 ILE B C 1
ATOM 4187 O O . ILE B 1 127 ? 7.945 28.312 -3.621 1 95.12 127 ILE B O 1
ATOM 4191 N N . GLU B 1 128 ? 7.348 27.297 -1.747 1 97 128 GLU B N 1
ATOM 4192 C CA . GLU B 1 128 ? 6.074 26.828 -2.281 1 97 128 GLU B CA 1
ATOM 4193 C C . GLU B 1 128 ? 4.973 27.859 -2.057 1 97 128 GLU B C 1
ATOM 4195 O O . GLU B 1 128 ? 3.863 27.719 -2.576 1 97 128 GLU B O 1
ATOM 4200 N N . VAL B 1 129 ? 5.219 28.953 -1.294 1 97.88 129 VAL B N 1
ATOM 4201 C CA . VAL B 1 129 ? 4.176 29.828 -0.781 1 97.88 129 VAL B CA 1
ATOM 4202 C C . VAL B 1 129 ? 3.439 30.5 -1.945 1 97.88 129 VAL B C 1
ATOM 4204 O O . VAL B 1 129 ? 2.207 30.5 -1.983 1 97.88 129 VAL B O 1
ATOM 4207 N N . ASN B 1 130 ? 4.168 31.047 -2.906 1 96.88 130 ASN B N 1
ATOM 4208 C CA . ASN B 1 130 ? 3.525 31.703 -4.035 1 96.88 130 ASN B CA 1
ATOM 4209 C C . ASN B 1 130 ? 2.709 30.719 -4.871 1 96.88 130 ASN B C 1
ATOM 4211 O O . ASN B 1 130 ? 1.633 31.062 -5.363 1 96.88 130 ASN B O 1
ATOM 4215 N N . LEU B 1 131 ? 3.256 29.516 -5.082 1 97.88 131 LEU B N 1
ATOM 4216 C CA . LEU B 1 131 ? 2.541 28.484 -5.824 1 97.88 131 LEU B CA 1
ATOM 4217 C C . LEU B 1 131 ? 1.268 28.062 -5.09 1 97.88 131 LEU B C 1
ATOM 4219 O O . LEU B 1 131 ? 0.242 27.797 -5.723 1 97.88 131 LEU B O 1
ATOM 4223 N N . LEU B 1 132 ? 1.316 28.031 -3.773 1 98.38 132 LEU B N 1
ATOM 4224 C CA . LEU B 1 132 ? 0.143 27.719 -2.965 1 98.38 132 LEU B CA 1
ATOM 4225 C C . LEU B 1 132 ? -0.902 28.828 -3.074 1 98.38 132 LEU B C 1
ATOM 4227 O O . LEU B 1 132 ? -2.098 28.547 -3.195 1 98.38 132 LEU B O 1
ATOM 4231 N N . LYS B 1 133 ? -0.477 30.016 -3.035 1 97.25 133 LYS B N 1
ATOM 4232 C CA . LYS B 1 133 ? -1.388 31.156 -3.156 1 97.25 133 LYS B CA 1
ATOM 4233 C C . LYS B 1 133 ? -2.111 31.141 -4.5 1 97.25 133 LYS B C 1
ATOM 4235 O O . LYS B 1 133 ? -3.281 31.516 -4.586 1 97.25 133 LYS B O 1
ATOM 4240 N N . GLU B 1 134 ? -1.408 30.703 -5.496 1 96.81 134 GLU B N 1
ATOM 4241 C CA . GLU B 1 134 ? -1.961 30.672 -6.844 1 96.81 134 GLU B CA 1
ATOM 4242 C C . GLU B 1 134 ? -2.869 29.453 -7.043 1 96.81 134 GLU B C 1
ATOM 4244 O O . GLU B 1 134 ? -3.654 29.406 -7.992 1 96.81 134 GLU B O 1
ATOM 4249 N N . SER B 1 135 ? -2.779 28.5 -6.203 1 97.75 135 SER B N 1
ATOM 4250 C CA . SER B 1 135 ? -3.598 27.281 -6.305 1 97.75 135 SER B CA 1
ATOM 4251 C C . SER B 1 135 ? -4.91 27.453 -5.547 1 97.75 135 SER B C 1
ATOM 4253 O O . SER B 1 135 ? -5.066 28.375 -4.75 1 97.75 135 SER B O 1
ATOM 4255 N N . PRO B 1 136 ? -5.848 26.562 -5.75 1 97.75 136 PRO B N 1
ATOM 4256 C CA . PRO B 1 136 ? -7.109 26.625 -5.008 1 97.75 136 PRO B CA 1
ATOM 4257 C C . PRO B 1 136 ? -7 26.062 -3.596 1 97.75 136 PRO B C 1
ATOM 4259 O O . PRO B 1 136 ? -7.938 26.188 -2.803 1 97.75 136 PRO B O 1
ATOM 4262 N N . LEU B 1 137 ? -5.926 25.516 -3.178 1 98.19 137 LEU B N 1
ATOM 4263 C CA . LEU B 1 137 ? -5.777 24.859 -1.886 1 98.19 137 LEU B CA 1
ATOM 4264 C C . LEU B 1 137 ? -5.863 25.859 -0.745 1 98.19 137 LEU B C 1
ATOM 4266 O O . LEU B 1 137 ? -5.34 26.984 -0.854 1 98.19 137 LEU B O 1
ATOM 4270 N N . ASN B 1 138 ? -6.57 25.5 0.274 1 98.31 138 ASN B N 1
ATOM 4271 C CA . ASN B 1 138 ? -6.367 26.141 1.569 1 98.31 138 ASN B CA 1
ATOM 4272 C C . ASN B 1 138 ? -5.102 25.625 2.252 1 98.31 138 ASN B C 1
ATOM 4274 O O . ASN B 1 138 ? -4.918 24.422 2.402 1 98.31 138 ASN B O 1
ATOM 4278 N N . ALA B 1 139 ? -4.23 26.609 2.629 1 98.69 139 ALA B N 1
ATOM 4279 C CA . ALA B 1 139 ? -2.943 26.125 3.129 1 98.69 139 ALA B CA 1
ATOM 4280 C C . ALA B 1 139 ? -2.602 26.781 4.465 1 98.69 139 ALA B C 1
ATOM 4282 O O . ALA B 1 139 ? -2.777 28 4.637 1 98.69 139 ALA B O 1
ATOM 4283 N N . VAL B 1 140 ? -2.311 26 5.441 1 98.88 140 VAL B N 1
ATOM 4284 C CA . VAL B 1 140 ? -1.582 26.438 6.625 1 98.88 140 VAL B CA 1
ATOM 4285 C C . VAL B 1 140 ? -0.092 26.156 6.453 1 98.88 140 VAL B C 1
ATOM 4287 O O . VAL B 1 140 ? 0.318 24.984 6.383 1 98.88 140 VAL B O 1
ATOM 4290 N N . VAL B 1 141 ? 0.706 27.188 6.312 1 98.88 141 VAL B N 1
ATOM 4291 C CA . VAL B 1 141 ? 2.135 27.031 6.07 1 98.88 141 VAL B CA 1
ATOM 4292 C C . VAL B 1 141 ? 2.9 27.141 7.387 1 98.88 141 VAL B C 1
ATOM 4294 O O . VAL B 1 141 ? 2.875 28.188 8.039 1 98.88 141 VAL B O 1
ATOM 4297 N N . PHE B 1 142 ? 3.555 26.047 7.77 1 98.94 142 PHE B N 1
ATOM 4298 C CA . PHE B 1 142 ? 4.367 26 8.984 1 98.94 142 PHE B CA 1
ATOM 4299 C C . PHE B 1 142 ? 5.82 26.328 8.672 1 98.94 142 PHE B C 1
ATOM 4301 O O . PHE B 1 142 ? 6.547 25.5 8.117 1 98.94 142 PHE B O 1
ATOM 4308 N N . LEU B 1 143 ? 6.227 27.531 9.008 1 98.88 143 LEU B N 1
ATOM 4309 C CA . LEU B 1 143 ? 7.645 27.844 8.906 1 98.88 143 LEU B CA 1
ATOM 4310 C C . LEU B 1 143 ? 8.453 27.062 9.938 1 98.88 143 LEU B C 1
ATOM 4312 O O . LEU B 1 143 ? 8.211 27.188 11.141 1 98.88 143 LEU B O 1
ATOM 4316 N N . GLU B 1 144 ? 9.391 26.281 9.477 1 98.69 144 GLU B N 1
ATOM 4317 C CA . GLU B 1 144 ? 10.062 25.328 10.344 1 98.69 144 GLU B CA 1
ATOM 4318 C C . GLU B 1 144 ? 11.406 25.875 10.828 1 98.69 144 GLU B C 1
ATOM 4320 O O . GLU B 1 144 ? 12.195 26.375 10.023 1 98.69 144 GLU B O 1
ATOM 4325 N N . PHE B 1 145 ? 11.648 25.781 12.102 1 98.12 145 PHE B N 1
ATOM 4326 C CA . PHE B 1 145 ? 12.906 26.203 12.719 1 98.12 145 PHE B CA 1
ATOM 4327 C C . PHE B 1 145 ? 13.789 25 13.016 1 98.12 145 PHE B C 1
ATOM 4329 O O . PHE B 1 145 ? 13.32 24 13.57 1 98.12 145 PHE B O 1
ATOM 4336 N N . LEU B 1 146 ? 14.984 25.047 12.594 1 94.31 146 LEU B N 1
ATOM 4337 C CA . LEU B 1 146 ? 16.031 24.078 12.906 1 94.31 146 LEU B CA 1
ATOM 4338 C C . LEU B 1 146 ? 17.25 24.766 13.484 1 94.31 146 LEU B C 1
ATOM 4340 O O . LEU B 1 146 ? 17.609 25.875 13.07 1 94.31 146 LEU B O 1
ATOM 4344 N N . GLY B 1 147 ? 17.922 24.172 14.461 1 89.31 147 GLY B N 1
ATOM 4345 C CA . GLY B 1 147 ? 19.141 24.688 15.062 1 89.31 147 GLY B CA 1
ATOM 4346 C C . GLY B 1 147 ? 19.531 23.969 16.344 1 89.31 147 GLY B C 1
ATOM 4347 O O . GLY B 1 147 ? 18.875 24.141 17.375 1 89.31 147 GLY B O 1
ATOM 4348 N N . SER B 1 148 ? 20.609 23.234 16.266 1 85.31 148 SER B N 1
ATOM 4349 C CA . SER B 1 148 ? 21.016 22.406 17.406 1 85.31 148 SER B CA 1
ATOM 4350 C C . SER B 1 148 ? 21.891 23.188 18.375 1 85.31 148 SER B C 1
ATOM 4352 O O . SER B 1 148 ? 22.234 22.703 19.453 1 85.31 148 SER B O 1
ATOM 4354 N N . SER B 1 149 ? 22.234 24.406 17.984 1 85.62 149 SER B N 1
ATOM 4355 C CA . SER B 1 149 ? 23 25.297 18.859 1 85.62 149 SER B CA 1
ATOM 4356 C C . SER B 1 149 ? 22.312 26.656 18.984 1 85.62 149 SER B C 1
ATOM 4358 O O . SER B 1 149 ? 21.688 27.141 18.031 1 85.62 149 SER B O 1
ATOM 4360 N N . TYR B 1 150 ? 22.531 27.219 20.188 1 89.75 150 TYR B N 1
ATOM 4361 C CA . TYR B 1 150 ? 21.906 28.516 20.406 1 89.75 150 TYR B CA 1
ATOM 4362 C C . TYR B 1 150 ? 22.5 29.578 19.5 1 89.75 150 TYR B C 1
ATOM 4364 O O . TYR B 1 150 ? 23.719 29.656 19.328 1 89.75 150 TYR B O 1
ATOM 4372 N N . SER B 1 151 ? 21.656 30.297 18.875 1 92.94 151 SER B N 1
ATOM 4373 C CA . SER B 1 151 ? 22.047 31.406 18.016 1 92.94 151 SER B CA 1
ATOM 4374 C C . SER B 1 151 ? 20.969 32.5 17.969 1 92.94 151 SER B C 1
ATOM 4376 O O . SER B 1 151 ? 19.906 32.281 17.375 1 92.94 151 SER B O 1
ATOM 4378 N N . LEU B 1 152 ? 21.281 33.625 18.578 1 95.12 152 LEU B N 1
ATOM 4379 C CA . LEU B 1 152 ? 20.344 34.75 18.562 1 95.12 152 LEU B CA 1
ATOM 4380 C C . LEU B 1 152 ? 20.125 35.25 17.141 1 95.12 152 LEU B C 1
ATOM 4382 O O . LEU B 1 152 ? 19.016 35.656 16.781 1 95.12 152 LEU B O 1
ATOM 4386 N N . GLU B 1 153 ? 21.172 35.25 16.375 1 96.25 153 GLU B N 1
ATOM 4387 C CA . GLU B 1 153 ? 21.109 35.656 14.977 1 96.25 153 GLU B CA 1
ATOM 4388 C C . GLU B 1 153 ? 20.125 34.812 14.18 1 96.25 153 GLU B C 1
ATOM 4390 O O . GLU B 1 153 ? 19.328 35.312 13.406 1 96.25 153 GLU B O 1
ATOM 4395 N N . LYS B 1 154 ? 20.234 33.531 14.375 1 95.69 154 LYS B N 1
ATOM 4396 C CA . LYS B 1 154 ? 19.344 32.594 13.688 1 95.69 154 LYS B CA 1
ATOM 4397 C C . LYS B 1 154 ? 17.891 32.844 14.102 1 95.69 154 LYS B C 1
ATOM 4399 O O . LYS B 1 154 ? 16.984 32.781 13.266 1 95.69 154 LYS B O 1
ATOM 4404 N N . LEU B 1 155 ? 17.641 33.062 15.367 1 97.12 155 LEU B N 1
ATOM 4405 C CA . LEU B 1 155 ? 16.297 33.312 15.883 1 97.12 155 LEU B CA 1
ATOM 4406 C C . LEU B 1 155 ? 15.703 34.562 15.273 1 97.12 155 LEU B C 1
ATOM 4408 O O . LEU B 1 155 ? 14.539 34.594 14.867 1 97.12 155 LEU B O 1
ATOM 4412 N N . LYS B 1 156 ? 16.531 35.625 15.242 1 97.56 156 LYS B N 1
ATOM 4413 C CA . LYS B 1 156 ? 16.062 36.906 14.695 1 97.56 156 LYS B CA 1
ATOM 4414 C C . LYS B 1 156 ? 15.742 36.75 13.211 1 97.56 156 LYS B C 1
ATOM 4416 O O . LYS B 1 156 ? 14.75 37.312 12.734 1 97.56 156 LYS B O 1
ATOM 4421 N N . ALA B 1 157 ? 16.609 36.094 12.492 1 97.5 157 ALA B N 1
ATOM 4422 C CA . ALA B 1 157 ? 16.359 35.844 11.078 1 97.5 157 ALA B CA 1
ATOM 4423 C C . ALA B 1 157 ? 15.07 35.062 10.875 1 97.5 157 ALA B C 1
ATOM 4425 O O . ALA B 1 157 ? 14.32 35.312 9.93 1 97.5 157 ALA B O 1
ATOM 4426 N N . PHE B 1 158 ? 14.867 34.094 11.703 1 98.06 158 PHE B N 1
ATOM 4427 C CA . PHE B 1 158 ? 13.664 33.281 11.656 1 98.06 158 PHE B CA 1
ATOM 4428 C C . PHE B 1 158 ? 12.422 34.125 11.914 1 98.06 158 PHE B C 1
ATOM 4430 O O . PHE B 1 158 ? 11.422 34 11.211 1 98.06 158 PHE B O 1
ATOM 4437 N N . GLU B 1 159 ? 12.445 34.969 12.922 1 98.25 159 GLU B N 1
ATOM 4438 C CA . GLU B 1 159 ? 11.328 35.844 13.258 1 98.25 159 GLU B CA 1
ATOM 4439 C C . GLU B 1 159 ? 11 36.781 12.094 1 98.25 159 GLU B C 1
ATOM 4441 O O . GLU B 1 159 ? 9.828 37.062 11.82 1 98.25 159 GLU B O 1
ATOM 4446 N N . ALA B 1 160 ? 12.062 37.25 11.492 1 98.12 160 ALA B N 1
ATOM 4447 C CA . ALA B 1 160 ? 11.867 38.125 10.336 1 98.12 160 ALA B CA 1
ATOM 4448 C C . ALA B 1 160 ? 11.188 37.375 9.195 1 98.12 160 ALA B C 1
ATOM 4450 O O . ALA B 1 160 ? 10.289 37.906 8.539 1 98.12 160 ALA B O 1
ATOM 4451 N N . LYS B 1 161 ? 11.641 36.188 8.969 1 98.12 161 LYS B N 1
ATOM 4452 C CA . LYS B 1 161 ? 11.039 35.344 7.93 1 98.12 161 LYS B CA 1
ATOM 4453 C C . LYS B 1 161 ? 9.578 35.031 8.25 1 98.12 161 LYS B C 1
ATOM 4455 O O . LYS B 1 161 ? 8.734 35 7.348 1 98.12 161 LYS B O 1
ATOM 4460 N N . PHE B 1 162 ? 9.297 34.812 9.484 1 98.56 162 PHE B N 1
ATOM 4461 C CA . PHE B 1 162 ? 7.926 34.531 9.906 1 98.56 162 PHE B CA 1
ATOM 4462 C C . PHE B 1 162 ? 7.035 35.75 9.688 1 98.56 162 PHE B C 1
ATOM 4464 O O . PHE B 1 162 ? 5.883 35.625 9.281 1 98.56 162 PHE B O 1
ATOM 4471 N N . LYS B 1 163 ? 7.574 36.906 10.023 1 98.06 163 LYS B N 1
ATOM 4472 C CA . LYS B 1 163 ? 6.828 38.125 9.773 1 98.06 163 LYS B CA 1
ATOM 4473 C C . LYS B 1 163 ? 6.48 38.281 8.297 1 98.06 163 LYS B C 1
ATOM 4475 O O . LYS B 1 163 ? 5.367 38.688 7.953 1 98.06 163 LYS B O 1
ATOM 4480 N N . GLU B 1 164 ? 7.426 37.938 7.48 1 97.56 164 GLU B N 1
ATOM 4481 C CA . GLU B 1 164 ? 7.176 37.969 6.043 1 97.56 164 GLU B CA 1
ATOM 4482 C C . GLU B 1 164 ? 6.047 37 5.664 1 97.56 164 GLU B C 1
ATOM 4484 O O . GLU B 1 164 ? 5.176 37.375 4.859 1 97.56 164 GLU B O 1
ATOM 4489 N N . LEU B 1 165 ? 6.102 35.812 6.18 1 98.38 165 LEU B N 1
ATOM 4490 C CA . LEU B 1 165 ? 5.062 34.844 5.91 1 98.38 165 LEU B CA 1
ATOM 4491 C C . LEU B 1 165 ? 3.709 35.312 6.422 1 98.38 165 LEU B C 1
ATOM 4493 O O . LEU B 1 165 ? 2.691 35.156 5.742 1 98.38 165 LEU B O 1
ATOM 4497 N N . LYS B 1 166 ? 3.689 35.875 7.605 1 97.81 166 LYS B N 1
ATOM 4498 C CA . LYS B 1 166 ? 2.463 36.375 8.211 1 97.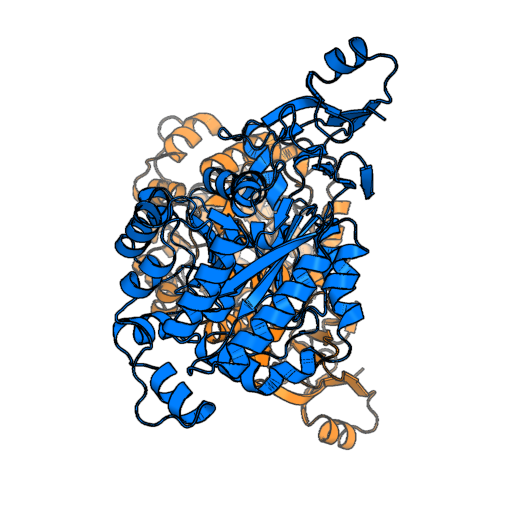81 166 LYS B CA 1
ATOM 4499 C C . LYS B 1 166 ? 1.837 37.469 7.352 1 97.81 166 LYS B C 1
ATOM 4501 O O . LYS B 1 166 ? 0.612 37.562 7.242 1 97.81 166 LYS B O 1
ATOM 4506 N N . ASP B 1 167 ? 2.676 38.312 6.754 1 97.25 167 ASP B N 1
ATOM 4507 C CA . ASP B 1 167 ? 2.215 39.375 5.898 1 97.25 167 ASP B CA 1
ATOM 4508 C C . ASP B 1 167 ? 1.542 38.844 4.637 1 97.25 167 ASP B C 1
ATOM 4510 O O . ASP B 1 167 ? 0.793 39.562 3.975 1 97.25 167 ASP B O 1
ATOM 4514 N N . LEU B 1 168 ? 1.801 37.625 4.297 1 96.94 168 LEU B N 1
ATOM 4515 C CA . LEU B 1 168 ? 1.256 37.031 3.08 1 96.94 168 LEU B CA 1
ATOM 4516 C C . LEU B 1 168 ? -0.078 36.344 3.361 1 96.94 168 LEU B C 1
ATOM 4518 O O . LEU B 1 168 ? -0.725 35.812 2.445 1 96.94 168 LEU B O 1
ATOM 4522 N N . GLU B 1 169 ? -0.538 36.312 4.605 1 97.44 169 GLU B N 1
ATOM 4523 C CA . GLU B 1 169 ? -1.787 35.656 4.977 1 97.44 169 GLU B CA 1
ATOM 4524 C C . GLU B 1 169 ? -2.965 36.25 4.195 1 97.44 169 GLU B C 1
ATOM 4526 O O . GLU B 1 169 ? -2.98 37.438 3.865 1 97.44 169 GLU B O 1
ATOM 4531 N N . ASP B 1 170 ? -3.871 35.469 3.854 1 95.5 170 ASP B N 1
ATOM 4532 C CA . ASP B 1 170 ? -5.16 35.844 3.279 1 95.5 170 ASP B CA 1
ATOM 4533 C C . ASP B 1 170 ? -6.234 34.812 3.637 1 95.5 170 ASP B C 1
ATOM 4535 O O . ASP B 1 170 ? -6.145 34.125 4.664 1 95.5 170 ASP B O 1
ATOM 4539 N N . LYS B 1 171 ? -7.219 34.781 2.861 1 92.5 171 LYS B N 1
ATOM 4540 C CA . LYS B 1 171 ? -8.359 33.938 3.197 1 92.5 171 LYS B CA 1
ATOM 4541 C C . LYS B 1 171 ? -7.98 32.438 3.109 1 92.5 171 LYS B C 1
ATOM 4543 O O . LYS B 1 171 ? -8.531 31.609 3.84 1 92.5 171 LYS B O 1
ATOM 4548 N N . LYS B 1 172 ? -6.988 32.094 2.283 1 94.62 172 LYS B N 1
ATOM 4549 C CA . LYS B 1 172 ? -6.691 30.688 2.014 1 94.62 172 LYS B CA 1
ATOM 4550 C C . LYS B 1 172 ? -5.34 30.281 2.594 1 94.62 172 LYS B C 1
ATOM 4552 O O . LYS B 1 172 ? -5.039 29.094 2.721 1 94.62 172 LYS B O 1
ATOM 4557 N N . LEU B 1 173 ? -4.539 31.281 2.934 1 97.88 173 LEU B N 1
ATOM 4558 C CA . LEU B 1 173 ? -3.197 30.969 3.412 1 97.88 173 LEU B CA 1
ATOM 4559 C C . LEU B 1 173 ? -2.986 31.516 4.824 1 97.88 173 LEU B C 1
ATOM 4561 O O . LEU B 1 173 ? -3.123 32.719 5.059 1 97.88 173 LEU B O 1
ATOM 4565 N N . LYS B 1 174 ? -2.705 30.672 5.723 1 98.38 174 LYS B N 1
ATOM 4566 C CA . LYS B 1 174 ? -2.412 31.031 7.105 1 98.38 174 LYS B CA 1
ATOM 4567 C C . LYS B 1 174 ? -0.975 30.672 7.477 1 98.38 174 LYS B C 1
ATOM 4569 O O . LYS B 1 174 ? -0.453 29.641 7.039 1 98.38 174 LYS B O 1
ATOM 4574 N N . ALA B 1 175 ? -0.358 31.531 8.25 1 98.69 175 ALA B N 1
ATOM 4575 C CA . ALA B 1 175 ? 1.009 31.312 8.711 1 98.69 175 ALA B CA 1
ATOM 4576 C C . ALA B 1 175 ? 1.021 30.578 10.055 1 98.69 175 ALA B C 1
ATOM 4578 O O . ALA B 1 175 ? 0.198 30.859 10.93 1 98.69 175 ALA B O 1
ATOM 4579 N N . ALA B 1 176 ? 1.847 29.641 10.188 1 98.88 176 ALA B N 1
ATOM 4580 C CA . ALA B 1 176 ? 2.061 28.859 11.406 1 98.88 176 ALA B CA 1
ATOM 4581 C C . ALA B 1 176 ? 3.543 28.578 11.617 1 98.88 176 ALA B C 1
ATOM 4583 O O . ALA B 1 176 ? 4.391 29.047 10.852 1 98.88 176 ALA B O 1
ATOM 4584 N N . LEU B 1 177 ? 3.881 27.953 12.734 1 98.88 177 LEU B N 1
ATOM 4585 C CA . LEU B 1 177 ? 5.277 27.703 13.062 1 98.88 177 LEU B CA 1
ATOM 4586 C C . LEU B 1 177 ? 5.512 26.219 13.352 1 98.88 177 LEU B C 1
ATOM 4588 O O . LEU B 1 177 ? 4.594 25.516 13.781 1 98.88 177 LEU B O 1
ATOM 4592 N N . ALA B 1 178 ? 6.691 25.75 13.031 1 98.88 178 ALA B N 1
ATOM 4593 C CA . ALA B 1 178 ? 7.098 24.391 13.375 1 98.88 178 ALA B CA 1
ATOM 4594 C C . ALA B 1 178 ? 8.461 24.375 14.062 1 98.88 178 ALA B C 1
ATOM 4596 O O . ALA B 1 178 ? 9.367 25.109 13.672 1 98.88 178 ALA B O 1
ATOM 4597 N N . VAL B 1 179 ? 8.547 23.734 15.195 1 98.38 179 VAL B N 1
ATOM 4598 C CA . VAL B 1 179 ? 9.812 23.297 15.766 1 98.38 179 VAL B CA 1
ATOM 4599 C C . VAL B 1 179 ? 10.172 21.922 15.227 1 98.38 179 VAL B C 1
ATOM 4601 O O . VAL B 1 179 ? 9.422 20.953 15.406 1 98.38 179 VAL B O 1
ATOM 4604 N N . HIS B 1 180 ? 11.242 21.797 14.602 1 97.75 180 HIS B N 1
ATOM 4605 C CA . HIS B 1 180 ? 11.508 20.625 13.781 1 97.75 180 HIS B CA 1
ATOM 4606 C C . HIS B 1 180 ? 11.359 19.344 14.602 1 97.75 180 HIS B C 1
ATOM 4608 O O . HIS B 1 180 ? 10.422 18.562 14.375 1 97.75 180 HIS B O 1
ATOM 4614 N N . ALA B 1 181 ? 12.289 19.078 15.555 1 96.88 181 ALA B N 1
ATOM 4615 C CA . ALA B 1 181 ? 12.266 17.859 16.359 1 96.88 181 ALA B CA 1
ATOM 4616 C C . ALA B 1 181 ? 13.164 17.984 17.578 1 96.88 181 ALA B C 1
ATOM 4618 O O . ALA B 1 181 ? 14.008 18.891 17.656 1 96.88 181 ALA B O 1
ATOM 4619 N N . PRO B 1 182 ? 13.039 17.141 18.578 1 94.88 182 PRO B N 1
ATOM 4620 C CA . PRO B 1 182 ? 13.852 17.25 19.797 1 94.88 182 PRO B CA 1
ATOM 4621 C C . PRO B 1 182 ? 15.344 17.047 19.531 1 94.88 182 PRO B C 1
ATOM 4623 O O . PRO B 1 182 ? 16.188 17.594 20.25 1 94.88 182 PRO B O 1
ATOM 4626 N N . TYR B 1 183 ? 15.695 16.359 18.484 1 91.25 183 TYR B N 1
ATOM 4627 C CA . TYR B 1 183 ? 17.109 16.078 18.25 1 91.25 183 TYR B CA 1
ATOM 4628 C C . TYR B 1 183 ? 17.766 17.188 17.438 1 91.25 183 TYR B C 1
ATOM 4630 O O . TYR B 1 183 ? 18.984 17.219 17.297 1 91.25 183 TYR B O 1
ATOM 4638 N N . SER B 1 184 ? 16.969 18.172 16.953 1 92.31 184 SER B N 1
ATOM 4639 C CA . SER B 1 184 ? 17.547 19.094 15.984 1 92.31 184 SER B CA 1
ATOM 4640 C C . SER B 1 184 ? 17.328 20.547 16.422 1 92.31 184 SER B C 1
ATOM 4642 O O . SER B 1 184 ? 17.766 21.469 15.742 1 92.31 184 SER B O 1
ATOM 4644 N N . VAL B 1 185 ? 16.641 20.797 17.531 1 93.81 185 VAL B N 1
ATOM 4645 C CA . VAL B 1 185 ? 16.391 22.156 17.969 1 93.81 185 VAL B CA 1
ATOM 4646 C C . VAL B 1 185 ? 16.797 22.328 19.438 1 93.81 185 VAL B C 1
ATOM 4648 O O . VAL B 1 185 ? 16.297 21.594 20.297 1 93.81 185 VAL B O 1
ATOM 4651 N N . GLN B 1 186 ? 17.656 23.281 19.688 1 91.88 186 GLN B N 1
ATOM 4652 C CA . GLN B 1 186 ? 18.094 23.625 21.031 1 91.88 186 GLN B CA 1
ATOM 4653 C C . GLN B 1 186 ? 16.922 24.141 21.859 1 91.88 186 GLN B C 1
ATOM 4655 O O . GLN B 1 186 ? 16.078 24.891 21.375 1 91.88 186 GLN B O 1
ATOM 4660 N N . LYS B 1 187 ? 16.891 23.828 23.141 1 94.62 187 LYS B N 1
ATOM 4661 C CA . LYS B 1 187 ? 15.734 24.016 24 1 94.62 187 LYS B CA 1
ATOM 4662 C C . LYS B 1 187 ? 15.344 25.484 24.078 1 94.62 187 LYS B C 1
ATOM 4664 O O . LYS B 1 187 ? 14.164 25.828 23.938 1 94.62 187 LYS B O 1
ATOM 4669 N N . ASP B 1 188 ? 16.297 26.359 24.328 1 95.81 188 ASP B N 1
ATOM 4670 C CA . ASP B 1 188 ? 15.977 27.781 24.484 1 95.81 188 ASP B CA 1
ATOM 4671 C C . ASP B 1 188 ? 15.43 28.375 23.188 1 95.81 188 ASP B C 1
ATOM 4673 O O . ASP B 1 188 ? 14.547 29.234 23.219 1 95.81 188 ASP B O 1
ATOM 4677 N N . MET B 1 189 ? 15.992 27.938 22.094 1 96.06 189 MET B N 1
ATOM 4678 C CA . MET B 1 189 ? 15.5 28.375 20.797 1 96.06 189 MET B CA 1
ATOM 4679 C C . MET B 1 189 ? 14.086 27.859 20.547 1 96.06 189 MET B C 1
ATOM 4681 O O . MET B 1 189 ? 13.227 28.594 20.062 1 96.06 189 MET B O 1
ATOM 4685 N N . ALA B 1 190 ? 13.891 26.625 20.922 1 97.44 190 ALA B N 1
ATOM 4686 C CA . ALA B 1 190 ? 12.555 26.047 20.797 1 97.44 190 ALA B CA 1
ATOM 4687 C C . ALA B 1 190 ? 11.531 26.844 21.594 1 97.44 190 ALA B C 1
ATOM 4689 O O . ALA B 1 190 ? 10.438 27.141 21.109 1 97.44 190 ALA B O 1
ATOM 4690 N N . LEU B 1 191 ? 11.875 27.203 22.828 1 97.81 191 LEU B N 1
ATOM 4691 C CA . LEU B 1 191 ? 10.992 27.953 23.703 1 97.81 191 LEU B CA 1
ATOM 4692 C C . LEU B 1 191 ? 10.68 29.328 23.109 1 97.81 191 LEU B C 1
ATOM 4694 O O . LEU B 1 191 ? 9.555 29.812 23.219 1 97.81 191 LEU B O 1
ATOM 4698 N N . SER B 1 192 ? 11.688 29.922 22.469 1 97.81 192 SER B N 1
ATOM 4699 C CA . SER B 1 192 ? 11.484 31.203 21.812 1 97.81 192 SER B CA 1
ATOM 4700 C C . SER B 1 192 ? 10.484 31.094 20.656 1 97.81 192 SER B C 1
ATOM 4702 O O . SER B 1 192 ? 9.617 31.953 20.5 1 97.81 192 SER B O 1
ATOM 4704 N N . VAL B 1 193 ? 10.625 30.062 19.859 1 98.38 193 VAL B N 1
ATOM 4705 C CA . VAL B 1 193 ? 9.734 29.828 18.734 1 98.38 193 VAL B CA 1
ATOM 4706 C C . VAL B 1 193 ? 8.32 29.547 19.234 1 98.38 193 VAL B C 1
ATOM 4708 O O . VAL B 1 193 ? 7.344 30.031 18.672 1 98.38 193 VAL B O 1
ATOM 4711 N N . ILE B 1 194 ? 8.164 28.766 20.312 1 98.31 194 ILE B N 1
ATOM 4712 C CA . ILE B 1 194 ? 6.871 28.438 20.891 1 98.31 194 ILE B CA 1
ATOM 4713 C C . ILE B 1 194 ? 6.215 29.703 21.453 1 98.31 194 ILE B C 1
ATOM 4715 O O . ILE B 1 194 ? 5.008 29.906 21.297 1 98.31 194 ILE B O 1
ATOM 4719 N N . GLN B 1 195 ? 7.031 30.547 22.078 1 98.12 195 GLN B N 1
ATOM 4720 C CA . GLN B 1 195 ? 6.5 31.828 22.562 1 98.12 195 GLN B CA 1
ATOM 4721 C C . GLN B 1 195 ? 6.008 32.688 21.406 1 98.12 195 GLN B C 1
ATOM 4723 O O . GLN B 1 195 ? 4.969 33.344 21.516 1 98.12 195 GLN B O 1
ATOM 4728 N N . LEU B 1 196 ? 6.801 32.719 20.328 1 98.25 196 LEU B N 1
ATOM 4729 C CA . LEU B 1 196 ? 6.387 33.438 19.125 1 98.25 196 LEU B CA 1
ATOM 4730 C C . LEU B 1 196 ? 5.035 32.938 18.641 1 98.25 196 LEU B C 1
ATOM 4732 O O . LEU B 1 196 ? 4.195 33.75 18.203 1 98.25 196 LEU B O 1
ATOM 4736 N N . ALA B 1 197 ? 4.793 31.656 18.641 1 98.19 197 ALA B N 1
ATOM 4737 C CA . ALA B 1 197 ? 3.525 31.062 18.219 1 98.19 197 ALA B CA 1
ATOM 4738 C C . ALA B 1 197 ? 2.385 31.516 19.141 1 98.19 197 ALA B C 1
ATOM 4740 O O . ALA B 1 197 ? 1.301 31.859 18.656 1 98.19 197 ALA B O 1
ATOM 4741 N N . LYS B 1 198 ? 2.623 31.516 20.453 1 97.19 198 LYS B N 1
ATOM 4742 C CA . LYS B 1 198 ? 1.62 31.969 21.406 1 97.19 198 LYS B CA 1
ATOM 4743 C C . LYS B 1 198 ? 1.269 33.438 21.188 1 97.19 198 LYS B C 1
ATOM 4745 O O . LYS B 1 198 ? 0.091 33.812 21.125 1 97.19 198 LYS B O 1
ATOM 4750 N N . ASP B 1 199 ? 2.301 34.25 21.031 1 97.56 199 ASP B N 1
ATOM 4751 C CA . ASP B 1 199 ? 2.115 35.688 20.875 1 97.56 199 ASP B CA 1
ATOM 4752 C C . ASP B 1 199 ? 1.343 36 19.594 1 97.56 199 ASP B C 1
ATOM 4754 O O . ASP B 1 199 ? 0.558 36.938 19.547 1 97.56 199 ASP B O 1
ATOM 4758 N N . SER B 1 200 ? 1.566 35.219 18.547 1 97.19 200 SER B N 1
ATOM 4759 C CA . SER B 1 200 ? 0.952 35.469 17.25 1 97.19 200 SER B CA 1
ATOM 4760 C C . SER B 1 200 ? -0.318 34.656 17.062 1 97.19 200 SER B C 1
ATOM 4762 O O . SER B 1 200 ? -0.953 34.719 16.016 1 97.19 200 SER B O 1
ATOM 4764 N N . GLN B 1 201 ? -0.646 33.844 18.094 1 96.44 201 GLN B N 1
ATOM 4765 C CA . GLN B 1 201 ? -1.804 32.938 18.031 1 96.44 201 GLN B CA 1
ATOM 4766 C C . GLN B 1 201 ? -1.746 32.062 16.812 1 96.44 201 GLN B C 1
ATOM 4768 O O . GLN B 1 201 ? -2.73 31.922 16.078 1 96.44 201 GLN B O 1
ATOM 4773 N N . SER B 1 202 ? -0.552 31.547 16.531 1 97.81 202 SER B N 1
ATOM 4774 C CA . SER B 1 202 ? -0.322 30.656 15.406 1 97.81 202 SER B CA 1
ATOM 4775 C C . SER B 1 202 ? -0.262 29.203 15.859 1 97.81 202 SER B C 1
ATOM 4777 O O . SER B 1 202 ? 0.047 28.922 17.031 1 97.81 202 SER B O 1
ATOM 4779 N N . LEU B 1 203 ? -0.601 28.266 14.961 1 98.44 203 LEU B N 1
ATOM 4780 C CA . LEU B 1 203 ? -0.485 26.828 15.227 1 98.44 203 LEU B CA 1
ATOM 4781 C C . LEU B 1 203 ? 0.979 26.406 15.305 1 98.44 203 LEU B C 1
ATOM 4783 O O . LEU B 1 203 ? 1.861 27.125 14.82 1 98.44 203 LEU B O 1
ATOM 4787 N N . LEU B 1 204 ? 1.176 25.281 15.945 1 98.69 204 LEU B N 1
ATOM 4788 C CA . LEU B 1 204 ? 2.512 24.719 16.047 1 98.69 204 LEU B CA 1
ATOM 4789 C C . LEU B 1 204 ? 2.535 23.281 15.531 1 98.69 204 LEU B C 1
ATOM 4791 O O . LEU B 1 204 ? 1.527 22.578 15.602 1 98.69 204 LEU B O 1
ATOM 4795 N N . SER B 1 205 ? 3.588 22.875 14.922 1 98.88 205 SER B N 1
ATOM 4796 C CA . SER B 1 205 ? 3.855 21.5 14.531 1 98.88 205 SER B CA 1
ATOM 4797 C C . SER B 1 205 ? 5.258 21.062 14.953 1 98.88 205 SER B C 1
ATOM 4799 O O . SER B 1 205 ? 6.152 21.906 15.086 1 98.88 205 SER B O 1
ATOM 4801 N N . THR B 1 206 ? 5.422 19.828 15.234 1 98.81 206 THR B N 1
ATOM 4802 C CA . THR B 1 206 ? 6.746 19.281 15.523 1 98.81 206 THR B CA 1
ATOM 4803 C C . THR B 1 206 ? 6.812 17.812 15.141 1 98.81 206 THR B C 1
ATOM 4805 O O . THR B 1 206 ? 5.832 17.078 15.297 1 98.81 206 THR B O 1
ATOM 4808 N N . HIS B 1 207 ? 7.875 17.375 14.516 1 98.69 207 HIS B N 1
ATOM 4809 C CA . HIS B 1 207 ? 8.172 15.945 14.469 1 98.69 207 HIS B CA 1
ATOM 4810 C C . HIS B 1 207 ? 8.531 15.406 15.852 1 98.69 207 HIS B C 1
ATOM 4812 O O . HIS B 1 207 ? 9.234 16.078 16.609 1 98.69 207 HIS B O 1
ATOM 4818 N N . PHE B 1 208 ? 8.062 14.266 16.141 1 98.5 208 PHE B N 1
ATOM 4819 C CA . PHE B 1 208 ? 8.25 13.789 17.5 1 98.5 208 PHE B CA 1
ATOM 4820 C C . PHE B 1 208 ? 8.375 12.266 17.531 1 98.5 208 PHE B C 1
ATOM 4822 O O . PHE B 1 208 ? 7.441 11.555 17.141 1 98.5 208 PHE B O 1
ATOM 4829 N N . LEU B 1 209 ? 9.531 11.75 17.922 1 97.94 209 LEU B N 1
ATOM 4830 C CA . LEU B 1 209 ? 9.859 10.352 18.188 1 97.94 209 LEU B CA 1
ATOM 4831 C C . LEU B 1 209 ? 9.492 9.477 17 1 97.94 209 LEU B C 1
ATOM 4833 O O . LEU B 1 209 ? 8.773 8.477 17.156 1 97.94 209 LEU B O 1
ATOM 4837 N N . GLU B 1 210 ? 9.992 9.812 15.82 1 97.31 210 GLU B N 1
ATOM 4838 C CA . GLU B 1 210 ? 9.688 9.078 14.594 1 97.31 210 GLU B CA 1
ATOM 4839 C C . GLU B 1 210 ? 10.641 7.902 14.398 1 97.31 210 GLU B C 1
ATOM 4841 O O . GLU B 1 210 ? 10.438 7.078 13.508 1 97.31 210 GLU B O 1
ATOM 4846 N N . SER B 1 211 ? 11.711 7.82 15.273 1 97.06 211 SER B N 1
ATOM 4847 C CA . SER B 1 211 ? 12.68 6.738 15.117 1 97.06 211 SER B CA 1
ATOM 4848 C C . SER B 1 211 ? 13.219 6.285 16.469 1 97.06 211 SER B C 1
ATOM 4850 O O . SER B 1 211 ? 13.133 7.012 17.453 1 97.06 211 SER B O 1
ATOM 4852 N N . LEU B 1 212 ? 13.734 5.102 16.453 1 95.94 212 LEU B N 1
ATOM 4853 C CA . LEU B 1 212 ? 14.414 4.59 17.641 1 95.94 212 LEU B CA 1
ATOM 4854 C C . LEU B 1 212 ? 15.656 5.41 17.953 1 95.94 212 LEU B C 1
ATOM 4856 O O . LEU B 1 212 ? 15.992 5.629 19.109 1 95.94 212 LEU B O 1
ATOM 4860 N N . GLU B 1 213 ? 16.344 5.855 16.922 1 95.38 213 GLU B N 1
ATOM 4861 C CA . GLU B 1 213 ? 17.516 6.695 17.078 1 95.38 213 GLU B CA 1
ATOM 4862 C C . GLU B 1 213 ? 17.188 7.977 17.844 1 95.38 213 GLU B C 1
ATOM 4864 O O . GLU B 1 213 ? 17.938 8.391 18.734 1 95.38 213 GLU B O 1
ATOM 4869 N N . GLU B 1 214 ? 16.062 8.555 17.469 1 95.44 214 GLU B N 1
ATOM 4870 C CA . GLU B 1 214 ? 15.617 9.766 18.156 1 95.44 214 GLU B CA 1
ATOM 4871 C C . GLU B 1 214 ? 15.289 9.492 19.609 1 95.44 214 GLU B C 1
ATOM 4873 O O . GLU B 1 214 ? 15.672 10.258 20.5 1 95.44 214 GLU B O 1
ATOM 4878 N N . LEU B 1 215 ? 14.562 8.406 19.859 1 96.31 215 LEU B N 1
ATOM 4879 C CA . LEU B 1 215 ? 14.188 8.039 21.219 1 96.31 215 LEU B CA 1
ATOM 4880 C C . LEU B 1 215 ? 15.43 7.832 22.078 1 96.31 215 LEU B C 1
ATOM 4882 O O . LEU B 1 215 ? 15.508 8.359 23.203 1 96.31 215 LEU B O 1
ATOM 4886 N N . GLU B 1 216 ? 16.406 7.098 21.578 1 94.44 216 GLU B N 1
ATOM 4887 C CA . GLU B 1 216 ? 17.641 6.832 22.312 1 94.44 216 GLU B CA 1
ATOM 4888 C C . GLU B 1 216 ? 18.391 8.125 22.609 1 94.44 216 GLU B C 1
ATOM 4890 O O . GLU B 1 216 ? 18.953 8.281 23.688 1 94.44 216 GLU B O 1
ATOM 4895 N N . TRP B 1 217 ? 18.344 9 21.719 1 92.88 217 TRP B N 1
ATOM 4896 C CA . TRP B 1 217 ? 19.047 10.266 21.859 1 92.88 217 TRP B CA 1
ATOM 4897 C C . TRP B 1 217 ? 18.375 11.133 22.922 1 92.88 217 TRP B C 1
ATOM 4899 O O . TRP B 1 217 ? 19.031 11.594 23.859 1 92.88 217 TRP B O 1
ATOM 4909 N N . VAL B 1 218 ? 17.078 11.328 22.828 1 93.94 218 VAL B N 1
ATOM 4910 C CA . VAL B 1 218 ? 16.344 12.25 23.672 1 93.94 218 VAL B CA 1
ATOM 4911 C C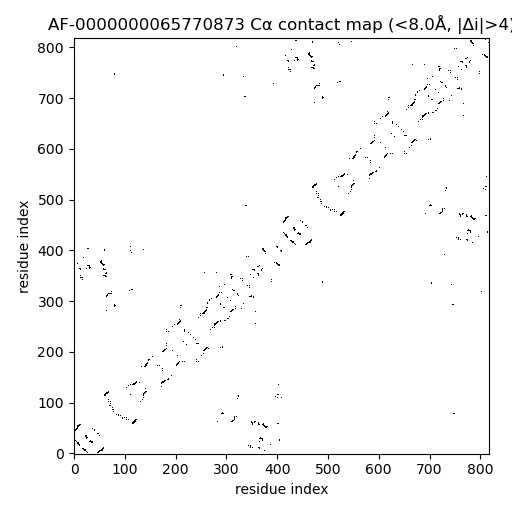 . VAL B 1 218 ? 16.344 11.734 25.109 1 93.94 218 VAL B C 1
ATOM 4913 O O . VAL B 1 218 ? 16.453 12.523 26.062 1 93.94 218 VAL B O 1
ATOM 4916 N N . GLU B 1 219 ? 16.359 10.406 25.297 1 94.12 219 GLU B N 1
ATOM 4917 C CA . GLU B 1 219 ? 16.234 9.828 26.625 1 94.12 219 GLU B CA 1
ATOM 4918 C C . GLU B 1 219 ? 17.609 9.617 27.25 1 94.12 219 GLU B C 1
ATOM 4920 O O . GLU B 1 219 ? 17.766 9.75 28.469 1 94.12 219 GLU B O 1
ATOM 4925 N N . ASN B 1 220 ? 18.641 9.273 26.406 1 90.75 220 ASN B N 1
ATOM 4926 C CA . ASN B 1 220 ? 19.875 8.773 27.016 1 90.75 220 ASN B CA 1
ATOM 4927 C C . ASN B 1 220 ? 21.109 9.461 26.422 1 90.75 220 ASN B C 1
ATOM 4929 O O . ASN B 1 220 ? 22.234 9.188 26.844 1 90.75 220 ASN B O 1
ATOM 4933 N N . SER B 1 221 ? 20.938 10.344 25.484 1 89 221 SER B N 1
ATOM 4934 C CA . SER B 1 221 ? 22.047 10.977 24.797 1 89 221 SER B CA 1
ATOM 4935 C C . SER B 1 221 ? 23.031 9.938 24.25 1 89 221 SER B C 1
ATOM 4937 O O . SER B 1 221 ? 24.25 10.094 24.375 1 89 221 SER B O 1
ATOM 4939 N N . LYS B 1 222 ? 22.484 8.898 23.719 1 86.69 222 LYS B N 1
ATOM 4940 C CA . LYS B 1 222 ? 23.281 7.805 23.188 1 86.69 222 LYS B CA 1
ATOM 4941 C C . LYS B 1 222 ? 22.797 7.395 21.797 1 86.69 222 LYS B C 1
ATOM 4943 O O . LYS B 1 222 ? 21.812 7.938 21.297 1 86.69 222 LYS B O 1
ATOM 4948 N N . GLY B 1 223 ? 23.547 6.512 21.141 1 88.25 223 GLY B N 1
ATOM 4949 C CA . GLY B 1 223 ? 23.141 5.938 19.859 1 88.25 223 GLY B CA 1
ATOM 4950 C C . GLY B 1 223 ? 23.688 6.703 18.672 1 88.25 223 GLY B C 1
ATOM 4951 O O . GLY B 1 223 ? 24.75 7.316 18.75 1 88.25 223 GLY B O 1
ATOM 4952 N N . TRP B 1 224 ? 22.969 6.664 17.609 1 88.25 224 TRP B N 1
ATOM 4953 C CA . TRP B 1 224 ? 23.453 7.145 16.328 1 88.25 224 TRP B CA 1
ATOM 4954 C C . TRP B 1 224 ? 23.703 8.648 16.359 1 88.25 224 TRP B C 1
ATOM 4956 O O . TRP B 1 224 ? 24.641 9.148 15.758 1 88.25 224 TRP B O 1
ATOM 4966 N N . PHE B 1 225 ? 22.938 9.422 17.094 1 87.88 225 PHE B N 1
ATOM 4967 C CA . PHE B 1 225 ? 23.016 10.883 17.078 1 87.88 225 PHE B CA 1
ATOM 4968 C C . PHE B 1 225 ? 24.25 11.359 17.828 1 87.88 225 PHE B C 1
ATOM 4970 O O . PHE B 1 225 ? 24.719 12.484 17.609 1 87.88 225 PHE B O 1
ATOM 4977 N N . GLU B 1 226 ? 24.797 10.516 18.703 1 82.94 226 GLU B N 1
ATOM 4978 C CA . GLU B 1 226 ? 26.062 10.867 19.328 1 82.94 226 GLU B CA 1
ATOM 4979 C C . GLU B 1 226 ? 27.156 11.094 18.281 1 82.94 226 GLU B C 1
ATOM 4981 O O . GLU B 1 226 ? 27.906 12.062 18.359 1 82.94 226 GLU B O 1
ATOM 4986 N N . ASN B 1 227 ? 27.141 10.188 17.344 1 79.12 227 ASN B N 1
ATOM 4987 C CA . ASN B 1 227 ? 28.125 10.258 16.281 1 79.12 227 ASN B CA 1
ATOM 4988 C C . ASN B 1 227 ? 27.75 11.312 15.234 1 79.12 227 ASN B C 1
ATOM 4990 O O . ASN B 1 227 ? 28.625 11.922 14.625 1 79.12 227 ASN B O 1
ATOM 4994 N N . PHE B 1 228 ? 26.516 11.477 15.117 1 79.06 228 PHE B N 1
ATOM 4995 C CA . PHE B 1 228 ? 25.984 12.422 14.148 1 79.06 228 PHE B CA 1
ATOM 4996 C C . PHE B 1 228 ? 26.422 13.844 14.477 1 79.06 228 PHE B C 1
ATOM 4998 O O . PHE B 1 228 ? 26.953 14.547 13.609 1 79.06 228 PHE B O 1
ATOM 5005 N N . TYR B 1 229 ? 26.25 14.242 15.695 1 72.5 229 TYR B N 1
ATOM 5006 C CA . TYR B 1 229 ? 26.594 15.586 16.141 1 72.5 229 TYR B CA 1
ATOM 5007 C C . TYR B 1 229 ? 28.109 15.812 16.047 1 72.5 229 TYR B C 1
ATOM 5009 O O . TYR B 1 229 ? 28.547 16.891 15.656 1 72.5 229 TYR B O 1
ATOM 5017 N N . GLN B 1 230 ? 28.75 14.727 16.281 1 70.62 230 GLN B N 1
ATOM 5018 C CA . GLN B 1 230 ? 30.188 14.836 16.156 1 70.62 230 GLN B CA 1
ATOM 5019 C C . GLN B 1 230 ? 30.625 14.961 14.703 1 70.62 230 GLN B C 1
ATOM 5021 O O . GLN B 1 230 ? 31.438 15.82 14.359 1 70.62 230 GLN B O 1
ATOM 5026 N N . HIS B 1 231 ? 30.016 14.211 13.914 1 69.56 231 HIS B N 1
ATOM 5027 C CA . HIS B 1 231 ? 30.438 14.117 12.523 1 69.56 231 HIS B CA 1
ATOM 5028 C C . HIS B 1 231 ? 29.859 15.258 11.695 1 69.56 231 HIS B C 1
ATOM 5030 O O . HIS B 1 231 ? 30.562 15.852 10.867 1 69.56 231 HIS B O 1
ATOM 5036 N N . PHE B 1 232 ? 28.578 15.539 11.945 1 63.56 232 PHE B N 1
ATOM 5037 C CA . PHE B 1 232 ? 27.922 16.469 11.039 1 63.56 232 PHE B CA 1
ATOM 5038 C C . PHE B 1 232 ? 27.938 17.891 11.602 1 63.56 232 PHE B C 1
ATOM 5040 O O . PHE B 1 232 ? 28 18.859 10.844 1 63.56 232 PHE B O 1
ATOM 5047 N N . LEU B 1 233 ? 27.938 17.938 12.953 1 61.12 233 LEU B N 1
ATOM 5048 C CA . LEU B 1 233 ? 27.859 19.281 13.523 1 61.12 233 LEU B CA 1
ATOM 5049 C C . LEU B 1 233 ? 29.156 19.641 14.227 1 61.12 233 LEU B C 1
ATOM 5051 O O . LEU B 1 233 ? 29.312 20.781 14.688 1 61.12 233 LEU B O 1
ATOM 5055 N N . LYS B 1 234 ? 30.281 18.766 14.172 1 60.34 234 LYS B N 1
ATOM 5056 C CA . LYS B 1 234 ? 31.625 18.953 14.742 1 60.34 234 LYS B CA 1
ATOM 5057 C C . LYS B 1 234 ? 31.547 19.5 16.156 1 60.34 234 LYS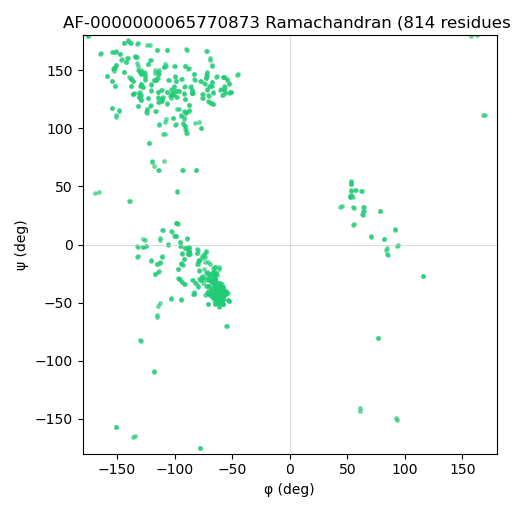 B C 1
ATOM 5059 O O . LYS B 1 234 ? 32.312 20.391 16.531 1 60.34 234 LYS B O 1
ATOM 5064 N N . GLU B 1 235 ? 30.469 19.109 16.906 1 59.81 235 GLU B N 1
ATOM 5065 C CA . GLU B 1 235 ? 30.344 19.516 18.312 1 59.81 235 GLU B CA 1
ATOM 5066 C C . GLU B 1 235 ? 30.75 18.391 19.25 1 59.81 235 GLU B C 1
ATOM 5068 O O . GLU B 1 235 ? 30.391 17.234 19.047 1 59.81 235 GLU B O 1
ATOM 5073 N N . SER B 1 236 ? 31.938 18.266 20.094 1 54.06 236 SER B N 1
ATOM 5074 C CA . SER B 1 236 ? 32.562 17.234 20.906 1 54.06 236 SER B CA 1
ATOM 5075 C C . SER B 1 236 ? 31.688 16.844 22.094 1 54.06 236 SER B C 1
ATOM 5077 O O . SER B 1 236 ? 31.703 15.688 22.531 1 54.06 236 SER B O 1
ATOM 5079 N N . HIS B 1 237 ? 31.125 17.625 22.875 1 55.75 237 HIS B N 1
ATOM 5080 C CA . HIS B 1 237 ? 30.453 17.281 24.125 1 55.75 237 HIS B CA 1
ATOM 5081 C C . HIS B 1 237 ? 28.938 17.438 24 1 55.75 237 HIS B C 1
ATOM 5083 O O . HIS B 1 237 ? 28.359 18.344 24.594 1 55.75 237 HIS B O 1
ATOM 5089 N N . PHE B 1 238 ? 28.328 16.438 23.188 1 64.06 238 PHE B N 1
ATOM 5090 C CA . PHE B 1 238 ? 26.938 16.781 22.922 1 64.06 238 PHE B CA 1
ATOM 5091 C C . PHE B 1 238 ? 25.984 15.867 23.688 1 64.06 238 PHE B C 1
ATOM 5093 O O . PHE B 1 238 ? 26.219 14.656 23.781 1 64.06 238 PHE B O 1
ATOM 5100 N N . LYS B 1 239 ? 25.453 16.375 24.625 1 74.25 239 LYS B N 1
ATOM 5101 C CA . LYS B 1 239 ? 24.328 15.742 25.297 1 74.25 239 LYS B CA 1
ATOM 5102 C C . LYS B 1 239 ? 23 16.188 24.688 1 74.25 239 LYS B C 1
ATOM 5104 O O . LYS B 1 239 ? 22.938 17.203 24 1 74.25 239 LYS B O 1
ATOM 5109 N N . SER B 1 240 ? 22.109 15.227 24.891 1 76.06 240 SER B N 1
ATOM 5110 C CA . SER B 1 240 ? 20.766 15.594 24.438 1 76.06 240 SER B CA 1
ATOM 5111 C C . SER B 1 240 ? 20.406 17 24.875 1 76.06 240 SER B C 1
ATOM 5113 O O . SER B 1 240 ? 20.812 17.453 25.938 1 76.06 240 SER B O 1
ATOM 5115 N N . LEU B 1 241 ? 19.703 17.594 24.094 1 78.31 241 LEU B N 1
ATOM 5116 C CA . LEU B 1 241 ? 19.266 18.969 24.297 1 78.31 241 LEU B CA 1
ATOM 5117 C C . LEU B 1 241 ? 18.141 19.031 25.328 1 78.31 241 LEU B C 1
ATOM 5119 O O . LEU B 1 241 ? 17.797 20.109 25.812 1 78.31 241 LEU B O 1
ATOM 5123 N N . TYR B 1 242 ? 17.625 17.781 25.641 1 89.56 242 TYR B N 1
ATOM 5124 C CA . TYR B 1 242 ? 16.484 17.672 26.547 1 89.56 242 TYR B CA 1
ATOM 5125 C C . TYR B 1 242 ? 16.734 16.625 27.609 1 89.56 242 TYR B C 1
ATOM 5127 O O . TYR B 1 242 ? 17.531 15.695 27.406 1 89.56 242 TYR B O 1
ATOM 5135 N N . LYS B 1 243 ? 16.094 16.734 28.812 1 91.62 243 LYS B N 1
ATOM 5136 C CA . LYS B 1 243 ? 16.203 15.766 29.891 1 91.62 243 LYS B CA 1
ATOM 5137 C C . LYS B 1 243 ? 15.43 14.492 29.562 1 91.62 243 LYS B C 1
ATOM 5139 O O . LYS B 1 243 ? 15.57 13.484 30.266 1 91.62 243 LYS B O 1
ATOM 5144 N N . GLY B 1 244 ? 14.656 14.562 28.516 1 93.56 244 GLY B N 1
ATOM 5145 C CA . GLY B 1 244 ? 13.82 13.469 28.047 1 93.56 244 GLY B CA 1
ATOM 5146 C C . GLY B 1 244 ? 12.656 13.93 27.203 1 93.56 244 GLY B C 1
ATOM 5147 O O . GLY B 1 244 ? 12.484 15.125 26.953 1 93.56 244 GLY B O 1
ATOM 5148 N N . ALA B 1 245 ? 11.859 12.898 26.75 1 95.75 245 ALA B N 1
ATOM 5149 C CA . ALA B 1 245 ? 10.703 13.203 25.906 1 95.75 245 ALA B CA 1
ATOM 5150 C C . ALA B 1 245 ? 9.703 14.086 26.656 1 95.75 245 ALA B C 1
ATOM 5152 O O . ALA B 1 245 ? 9.094 14.977 26.062 1 95.75 245 ALA B O 1
ATOM 5153 N N . ASN B 1 246 ? 9.562 13.852 27.953 1 95.94 246 ASN B N 1
ATOM 5154 C CA . ASN B 1 246 ? 8.609 14.609 28.766 1 95.94 246 ASN B CA 1
ATOM 5155 C C . ASN B 1 246 ? 8.992 16.078 28.844 1 95.94 246 ASN B C 1
ATOM 5157 O O . ASN B 1 246 ? 8.125 16.953 28.828 1 95.94 246 ASN B O 1
ATOM 5161 N N . ASP B 1 247 ? 10.281 16.266 29 1 96.31 247 ASP B N 1
ATOM 5162 C CA . ASP B 1 247 ? 10.812 17.625 29.031 1 96.31 247 ASP B CA 1
ATOM 5163 C C . ASP B 1 247 ? 10.461 18.375 27.734 1 96.31 247 ASP B C 1
ATOM 5165 O O . ASP B 1 247 ? 10.102 19.562 27.781 1 96.31 247 ASP B O 1
ATOM 5169 N N . TYR B 1 248 ? 10.531 17.734 26.656 1 97.5 248 TYR B N 1
ATOM 5170 C CA . TYR B 1 248 ? 10.195 18.312 25.344 1 97.5 248 TYR B CA 1
ATOM 5171 C C . TYR B 1 248 ? 8.703 18.578 25.234 1 97.5 248 TYR B C 1
ATOM 5173 O O . TYR B 1 248 ? 8.289 19.672 24.828 1 97.5 248 TYR B O 1
ATOM 5181 N N . ILE B 1 249 ? 7.852 17.641 25.672 1 98.25 249 ILE B N 1
ATOM 5182 C CA . ILE B 1 249 ? 6.395 17.734 25.594 1 98.25 249 ILE B CA 1
ATOM 5183 C C . ILE B 1 249 ? 5.918 18.953 26.406 1 98.25 249 ILE B C 1
ATOM 5185 O O . ILE B 1 249 ? 5.039 19.688 25.953 1 98.25 249 ILE B O 1
ATOM 5189 N N . ASP B 1 250 ? 6.523 19.188 27.5 1 96.88 250 ASP B N 1
ATOM 5190 C CA . ASP B 1 250 ? 6.078 20.203 28.453 1 96.88 250 ASP B CA 1
ATOM 5191 C C . ASP B 1 250 ? 6.207 21.609 27.859 1 96.88 250 ASP B C 1
ATOM 5193 O O . ASP B 1 250 ? 5.512 22.531 28.281 1 96.88 250 ASP B O 1
ATOM 5197 N N . MET B 1 251 ? 7.098 21.734 26.891 1 97.5 251 MET B N 1
ATOM 5198 C CA . MET B 1 251 ? 7.301 23.062 26.281 1 97.5 251 MET B CA 1
ATOM 5199 C C . MET B 1 251 ? 6.062 23.5 25.516 1 97.5 251 MET B C 1
ATOM 5201 O O . MET B 1 251 ? 5.859 24.703 25.297 1 97.5 251 MET B O 1
ATOM 5205 N N . PHE B 1 252 ? 5.203 22.578 25.141 1 98.25 252 PHE B N 1
ATOM 5206 C CA . PHE B 1 252 ? 4.082 22.891 24.266 1 98.25 252 PHE B CA 1
ATOM 5207 C C . PHE B 1 252 ? 2.801 23.078 25.062 1 98.25 252 PHE B C 1
ATOM 5209 O O . PHE B 1 252 ? 1.702 23.062 24.516 1 98.25 252 PHE B O 1
ATOM 5216 N N . LYS B 1 253 ? 2.949 23.312 26.375 1 96.44 253 LYS B N 1
ATOM 5217 C CA . LYS B 1 253 ? 1.791 23.578 27.219 1 96.44 253 LYS B CA 1
ATOM 5218 C C . LYS B 1 253 ? 0.991 24.766 26.703 1 96.44 253 LYS B C 1
ATOM 5220 O O . LYS B 1 253 ? 1.566 25.781 26.297 1 96.44 253 LYS B O 1
ATOM 5225 N N . ASP B 1 254 ? -0.386 24.641 26.609 1 92.88 254 ASP B N 1
ATOM 5226 C CA . ASP B 1 254 ? -1.343 25.672 26.234 1 92.88 254 ASP B CA 1
ATOM 5227 C C . ASP B 1 254 ? -1.133 26.125 24.797 1 92.88 254 ASP B C 1
ATOM 5229 O O . ASP B 1 254 ? -1.257 27.312 24.484 1 92.88 254 ASP B O 1
ATOM 5233 N N . THR B 1 255 ? -0.64 25.281 23.922 1 96.94 255 THR B N 1
ATOM 5234 C CA . THR B 1 255 ? -0.5 25.547 22.5 1 96.94 255 THR B CA 1
ATOM 5235 C C . THR B 1 255 ? -1.353 24.594 21.672 1 96.94 255 THR B C 1
ATOM 5237 O O . THR B 1 255 ? -1.747 23.531 22.172 1 96.94 255 THR B O 1
ATOM 5240 N N . HIS B 1 256 ? -1.827 25 20.516 1 98 256 HIS B N 1
ATOM 5241 C CA . HIS B 1 256 ? -2.391 24.109 19.5 1 98 256 HIS B CA 1
ATOM 5242 C C . HIS B 1 256 ? -1.293 23.469 18.656 1 98 256 HIS B C 1
ATOM 5244 O O . HIS B 1 256 ? -0.684 24.141 17.812 1 98 256 HIS B O 1
ATOM 5250 N N . THR B 1 257 ? -1.019 22.141 18.938 1 98.69 257 THR B N 1
ATOM 5251 C CA . THR B 1 257 ? 0.216 21.578 18.391 1 98.69 257 THR B CA 1
ATOM 5252 C C . THR B 1 257 ? -0.055 20.266 17.688 1 98.69 257 THR B C 1
ATOM 5254 O O . THR B 1 257 ? -0.789 19.406 18.203 1 98.69 257 THR B O 1
ATOM 5257 N N . LEU B 1 258 ? 0.449 20.109 16.469 1 98.88 258 LEU B N 1
ATOM 5258 C CA . LEU B 1 258 ? 0.467 18.859 15.727 1 98.88 258 LEU B CA 1
ATOM 5259 C C . LEU B 1 258 ? 1.748 18.078 16.016 1 98.88 258 LEU B C 1
ATOM 5261 O O . LEU B 1 258 ? 2.846 18.547 15.703 1 98.88 258 LEU B O 1
ATOM 5265 N N . PHE B 1 259 ? 1.642 16.938 16.672 1 98.88 259 PHE B N 1
ATOM 5266 C CA . PHE B 1 259 ? 2.764 16.016 16.844 1 98.88 259 PHE B CA 1
ATOM 5267 C C . PHE B 1 259 ? 2.816 14.992 15.727 1 98.88 259 PHE B C 1
ATOM 5269 O O . PHE B 1 259 ? 1.953 14.117 15.633 1 98.88 259 PHE B O 1
ATOM 5276 N N . VAL B 1 260 ? 3.832 15.016 14.906 1 98.81 260 VAL B N 1
ATOM 5277 C CA . VAL B 1 260 ? 3.885 14.242 13.664 1 98.81 260 VAL B CA 1
ATOM 5278 C C . VAL B 1 260 ? 4.688 12.961 13.891 1 98.81 260 VAL B C 1
ATOM 5280 O O . VAL B 1 260 ? 5.711 12.977 14.578 1 98.81 260 VAL B O 1
ATOM 5283 N N . HIS B 1 261 ? 4.266 11.812 13.312 1 98.5 261 HIS B N 1
ATOM 5284 C CA . HIS B 1 261 ? 4.816 10.461 13.312 1 98.5 261 HIS B CA 1
ATOM 5285 C C . HIS B 1 261 ? 4.527 9.75 14.633 1 98.5 261 HIS B C 1
ATOM 5287 O O . HIS B 1 261 ? 3.578 8.969 14.727 1 98.5 261 HIS B O 1
ATOM 5293 N N . ASN B 1 262 ? 5.25 9.961 15.719 1 97.94 262 ASN B N 1
ATOM 5294 C CA . ASN B 1 262 ? 4.965 9.547 17.094 1 97.94 262 ASN B CA 1
ATOM 5295 C C . ASN B 1 262 ? 5.105 8.031 17.25 1 97.94 262 ASN B C 1
ATOM 5297 O O . ASN B 1 262 ? 4.703 7.477 18.281 1 97.94 262 ASN B O 1
ATOM 5301 N N . GLN B 1 263 ? 5.562 7.27 16.281 1 95.69 263 GLN B N 1
ATOM 5302 C CA . GLN B 1 263 ? 5.5 5.812 16.297 1 95.69 263 GLN B CA 1
ATOM 5303 C C . GLN B 1 263 ? 6.289 5.23 17.453 1 95.69 263 GLN B C 1
ATOM 5305 O O . GLN B 1 263 ? 6.059 4.09 17.875 1 95.69 263 GLN B O 1
ATOM 5310 N N . PHE B 1 264 ? 7.246 5.988 18.078 1 97.56 264 PHE B N 1
ATOM 5311 C CA . PHE B 1 264 ? 8.047 5.457 19.172 1 97.56 264 PHE B CA 1
ATOM 5312 C C . PHE B 1 264 ? 7.672 6.133 20.484 1 97.56 264 PHE B C 1
ATOM 5314 O O . PHE B 1 264 ? 8.398 6.023 21.469 1 97.56 264 PHE B O 1
ATOM 5321 N N . ALA B 1 265 ? 6.582 6.852 20.484 1 97.75 265 ALA B N 1
ATOM 5322 C CA . ALA B 1 265 ? 6.074 7.422 21.734 1 97.75 265 ALA B CA 1
ATOM 5323 C C . ALA B 1 265 ? 5.406 6.355 22.594 1 97.75 265 ALA B C 1
ATOM 5325 O O . ALA B 1 265 ? 4.562 5.598 22.109 1 97.75 265 ALA B O 1
ATOM 5326 N N . SER B 1 266 ? 5.762 6.266 23.844 1 97.38 266 SER B N 1
ATOM 5327 C CA . SER B 1 266 ? 5.133 5.34 24.781 1 97.38 266 SER B CA 1
ATOM 5328 C C . SER B 1 266 ? 3.725 5.797 25.141 1 97.38 266 SER B C 1
ATOM 5330 O O . SER B 1 266 ? 3.338 6.93 24.844 1 97.38 266 SER B O 1
ATOM 5332 N N . LEU B 1 267 ? 2.979 4.887 25.75 1 98.12 267 LEU B N 1
ATOM 5333 C CA . LEU B 1 267 ? 1.656 5.262 26.234 1 98.12 267 LEU B CA 1
ATOM 5334 C C . LEU B 1 267 ? 1.754 6.398 27.25 1 98.12 267 LEU B C 1
ATOM 5336 O O . LEU B 1 267 ? 0.922 7.309 27.25 1 98.12 267 LEU B O 1
ATOM 5340 N N . GLU B 1 268 ? 2.77 6.348 28.062 1 97.88 268 GLU B N 1
ATOM 5341 C CA . GLU B 1 268 ? 2.969 7.395 29.062 1 97.88 268 GLU B CA 1
ATOM 5342 C C . GLU B 1 268 ? 3.225 8.75 28.406 1 97.88 268 GLU B C 1
ATOM 5344 O O . GLU B 1 268 ? 2.674 9.766 28.828 1 97.88 268 GLU B O 1
ATOM 5349 N N . ALA B 1 269 ? 4.02 8.758 27.391 1 97.88 269 ALA B N 1
ATOM 5350 C CA . ALA B 1 269 ? 4.309 9.992 26.672 1 97.88 269 ALA B CA 1
ATOM 5351 C C . ALA B 1 269 ? 3.047 10.547 26.016 1 97.88 269 ALA B C 1
ATOM 5353 O O . ALA B 1 269 ? 2.803 11.758 26.062 1 97.88 269 ALA B O 1
ATOM 5354 N N . LEU B 1 270 ? 2.266 9.695 25.422 1 98.38 270 LEU B N 1
ATOM 5355 C CA . LEU B 1 270 ? 1.038 10.117 24.75 1 98.38 270 LEU B CA 1
ATOM 5356 C C . LEU B 1 270 ? 0.037 10.672 25.766 1 98.38 270 LEU B C 1
ATOM 5358 O O . LEU B 1 270 ? -0.64 11.664 25.484 1 98.38 270 LEU B O 1
ATOM 5362 N N . LYS B 1 271 ? -0.067 10.023 26.906 1 98.06 271 LYS B N 1
ATOM 5363 C CA . LYS B 1 271 ? -0.942 10.531 27.969 1 98.06 271 LYS B CA 1
ATOM 5364 C C . LYS B 1 271 ? -0.478 11.898 28.453 1 98.06 271 LYS B C 1
ATOM 5366 O O . LYS B 1 271 ? -1.298 12.75 28.781 1 98.06 271 LYS B O 1
ATOM 5371 N N . ARG B 1 272 ? 0.797 12.039 28.547 1 97.94 272 ARG B N 1
ATOM 5372 C CA . ARG B 1 272 ? 1.339 13.336 28.953 1 97.94 272 ARG B CA 1
ATOM 5373 C C . ARG B 1 272 ? 0.996 14.406 27.922 1 97.94 272 ARG B C 1
ATOM 5375 O O . ARG B 1 272 ? 0.628 15.531 28.281 1 97.94 272 ARG B O 1
ATOM 5382 N N . ILE B 1 273 ? 1.184 14.078 26.625 1 98.44 273 ILE B N 1
ATOM 5383 C CA . ILE B 1 273 ? 0.794 15.016 25.578 1 98.44 273 ILE B CA 1
ATOM 5384 C C . ILE B 1 273 ? -0.66 15.438 25.781 1 98.44 273 ILE B C 1
ATOM 5386 O O . ILE B 1 273 ? -0.968 16.625 25.797 1 98.44 273 ILE B O 1
ATOM 5390 N N . LYS B 1 274 ? -1.53 14.469 25.984 1 97.69 274 LYS B N 1
ATOM 5391 C CA . LYS B 1 274 ? -2.957 14.727 26.156 1 97.69 274 LYS B CA 1
ATOM 5392 C C . LYS B 1 274 ? -3.215 15.625 27.359 1 97.69 274 LYS B C 1
ATOM 5394 O O . LYS B 1 274 ? -4.027 16.547 27.297 1 97.69 274 LYS B O 1
ATOM 5399 N N . SER B 1 275 ? -2.529 15.391 28.422 1 96.81 275 SER B N 1
ATOM 5400 C CA . SER B 1 275 ? -2.797 16.078 29.672 1 96.81 275 SER B CA 1
ATOM 5401 C C . SER B 1 275 ? -2.186 17.469 29.688 1 96.81 275 SER B C 1
ATOM 5403 O O . SER B 1 275 ? -2.768 18.406 30.234 1 96.81 275 SER B O 1
ATOM 5405 N N . GLN B 1 276 ? -1.021 17.625 29.078 1 96.12 276 GLN B N 1
ATOM 5406 C CA . GLN B 1 276 ? -0.272 18.875 29.203 1 96.12 276 GLN B CA 1
ATOM 5407 C C . GLN B 1 276 ? -0.558 19.812 28.031 1 96.12 276 GLN B C 1
ATOM 5409 O O . GLN B 1 276 ? -0.448 21.031 28.172 1 96.12 276 GLN B O 1
ATOM 5414 N N . VAL B 1 277 ? -0.859 19.219 26.875 1 96 277 VAL B N 1
ATOM 5415 C CA . VAL B 1 277 ? -1.098 20 25.672 1 96 277 VAL B CA 1
ATOM 5416 C C . VAL B 1 277 ? -2.576 19.938 25.297 1 96 277 VAL B C 1
ATOM 5418 O O . VAL B 1 277 ? -3.02 18.969 24.688 1 96 277 VAL B O 1
ATOM 5421 N N . LYS B 1 278 ? -3.449 20.844 25.656 1 87 278 LYS B N 1
ATOM 5422 C CA . LYS B 1 278 ? -4.906 20.828 25.547 1 87 278 LYS B CA 1
ATOM 5423 C C . LYS B 1 278 ? -5.355 20.594 24.109 1 87 278 LYS B C 1
ATOM 5425 O O . LYS B 1 278 ? -6.309 19.844 23.875 1 87 278 LYS B O 1
ATOM 5430 N N . ASN B 1 279 ? -4.73 21.203 23.094 1 94.44 279 ASN B N 1
ATOM 5431 C CA . ASN B 1 279 ? -5.055 21.031 21.672 1 94.44 279 ASN B CA 1
ATOM 5432 C C . ASN B 1 279 ? -3.922 20.344 20.922 1 94.44 279 ASN B C 1
ATOM 5434 O O . ASN B 1 279 ? -3.344 20.922 20 1 94.44 279 ASN B O 1
ATOM 5438 N N . ALA B 1 280 ? -3.746 19.094 21.391 1 97.69 280 ALA B N 1
ATOM 5439 C CA . ALA B 1 280 ? -2.725 18.281 20.75 1 97.69 280 ALA B CA 1
ATOM 5440 C C . ALA B 1 280 ? -3.352 17.297 19.766 1 97.69 280 ALA B C 1
ATOM 5442 O O . ALA B 1 280 ? -4.406 16.719 20.031 1 97.69 280 ALA B O 1
ATOM 5443 N N . PHE B 1 281 ? -2.762 17.188 18.656 1 98.12 281 PHE B N 1
ATOM 5444 C CA . PHE B 1 281 ? -3.199 16.281 17.609 1 98.12 281 PHE B CA 1
ATOM 5445 C C . PHE B 1 281 ? -2.037 15.422 17.109 1 98.12 281 PHE B C 1
ATOM 5447 O O . PHE B 1 281 ? -0.906 15.898 17.016 1 98.12 281 PHE B O 1
ATOM 5454 N N . LEU B 1 282 ? -2.277 14.148 16.891 1 98.75 282 LEU B N 1
ATOM 5455 C CA . LEU B 1 282 ? -1.257 13.258 16.344 1 98.75 282 LEU B CA 1
ATOM 5456 C C . LEU B 1 282 ? -1.418 13.117 14.836 1 98.75 282 LEU B C 1
ATOM 5458 O O . LEU B 1 282 ? -2.535 12.953 14.336 1 98.75 282 LEU B O 1
ATOM 5462 N N . ILE B 1 283 ? -0.352 13.25 14.102 1 98.88 283 ILE B N 1
ATOM 5463 C CA . ILE B 1 283 ? -0.306 13.047 12.664 1 98.88 283 ILE B CA 1
ATOM 5464 C C . ILE B 1 283 ? 0.58 11.844 12.336 1 98.88 283 ILE B C 1
ATOM 5466 O O . ILE B 1 283 ? 1.707 11.742 12.828 1 98.88 283 ILE B O 1
ATOM 5470 N N . THR B 1 284 ? 0.098 10.891 11.602 1 98.75 284 THR B N 1
ATOM 5471 C CA . THR B 1 284 ? 0.911 9.758 11.164 1 98.75 284 THR B CA 1
ATOM 5472 C C . THR B 1 284 ? 1.074 9.766 9.648 1 98.75 284 THR B C 1
ATOM 5474 O O . THR B 1 284 ? 0.185 10.219 8.922 1 98.75 284 THR B O 1
ATOM 5477 N N . CYS B 1 285 ? 2.158 9.414 9.164 1 98.69 285 CYS B N 1
ATOM 5478 C CA . CYS B 1 285 ? 2.504 9.289 7.75 1 98.69 285 CYS B CA 1
ATOM 5479 C C . CYS B 1 285 ? 2.959 7.871 7.43 1 98.69 285 CYS B C 1
ATOM 5481 O O . CYS B 1 285 ? 4.16 7.594 7.391 1 98.69 285 CYS B O 1
ATOM 5483 N N . PRO B 1 286 ? 2.018 7.004 7.113 1 98 286 PRO B N 1
ATOM 5484 C CA . PRO B 1 286 ? 2.26 5.562 7.055 1 98 286 PRO B CA 1
ATOM 5485 C C . PRO B 1 286 ? 3.438 5.199 6.152 1 98 286 PRO B C 1
ATOM 5487 O O . PRO B 1 286 ? 4.297 4.402 6.547 1 98 286 PRO B O 1
ATOM 5490 N N . PHE B 1 287 ? 3.51 5.73 4.977 1 97.81 287 PHE B N 1
ATOM 5491 C CA . PHE B 1 287 ? 4.574 5.359 4.055 1 97.81 287 PHE B CA 1
ATOM 5492 C C . PHE B 1 287 ? 5.934 5.777 4.594 1 97.81 287 PHE B C 1
ATOM 5494 O O . PHE B 1 287 ? 6.875 4.984 4.605 1 97.81 287 PHE B O 1
ATOM 5501 N N . SER B 1 288 ? 6.023 7.023 5.012 1 98.06 288 SER B N 1
ATOM 5502 C CA . SER B 1 288 ? 7.273 7.516 5.59 1 98.06 288 SER B CA 1
ATOM 5503 C C . SER B 1 288 ? 7.691 6.676 6.793 1 98.06 288 SER B C 1
ATOM 5505 O O . SER B 1 288 ? 8.867 6.328 6.938 1 98.06 288 SER B O 1
ATOM 5507 N N . ASN B 1 289 ? 6.715 6.383 7.676 1 98 289 ASN B N 1
ATOM 5508 C CA . ASN B 1 289 ? 6.988 5.555 8.844 1 98 289 ASN B CA 1
ATOM 5509 C C . ASN B 1 289 ? 7.59 4.207 8.445 1 98 289 ASN B C 1
ATOM 5511 O O . ASN B 1 289 ? 8.539 3.736 9.078 1 98 289 ASN B O 1
ATOM 5515 N N . ARG B 1 290 ? 7.066 3.648 7.375 1 97.69 290 ARG B N 1
ATOM 5516 C CA . ARG B 1 290 ? 7.559 2.352 6.926 1 97.69 290 ARG B CA 1
ATOM 5517 C C . ARG B 1 290 ? 8.961 2.475 6.328 1 97.69 290 ARG B C 1
ATOM 5519 O O . ARG B 1 290 ? 9.828 1.64 6.594 1 97.69 290 ARG B O 1
ATOM 5526 N N . LEU B 1 291 ? 9.203 3.467 5.555 1 97.62 291 LEU B N 1
ATOM 5527 C CA . LEU B 1 291 ? 10.469 3.602 4.828 1 97.62 291 LEU B CA 1
ATOM 5528 C C . LEU B 1 291 ? 11.609 3.916 5.785 1 97.62 291 LEU B C 1
ATOM 5530 O O . LEU B 1 291 ? 12.75 3.502 5.551 1 97.62 291 LEU B O 1
ATOM 5534 N N . LEU B 1 292 ? 11.312 4.609 6.879 1 97.56 292 LEU B N 1
ATOM 5535 C CA . LEU B 1 292 ? 12.391 5.164 7.688 1 97.56 292 LEU B CA 1
ATOM 5536 C C . LEU B 1 292 ? 12.609 4.328 8.945 1 97.56 292 LEU B C 1
ATOM 5538 O O . LEU B 1 292 ? 13.75 4.027 9.305 1 97.56 292 LEU B O 1
ATOM 5542 N N . SER B 1 293 ? 11.508 3.947 9.688 1 94.69 293 SER B N 1
ATOM 5543 C CA . SER B 1 293 ? 11.703 3.295 10.977 1 94.69 293 SER B CA 1
ATOM 5544 C C . SER B 1 293 ? 11.133 1.88 10.969 1 94.69 293 SER B C 1
ATOM 5546 O O . SER B 1 293 ? 11.5 1.055 11.812 1 94.69 293 SER B O 1
ATOM 5548 N N . GLY B 1 294 ? 10.172 1.665 10.102 1 93.56 294 GLY B N 1
ATOM 5549 C CA . GLY B 1 294 ? 9.555 0.35 10.008 1 93.56 294 GLY B CA 1
ATOM 5550 C C . GLY B 1 294 ? 8.492 0.109 11.062 1 93.56 294 GLY B C 1
ATOM 5551 O O . GLY B 1 294 ? 7.973 -1.001 11.18 1 93.56 294 GLY B O 1
ATOM 5552 N N . GLN B 1 295 ? 8.211 1.112 11.836 1 94.81 295 GLN B N 1
ATOM 5553 C CA . GLN B 1 295 ? 7.191 0.99 12.875 1 94.81 295 GLN B CA 1
ATOM 5554 C C . GLN B 1 295 ? 5.961 1.827 12.539 1 94.81 295 GLN B C 1
ATOM 5556 O O . GLN B 1 295 ? 6.082 2.975 12.109 1 94.81 295 GLN B O 1
ATOM 5561 N N . ALA B 1 296 ? 4.797 1.205 12.68 1 96.31 296 ALA B N 1
ATOM 5562 C CA . ALA B 1 296 ? 3.553 1.951 12.516 1 96.31 296 ALA B CA 1
ATOM 5563 C C . ALA B 1 296 ? 3.113 2.582 13.828 1 96.31 296 ALA B C 1
ATOM 5565 O O . ALA B 1 296 ? 3.494 2.113 14.906 1 96.31 296 ALA B O 1
ATOM 5566 N N . LEU B 1 297 ? 2.385 3.727 13.75 1 97.88 297 LEU B N 1
ATOM 5567 C CA . LEU B 1 297 ? 1.791 4.316 14.945 1 97.88 297 LEU B CA 1
ATOM 5568 C C . LEU B 1 297 ? 0.897 3.311 15.656 1 97.88 297 LEU B C 1
ATOM 5570 O O . LEU B 1 297 ? 0.109 2.609 15.023 1 97.88 297 LEU B O 1
ATOM 5574 N N . ASP B 1 298 ? 1.066 3.152 16.953 1 97.19 298 ASP B N 1
ATOM 5575 C CA . ASP B 1 298 ? 0.221 2.252 17.734 1 97.19 298 ASP B CA 1
ATOM 5576 C C . ASP B 1 298 ? -1.146 2.877 18 1 97.19 298 ASP B C 1
ATOM 5578 O O . ASP B 1 298 ? -1.3 3.668 18.938 1 97.19 298 ASP B O 1
ATOM 5582 N N . LEU B 1 299 ? -2.125 2.512 17.266 1 97.69 299 LEU B N 1
ATOM 5583 C CA . LEU B 1 299 ? -3.441 3.137 17.328 1 97.69 299 LEU B CA 1
ATOM 5584 C C . LEU B 1 299 ? -4.145 2.783 18.641 1 97.69 299 LEU B C 1
ATOM 5586 O O . LEU B 1 299 ? -4.973 3.553 19.125 1 97.69 299 LEU B O 1
ATOM 5590 N N . GLU B 1 300 ? -3.842 1.664 19.172 1 96.19 300 GLU B N 1
ATOM 5591 C CA . GLU B 1 300 ? -4.426 1.295 20.469 1 96.19 300 GLU B CA 1
ATOM 5592 C C . GLU B 1 300 ? -3.934 2.215 21.578 1 96.19 300 GLU B C 1
ATOM 5594 O O . GLU B 1 300 ? -4.719 2.639 22.438 1 96.19 300 GLU B O 1
ATOM 5599 N N . ARG B 1 301 ? -2.645 2.516 21.547 1 97.06 301 ARG B N 1
ATOM 5600 C CA . ARG B 1 301 ? -2.078 3.441 22.516 1 97.06 301 ARG B CA 1
ATOM 5601 C C . ARG B 1 301 ? -2.674 4.836 22.359 1 97.06 301 ARG B C 1
ATOM 5603 O O . ARG B 1 301 ? -2.953 5.516 23.359 1 97.06 301 ARG B O 1
ATOM 5610 N N . THR B 1 302 ? -2.787 5.258 21.109 1 97.81 302 THR B N 1
ATOM 5611 C CA . THR B 1 302 ? -3.328 6.594 20.859 1 97.81 302 THR B CA 1
ATOM 5612 C C . THR B 1 302 ? -4.77 6.691 21.359 1 97.81 302 THR B C 1
ATOM 5614 O O . THR B 1 302 ? -5.168 7.707 21.922 1 97.81 302 THR B O 1
ATOM 5617 N N . LYS B 1 303 ? -5.539 5.66 21.094 1 96.56 303 LYS B N 1
ATOM 5618 C CA . LYS B 1 303 ? -6.922 5.609 21.562 1 96.56 303 LYS B CA 1
ATOM 5619 C C . LYS B 1 303 ? -6.984 5.645 23.094 1 96.56 303 LYS B C 1
ATOM 5621 O O . LYS B 1 303 ? -7.797 6.367 23.672 1 96.56 303 LYS B O 1
ATOM 5626 N N . GLU B 1 304 ? -6.121 4.84 23.703 1 97.62 304 GLU B N 1
ATOM 5627 C CA . GLU B 1 304 ? -6.074 4.797 25.156 1 97.62 304 GLU B CA 1
ATOM 5628 C C . GLU B 1 304 ? -5.703 6.156 25.75 1 97.62 304 GLU B C 1
ATOM 5630 O O . GLU B 1 304 ? -6.211 6.543 26.797 1 97.62 304 GLU B O 1
ATOM 5635 N N . ALA B 1 305 ? -4.867 6.887 25.078 1 97.81 305 ALA B N 1
ATOM 5636 C CA . ALA B 1 305 ? -4.43 8.203 25.531 1 97.81 305 ALA B CA 1
ATOM 5637 C C . ALA B 1 305 ? -5.488 9.266 25.234 1 97.81 305 ALA B C 1
ATOM 5639 O O . ALA B 1 305 ? -5.414 10.391 25.734 1 97.81 305 ALA B O 1
ATOM 5640 N N . GLY B 1 306 ? -6.477 8.953 24.406 1 96.56 306 GLY B N 1
ATOM 5641 C CA . GLY B 1 306 ? -7.539 9.883 24.062 1 96.56 306 GLY B CA 1
ATOM 5642 C C . GLY B 1 306 ? -7.121 10.914 23.031 1 96.56 306 GLY B C 1
ATOM 5643 O O . GLY B 1 306 ? -7.602 12.055 23.062 1 96.56 306 GLY B O 1
ATOM 5644 N N . LEU B 1 307 ? -6.203 10.578 22.188 1 97.06 307 LEU B N 1
ATOM 5645 C CA . LEU B 1 307 ? -5.711 11.508 21.172 1 97.06 307 LEU B CA 1
ATOM 5646 C C . LEU B 1 307 ? -6.266 11.164 19.797 1 97.06 307 LEU B C 1
ATOM 5648 O O . LEU B 1 307 ? -6.41 9.984 19.453 1 97.06 307 LEU B O 1
ATOM 5652 N N . SER B 1 308 ? -6.59 12.156 19.016 1 94.31 308 SER B N 1
ATOM 5653 C CA . SER B 1 308 ? -7.027 11.961 17.641 1 94.31 308 SER B CA 1
ATOM 5654 C C . SER B 1 308 ? -5.836 11.82 16.688 1 94.31 308 SER B C 1
ATOM 5656 O O . SER B 1 308 ? -4.789 12.438 16.906 1 94.31 308 SER B O 1
ATOM 5658 N N . VAL B 1 309 ? -6.074 11.008 15.68 1 97.62 309 VAL B N 1
ATOM 5659 C CA . VAL B 1 309 ? -5 10.734 14.734 1 97.62 309 VAL B CA 1
ATOM 5660 C C . VAL B 1 309 ? -5.426 11.156 13.328 1 97.62 309 VAL B C 1
ATOM 5662 O O . VAL B 1 309 ? -6.559 10.891 12.914 1 97.62 309 VAL B O 1
ATOM 5665 N N . SER B 1 310 ? -4.59 11.852 12.672 1 98.56 310 SER B N 1
ATOM 5666 C CA . SER B 1 310 ? -4.773 12.172 11.258 1 98.56 310 SER B CA 1
ATOM 5667 C C . SER B 1 310 ? -3.711 11.492 10.391 1 98.56 310 SER B C 1
ATOM 5669 O O . SER B 1 310 ? -2.602 11.227 10.859 1 98.56 310 SER B O 1
ATOM 5671 N N . VAL B 1 311 ? -4.07 11.172 9.148 1 98.62 311 VAL B N 1
ATOM 5672 C CA . VAL B 1 311 ? -3.158 10.57 8.18 1 98.62 311 VAL B CA 1
ATOM 5673 C C . VAL B 1 311 ? -2.668 11.633 7.199 1 98.62 311 VAL B C 1
ATOM 5675 O O . VAL B 1 311 ? -3.463 12.422 6.676 1 98.62 311 VAL B O 1
ATOM 5678 N N . ALA B 1 312 ? -1.4 11.695 7.008 1 98.88 312 ALA B N 1
ATOM 5679 C CA . ALA B 1 312 ? -0.809 12.68 6.109 1 98.88 312 ALA B CA 1
ATOM 5680 C C . ALA B 1 312 ? 0.308 12.062 5.273 1 98.88 312 ALA B C 1
ATOM 5682 O O . ALA B 1 312 ? 0.7 10.922 5.5 1 98.88 312 ALA B O 1
ATOM 5683 N N . THR B 1 313 ? 0.835 12.82 4.312 1 98.75 313 THR B N 1
ATOM 5684 C CA . THR B 1 313 ? 1.706 12.219 3.309 1 98.75 313 THR B CA 1
ATOM 5685 C C . THR B 1 313 ? 3.174 12.414 3.678 1 98.75 313 THR B C 1
ATOM 5687 O O . THR B 1 313 ? 4.047 11.695 3.18 1 98.75 313 THR B O 1
ATOM 5690 N N . ASP B 1 314 ? 3.438 13.406 4.535 1 98.38 314 ASP B N 1
ATOM 5691 C CA . ASP B 1 314 ? 4.812 13.883 4.664 1 98.38 314 ASP B CA 1
ATOM 5692 C C . ASP B 1 314 ? 5.328 14.438 3.34 1 98.38 314 ASP B C 1
ATOM 5694 O O . ASP B 1 314 ? 4.633 15.211 2.674 1 98.38 314 ASP B O 1
ATOM 5698 N N . GLY B 1 315 ? 6.629 14.188 2.953 1 97.31 315 GLY B N 1
ATOM 5699 C CA . GLY B 1 315 ? 7.184 14.648 1.691 1 97.31 315 GLY B CA 1
ATOM 5700 C C . GLY B 1 315 ? 7.754 13.523 0.842 1 97.31 315 GLY B C 1
ATOM 5701 O O . GLY B 1 315 ? 7.875 12.391 1.306 1 97.31 315 GLY B O 1
ATOM 5702 N N . LEU B 1 316 ? 8.133 13.875 -0.418 1 96.19 316 LEU B N 1
ATOM 5703 C CA . LEU B 1 316 ? 8.672 12.875 -1.336 1 96.19 316 LEU B CA 1
ATOM 5704 C C . LEU B 1 316 ? 10.086 12.469 -0.929 1 96.19 316 LEU B C 1
ATOM 5706 O O . LEU B 1 316 ? 10.633 11.5 -1.463 1 96.19 316 LEU B O 1
ATOM 5710 N N . SER B 1 317 ? 10.648 13.141 0.065 1 95.44 317 SER B N 1
ATOM 5711 C CA . SER B 1 317 ? 11.93 12.68 0.596 1 95.44 317 SER B CA 1
ATOM 5712 C C . SER B 1 317 ? 11.797 11.305 1.247 1 95.44 317 SER B C 1
ATOM 5714 O O . SER B 1 317 ? 12.773 10.57 1.358 1 95.44 317 SER B O 1
ATOM 5716 N N . SER B 1 318 ? 10.648 10.961 1.707 1 96.94 318 SER B N 1
ATOM 5717 C CA . SER B 1 318 ? 10.406 9.688 2.377 1 96.94 318 SER B CA 1
ATOM 5718 C C . SER B 1 318 ? 9.07 9.086 1.953 1 96.94 318 SER B C 1
ATOM 5720 O O . SER B 1 318 ? 8.344 8.523 2.779 1 96.94 318 SER B O 1
ATOM 5722 N N . ASN B 1 319 ? 8.742 9.242 0.735 1 97.19 319 ASN B N 1
ATOM 5723 C CA . ASN B 1 319 ? 7.504 8.734 0.158 1 97.19 319 ASN B CA 1
ATOM 5724 C C . ASN B 1 319 ? 7.645 8.484 -1.342 1 97.19 319 ASN B C 1
ATOM 5726 O O . ASN B 1 319 ? 8.609 8.93 -1.961 1 97.19 319 ASN B O 1
ATOM 5730 N N . ILE B 1 320 ? 6.699 7.754 -1.934 1 95.75 320 ILE B N 1
ATOM 5731 C CA . ILE B 1 320 ? 6.734 7.492 -3.367 1 95.75 320 ILE B CA 1
ATOM 5732 C C . ILE B 1 320 ? 5.598 8.242 -4.059 1 95.75 320 ILE B C 1
ATOM 5734 O O . ILE B 1 320 ? 5.535 8.297 -5.289 1 95.75 320 ILE B O 1
ATOM 5738 N N . SER B 1 321 ? 4.691 8.773 -3.246 1 95.5 321 SER B N 1
ATOM 5739 C CA . SER B 1 321 ? 3.496 9.445 -3.742 1 95.5 321 SER B CA 1
ATOM 5740 C C . SER B 1 321 ? 2.975 10.469 -2.734 1 95.5 321 SER B C 1
ATOM 5742 O O . SER B 1 321 ? 3.004 10.219 -1.526 1 95.5 321 SER B O 1
ATOM 5744 N N . LEU B 1 322 ? 2.496 11.633 -3.223 1 97.5 322 LEU B N 1
ATOM 5745 C CA . LEU B 1 322 ? 1.859 12.586 -2.32 1 97.5 322 LEU B CA 1
ATOM 5746 C C . LEU B 1 322 ? 0.342 12.539 -2.465 1 97.5 322 LEU B C 1
ATOM 5748 O O . LEU B 1 322 ? -0.355 13.461 -2.035 1 97.5 322 LEU B O 1
ATOM 5752 N N . SER B 1 323 ? -0.164 11.484 -3.191 1 98.5 323 SER B N 1
ATOM 5753 C CA . SER B 1 323 ? -1.603 11.242 -3.186 1 98.5 323 SER B CA 1
ATOM 5754 C C . SER B 1 323 ? -2.084 10.82 -1.803 1 98.5 323 SER B C 1
ATOM 5756 O O . SER B 1 323 ? -1.652 9.789 -1.277 1 98.5 323 SER B O 1
ATOM 5758 N N . LEU B 1 324 ? -2.984 11.602 -1.275 1 98.88 324 LEU B N 1
ATOM 5759 C CA . LEU B 1 324 ? -3.5 11.234 0.038 1 98.88 324 LEU B CA 1
ATOM 5760 C C . LEU B 1 324 ? -4.281 9.922 -0.035 1 98.88 324 LEU B C 1
ATOM 5762 O O . LEU B 1 324 ? -4.336 9.172 0.942 1 98.88 324 LEU B O 1
ATOM 5766 N N . LEU B 1 325 ? -4.895 9.594 -1.195 1 98.81 325 LEU B N 1
ATOM 5767 C CA . LEU B 1 325 ? -5.582 8.32 -1.373 1 98.81 325 LEU B CA 1
ATOM 5768 C C . LEU B 1 325 ? -4.613 7.156 -1.221 1 98.81 325 LEU B C 1
ATOM 5770 O O . LEU B 1 325 ? -4.934 6.16 -0.567 1 98.81 325 LEU B O 1
ATOM 5774 N N . ASP B 1 326 ? -3.412 7.305 -1.807 1 98.38 326 ASP B N 1
ATOM 5775 C CA . ASP B 1 326 ? -2.383 6.281 -1.652 1 98.38 326 ASP B CA 1
ATOM 5776 C C . ASP B 1 326 ? -1.991 6.113 -0.186 1 98.38 326 ASP B C 1
ATOM 5778 O O . ASP B 1 326 ? -1.799 4.988 0.286 1 98.38 326 ASP B O 1
ATOM 5782 N N . GLU B 1 327 ? -1.879 7.234 0.478 1 98.69 327 GLU B N 1
ATOM 5783 C CA . GLU B 1 327 ? -1.49 7.211 1.885 1 98.69 327 GLU B CA 1
ATOM 5784 C C . GLU B 1 327 ? -2.547 6.512 2.736 1 98.69 327 GLU B C 1
ATOM 5786 O O . GLU B 1 327 ? -2.215 5.758 3.654 1 98.69 327 GLU B O 1
ATOM 5791 N N . LEU B 1 328 ? -3.789 6.797 2.473 1 98.88 328 LEU B N 1
ATOM 5792 C CA . LEU B 1 328 ? -4.887 6.191 3.221 1 98.88 328 LEU B CA 1
ATOM 5793 C C . LEU B 1 328 ? -4.922 4.684 3.008 1 98.88 328 LEU B C 1
ATOM 5795 O O . LEU B 1 328 ? -5.203 3.926 3.939 1 98.88 328 LEU B O 1
ATOM 5799 N N . ARG B 1 329 ? -4.621 4.234 1.788 1 98.5 329 ARG B N 1
ATOM 5800 C CA . ARG B 1 329 ? -4.539 2.799 1.534 1 98.5 329 ARG B CA 1
ATOM 5801 C C . ARG B 1 329 ? -3.352 2.182 2.266 1 98.5 329 ARG B C 1
ATOM 5803 O O . ARG B 1 329 ? -3.451 1.074 2.797 1 98.5 329 ARG B O 1
ATOM 5810 N N . ALA B 1 330 ? -2.213 2.902 2.273 1 98.31 330 ALA B N 1
ATOM 5811 C CA . ALA B 1 330 ? -1.066 2.43 3.045 1 98.31 330 ALA B CA 1
ATOM 5812 C C . ALA B 1 330 ? -1.419 2.293 4.523 1 98.31 330 ALA B C 1
ATOM 5814 O O . ALA B 1 330 ? -0.975 1.356 5.191 1 98.31 330 ALA B O 1
ATOM 5815 N N . PHE B 1 331 ? -2.219 3.213 5.027 1 98.69 331 PHE B N 1
ATOM 5816 C CA . PHE B 1 331 ? -2.691 3.174 6.406 1 98.69 331 PHE B CA 1
ATOM 5817 C C . PHE B 1 331 ? -3.496 1.904 6.668 1 98.69 331 PHE B C 1
ATOM 5819 O O . PHE B 1 331 ? -3.291 1.231 7.68 1 98.69 331 PHE B O 1
ATOM 5826 N N . LEU B 1 332 ? -4.379 1.537 5.746 1 98.38 332 LEU B N 1
ATOM 5827 C CA . LEU B 1 332 ? -5.199 0.338 5.871 1 98.38 332 LEU B CA 1
ATOM 5828 C C . LEU B 1 332 ? -4.336 -0.918 5.848 1 98.38 332 LEU B C 1
ATOM 5830 O 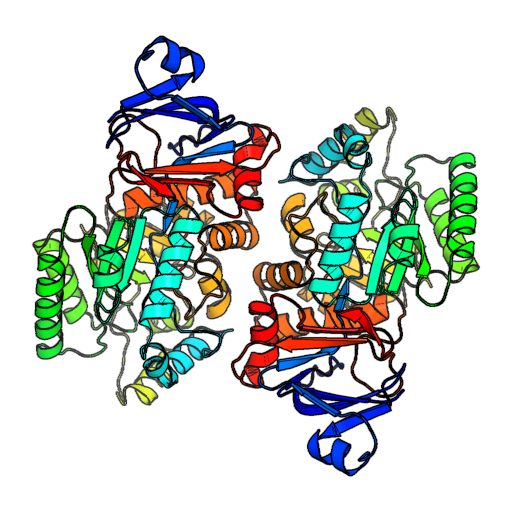O . LEU B 1 332 ? -4.66 -1.911 6.504 1 98.38 332 LEU B O 1
ATOM 5834 N N . LEU B 1 333 ? -3.229 -0.87 5.125 1 97.62 333 LEU B N 1
ATOM 5835 C CA . LEU B 1 333 ? -2.367 -2.037 4.969 1 97.62 333 LEU B CA 1
ATOM 5836 C C . LEU B 1 333 ? -1.441 -2.195 6.168 1 97.62 333 LEU B C 1
ATOM 5838 O O . LEU B 1 333 ? -1.152 -3.318 6.59 1 97.62 333 LEU B O 1
ATOM 5842 N N . THR B 1 334 ? -1.02 -1.078 6.781 1 96.38 334 THR B N 1
ATOM 5843 C CA . THR B 1 334 ? 0.104 -1.129 7.707 1 96.38 334 THR B CA 1
ATOM 5844 C C . THR B 1 334 ? -0.389 -1.297 9.141 1 96.38 334 THR B C 1
ATOM 5846 O O . THR B 1 334 ? 0.392 -1.627 10.039 1 96.38 334 THR B O 1
ATOM 5849 N N . HIS B 1 335 ? -1.652 -1.04 9.414 1 96.31 335 HIS B N 1
ATOM 5850 C CA . HIS B 1 335 ? -2.168 -1.158 10.773 1 96.31 335 HIS B CA 1
ATOM 5851 C C . HIS B 1 335 ? -2.965 -2.447 10.953 1 96.31 335 HIS B C 1
ATOM 5853 O O . HIS B 1 335 ? -3.783 -2.797 10.102 1 96.31 335 HIS B O 1
ATOM 5859 N N . ASN B 1 336 ? -2.666 -3.119 12.031 1 89.94 336 ASN B N 1
ATOM 5860 C CA . ASN B 1 336 ? -3.299 -4.406 12.297 1 89.94 336 ASN B CA 1
ATOM 5861 C C . ASN B 1 336 ? -4.555 -4.25 13.156 1 89.94 336 ASN B C 1
ATOM 5863 O O . ASN B 1 336 ? -4.59 -4.703 14.297 1 89.94 336 ASN B O 1
ATOM 5867 N N . MET B 1 337 ? -5.543 -3.627 12.742 1 94.19 337 MET B N 1
ATOM 5868 C CA . MET B 1 337 ? -6.871 -3.447 13.32 1 94.19 337 MET B CA 1
ATOM 5869 C C . MET B 1 337 ? -7.953 -3.924 12.359 1 94.19 337 MET B C 1
ATOM 5871 O O . MET B 1 337 ? -7.707 -4.062 11.156 1 94.19 337 MET B O 1
ATOM 5875 N N . PRO B 1 338 ? -9.117 -4.285 12.922 1 96.12 338 PRO B N 1
ATOM 5876 C CA . PRO B 1 338 ? -10.203 -4.645 12.008 1 96.12 338 PRO B CA 1
ATOM 5877 C C . PRO B 1 338 ? -10.445 -3.588 10.93 1 96.12 338 PRO B C 1
ATOM 5879 O O . PRO B 1 338 ? -10.531 -2.396 11.234 1 96.12 338 PRO B O 1
ATOM 5882 N N . LEU B 1 339 ? -10.531 -4.012 9.734 1 97.19 339 LEU B N 1
ATOM 5883 C CA . LEU B 1 339 ? -10.461 -3.154 8.555 1 97.19 339 LEU B CA 1
ATOM 5884 C C . LEU B 1 339 ? -11.594 -2.129 8.562 1 97.19 339 LEU B C 1
ATOM 5886 O O . LEU B 1 339 ? -11.383 -0.961 8.227 1 97.19 339 LEU B O 1
ATOM 5890 N N . LEU B 1 340 ? -12.789 -2.527 8.914 1 97.06 340 LEU B N 1
ATOM 5891 C CA . LEU B 1 340 ? -13.93 -1.623 8.859 1 97.06 340 LEU B CA 1
ATOM 5892 C C . LEU B 1 340 ? -13.781 -0.497 9.875 1 97.06 340 LEU B C 1
ATOM 5894 O O . LEU B 1 340 ? -14.141 0.648 9.602 1 97.06 340 LEU B O 1
ATOM 5898 N N . GLU B 1 341 ? -13.281 -0.845 11.062 1 96.94 341 GLU B N 1
ATOM 5899 C CA . GLU B 1 341 ? -12.992 0.18 12.062 1 96.94 341 GLU B CA 1
ATOM 5900 C C . GLU B 1 341 ? -11.859 1.096 11.602 1 96.94 341 GLU B C 1
ATOM 5902 O O . GLU B 1 341 ? -11.945 2.316 11.75 1 96.94 341 GLU B O 1
ATOM 5907 N N . LEU B 1 342 ? -10.875 0.457 11.07 1 98 342 LEU B N 1
ATOM 5908 C CA . LEU B 1 342 ? -9.703 1.196 10.609 1 98 342 LEU B CA 1
ATOM 5909 C C . LEU B 1 342 ? -10.086 2.168 9.5 1 98 342 LEU B C 1
ATOM 5911 O O . LEU B 1 342 ? -9.531 3.268 9.414 1 98 342 LEU B O 1
ATOM 5915 N N . ALA B 1 343 ? -10.977 1.767 8.609 1 98.5 343 ALA B N 1
ATOM 5916 C CA . ALA B 1 343 ? -11.438 2.621 7.516 1 98.5 343 ALA B CA 1
ATOM 5917 C C . ALA B 1 343 ? -12.07 3.9 8.055 1 98.5 343 ALA B C 1
ATOM 5919 O O . ALA B 1 343 ? -11.852 4.988 7.512 1 98.5 343 ALA B O 1
ATOM 5920 N N . LYS B 1 344 ? -12.82 3.801 9.07 1 98.38 344 LYS B N 1
ATOM 5921 C CA . LYS B 1 344 ? -13.445 4.969 9.68 1 98.38 344 LYS B CA 1
ATOM 5922 C C . LYS B 1 344 ? -12.406 5.898 10.289 1 98.38 344 LYS B C 1
ATOM 5924 O O . LYS B 1 344 ? -12.5 7.121 10.156 1 98.38 344 LYS B O 1
ATOM 5929 N N . ILE B 1 345 ? -11.43 5.293 11 1 98.38 345 ILE B N 1
ATOM 5930 C CA . ILE B 1 345 ? -10.352 6.082 11.586 1 98.38 345 ILE B CA 1
ATOM 5931 C C . ILE B 1 345 ? -9.617 6.848 10.484 1 98.38 345 ILE B C 1
ATOM 5933 O O . ILE B 1 345 ? -9.344 8.039 10.633 1 98.38 345 ILE B O 1
ATOM 5937 N N . ALA B 1 346 ? -9.352 6.156 9.375 1 98.75 346 ALA B N 1
ATOM 5938 C CA . ALA B 1 346 ? -8.656 6.77 8.25 1 98.75 346 ALA B CA 1
ATOM 5939 C C . ALA B 1 346 ? -9.461 7.93 7.672 1 98.75 346 ALA B C 1
ATOM 5941 O O . ALA B 1 346 ? -8.93 9.016 7.453 1 98.75 346 ALA B O 1
ATOM 5942 N N . LEU B 1 347 ? -10.734 7.695 7.398 1 98.88 347 LEU B N 1
ATOM 5943 C CA . LEU B 1 347 ? -11.602 8.703 6.789 1 98.88 347 LEU B CA 1
ATOM 5944 C C . LEU B 1 347 ? -11.719 9.93 7.691 1 98.88 347 LEU B C 1
ATOM 5946 O O . LEU B 1 347 ? -11.547 11.062 7.234 1 98.88 347 LEU B O 1
ATOM 5950 N N . LEU B 1 348 ? -12.008 9.711 8.961 1 98.75 348 LEU B N 1
ATOM 5951 C CA . LEU B 1 348 ? -12.148 10.828 9.898 1 98.75 348 LEU B CA 1
ATOM 5952 C C . LEU B 1 348 ? -10.82 11.555 10.086 1 98.75 348 LEU B C 1
ATOM 5954 O O . LEU B 1 348 ? -10.797 12.773 10.25 1 98.75 348 LEU B O 1
ATOM 5958 N N . GLY B 1 349 ? -9.75 10.773 10.062 1 98.75 349 GLY B N 1
ATOM 5959 C CA . GLY B 1 349 ? -8.43 11.359 10.164 1 98.75 349 GLY B CA 1
ATOM 5960 C C . GLY B 1 349 ? -8.109 12.312 9.031 1 98.75 349 GLY B C 1
ATOM 5961 O O . GLY B 1 349 ? -7.441 13.336 9.242 1 98.75 349 GLY B O 1
ATOM 5962 N N . ALA B 1 350 ? -8.633 12.016 7.852 1 98.88 350 ALA B N 1
ATOM 5963 C CA . ALA B 1 350 ? -8.312 12.797 6.66 1 98.88 350 ALA B CA 1
ATOM 5964 C C . ALA B 1 350 ? -9.367 13.875 6.41 1 98.88 350 ALA B C 1
ATOM 5966 O O . ALA B 1 350 ? -9.32 14.57 5.395 1 98.88 350 ALA B O 1
ATOM 5967 N N . THR B 1 351 ? -10.383 13.992 7.289 1 98.88 351 THR B N 1
ATOM 5968 C CA . THR B 1 351 ? -11.438 14.984 7.141 1 98.88 351 THR B CA 1
ATOM 5969 C C . THR B 1 351 ? -11.633 15.773 8.438 1 98.88 351 THR B C 1
ATOM 5971 O O . THR B 1 351 ? -10.891 16.719 8.703 1 98.88 351 THR B O 1
ATOM 5974 N N . ARG B 1 352 ? -12.383 15.211 9.352 1 98.56 352 ARG B N 1
ATOM 5975 C CA . ARG B 1 352 ? -12.781 15.883 10.586 1 98.56 352 ARG B CA 1
ATOM 5976 C C . ARG B 1 352 ? -11.562 16.172 11.461 1 98.56 352 ARG B C 1
ATOM 5978 O O . ARG B 1 352 ? -11.367 17.312 11.906 1 98.56 352 ARG B O 1
ATOM 5985 N N . HIS B 1 353 ? -10.758 15.172 11.695 1 98.56 353 HIS B N 1
ATOM 5986 C CA . HIS B 1 353 ? -9.633 15.336 12.609 1 98.56 353 HIS B CA 1
ATOM 5987 C C . HIS B 1 353 ? -8.539 16.188 11.977 1 98.56 353 HIS B C 1
ATOM 5989 O O . HIS B 1 353 ? -7.844 16.938 12.672 1 98.56 353 HIS B O 1
ATOM 5995 N N . GLY B 1 354 ? -8.344 16.047 10.633 1 98.75 354 GLY B N 1
ATOM 5996 C CA . GLY B 1 354 ? -7.426 16.953 9.945 1 98.75 354 GLY B CA 1
ATOM 5997 C C . GLY B 1 354 ? -7.84 18.406 10.039 1 98.75 354 GLY B C 1
ATOM 5998 O O . GLY B 1 354 ? -6.996 19.281 10.234 1 98.75 354 GLY B O 1
ATOM 5999 N N . ALA B 1 355 ? -9.164 18.641 9.914 1 98.69 355 ALA B N 1
ATOM 6000 C CA . ALA B 1 355 ? -9.688 20 10.023 1 98.69 355 ALA B CA 1
ATOM 6001 C C . ALA B 1 355 ? -9.422 20.578 11.406 1 98.69 355 ALA B C 1
ATOM 6003 O O . ALA B 1 355 ? -8.984 21.734 11.539 1 98.69 355 ALA B O 1
ATOM 6004 N N . LYS B 1 356 ? -9.656 19.781 12.414 1 98.31 356 LYS B N 1
ATOM 6005 C CA . LYS B 1 356 ? -9.406 20.219 13.789 1 98.31 356 LYS B CA 1
ATOM 6006 C C . LYS B 1 356 ? -7.922 20.484 14.023 1 98.31 356 LYS B C 1
ATOM 6008 O O . LYS B 1 356 ? -7.555 21.469 14.664 1 98.31 356 LYS B O 1
ATOM 6013 N N . ALA B 1 357 ? -7.105 19.625 13.492 1 98.62 357 ALA B N 1
ATOM 6014 C CA . ALA B 1 357 ? -5.66 19.766 13.664 1 98.62 357 ALA B CA 1
ATOM 6015 C C . ALA B 1 357 ? -5.164 21.078 13.078 1 98.62 357 ALA B C 1
ATOM 6017 O O . ALA B 1 357 ? -4.285 21.734 13.648 1 98.62 357 ALA B O 1
ATOM 6018 N N . LEU B 1 358 ? -5.785 21.484 11.977 1 98.75 358 LEU B N 1
ATOM 6019 C CA . LEU B 1 358 ? -5.336 22.703 11.312 1 98.75 358 LEU B CA 1
ATOM 6020 C C . LEU B 1 358 ? -6.227 23.891 11.68 1 98.75 358 LEU B C 1
ATOM 6022 O O . LEU B 1 358 ? -6.113 24.969 11.086 1 98.75 358 LEU B O 1
ATOM 6026 N N . ALA B 1 359 ? -7.156 23.719 12.625 1 97.94 359 ALA B N 1
ATOM 6027 C CA . ALA B 1 359 ? -8.062 24.75 13.109 1 97.94 359 ALA B CA 1
ATOM 6028 C C . ALA B 1 359 ? -8.891 25.344 11.969 1 97.94 359 ALA B C 1
ATOM 6030 O O . ALA B 1 359 ? -8.992 26.562 11.844 1 97.94 359 ALA B O 1
ATOM 6031 N N . LEU B 1 360 ? -9.43 24.469 11.164 1 98.31 360 LEU B N 1
ATOM 6032 C CA . LEU B 1 360 ? -10.234 24.891 10.023 1 98.31 360 LEU B CA 1
ATOM 6033 C C . LEU B 1 360 ? -11.711 24.578 10.25 1 98.31 360 LEU B C 1
ATOM 6035 O O . LEU B 1 360 ? -12.039 23.656 11 1 98.31 360 LEU B O 1
ATOM 6039 N N . ASN B 1 361 ? -12.578 25.328 9.633 1 98.06 361 ASN B N 1
ATOM 6040 C CA . ASN B 1 361 ? -14.023 25.125 9.742 1 98.06 361 ASN B CA 1
ATOM 6041 C C . ASN B 1 361 ? -14.57 24.328 8.562 1 98.06 361 ASN B C 1
ATOM 6043 O O . ASN B 1 361 ? -15.516 24.766 7.898 1 98.06 361 ASN B O 1
ATOM 6047 N N . ASN B 1 362 ? -13.961 23.281 8.164 1 98.5 362 ASN B N 1
ATOM 6048 C CA . ASN B 1 362 ? -14.375 22.312 7.145 1 98.5 362 ASN B CA 1
ATOM 6049 C C . ASN B 1 362 ? -14.188 20.875 7.613 1 98.5 362 ASN B C 1
ATOM 6051 O O . ASN B 1 362 ? -14.164 20.609 8.82 1 98.5 362 ASN B O 1
ATOM 6055 N N . GLY B 1 363 ? -14.219 19.922 6.797 1 98.62 363 GLY B N 1
ATOM 6056 C CA . GLY B 1 363 ? -13.898 18.531 7.113 1 98.62 363 GLY B CA 1
ATOM 6057 C C . GLY B 1 363 ? -15.109 17.703 7.496 1 98.62 363 GLY B C 1
ATOM 6058 O O . GLY B 1 363 ? -14.992 16.516 7.77 1 98.62 363 GLY B O 1
ATOM 6059 N N . GLU B 1 364 ? -16.281 18.312 7.52 1 98.62 364 GLU B N 1
ATOM 6060 C CA . GLU B 1 364 ? -17.562 17.625 7.77 1 98.62 364 GLU B CA 1
ATOM 6061 C C . GLU B 1 364 ? -18.688 18.234 6.934 1 98.62 364 GLU B C 1
ATOM 6063 O O . GLU B 1 364 ? -18.656 19.422 6.617 1 98.62 364 GLU B O 1
ATOM 6068 N N . ILE B 1 365 ? -19.609 17.406 6.574 1 98.81 365 ILE B N 1
ATOM 6069 C CA . ILE B 1 365 ? -20.812 17.922 5.93 1 98.81 365 ILE B CA 1
ATOM 6070 C C . ILE B 1 365 ? -21.859 18.266 6.992 1 98.81 365 ILE B C 1
ATOM 6072 O O . ILE B 1 365 ? -22.625 17.391 7.414 1 98.81 365 ILE B O 1
ATOM 6076 N N . GLU B 1 366 ? -21.875 19.406 7.328 1 98.5 366 GLU B N 1
ATOM 6077 C CA . GLU B 1 366 ? -22.75 19.984 8.344 1 98.5 366 GLU B CA 1
ATOM 6078 C C . GLU B 1 366 ? -23.016 21.453 8.078 1 98.5 366 GLU B C 1
ATOM 6080 O O . GLU B 1 366 ? -22.141 22.156 7.547 1 98.5 366 GLU B O 1
ATOM 6085 N N . ALA B 1 367 ? -24.156 21.938 8.516 1 98.44 367 ALA B N 1
ATOM 6086 C CA . ALA B 1 367 ? -24.5 23.344 8.312 1 98.44 367 ALA B CA 1
ATOM 6087 C C . ALA B 1 367 ? -23.438 24.266 8.914 1 98.44 367 ALA B C 1
ATOM 6089 O O . ALA B 1 367 ? -22.938 24 10.008 1 98.44 367 ALA B O 1
ATOM 6090 N N . ASN B 1 368 ? -23.078 25.312 8.148 1 98.31 368 ASN B N 1
ATOM 6091 C CA . ASN B 1 368 ? -22.188 26.406 8.547 1 98.31 368 ASN B CA 1
ATOM 6092 C C . ASN B 1 368 ? -20.719 26.031 8.344 1 98.31 368 ASN B C 1
ATOM 6094 O O . ASN B 1 368 ? -19.844 26.891 8.469 1 98.31 368 ASN B O 1
ATOM 6098 N N . LYS B 1 369 ? -20.422 24.812 8.023 1 98.62 369 LYS B N 1
ATOM 6099 C CA . LYS B 1 369 ? -19.078 24.453 7.609 1 98.62 369 LYS B CA 1
ATOM 6100 C C . LYS B 1 369 ? -18.766 25 6.219 1 98.62 369 LYS B C 1
ATOM 6102 O O . LYS B 1 369 ? -19.672 25.188 5.398 1 98.62 369 LYS B O 1
ATOM 6107 N N . ARG B 1 370 ? -17.5 25.391 6.047 1 98.38 370 ARG B N 1
ATOM 6108 C CA . ARG B 1 370 ? -17.094 25.766 4.695 1 98.38 370 ARG B CA 1
ATOM 6109 C C . ARG B 1 370 ? -17.422 24.672 3.693 1 98.38 370 ARG B C 1
ATOM 6111 O O . ARG B 1 370 ? -17.266 23.484 3.986 1 98.38 370 ARG B O 1
ATOM 6118 N N . ALA B 1 371 ? -17.922 25.031 2.516 1 98.56 371 ALA B N 1
ATOM 6119 C CA . ALA B 1 371 ? -18.359 24.062 1.518 1 98.56 371 ALA B CA 1
ATOM 6120 C C . ALA B 1 371 ? -17.156 23.531 0.726 1 98.56 371 ALA B C 1
ATOM 6122 O O . ALA B 1 371 ? -17.062 23.734 -0.485 1 98.56 371 ALA B O 1
ATOM 6123 N N . ASP B 1 372 ? -16.297 22.875 1.335 1 98.81 372 ASP B N 1
ATOM 6124 C CA . ASP B 1 372 ? -15.258 22.062 0.717 1 98.81 372 ASP B CA 1
ATOM 6125 C C . ASP B 1 372 ? -15.742 20.625 0.528 1 98.81 372 ASP B C 1
ATOM 6127 O O . ASP B 1 372 ? -15.711 19.812 1.465 1 98.81 372 ASP B O 1
ATOM 6131 N N . LEU B 1 373 ? -16.109 20.312 -0.68 1 98.88 373 LEU B N 1
ATOM 6132 C CA . LEU B 1 373 ? -16.781 19.047 -0.977 1 98.88 373 LEU B CA 1
ATOM 6133 C C . LEU B 1 373 ? -16.094 18.328 -2.137 1 98.88 373 LEU B C 1
ATOM 6135 O O . LEU B 1 373 ? -15.531 18.984 -3.029 1 98.88 373 LEU B O 1
ATOM 6139 N N . SER B 1 374 ? -16.078 17.062 -2.111 1 98.88 374 SER B N 1
ATOM 6140 C CA . SER B 1 374 ? -15.547 16.266 -3.213 1 98.88 374 SER B CA 1
ATOM 6141 C C . SER B 1 374 ? -16.531 15.172 -3.627 1 98.88 374 SER B C 1
ATOM 6143 O O . SER B 1 374 ? -17.312 14.695 -2.807 1 98.88 374 SER B O 1
ATOM 6145 N N . VAL B 1 375 ? -16.547 14.828 -4.867 1 98.81 375 VAL B N 1
ATOM 6146 C CA . VAL B 1 375 ? -17.344 13.734 -5.43 1 98.81 375 VAL B CA 1
ATOM 6147 C C . VAL B 1 375 ? -16.438 12.742 -6.145 1 98.81 375 VAL B C 1
ATOM 6149 O O . VAL B 1 375 ? -15.609 13.133 -6.969 1 98.81 375 VAL B O 1
ATOM 6152 N N . PHE B 1 376 ? -16.531 11.523 -5.785 1 98.75 376 PHE B N 1
ATOM 6153 C CA . PHE B 1 376 ? -15.836 10.43 -6.465 1 98.75 376 PHE B CA 1
ATOM 6154 C C . PHE B 1 376 ? -16.828 9.484 -7.125 1 98.75 376 PHE B C 1
ATOM 6156 O O . PHE B 1 376 ? -17.75 8.992 -6.473 1 98.75 376 PHE B O 1
ATOM 6163 N N . GLY B 1 377 ? -16.578 9.188 -8.367 1 97.94 377 GLY B N 1
ATOM 6164 C CA . GLY B 1 377 ? -17.453 8.281 -9.102 1 97.94 377 GLY B CA 1
ATOM 6165 C C . GLY B 1 377 ? -16.906 6.863 -9.172 1 97.94 377 GLY B C 1
ATOM 6166 O O . GLY B 1 377 ? -15.703 6.656 -9.289 1 97.94 377 GLY B O 1
ATOM 6167 N N . PHE B 1 378 ? -17.625 5.703 -9.141 1 94.31 378 PHE B N 1
ATOM 6168 C CA . PHE B 1 378 ? -17.203 4.312 -9.164 1 94.31 378 PHE B CA 1
ATOM 6169 C C . PHE B 1 378 ? -17.984 3.514 -10.188 1 94.31 378 PHE B C 1
ATOM 6171 O O . PHE B 1 378 ? -17.609 2.396 -10.539 1 94.31 378 PHE B O 1
ATOM 6178 N N . ASN B 1 379 ? -19.016 3.994 -10.797 1 85.31 379 ASN B N 1
ATOM 6179 C CA . ASN B 1 379 ? -19.906 3.318 -11.734 1 85.31 379 ASN B CA 1
ATOM 6180 C C . ASN B 1 379 ? -20.484 2.037 -11.141 1 85.31 379 ASN B C 1
ATOM 6182 O O . ASN B 1 379 ? -20.75 1.076 -11.859 1 85.31 379 ASN B O 1
ATOM 6186 N N . GLU B 1 380 ? -20.469 1.786 -9.922 1 88.31 380 GLU B N 1
ATOM 6187 C CA . GLU B 1 380 ? -21.078 0.676 -9.203 1 88.31 380 GLU B CA 1
ATOM 6188 C C . GLU B 1 380 ? -21.641 1.133 -7.852 1 88.31 380 GLU B C 1
ATOM 6190 O O . GLU B 1 380 ? -21.219 2.168 -7.324 1 88.31 380 GLU B O 1
ATOM 6195 N N . LYS B 1 381 ? -22.578 0.378 -7.355 1 89.19 381 LYS B N 1
ATOM 6196 C CA . LYS B 1 381 ? -23.188 0.678 -6.07 1 89.19 381 LYS B CA 1
ATOM 6197 C C . LYS B 1 381 ? -22.469 -0.03 -4.93 1 89.19 381 LYS B C 1
ATOM 6199 O O . LYS B 1 381 ? -22.094 -1.196 -5.059 1 89.19 381 LYS B O 1
ATOM 6204 N N . PHE B 1 382 ? -22.141 0.705 -3.92 1 93.75 382 PHE B N 1
ATOM 6205 C CA . PHE B 1 382 ? -21.609 0.116 -2.699 1 93.75 382 PHE B CA 1
ATOM 6206 C C . PHE B 1 382 ? -22.719 -0.141 -1.687 1 93.75 382 PHE B C 1
ATOM 6208 O O . PHE B 1 382 ? -23.656 0.646 -1.578 1 93.75 382 PHE B O 1
ATOM 6215 N N . THR B 1 383 ? -22.609 -1.239 -0.967 1 91.62 383 THR B N 1
ATOM 6216 C CA . THR B 1 383 ? -23.484 -1.37 0.191 1 91.62 383 THR B CA 1
ATOM 6217 C C . THR B 1 383 ? -23.062 -0.417 1.304 1 91.62 383 THR B C 1
ATOM 6219 O O . THR B 1 383 ? -21.875 -0.139 1.469 1 91.62 383 THR B O 1
ATOM 6222 N N . LYS B 1 384 ? -24.031 0.029 2.037 1 93.56 384 LYS B N 1
ATOM 6223 C CA . LYS B 1 384 ? -23.797 1.042 3.062 1 93.56 384 LYS B CA 1
ATOM 6224 C C . LYS B 1 384 ? -22.75 0.575 4.062 1 93.56 384 LYS B C 1
ATOM 6226 O O . LYS B 1 384 ? -21.875 1.347 4.453 1 93.56 384 LYS B O 1
ATOM 6231 N N . GLU B 1 385 ? -22.766 -0.726 4.434 1 93.94 385 GLU B N 1
ATOM 6232 C CA . GLU B 1 385 ? -21.891 -1.281 5.465 1 93.94 385 GLU B CA 1
ATOM 6233 C C . GLU B 1 385 ? -20.453 -1.347 4.98 1 93.94 385 GLU B C 1
ATOM 6235 O O . GLU B 1 385 ? -19.516 -1.278 5.785 1 93.94 385 GLU B O 1
ATOM 6240 N N . GLN B 1 386 ? -20.234 -1.426 3.66 1 97.06 386 GLN B N 1
ATOM 6241 C CA . GLN B 1 386 ? -18.906 -1.58 3.062 1 97.06 386 GLN B CA 1
ATOM 6242 C C . GLN B 1 386 ? -18.438 -0.279 2.416 1 97.06 386 GLN B C 1
ATOM 6244 O O . GLN B 1 386 ? -17.297 -0.18 1.962 1 97.06 386 GLN B O 1
ATOM 6249 N N . ALA B 1 387 ? -19.234 0.77 2.469 1 98 387 ALA B N 1
ATOM 6250 C CA . ALA B 1 387 ? -19.094 1.929 1.592 1 98 387 ALA B CA 1
ATOM 6251 C C . ALA B 1 387 ? -17.781 2.664 1.874 1 98 387 ALA B C 1
ATOM 6253 O O . ALA B 1 387 ? -17.031 2.99 0.95 1 98 387 ALA B O 1
ATOM 6254 N N . ILE B 1 388 ? -17.469 2.883 3.139 1 98.56 388 ILE B N 1
ATOM 6255 C CA . ILE B 1 388 ? -16.281 3.646 3.492 1 98.56 388 ILE B CA 1
ATOM 6256 C C . ILE B 1 388 ? -15.031 2.867 3.088 1 98.56 388 ILE B C 1
ATOM 6258 O O . ILE B 1 388 ? -14.109 3.426 2.479 1 98.56 388 ILE B O 1
ATOM 6262 N N . LEU B 1 389 ? -15.008 1.587 3.406 1 98.38 389 LEU B N 1
ATOM 6263 C CA . LEU B 1 389 ? -13.859 0.754 3.055 1 98.38 389 LEU B CA 1
ATOM 6264 C C . LEU B 1 389 ? -13.695 0.665 1.542 1 98.38 389 LEU B C 1
ATOM 6266 O O . LEU B 1 389 ? -12.594 0.845 1.021 1 98.38 389 LEU B O 1
ATOM 6270 N N . GLN B 1 390 ? -14.828 0.395 0.806 1 97.81 390 GLN B N 1
ATOM 6271 C CA . GLN B 1 390 ? -14.781 0.291 -0.649 1 97.81 390 GLN B CA 1
ATOM 6272 C C . GLN B 1 390 ? -14.32 1.602 -1.281 1 97.81 390 GLN B C 1
ATOM 6274 O O . GLN B 1 390 ? -13.547 1.597 -2.238 1 97.81 390 GLN B O 1
ATOM 6279 N N . PHE B 1 391 ? -14.789 2.703 -0.715 1 98.56 391 PHE B N 1
ATOM 6280 C CA . PHE B 1 391 ? -14.359 4.016 -1.189 1 98.56 391 PHE B CA 1
ATOM 6281 C C . PHE B 1 391 ? -12.852 4.168 -1.079 1 98.56 391 PHE B C 1
ATOM 6283 O O . PHE B 1 391 ? -12.18 4.5 -2.061 1 98.56 391 PHE B O 1
ATOM 6290 N N . LEU B 1 392 ? -12.289 3.885 0.071 1 98.5 392 LEU B N 1
ATOM 6291 C CA . LEU B 1 392 ? -10.867 4.078 0.318 1 98.5 392 LEU B CA 1
ATOM 6292 C C . LEU B 1 392 ? -10.039 3.131 -0.54 1 98.5 392 LEU B C 1
ATOM 6294 O O . LEU B 1 392 ? -8.945 3.488 -0.985 1 98.5 392 LEU B O 1
ATOM 6298 N N . LEU B 1 393 ? -10.531 1.995 -0.803 1 97.75 393 LEU B N 1
ATOM 6299 C CA . LEU B 1 393 ? -9.789 0.982 -1.543 1 97.75 393 LEU B CA 1
ATOM 6300 C C . LEU B 1 393 ? -9.766 1.303 -3.033 1 97.75 393 LEU B C 1
ATOM 6302 O O . LEU B 1 393 ? -8.797 0.993 -3.727 1 97.75 393 LEU B O 1
ATOM 6306 N N . HIS B 1 394 ? -10.836 2.004 -3.541 1 96.88 394 HIS B N 1
ATOM 6307 C CA . HIS B 1 394 ? -11 2 -4.992 1 96.88 394 HIS B CA 1
ATOM 6308 C C . HIS B 1 394 ? -10.953 3.416 -5.555 1 96.88 394 HIS B C 1
ATOM 6310 O O . HIS B 1 394 ? -10.828 3.602 -6.766 1 96.88 394 HIS B O 1
ATOM 6316 N N . ALA B 1 395 ? -11.055 4.461 -4.699 1 97.75 395 ALA B N 1
ATOM 6317 C CA . ALA B 1 395 ? -11.039 5.832 -5.195 1 97.75 395 ALA B CA 1
ATOM 6318 C C . ALA B 1 395 ? -9.734 6.133 -5.93 1 97.75 395 ALA B C 1
ATOM 6320 O O . ALA B 1 395 ? -8.656 5.77 -5.461 1 97.75 395 ALA B O 1
ATOM 6321 N N . LYS B 1 396 ? -9.789 6.734 -7.102 1 95.38 396 LYS B N 1
ATOM 6322 C CA . LYS B 1 396 ? -8.602 7.012 -7.902 1 95.38 396 LYS B CA 1
ATOM 6323 C C . LYS B 1 396 ? -8.375 8.516 -8.047 1 95.38 396 LYS B C 1
ATOM 6325 O O . LYS B 1 396 ? -7.336 9.031 -7.629 1 95.38 396 LYS B O 1
ATOM 6330 N N . GLU B 1 397 ? -9.328 9.188 -8.664 1 97.94 397 GLU B N 1
ATOM 6331 C CA . GLU B 1 397 ? -9.273 10.625 -8.891 1 97.94 397 GLU B CA 1
ATOM 6332 C C . GLU B 1 397 ? -10.625 11.281 -8.633 1 97.94 397 GLU B C 1
ATOM 6334 O O . GLU B 1 397 ? -11.672 10.711 -8.969 1 97.94 397 GLU B O 1
ATOM 6339 N N . VAL B 1 398 ? -10.562 12.438 -8.102 1 98.56 398 VAL B N 1
ATOM 6340 C CA . VAL B 1 398 ? -11.797 13.156 -7.785 1 98.56 398 VAL B CA 1
ATOM 6341 C C . VAL B 1 398 ? -12.484 13.586 -9.078 1 98.56 398 VAL B C 1
ATOM 6343 O O . VAL B 1 398 ? -11.82 13.984 -10.039 1 98.56 398 VAL B O 1
ATOM 6346 N N . GLU B 1 399 ? -13.742 13.414 -9.109 1 98.25 399 GLU B N 1
ATOM 6347 C CA . GLU B 1 399 ? -14.531 13.836 -10.266 1 98.25 399 GLU B CA 1
ATOM 6348 C C . GLU B 1 399 ? -14.891 15.312 -10.188 1 98.25 399 GLU B C 1
ATOM 6350 O O . GLU B 1 399 ? -14.852 16.031 -11.188 1 98.25 399 GLU B O 1
ATOM 6355 N N . CYS B 1 400 ? -15.281 15.75 -8.969 1 98.25 400 CYS B N 1
ATOM 6356 C CA . CYS B 1 400 ? -15.586 17.141 -8.672 1 98.25 400 CYS B CA 1
ATOM 6357 C C . CYS B 1 400 ? -15.016 17.547 -7.32 1 98.25 400 CYS B C 1
ATOM 6359 O O . CYS B 1 400 ? -15.086 16.781 -6.355 1 98.25 400 CYS B O 1
ATOM 6361 N N . LEU B 1 401 ? -14.461 18.672 -7.332 1 98.81 401 LEU B N 1
ATOM 6362 C CA . LEU B 1 401 ? -13.93 19.234 -6.098 1 98.81 401 LEU B CA 1
ATOM 6363 C C . LEU B 1 401 ? -14.383 20.688 -5.93 1 98.81 401 LEU B C 1
ATOM 6365 O O . LEU B 1 401 ? -14.164 21.516 -6.816 1 98.81 401 LEU B O 1
ATOM 6369 N N . PHE B 1 402 ? -15.094 20.953 -4.887 1 98.56 402 PHE B N 1
ATOM 6370 C CA . PHE B 1 402 ? -15.508 22.312 -4.512 1 98.56 402 PHE B CA 1
ATOM 6371 C C . PHE B 1 402 ? -14.711 22.797 -3.311 1 98.56 402 PHE B C 1
ATOM 6373 O O . PHE B 1 402 ? -14.57 22.094 -2.316 1 98.56 402 PHE B O 1
ATOM 6380 N N . LEU B 1 403 ? -14.188 23.938 -3.365 1 98.5 403 LEU B N 1
ATOM 6381 C CA . LEU B 1 403 ? -13.531 24.609 -2.248 1 98.5 403 LEU B CA 1
ATOM 6382 C C . LEU B 1 403 ? -14.148 25.969 -1.99 1 98.5 403 LEU B C 1
ATOM 6384 O O . LEU B 1 403 ? -14.078 26.859 -2.842 1 98.5 403 LEU B O 1
ATOM 6388 N N . GLY B 1 404 ? -14.797 26.094 -0.831 1 97.31 404 GLY B N 1
ATOM 6389 C CA . GLY B 1 404 ? -15.539 27.312 -0.549 1 97.31 404 GLY B CA 1
ATOM 6390 C C . GLY B 1 404 ? -16.703 27.531 -1.494 1 97.31 404 GLY B C 1
ATOM 6391 O O . GLY B 1 404 ? -16.953 28.656 -1.938 1 97.31 404 GLY B O 1
ATOM 6392 N N . GLY B 1 405 ? -17.25 26.438 -1.899 1 97.31 405 GLY B N 1
ATOM 6393 C CA . GLY B 1 405 ? -18.422 26.516 -2.754 1 97.31 405 GLY B CA 1
ATOM 6394 C C . GLY B 1 405 ? -18.078 26.703 -4.219 1 97.31 405 GLY B C 1
ATOM 6395 O O . GLY B 1 405 ? -18.969 26.672 -5.078 1 97.31 405 GLY B O 1
ATOM 6396 N N . LYS B 1 406 ? -16.859 26.859 -4.547 1 97.12 406 LYS B N 1
ATOM 6397 C CA . LYS B 1 406 ? -16.438 27.047 -5.93 1 97.12 406 LYS B CA 1
ATOM 6398 C C . LYS B 1 406 ? -15.859 25.766 -6.512 1 97.12 406 LYS B C 1
ATOM 6400 O O . LYS B 1 406 ? -15 25.125 -5.898 1 97.12 406 LYS B O 1
ATOM 6405 N N . ARG B 1 407 ? -16.328 25.359 -7.684 1 97.38 407 ARG B N 1
ATOM 6406 C CA . ARG B 1 407 ? -15.805 24.156 -8.344 1 97.38 407 ARG B CA 1
ATOM 6407 C C . ARG B 1 407 ? -14.391 24.391 -8.859 1 97.38 407 ARG B C 1
ATOM 6409 O O . ARG B 1 407 ? -14.148 25.328 -9.633 1 97.38 407 ARG B O 1
ATOM 6416 N N . VAL B 1 408 ? -13.469 23.625 -8.477 1 98.19 408 VAL B N 1
ATOM 6417 C CA . VAL B 1 408 ? -12.086 23.844 -8.875 1 98.19 408 VAL B CA 1
ATOM 6418 C C . VAL B 1 408 ? -11.609 22.703 -9.766 1 98.19 408 VAL B C 1
ATOM 6420 O O . VAL B 1 408 ? -10.57 22.797 -10.414 1 98.19 408 VAL B O 1
ATOM 6423 N N . ILE B 1 409 ? -12.227 21.562 -9.664 1 97.19 409 ILE B N 1
ATOM 6424 C CA . ILE B 1 409 ? -12.07 20.453 -10.609 1 97.19 409 ILE B CA 1
ATOM 6425 C C . ILE B 1 409 ? -13.445 20.031 -11.125 1 97.19 409 ILE B C 1
ATOM 6427 O O . ILE B 1 409 ? -14.359 19.781 -10.344 1 97.19 409 ILE B O 1
#

Solvent-accessible surface area (backbone atoms only — not comparable to full-atom values): 40446 Å² total; per-residue (Å²): 119,61,33,35,45,26,16,42,28,28,41,29,36,49,97,81,54,48,75,40,72,47,24,24,37,35,27,25,50,30,23,66,42,72,43,51,31,70,61,47,47,66,74,42,68,87,44,57,70,50,74,38,74,33,18,39,30,32,39,18,28,21,34,56,33,28,28,54,68,34,37,48,44,84,62,78,51,45,69,51,29,48,67,54,23,53,54,32,40,76,73,49,47,70,64,30,58,54,89,27,63,66,34,30,52,50,50,53,49,38,29,45,40,41,26,34,40,33,36,24,33,49,31,82,78,60,80,58,51,67,61,45,69,73,40,88,45,31,33,38,38,19,46,45,45,76,37,70,58,90,49,70,67,59,51,52,52,47,52,52,52,48,50,54,47,49,71,64,43,56,97,44,35,40,51,30,35,21,48,46,31,70,90,38,30,19,52,70,57,45,51,51,54,51,47,50,22,62,76,66,72,32,46,37,33,28,44,37,37,58,28,70,52,49,45,39,18,34,58,64,43,31,66,62,52,50,54,40,38,37,71,76,64,68,44,89,84,67,61,43,62,43,86,18,67,65,58,57,53,60,69,44,48,82,35,49,31,37,39,30,44,37,38,62,53,48,59,68,54,44,36,46,40,48,72,50,15,77,46,51,28,38,31,34,25,49,56,32,29,47,38,25,54,55,46,60,62,55,62,67,47,36,55,73,34,69,49,54,55,22,50,22,37,44,28,36,70,45,35,86,58,68,32,52,46,60,36,51,42,41,41,64,56,51,47,89,57,61,46,65,62,46,35,50,50,48,53,33,5,22,13,32,45,18,16,58,64,69,73,46,65,39,17,32,63,45,66,71,19,36,24,32,33,22,32,37,71,68,84,49,75,64,54,82,94,47,31,65,48,52,43,56,65,62,62,77,56,46,63,32,32,25,53,52,46,39,77,77,79,119,62,33,34,46,27,15,42,28,27,42,29,35,50,97,81,54,47,75,39,71,46,23,23,37,34,27,25,50,31,23,66,41,72,43,52,30,70,61,48,48,66,74,42,70,85,44,58,71,49,75,39,74,32,19,40,30,31,37,18,28,21,34,56,34,29,28,54,68,33,37,48,43,84,64,80,51,46,68,50,28,48,67,55,23,53,54,31,40,76,74,50,48,71,62,30,57,55,89,26,62,66,33,31,52,50,51,53,50,36,28,45,40,40,28,34,41,33,37,23,34,48,31,80,78,60,80,58,52,67,62,44,69,75,41,88,46,32,33,38,38,19,45,44,46,76,40,68,57,89,47,69,66,58,50,52,53,48,52,51,51,47,50,54,46,49,70,64,42,55,97,43,34,41,52,30,33,21,49,45,31,70,88,40,30,20,52,71,58,46,51,49,53,49,47,51,22,61,75,65,73,30,45,36,34,28,44,38,37,60,27,69,52,49,45,38,18,35,58,65,44,31,65,62,53,52,54,41,38,36,70,75,64,70,43,89,84,69,61,44,63,41,88,18,66,64,57,56,53,58,71,43,48,84,36,48,33,36,40,30,43,38,38,62,52,49,58,69,55,45,35,46,40,48,71,51,16,76,47,50,27,39,31,34,26,50,56,29,30,47,38,24,53,55,45,60,62,55,62,67,46,36,54,74,35,70,48,54,55,21,51,23,38,43,29,35,70,45,36,87,59,66,34,54,47,59,36,51,41,42,41,63,56,51,46,89,56,60,45,66,63,48,34,50,50,49,52,31,5,21,13,32,46,16,16,57,63,69,72,46,67,40,17,32,64,46,65,72,18,37,23,31,32,22,30,38,70,67,84,50,74,63,54,80,94,49,34,65,47,52,43,54,66,63,64,77,56,46,64,35,33,25,53,51,45,39,76,77,79

Radius of gyration: 28.23 Å; Cα contacts (8 Å, |Δi|>4): 1950; chains: 2; bounding box: 71×79×66 Å

Organism: Helicobacter pylori (strain ATCC 700392 / 26695) (NCBI:txid85962)

InterPro domains:
  IPR006680 Amidohydrolase-related [PF01979] (56-408)
  IPR011059 Metal-dependent hydrolase, composite domain superfamily [G3DSA:2.30.40.10] (19-405)
  IPR011059 Metal-dependent hydrolase, composite domain superfamily [SSF51338] (8-70)
  IPR032466 Metal-dependent hydrolase [SSF51556] (59-361)
  IPR050287 5-Methylthioadenosine/S-adenosylhomocysteine deaminase [PTHR43794] (4-408)

Sequence (818 aa):
MQEIIGASLVFLCNEKCEVLEDYGVVFDEKIVEIGDYQSLTLKYPHLKAQFFENSVLLPAFINAHTHFEFSNNKASFDYGSFSGWLGSVLNNGGAILENCQGAIQNAISTQLKSGVGSVGAISNHLIEVNLLKESPLNAVVFLEFLGSSYSLEKLKAFEAKFKELKDLEDKKLKAALAVHAPYSVQKDMALSVIQLAKDSQSLLSTHFLESLEELEWVENSKGWFENFYQHFLKESHFKSLYKGANDYIDMFKDTHTLFVHNQFASLEALKRIKSQVKNAFLITCPFSNRLLSGQALDLERTKEAGLSVSVATDGLSSNISLSLLDELRAFLLTHNMPLLELAKIALLGATRHGAKALALNNGEIEANKRADLSVFGFNEKFTKEQAILQFLLHAKEVECLFLGGKRVIMQEIIGASLVFLCNEKCEVLEDYGVVFDEKIVEIGDYQSLTLKYPHLKAQFFENSVLLPAFINAHTHFEFSNNKASFDYGSFSGWLGSVLNNGGAILENCQGAIQNAISTQLKSGVGSVGAISNHLIEVNLLKESPLNAVVFLEFLGSSYSLEKLKAFEAKFKELKDLEDKKLKAALAVHAPYSVQKDMALSVIQLAKDSQSLLSTHFLESLEELEWVENSKGWFENFYQHFLKESHFKSLYKGANDYIDMFKDTHTLFVHNQFASLEALKRIKSQVKNAFLITCPFSNRLLSGQALDLERTKEAGLSVSVATDGLSSNISLSLLDELRAFLLTHNMPLLELAKIALLGATRHGAKALALNNGEIEANKRADLSVFGFNEKFTKEQAILQFLLHAKEVECLFLGGKRVI

Nearest PDB structures (foldseek):
  7lkk-assembly2_C  TM=9.961E-01  e=2.375E-78  Helicobacter pylori
  7lkj-assembly1_B  TM=9.951E-01  e=2.598E-73  Helicobacter pylori
  7lkj-assembly2_D  TM=9.951E-01  e=2.448E-73  Helicobacter pylori
  3v7p-assembly1_A-2  TM=9.547E-01  e=9.475E-44  Nitratiruptor sp. SB155-2
  4m51-assembly1_A-2  TM=9.562E-01  e=1.823E-43  Nitratiruptor sp. SB155-2

Secondary structure (DSSP, 8-state):
--EEEEEEEEE--STT--EEEEEEEEESSBEEEEEEHHHHHHH-TTSEEEEEEEEEEEEPEEEEEEEGGGTT-SS-S--SSHHHHHHHHHHHHHHHTTT-HHHHHHHHHHHHHTTEEEEEEEESS-TTHHHHHHSS-EEEEEEEE-BSS--HHHHHHHHHHHHHHHHT--SSEEEEEEE--TTTB-HHHHHHHHHHHHHHT--EEEEE--SHHHHHHHHHS-SHHHHHHHHHH--SS---SSS-HHHHHHTTTTSEEEEEE-TT--HHHHHHHHHH-TEEEEEE-HHHHHHHT-----HHHHHHHT--EEE--EEGGG-S---HHHHHHHHHHH--S-HHHHHHHHHHHTTHHHHHHTT-S-SS-STTSB--EEEEE-SSPPPGGGHHHHHHHH--S-SEEEETTEE--/--EEEEEEEEE--STT--EEEEEEEEESSBEEEEEEHHHHHHH-TTSEEEEEEEEEEEEPEEEEEEEGGGTT-SS-S--SSHHHHHHHHHHHHHHHTTT-HHHHHHHHHHHHHTTEEEEEEEESS-TTHHHHHHSS-EEEEEEEE-BSS--HHHHHHHHHHHHHHHHT--SSEEEEEEE--TTTB-HHHHHHHHHHHHHHT--EEEEE--SHHHHHHHHHS-SHHHHHHHHHH--SS---SSS-HHHHHHTTTTSEEEEEE-TT--HHHHHHHHHH-TEEEEEE-HHHHHHHT-----HHHHHHHT--EEE--EEGGG-S---HHHHHHHHHHH--S-HHHHHHHHHHHTTHHHHHHTT-S-SS-STTSB--EEEEE-SSPPPGGGHHHHHHHH--S-SEEEETTEE--

pLDDT: mean 95.44, std 6.53, range [54.06, 98.94]